Protein AF-0000000084858401 (afdb_homodimer)

Structure (mmCIF, N/CA/C/O backbone):
data_AF-0000000084858401-model_v1
#
loop_
_entity.id
_entity.type
_entity.pdbx_description
1 polymer 'Similar to sphinganine hydroxylase Sur2'
#
loop_
_atom_site.group_PDB
_atom_site.id
_atom_site.type_symbol
_atom_site.label_atom_id
_atom_site.label_alt_id
_atom_site.label_comp_id
_atom_site.label_asym_id
_atom_site.label_entity_id
_atom_site.label_seq_id
_atom_site.pdbx_PDB_ins_code
_atom_site.Cartn_x
_atom_site.Cartn_y
_atom_site.Cartn_z
_atom_site.occupancy
_atom_site.B_iso_or_equiv
_atom_site.auth_seq_id
_atom_site.auth_comp_id
_atom_site.auth_asym_id
_atom_site.auth_atom_id
_atom_site.pdbx_PDB_model_num
ATOM 1 N N . MET A 1 1 ? 39.938 35.094 7.18 1 21.77 1 MET A N 1
ATOM 2 C CA . MET A 1 1 ? 38.719 34.531 6.625 1 21.77 1 MET A CA 1
ATOM 3 C C . MET A 1 1 ? 38.75 33 6.703 1 21.77 1 MET A C 1
ATOM 5 O O . MET A 1 1 ? 39.469 32.344 5.945 1 21.77 1 MET A O 1
ATOM 9 N N . SER A 1 2 ? 38.688 32.344 7.887 1 23.77 2 SER A N 1
ATOM 10 C CA . SER A 1 2 ? 38.938 30.969 8.281 1 23.77 2 SER A CA 1
ATOM 11 C C . SER A 1 2 ? 38 29.984 7.566 1 23.77 2 SER A C 1
ATOM 13 O O . SER A 1 2 ? 36.812 30.25 7.445 1 23.77 2 SER A O 1
ATOM 15 N N . ASN A 1 3 ? 38.469 29.281 6.512 1 26.05 3 ASN A N 1
ATOM 16 C CA . ASN A 1 3 ? 37.969 28.141 5.762 1 26.05 3 ASN A CA 1
ATOM 17 C C . ASN A 1 3 ? 37.312 27.094 6.688 1 26.05 3 ASN A C 1
ATOM 19 O O . ASN A 1 3 ? 38.031 26.312 7.32 1 26.05 3 ASN A O 1
ATOM 23 N N . PHE A 1 4 ? 36.344 27.391 7.547 1 26.45 4 PHE A N 1
ATOM 24 C CA . PHE A 1 4 ? 35.625 26.375 8.289 1 26.45 4 PHE A CA 1
ATOM 25 C C . PHE A 1 4 ? 35.219 25.203 7.375 1 26.45 4 PHE A C 1
ATOM 27 O O . PHE A 1 4 ? 34.281 25.312 6.602 1 26.45 4 PHE A O 1
ATOM 34 N N . THR A 1 5 ? 36.219 24.516 6.809 1 32.16 5 THR A N 1
ATOM 35 C CA . THR A 1 5 ? 36.062 23.141 6.348 1 32.16 5 THR A CA 1
ATOM 36 C C . THR A 1 5 ? 35.219 22.328 7.312 1 32.16 5 THR A C 1
ATOM 38 O O . THR A 1 5 ? 35.656 22 8.414 1 32.16 5 THR A O 1
ATOM 41 N N . ASP A 1 6 ? 34 22.719 7.676 1 30.88 6 ASP A N 1
ATOM 42 C CA . ASP A 1 6 ? 33.094 21.938 8.516 1 30.88 6 ASP A CA 1
ATOM 43 C C . ASP A 1 6 ? 33.188 20.438 8.203 1 30.88 6 ASP A C 1
ATOM 45 O O . ASP A 1 6 ? 32.719 20 7.152 1 30.88 6 ASP A O 1
ATOM 49 N N . SER A 1 7 ? 34.312 19.797 8.461 1 33.78 7 SER A N 1
ATOM 50 C CA . SER A 1 7 ? 34.625 18.391 8.656 1 33.78 7 SER A CA 1
ATOM 51 C C . SER A 1 7 ? 33.531 17.688 9.453 1 33.78 7 SER A C 1
ATOM 53 O O . SER A 1 7 ? 33.781 17.188 10.547 1 33.78 7 SER A O 1
ATOM 55 N N . SER A 1 8 ? 32.344 18.234 9.75 1 36.47 8 SER A N 1
ATOM 56 C CA . SER A 1 8 ? 31.469 17.391 10.547 1 36.47 8 SER A CA 1
ATOM 57 C C . SER A 1 8 ? 31.5 15.945 10.07 1 36.47 8 SER A C 1
ATOM 59 O O . SER A 1 8 ? 31.531 15.68 8.867 1 36.47 8 SER A O 1
ATOM 61 N N . THR A 1 9 ? 32.062 15.086 10.875 1 38.47 9 THR A N 1
ATOM 62 C CA . THR A 1 9 ? 32.375 13.664 10.953 1 38.47 9 THR A CA 1
ATOM 63 C C . THR A 1 9 ? 31.203 12.836 10.422 1 38.47 9 THR A C 1
ATOM 65 O O . THR A 1 9 ? 30.469 12.227 11.203 1 38.47 9 THR A O 1
ATOM 68 N N . PHE A 1 10 ? 30.297 13.32 9.727 1 46 10 PHE A N 1
ATOM 69 C CA . PHE A 1 10 ? 29.359 12.312 9.242 1 46 10 PHE A CA 1
ATOM 70 C C . PHE A 1 10 ? 30.109 11.172 8.555 1 46 10 PHE A C 1
ATOM 72 O O . PHE A 1 10 ? 31.062 11.406 7.805 1 46 10 PHE A O 1
ATOM 79 N N . SER A 1 11 ? 30.312 10.07 9.234 1 52.09 11 SER A N 1
ATOM 80 C CA . SER A 1 11 ? 30.844 8.859 8.609 1 52.09 11 SER A CA 1
ATOM 81 C C . SER A 1 11 ? 30.484 8.805 7.129 1 52.09 11 SER A C 1
ATOM 83 O O . SER A 1 11 ? 29.406 9.227 6.727 1 52.09 11 SER A O 1
ATOM 85 N N . SER A 1 12 ? 31.438 8.797 6.312 1 65.06 12 SER A N 1
ATOM 86 C CA . SER A 1 12 ? 31.328 8.727 4.859 1 65.06 12 SER A CA 1
ATOM 87 C C . SER A 1 12 ? 30.281 7.711 4.422 1 65.06 12 SER A C 1
ATOM 89 O O . SER A 1 12 ? 30.219 6.605 4.969 1 65.06 12 SER A O 1
ATOM 91 N N . ALA A 1 13 ? 29.266 8.164 3.801 1 75.38 13 ALA A N 1
ATOM 92 C CA . ALA A 1 13 ? 28.25 7.285 3.205 1 75.38 13 ALA A CA 1
ATOM 93 C C . ALA A 1 13 ? 28.922 6.125 2.463 1 75.38 13 ALA A C 1
ATOM 95 O O . ALA A 1 13 ? 29.984 6.289 1.867 1 75.38 13 ALA A O 1
ATOM 96 N N . PRO A 1 14 ? 28.422 4.957 2.768 1 79.75 14 PRO A N 1
ATOM 97 C CA . PRO A 1 14 ? 29.016 3.785 2.117 1 79.75 14 PRO A CA 1
ATOM 98 C C . PRO A 1 14 ? 28.875 3.822 0.596 1 79.75 14 PRO A C 1
ATOM 100 O O . PRO A 1 14 ? 28.047 4.559 0.066 1 79.75 14 PRO A O 1
ATOM 103 N N . SER A 1 15 ? 29.812 3.178 -0.05 1 84.5 15 SER A N 1
ATOM 104 C CA . SER A 1 15 ? 29.703 2.891 -1.477 1 84.5 15 SER A CA 1
ATOM 105 C C . SER A 1 15 ? 29.031 1.547 -1.718 1 84.5 15 SER A C 1
ATOM 107 O O . SER A 1 15 ? 29.219 0.603 -0.949 1 84.5 15 SER A O 1
ATOM 109 N N . CYS A 1 16 ? 28.141 1.654 -2.705 1 85.94 16 CYS A N 1
ATOM 110 C CA . CYS A 1 16 ? 27.406 0.431 -2.998 1 85.94 16 CYS A CA 1
ATOM 111 C C . CYS A 1 16 ? 27.578 0.025 -4.457 1 85.94 16 CYS A C 1
ATOM 113 O O . CYS A 1 16 ? 28.109 0.799 -5.262 1 85.94 16 CYS A O 1
ATOM 115 N N . ALA A 1 17 ? 27.391 -1.273 -4.668 1 87.06 17 ALA A N 1
ATOM 116 C CA . ALA A 1 17 ? 27.453 -1.829 -6.02 1 87.06 17 ALA A CA 1
ATOM 117 C C . ALA A 1 17 ? 26.453 -2.971 -6.184 1 87.06 17 ALA A C 1
ATOM 119 O O . ALA A 1 17 ? 25.953 -3.516 -5.195 1 87.06 17 ALA A O 1
ATOM 120 N N . LEU A 1 18 ? 26.109 -3.209 -7.402 1 88.38 18 LEU A N 1
ATOM 121 C CA . LEU A 1 18 ? 25.281 -4.367 -7.715 1 88.38 18 LEU A CA 1
ATOM 122 C C . LEU A 1 18 ? 26.141 -5.578 -8.055 1 88.38 18 LEU A C 1
ATOM 124 O O . LEU A 1 18 ? 27.078 -5.477 -8.844 1 88.38 18 LEU A O 1
ATOM 128 N N . HIS A 1 19 ? 25.875 -6.613 -7.352 1 88.94 19 HIS A N 1
ATOM 129 C CA . HIS A 1 19 ? 26.609 -7.855 -7.551 1 88.94 19 HIS A CA 1
ATOM 130 C C . HIS A 1 19 ? 25.672 -9.008 -7.871 1 88.94 19 HIS A C 1
ATOM 132 O O . HIS A 1 19 ? 24.594 -9.117 -7.285 1 88.94 19 HIS A O 1
ATOM 138 N N . PRO A 1 20 ? 26.125 -9.867 -8.836 1 88.88 20 PRO A N 1
ATOM 139 C CA . PRO A 1 20 ? 25.281 -11.023 -9.148 1 88.88 20 PRO A CA 1
ATOM 140 C C . PRO A 1 20 ? 25.156 -12 -7.977 1 88.88 20 PRO A C 1
ATOM 142 O O . PRO A 1 20 ? 26.172 -12.336 -7.34 1 88.88 20 PRO A O 1
ATOM 145 N N . ARG A 1 21 ? 24 -12.461 -7.691 1 89.81 21 ARG A N 1
ATOM 146 C CA . ARG A 1 21 ? 23.75 -13.43 -6.637 1 89.81 21 ARG A CA 1
ATOM 147 C C . ARG A 1 21 ? 24.109 -14.844 -7.086 1 89.81 21 ARG A C 1
ATOM 149 O O . ARG A 1 21 ? 23.781 -15.242 -8.203 1 89.81 21 ARG A O 1
ATOM 156 N N . SER A 1 22 ? 24.734 -15.531 -6.188 1 91.38 22 SER A N 1
ATOM 157 C CA . SER A 1 22 ? 25.062 -16.922 -6.492 1 91.38 22 SER A CA 1
ATOM 158 C C . SER A 1 22 ? 23.812 -17.797 -6.48 1 91.38 22 SER A C 1
ATOM 160 O O . SER A 1 22 ? 22.906 -17.594 -5.656 1 91.38 22 SER A O 1
ATOM 162 N N . SER A 1 23 ? 23.797 -18.781 -7.371 1 92.69 23 SER A N 1
ATOM 163 C CA . SER A 1 23 ? 22.656 -19.672 -7.469 1 92.69 23 SER A CA 1
ATOM 164 C C . SER A 1 23 ? 22.516 -20.547 -6.227 1 92.69 23 SER A C 1
ATOM 166 O O . SER A 1 23 ? 23.516 -20.875 -5.582 1 92.69 23 SER A O 1
ATOM 168 N N . ILE A 1 24 ? 21.328 -20.922 -5.906 1 93.75 24 ILE A N 1
ATOM 169 C CA . ILE A 1 24 ? 21.047 -21.781 -4.762 1 93.75 24 ILE A CA 1
ATOM 170 C C . ILE A 1 24 ? 21.609 -23.188 -5.023 1 93.75 24 ILE A C 1
ATOM 172 O O . ILE A 1 24 ? 22.234 -23.781 -4.145 1 93.75 24 ILE A O 1
ATOM 176 N N . LEU A 1 25 ? 21.344 -23.734 -6.215 1 93.25 25 LEU A N 1
ATOM 177 C CA . LEU A 1 25 ? 21.828 -25.062 -6.621 1 93.25 25 LEU A CA 1
ATOM 178 C C . LEU A 1 25 ? 22.875 -24.938 -7.723 1 93.25 25 LEU A C 1
ATOM 180 O O . LEU A 1 25 ? 22.719 -24.156 -8.656 1 93.25 25 LEU A O 1
ATOM 184 N N . SER A 1 26 ? 23.891 -25.719 -7.531 1 90.88 26 SER A N 1
ATOM 185 C CA . SER A 1 26 ? 24.953 -25.719 -8.539 1 90.88 26 SER A CA 1
ATOM 186 C C . SER A 1 26 ? 24.438 -26.234 -9.875 1 90.88 26 SER A C 1
ATOM 188 O O . SER A 1 26 ? 23.766 -27.266 -9.938 1 90.88 26 SER A O 1
ATOM 190 N N . GLY A 1 27 ? 24.656 -25.453 -10.945 1 88.62 27 GLY A N 1
ATOM 191 C CA . GLY A 1 27 ? 24.328 -25.922 -12.281 1 88.62 27 GLY A CA 1
ATOM 192 C C . GLY A 1 27 ? 22.953 -25.469 -12.75 1 88.62 27 GLY A C 1
ATOM 193 O O . GLY A 1 27 ? 22.594 -25.656 -13.914 1 88.62 27 GLY A O 1
ATOM 194 N N . ILE A 1 28 ? 22.125 -25 -11.797 1 92 28 ILE A N 1
ATOM 195 C CA . ILE A 1 28 ? 20.812 -24.516 -12.172 1 92 28 ILE A CA 1
ATOM 196 C C . ILE A 1 28 ? 20.641 -23.062 -11.703 1 92 28 ILE A C 1
ATOM 198 O O . ILE A 1 28 ? 20.875 -22.75 -10.531 1 92 28 ILE A O 1
ATOM 202 N N . SER A 1 29 ? 20.312 -22.219 -12.633 1 92 29 SER A N 1
ATOM 203 C CA . SER A 1 29 ? 20.109 -20.828 -12.25 1 92 29 SER A CA 1
ATOM 204 C C . SER A 1 29 ? 18.875 -20.672 -11.352 1 92 29 SER A C 1
ATOM 206 O O . SER A 1 29 ? 17.953 -21.469 -11.422 1 92 29 SER A O 1
ATOM 208 N N . ASP A 1 30 ? 18.844 -19.656 -10.547 1 95 30 ASP A N 1
ATOM 209 C CA . ASP A 1 30 ? 17.688 -19.375 -9.703 1 95 30 ASP A CA 1
ATOM 210 C C . ASP A 1 30 ? 16.453 -19.109 -10.547 1 95 30 ASP A C 1
ATOM 212 O O . ASP A 1 30 ? 15.328 -19.453 -10.133 1 95 30 ASP A O 1
ATOM 216 N N . HIS A 1 31 ? 16.641 -18.547 -11.703 1 92.56 31 HIS A N 1
ATOM 217 C CA . HIS A 1 31 ? 15.5 -18.312 -12.594 1 92.56 31 HIS A CA 1
ATOM 218 C C . HIS A 1 31 ? 14.883 -19.641 -13.047 1 92.56 31 HIS A C 1
ATOM 220 O O . HIS A 1 31 ? 13.656 -19.797 -13.016 1 92.56 31 HIS A O 1
ATOM 226 N N . THR A 1 32 ? 15.742 -20.547 -13.453 1 93.44 32 THR A N 1
ATOM 227 C CA . THR A 1 32 ? 15.273 -21.859 -13.898 1 93.44 32 THR A CA 1
ATOM 228 C C . THR A 1 32 ? 14.594 -22.594 -12.75 1 93.44 32 THR A C 1
ATOM 230 O O . THR A 1 32 ? 13.531 -23.188 -12.93 1 93.44 32 THR A O 1
ATOM 233 N N . LEU A 1 33 ? 15.219 -22.531 -11.633 1 95.5 33 LEU A N 1
ATOM 234 C CA . LEU A 1 33 ? 14.633 -23.156 -10.453 1 95.5 33 LEU A CA 1
ATOM 235 C C . LEU A 1 33 ? 13.258 -22.562 -10.148 1 95.5 33 LEU A C 1
ATOM 237 O O . LEU A 1 33 ? 12.328 -23.281 -9.789 1 95.5 33 LEU A O 1
ATOM 241 N N . GLY A 1 34 ? 13.125 -21.25 -10.258 1 95.44 34 GLY A N 1
ATOM 242 C CA . GLY A 1 34 ? 11.859 -20.578 -10.023 1 95.44 34 GLY A CA 1
ATOM 243 C C . GLY A 1 34 ? 10.766 -21 -10.977 1 95.44 34 GLY A C 1
ATOM 244 O O . GLY A 1 34 ? 9.586 -21 -10.617 1 95.44 34 GLY A O 1
ATOM 245 N N . VAL A 1 35 ? 11.148 -21.391 -12.141 1 94.06 35 VAL A N 1
ATOM 246 C CA . VAL A 1 35 ? 10.195 -21.797 -13.156 1 94.06 35 VAL A CA 1
ATOM 247 C C . VAL A 1 35 ? 9.711 -23.219 -12.867 1 94.06 35 VAL A C 1
ATOM 249 O O . VAL A 1 35 ? 8.523 -23.516 -13.023 1 94.06 35 VAL A O 1
ATOM 252 N N . ILE A 1 36 ? 10.547 -24.078 -12.352 1 95.56 36 ILE A N 1
ATOM 253 C CA . ILE A 1 36 ? 10.258 -25.516 -12.219 1 95.56 36 ILE A CA 1
ATOM 254 C C . ILE A 1 36 ? 9.586 -25.781 -10.875 1 95.56 36 ILE A C 1
ATOM 256 O O . ILE A 1 36 ? 8.766 -26.688 -10.758 1 95.56 36 ILE A O 1
ATOM 260 N N . LEU A 1 37 ? 9.891 -25 -9.922 1 96.5 37 LEU A N 1
ATOM 261 C CA . LEU A 1 37 ? 9.516 -25.281 -8.539 1 96.5 37 LEU A CA 1
ATOM 262 C C . LEU A 1 37 ? 7.996 -25.312 -8.391 1 96.5 37 LEU A C 1
ATOM 264 O O . LEU A 1 37 ? 7.457 -26.234 -7.758 1 96.5 37 LEU A O 1
ATOM 268 N N . PRO A 1 38 ? 7.258 -24.391 -8.945 1 96.31 38 PRO A N 1
ATOM 269 C CA . PRO A 1 38 ? 5.801 -24.469 -8.789 1 96.31 38 PRO A CA 1
ATOM 270 C C . PRO A 1 38 ? 5.223 -25.766 -9.352 1 96.31 38 PRO A C 1
ATOM 272 O O . PRO A 1 38 ? 4.273 -26.328 -8.789 1 96.31 38 PRO A O 1
ATOM 275 N N . THR A 1 39 ? 5.746 -26.234 -10.422 1 97.5 39 THR A N 1
ATOM 276 C CA . THR A 1 39 ? 5.281 -27.484 -11.008 1 97.5 39 THR A CA 1
ATOM 277 C C . THR A 1 39 ? 5.578 -28.656 -10.086 1 97.5 39 THR A C 1
ATOM 279 O O . THR A 1 39 ? 4.727 -29.531 -9.883 1 97.5 39 THR A O 1
ATOM 282 N N . LEU A 1 40 ? 6.773 -28.688 -9.539 1 97.88 40 LEU A N 1
ATOM 283 C CA . LEU A 1 40 ? 7.125 -29.75 -8.594 1 97.88 40 LEU A CA 1
ATOM 284 C C . LEU A 1 40 ? 6.191 -29.734 -7.391 1 97.88 40 LEU A C 1
ATOM 286 O O . LEU A 1 40 ? 5.711 -30.781 -6.961 1 97.88 40 LEU A O 1
ATOM 290 N N . ILE A 1 41 ? 5.938 -28.594 -6.906 1 98.06 41 ILE A N 1
ATOM 291 C CA . ILE A 1 41 ? 5.039 -28.438 -5.766 1 98.06 41 ILE A CA 1
ATOM 292 C C . ILE A 1 41 ? 3.633 -28.891 -6.156 1 98.06 41 ILE A C 1
ATOM 294 O O . ILE A 1 41 ? 2.945 -29.547 -5.375 1 98.06 41 ILE A O 1
ATOM 298 N N . TYR A 1 42 ? 3.219 -28.547 -7.312 1 98.5 42 TYR A N 1
ATOM 299 C CA . TYR A 1 42 ? 1.908 -28.953 -7.805 1 98.5 42 TYR A CA 1
ATOM 300 C C . TYR A 1 42 ? 1.793 -30.469 -7.852 1 98.5 42 TYR A C 1
ATOM 302 O O . TYR A 1 42 ? 0.776 -31.031 -7.441 1 98.5 42 TYR A O 1
ATOM 310 N N . ILE A 1 43 ? 2.805 -31.125 -8.359 1 98.38 43 ILE A N 1
ATOM 311 C CA . ILE A 1 43 ? 2.803 -32.562 -8.492 1 98.38 43 ILE A CA 1
ATOM 312 C C . ILE A 1 43 ? 2.725 -33.219 -7.113 1 98.38 43 ILE A C 1
ATOM 314 O O . ILE A 1 43 ? 1.891 -34.094 -6.875 1 98.38 43 ILE A O 1
ATOM 318 N N . ILE A 1 44 ? 3.525 -32.719 -6.203 1 98.25 44 ILE A N 1
ATOM 319 C CA . ILE A 1 44 ? 3.576 -33.312 -4.863 1 98.25 44 ILE A CA 1
ATOM 320 C C . ILE A 1 44 ? 2.236 -33.094 -4.16 1 98.25 44 ILE A C 1
ATOM 322 O O . ILE A 1 44 ? 1.67 -34.031 -3.592 1 98.25 44 ILE A O 1
ATOM 326 N N . GLY A 1 45 ? 1.757 -31.859 -4.238 1 97.56 45 GLY A N 1
ATOM 327 C CA . GLY A 1 45 ? 0.478 -31.562 -3.611 1 97.56 45 GLY A CA 1
ATOM 328 C C . GLY A 1 45 ? -0.678 -32.312 -4.227 1 97.56 45 GLY A C 1
ATOM 329 O O . GLY A 1 45 ? -1.558 -32.812 -3.514 1 97.56 45 GLY A O 1
ATOM 330 N N . SER A 1 46 ? -0.701 -32.438 -5.504 1 98 46 SER A N 1
ATOM 331 C CA . SER A 1 46 ? -1.737 -33.188 -6.215 1 98 46 SER A CA 1
ATOM 332 C C . SER A 1 46 ? -1.729 -34.656 -5.82 1 98 46 SER A C 1
ATOM 334 O O . SER A 1 46 ? -2.785 -35.25 -5.617 1 98 46 SER A O 1
ATOM 336 N N . LEU A 1 47 ? -0.532 -35.188 -5.773 1 97.5 47 LEU A N 1
ATOM 337 C CA . LEU A 1 47 ? -0.411 -36.594 -5.391 1 97.5 47 LEU A CA 1
ATOM 338 C C . LEU A 1 47 ? -0.912 -36.812 -3.965 1 97.5 47 LEU A C 1
ATOM 340 O O . LEU A 1 47 ? -1.608 -37.781 -3.691 1 97.5 47 LEU A O 1
ATOM 344 N N . PHE A 1 48 ? -0.547 -35.938 -3.119 1 96.88 48 PHE A N 1
ATOM 345 C CA . PHE A 1 48 ? -1.001 -36.031 -1.735 1 96.88 48 PHE A CA 1
ATOM 346 C C . PHE A 1 48 ? -2.523 -36.062 -1.667 1 96.88 48 PHE A C 1
ATOM 348 O O . PHE A 1 48 ? -3.102 -36.969 -1.088 1 96.88 48 PHE A O 1
ATOM 355 N N . PHE A 1 49 ? -3.197 -35.125 -2.273 1 96.44 49 PHE A N 1
ATOM 356 C CA . PHE A 1 49 ? -4.648 -35.031 -2.184 1 96.44 49 PHE A CA 1
ATOM 357 C C . PHE A 1 49 ? -5.312 -36.156 -2.963 1 96.44 49 PHE A C 1
ATOM 359 O O . PHE A 1 49 ? -6.398 -36.625 -2.602 1 96.44 49 PHE A O 1
ATOM 366 N N . HIS A 1 50 ? -4.633 -36.594 -4.02 1 94.94 50 HIS A N 1
ATOM 367 C CA . HIS A 1 50 ? -5.152 -37.719 -4.762 1 94.94 50 HIS A CA 1
ATOM 368 C C . HIS A 1 50 ? -5.191 -38.969 -3.889 1 94.94 50 HIS A C 1
ATOM 370 O O . HIS A 1 50 ? -6.184 -39.719 -3.891 1 94.94 50 HIS A O 1
ATOM 376 N N . ILE A 1 51 ? -4.145 -39.188 -3.156 1 95.81 51 ILE A N 1
ATOM 377 C CA . ILE A 1 51 ? -4.074 -40.312 -2.248 1 95.81 51 ILE A CA 1
ATOM 378 C C . ILE A 1 51 ? -5.148 -40.188 -1.173 1 95.81 51 ILE A C 1
ATOM 380 O O . ILE A 1 51 ? -5.863 -41.156 -0.884 1 95.81 51 ILE A O 1
ATOM 384 N N . VAL A 1 52 ? -5.281 -39.031 -0.676 1 94.44 52 VAL A N 1
ATOM 385 C CA . VAL A 1 52 ? -6.285 -38.781 0.352 1 94.44 52 VAL A CA 1
ATOM 386 C C . VAL A 1 52 ? -7.676 -39.062 -0.202 1 94.44 52 VAL A C 1
ATOM 388 O O . VAL A 1 52 ? -8.508 -39.656 0.479 1 94.44 52 VAL A O 1
ATOM 391 N N . ASN A 1 53 ? -7.906 -38.688 -1.363 1 92.06 53 ASN A N 1
ATOM 392 C CA . ASN A 1 53 ? -9.203 -38.875 -2.012 1 92.06 53 ASN A CA 1
ATOM 393 C C . ASN A 1 53 ? -9.469 -40.344 -2.299 1 92.06 53 ASN A C 1
ATOM 395 O O . ASN A 1 53 ? -10.539 -40.875 -1.981 1 92.06 53 ASN A O 1
ATOM 399 N N . GLU A 1 54 ? -8.531 -41.062 -2.846 1 90.81 54 GLU A N 1
ATOM 400 C CA . GLU A 1 54 ? -8.695 -42.438 -3.273 1 90.81 54 GLU A CA 1
ATOM 401 C C . GLU A 1 54 ? -8.836 -43.375 -2.072 1 90.81 54 GLU A C 1
ATOM 403 O O . GLU A 1 54 ? -9.578 -44.344 -2.123 1 90.81 54 GLU A O 1
ATOM 408 N N . LEU A 1 55 ? -8.156 -43 -1.008 1 94.31 55 LEU A N 1
ATOM 409 C CA . LEU A 1 55 ? -8.219 -43.812 0.192 1 94.31 55 LEU A CA 1
ATOM 410 C C . LEU A 1 55 ? -9.352 -43.344 1.109 1 94.31 55 LEU A C 1
ATOM 412 O O . LEU A 1 55 ? -9.531 -43.906 2.199 1 94.31 55 LEU A O 1
ATOM 416 N N . GLU A 1 56 ? -10.047 -42.312 0.699 1 92.31 56 GLU A N 1
ATOM 417 C CA . GLU A 1 56 ? -11.18 -41.781 1.44 1 92.31 56 GLU A CA 1
ATOM 418 C C . GLU A 1 56 ? -10.781 -41.438 2.873 1 92.31 56 GLU A C 1
ATOM 420 O O . GLU A 1 56 ? -11.477 -41.812 3.822 1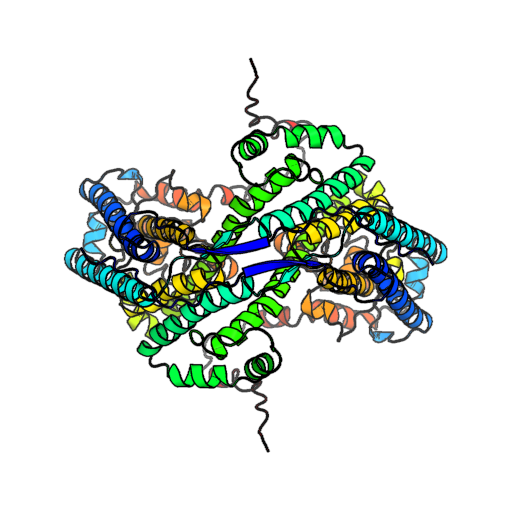 92.31 56 GLU A O 1
ATOM 425 N N . LEU A 1 57 ? -9.625 -40.844 2.922 1 93.38 57 LEU A N 1
ATOM 426 C CA . LEU A 1 57 ? -9.172 -40.375 4.219 1 93.38 57 LEU A CA 1
ATOM 427 C C . LEU A 1 57 ? -9.859 -39.062 4.578 1 93.38 57 LEU A C 1
ATOM 429 O O . LEU A 1 57 ? -10.211 -38.281 3.691 1 93.38 57 LEU A O 1
ATOM 433 N N . PHE A 1 58 ? -10.148 -38.812 5.84 1 92.38 58 PHE A N 1
ATOM 434 C CA . PHE A 1 58 ? -10.703 -37.562 6.383 1 92.38 58 PHE A CA 1
ATOM 435 C C . PHE A 1 58 ? -12.07 -37.281 5.762 1 92.38 58 PHE A C 1
ATOM 437 O O . PHE A 1 58 ? -12.352 -36.125 5.375 1 92.38 58 PHE A O 1
ATOM 444 N N . SER A 1 59 ? -12.883 -38.281 5.637 1 90.44 59 SER A N 1
ATOM 445 C CA . SER A 1 59 ? -14.18 -38.188 4.977 1 90.44 59 SER A CA 1
ATOM 446 C C . SER A 1 59 ? -15.094 -37.188 5.688 1 90.44 59 SER A C 1
ATOM 448 O O . SER A 1 59 ? -15.961 -36.594 5.066 1 90.44 59 SER A O 1
ATOM 450 N N . ASN A 1 60 ? -14.75 -36.875 6.906 1 90.19 60 ASN A N 1
ATOM 451 C CA . ASN A 1 60 ? -15.562 -35.938 7.676 1 90.19 60 ASN A CA 1
ATOM 452 C C . ASN A 1 60 ? -15.352 -34.5 7.219 1 90.19 60 ASN A C 1
ATOM 454 O O . ASN A 1 60 ? -16.172 -33.625 7.484 1 90.19 60 ASN A O 1
ATOM 458 N N . TYR A 1 61 ? -14.312 -34.219 6.59 1 93.12 61 TYR A N 1
ATOM 459 C CA . TYR A 1 61 ? -13.992 -32.844 6.164 1 93.12 61 TYR A CA 1
ATOM 460 C C . TYR A 1 61 ? -14.258 -32.656 4.676 1 93.12 61 TYR A C 1
ATOM 462 O O . TYR A 1 61 ? -14.016 -31.594 4.121 1 93.12 61 TYR A O 1
ATOM 470 N N . ARG A 1 62 ? -14.797 -33.719 4.09 1 92.81 62 ARG A N 1
ATOM 471 C CA . ARG A 1 62 ? -15.047 -33.688 2.65 1 92.81 62 ARG A CA 1
ATOM 472 C C . ARG A 1 62 ? -16.328 -32.938 2.334 1 92.81 62 ARG A C 1
ATOM 474 O O . ARG A 1 62 ? -17.328 -33.062 3.045 1 92.81 62 ARG A O 1
ATOM 481 N N . ILE A 1 63 ? -16.297 -32.25 1.201 1 92.38 63 ILE A N 1
ATOM 482 C CA . ILE A 1 63 ? -17.453 -31.469 0.791 1 92.38 63 ILE A CA 1
ATOM 483 C C . ILE A 1 63 ? -18.438 -32.344 0.016 1 92.38 63 ILE A C 1
ATOM 485 O O . ILE A 1 63 ? -19.609 -32.438 0.362 1 92.38 63 ILE A O 1
ATOM 489 N N . HIS A 1 64 ? -17.938 -33 -1.068 1 92.44 64 HIS A N 1
ATOM 490 C CA . HIS A 1 64 ? -18.734 -33.906 -1.891 1 92.44 64 HIS A CA 1
ATOM 491 C C . HIS A 1 64 ? -18.219 -35.312 -1.783 1 92.44 64 HIS A C 1
ATOM 493 O O . HIS A 1 64 ? -17 -35.562 -1.783 1 92.44 64 HIS A O 1
ATOM 499 N N . PRO A 1 65 ? -19.062 -36.281 -1.717 1 88.56 65 PRO A N 1
ATOM 500 C CA . PRO A 1 65 ? -18.625 -37.656 -1.742 1 88.56 65 PRO A CA 1
ATOM 501 C C . PRO A 1 65 ? -18.047 -38.094 -3.096 1 88.56 65 PRO A C 1
ATOM 503 O O . PRO A 1 65 ? -18.328 -37.438 -4.109 1 88.56 65 PRO A O 1
ATOM 506 N N . PRO A 1 66 ? -17.219 -39.125 -3.035 1 86.94 66 PRO A N 1
ATOM 507 C CA . PRO A 1 66 ? -16.562 -39.562 -4.27 1 86.94 66 PRO A CA 1
ATOM 508 C C . PRO A 1 66 ? -17.562 -39.906 -5.383 1 86.94 66 PRO A C 1
ATOM 510 O O . PRO A 1 66 ? -17.266 -39.656 -6.559 1 86.94 66 PRO A O 1
ATOM 513 N N . LYS A 1 67 ? -18.672 -40.438 -5.121 1 83.94 67 LYS A N 1
ATOM 514 C CA . LYS A 1 67 ? -19.656 -40.781 -6.125 1 83.94 67 LYS A CA 1
ATOM 515 C C . LYS A 1 67 ? -20.156 -39.562 -6.879 1 83.94 67 LYS A C 1
ATOM 517 O O . LYS A 1 67 ? -20.391 -39.594 -8.086 1 83.94 67 LYS A O 1
ATOM 522 N N . GLU A 1 68 ? -20.234 -38.469 -6.199 1 88.19 68 GLU A N 1
ATOM 523 C CA . GLU A 1 68 ? -20.672 -37.219 -6.828 1 88.19 68 GLU A CA 1
ATOM 524 C C . GLU A 1 68 ? -19.609 -36.688 -7.785 1 88.19 68 GLU A C 1
ATOM 526 O O . GLU A 1 68 ? -19.938 -36.156 -8.836 1 88.19 68 GLU A O 1
ATOM 531 N N . GLU A 1 69 ? -18.422 -36.844 -7.355 1 88.69 69 GLU A N 1
ATOM 532 C CA . GLU A 1 69 ? -17.312 -36.406 -8.203 1 88.69 69 GLU A CA 1
ATOM 533 C C . GLU A 1 69 ? -17.344 -37.094 -9.555 1 88.69 69 GLU A C 1
ATOM 535 O O . GLU A 1 69 ? -17.188 -36.438 -10.594 1 88.69 69 GLU A O 1
ATOM 540 N N . LEU A 1 70 ? -17.562 -38.344 -9.539 1 83.12 70 LEU A N 1
ATOM 541 C CA . LEU A 1 70 ? -17.578 -39.156 -10.75 1 83.12 70 LEU A CA 1
ATOM 542 C C . LEU A 1 70 ? -18.797 -38.844 -11.609 1 83.12 70 LEU A C 1
ATOM 544 O O . LEU A 1 70 ? -18.688 -38.781 -12.836 1 83.12 70 LEU A O 1
ATOM 548 N N . HIS A 1 71 ? -19.891 -38.5 -11.016 1 87.5 71 HIS A N 1
ATOM 549 C CA . HIS A 1 71 ? -21.141 -38.344 -11.75 1 87.5 71 HIS A CA 1
ATOM 550 C C . HIS A 1 71 ? -21.312 -36.938 -12.266 1 87.5 71 HIS A C 1
ATOM 552 O O . HIS A 1 71 ? -21.891 -36.719 -13.328 1 87.5 71 HIS A O 1
ATOM 558 N N . ARG A 1 72 ? -20.781 -35.969 -11.555 1 92.38 72 ARG A N 1
ATOM 559 C CA . ARG A 1 72 ? -21.125 -34.594 -11.859 1 92.38 72 ARG A CA 1
ATOM 560 C C . ARG A 1 72 ? -20.047 -33.938 -12.734 1 92.38 72 ARG A C 1
ATOM 562 O O . ARG A 1 72 ? -20.312 -32.969 -13.422 1 92.38 72 ARG A O 1
ATOM 569 N N . ASN A 1 73 ? -18.891 -34.438 -12.734 1 95.06 73 ASN A N 1
ATOM 570 C CA . ASN A 1 73 ? -17.828 -33.875 -13.562 1 95.06 73 ASN A CA 1
ATOM 571 C C . ASN A 1 73 ? -17.984 -34.281 -15.023 1 95.06 73 ASN A C 1
ATOM 573 O O . ASN A 1 73 ? -18.328 -35.438 -15.312 1 95.06 73 ASN A O 1
ATOM 577 N N . ARG A 1 74 ? -17.703 -33.406 -15.961 1 94.88 74 ARG A N 1
ATOM 578 C CA . ARG A 1 74 ? -17.969 -33.625 -17.375 1 94.88 74 ARG A CA 1
ATOM 579 C C . ARG A 1 74 ? -16.703 -34.031 -18.109 1 94.88 74 ARG A C 1
ATOM 581 O O . ARG A 1 74 ? -16.672 -34.062 -19.344 1 94.88 74 ARG A O 1
ATOM 588 N N . VAL A 1 75 ? -15.641 -34.25 -17.422 1 96.19 75 VAL A N 1
ATOM 589 C CA . VAL A 1 75 ? -14.375 -34.719 -18 1 96.19 75 VAL A CA 1
ATOM 590 C C . VAL A 1 75 ? -13.852 -35.906 -17.203 1 96.19 75 VAL A C 1
ATOM 592 O O . VAL A 1 75 ? -14.016 -35.969 -15.984 1 96.19 75 VAL A O 1
ATOM 595 N N . SER A 1 76 ? -13.242 -36.812 -17.969 1 94.62 76 SER A N 1
ATOM 596 C CA . SER A 1 76 ? -12.641 -37.969 -17.312 1 94.62 76 SER A CA 1
ATOM 597 C C . SER A 1 76 ? -11.375 -37.562 -16.562 1 94.62 76 SER A C 1
ATOM 599 O O . SER A 1 76 ? -10.789 -36.531 -16.828 1 94.62 76 SER A O 1
ATOM 601 N N . LYS A 1 77 ? -10.969 -38.438 -15.617 1 93.25 77 LYS A N 1
ATOM 602 C CA . LYS A 1 77 ? -9.75 -38.188 -14.852 1 93.25 77 LYS A CA 1
ATOM 603 C C . LYS A 1 77 ? -8.531 -38.125 -15.766 1 93.25 77 LYS A C 1
ATOM 605 O O . LYS A 1 77 ? -7.645 -37.281 -15.578 1 93.25 77 LYS A O 1
ATOM 610 N N . LEU A 1 78 ? -8.508 -39.062 -16.734 1 95.56 78 LEU A N 1
ATOM 611 C CA . LEU A 1 78 ? -7.402 -39.062 -17.688 1 95.56 78 LEU A CA 1
ATOM 612 C C . LEU A 1 78 ? -7.434 -37.812 -18.562 1 95.56 78 LEU A C 1
ATOM 614 O O . LEU A 1 78 ? -6.387 -37.219 -18.844 1 95.56 78 LEU A O 1
ATOM 618 N N . GLY A 1 79 ? -8.602 -37.438 -19 1 96.75 79 GLY A N 1
ATOM 619 C CA . GLY A 1 79 ? -8.727 -36.219 -19.766 1 96.75 79 GLY A CA 1
ATOM 620 C C . GLY A 1 79 ? -8.25 -35 -19.016 1 96.75 79 GLY A C 1
ATOM 621 O O . GLY A 1 79 ? -7.57 -34.125 -19.578 1 96.75 79 GLY A O 1
ATOM 622 N N . CYS A 1 80 ? -8.633 -34.906 -17.781 1 97.44 80 CYS A N 1
ATOM 623 C CA . CYS A 1 80 ? -8.188 -33.812 -16.938 1 97.44 80 CYS A CA 1
ATOM 624 C C . CYS A 1 80 ? -6.676 -33.812 -16.766 1 97.44 80 CYS A C 1
ATOM 626 O O . CYS A 1 80 ? -6.02 -32.781 -16.906 1 97.44 80 CYS A O 1
ATOM 628 N N . LEU A 1 81 ? -6.109 -35 -16.531 1 97.5 81 LEU A N 1
ATOM 629 C CA . LEU A 1 81 ? -4.676 -35.125 -16.312 1 97.5 81 LEU A CA 1
ATOM 630 C C . LEU A 1 81 ? -3.895 -34.656 -17.531 1 97.5 81 LEU A C 1
ATOM 632 O O . LEU A 1 81 ? -2.861 -34 -17.406 1 97.5 81 LEU A O 1
ATOM 636 N N . LEU A 1 82 ? -4.352 -34.938 -18.719 1 97.81 82 LEU A N 1
ATOM 637 C CA . LEU A 1 82 ? -3.67 -34.531 -19.953 1 97.81 82 LEU A CA 1
ATOM 638 C C . LEU A 1 82 ? -3.646 -33.031 -20.094 1 97.81 82 LEU A C 1
ATOM 640 O O . LEU A 1 82 ? -2.643 -32.438 -20.531 1 97.81 82 LEU A O 1
ATOM 644 N N . VAL A 1 83 ? -4.734 -32.406 -19.75 1 97.94 83 VAL A N 1
ATOM 645 C CA . VAL A 1 83 ? -4.789 -30.953 -19.812 1 97.94 83 VAL A CA 1
ATOM 646 C C . VAL A 1 83 ? -3.871 -30.359 -18.75 1 97.94 83 VAL A C 1
ATOM 648 O O . VAL A 1 83 ? -3.225 -29.328 -19 1 97.94 83 VAL A O 1
ATOM 651 N N . VAL A 1 84 ? -3.814 -30.984 -17.594 1 98.19 84 VAL A N 1
ATOM 652 C CA . VAL A 1 84 ? -2.939 -30.531 -16.516 1 98.19 84 VAL A CA 1
ATOM 653 C C . VAL A 1 84 ? -1.481 -30.641 -16.953 1 98.19 84 VAL A C 1
ATOM 655 O O . VAL A 1 84 ? -0.681 -29.734 -16.688 1 98.19 84 VAL A O 1
ATOM 658 N N . ILE A 1 85 ? -1.14 -31.734 -17.641 1 97.75 85 ILE A N 1
ATOM 659 C CA . ILE A 1 85 ? 0.208 -31.906 -18.172 1 97.75 85 ILE A CA 1
ATOM 660 C C . ILE A 1 85 ? 0.494 -30.797 -19.188 1 97.75 85 ILE A C 1
ATOM 662 O O . ILE A 1 85 ? 1.562 -30.188 -19.156 1 97.75 85 ILE A O 1
ATOM 666 N N . ARG A 1 86 ? -0.42 -30.516 -20.047 1 97.44 86 ARG A N 1
ATOM 667 C CA . ARG A 1 86 ? -0.266 -29.438 -21.016 1 97.44 86 ARG A CA 1
ATOM 668 C C . ARG A 1 86 ? -0.035 -28.094 -20.312 1 97.44 86 ARG A C 1
ATOM 670 O O . ARG A 1 86 ? 0.817 -27.312 -20.719 1 97.44 86 ARG A O 1
ATOM 677 N N . TYR A 1 87 ? -0.778 -27.844 -19.281 1 97.38 87 TYR A N 1
ATOM 678 C CA . TYR A 1 87 ? -0.626 -26.625 -18.5 1 97.38 87 TYR A CA 1
ATOM 679 C C . TYR A 1 87 ? 0.814 -26.453 -18.031 1 97.38 87 TYR A C 1
ATOM 681 O O . TYR A 1 87 ? 1.413 -25.391 -18.219 1 97.38 87 TYR A O 1
ATOM 689 N N . HIS A 1 88 ? 1.346 -27.484 -17.453 1 97.56 88 HIS A N 1
ATOM 690 C CA . HIS A 1 88 ? 2.68 -27.375 -16.859 1 97.56 88 HIS A CA 1
ATOM 691 C C . HIS A 1 88 ? 3.75 -27.312 -17.938 1 97.56 88 HIS A C 1
ATOM 693 O O . HIS A 1 88 ? 4.777 -26.656 -17.766 1 97.56 88 HIS A O 1
ATOM 699 N N . VAL A 1 89 ? 3.502 -27.969 -19.047 1 96 89 VAL A N 1
ATOM 700 C CA . VAL A 1 89 ? 4.422 -27.859 -20.188 1 96 89 VAL A CA 1
ATOM 701 C C . VAL A 1 89 ? 4.453 -26.422 -20.688 1 96 89 VAL A C 1
ATOM 703 O O . VAL A 1 89 ? 5.527 -25.859 -20.891 1 96 89 VAL A O 1
ATOM 706 N N . ILE A 1 90 ? 3.34 -25.844 -20.828 1 93.5 90 ILE A N 1
ATOM 707 C CA . ILE A 1 90 ? 3.25 -24.453 -21.297 1 93.5 90 ILE A CA 1
ATOM 708 C C . ILE A 1 90 ? 3.908 -23.531 -20.266 1 93.5 90 ILE A C 1
ATOM 710 O O . ILE A 1 90 ? 4.699 -22.656 -20.641 1 93.5 90 ILE A O 1
ATOM 714 N N . GLN A 1 91 ? 3.594 -23.719 -19.047 1 94.44 91 GLN A N 1
ATOM 715 C CA . GLN A 1 91 ? 4.137 -22.891 -17.984 1 94.44 91 GLN A CA 1
ATOM 716 C C . GLN A 1 91 ? 5.66 -22.953 -17.953 1 94.44 91 GLN A C 1
ATOM 718 O O . GLN A 1 91 ? 6.332 -21.938 -17.844 1 94.44 91 GLN A O 1
ATOM 723 N N . ILE A 1 92 ? 6.195 -24.125 -18.062 1 94.5 92 ILE A N 1
ATOM 724 C CA . ILE A 1 92 ? 7.641 -24.312 -18 1 94.5 92 ILE A CA 1
ATOM 725 C C . ILE A 1 92 ? 8.289 -23.734 -19.266 1 94.5 92 ILE A C 1
ATOM 727 O O . ILE A 1 92 ? 9.289 -23.016 -19.172 1 94.5 92 ILE A O 1
ATOM 731 N N . LEU A 1 93 ? 7.719 -24.016 -20.375 1 90.88 93 LEU A N 1
ATOM 732 C CA . LEU A 1 93 ? 8.281 -23.516 -21.625 1 90.88 93 LEU A CA 1
ATOM 733 C C . LEU A 1 93 ? 8.281 -22 -21.672 1 90.88 93 LEU A C 1
ATOM 735 O O . LEU A 1 93 ? 9.297 -21.375 -21.969 1 90.88 93 LEU A O 1
ATOM 739 N N . ILE A 1 94 ? 7.207 -21.453 -21.328 1 87.38 94 ILE A N 1
ATOM 740 C CA . ILE A 1 94 ? 7.105 -19.984 -21.344 1 87.38 94 ILE A CA 1
ATOM 741 C C . ILE A 1 94 ? 8 -19.391 -20.266 1 87.38 94 ILE A C 1
ATOM 743 O O . ILE A 1 94 ? 8.672 -18.375 -20.5 1 87.38 94 ILE A O 1
ATOM 747 N N . GLY A 1 95 ? 7.988 -20.016 -19.094 1 89.88 95 GLY A N 1
ATOM 748 C CA . GLY A 1 95 ? 8.875 -19.562 -18.047 1 89.88 95 GLY A CA 1
ATOM 749 C C . GLY A 1 95 ? 10.336 -19.562 -18.453 1 89.88 95 GLY A C 1
ATOM 750 O O . GLY A 1 95 ? 11.07 -18.609 -18.188 1 89.88 95 GLY A O 1
ATOM 751 N N . LEU A 1 96 ? 10.734 -20.609 -19.094 1 88.12 96 LEU A N 1
ATOM 752 C CA . LEU A 1 96 ? 12.117 -20.719 -19.531 1 88.12 96 LEU A CA 1
ATOM 753 C C . LEU A 1 96 ? 12.414 -19.719 -20.641 1 88.12 96 LEU A C 1
ATOM 755 O O . LEU A 1 96 ? 13.5 -19.141 -20.688 1 88.12 96 LEU A O 1
ATOM 759 N N . LEU A 1 97 ? 11.484 -19.516 -21.484 1 82.75 97 LEU A N 1
ATOM 760 C CA . LEU A 1 97 ? 11.664 -18.562 -22.562 1 82.75 97 LEU A CA 1
ATOM 761 C C . LEU A 1 97 ? 11.797 -17.141 -22 1 82.75 97 LEU A C 1
ATOM 763 O O . LEU A 1 97 ? 12.617 -16.359 -22.484 1 82.75 97 LEU A O 1
ATOM 767 N N . LEU A 1 98 ? 11.078 -16.891 -20.984 1 81 98 LEU A N 1
ATOM 768 C CA . LEU A 1 98 ? 11.078 -15.555 -20.422 1 81 98 LEU A CA 1
ATOM 769 C C . LEU A 1 98 ? 12.336 -15.312 -19.594 1 81 98 LEU A C 1
ATOM 771 O O . LEU A 1 98 ? 12.727 -14.164 -19.375 1 81 98 LEU A O 1
ATOM 775 N N . THR A 1 99 ? 12.953 -16.375 -19.172 1 83.56 99 THR A N 1
ATOM 776 C CA . THR A 1 99 ? 14.07 -16.172 -18.25 1 83.56 99 THR A CA 1
ATOM 777 C C . THR A 1 99 ? 15.383 -16.625 -18.891 1 83.56 99 THR A C 1
ATOM 779 O O . THR A 1 99 ? 16.453 -16.5 -18.281 1 83.56 99 THR A O 1
ATOM 782 N N . TYR A 1 100 ? 15.352 -17.094 -20.062 1 76.94 100 TYR A N 1
ATOM 783 C CA . TYR A 1 100 ? 16.516 -17.688 -20.734 1 76.94 100 TYR A CA 1
ATOM 784 C C . TYR A 1 100 ? 17.656 -16.688 -20.828 1 76.94 100 TYR A C 1
ATOM 786 O O . TYR A 1 100 ? 18.812 -17.047 -20.625 1 76.94 100 TYR A O 1
ATOM 794 N N . ASN A 1 101 ? 17.391 -15.391 -21.016 1 71.94 101 ASN A N 1
ATOM 795 C CA . ASN A 1 101 ? 18.422 -14.383 -21.203 1 71.94 101 ASN A CA 1
ATOM 796 C C . ASN A 1 101 ? 18.625 -13.547 -19.938 1 71.94 101 ASN A C 1
ATOM 798 O O . ASN A 1 101 ? 19.344 -12.547 -19.969 1 71.94 101 ASN A O 1
ATOM 802 N N . ASN A 1 102 ? 17.953 -14.086 -19 1 78.88 102 ASN A N 1
ATOM 803 C CA . ASN A 1 102 ? 18.125 -13.344 -17.75 1 78.88 102 ASN A CA 1
ATOM 804 C C . ASN A 1 102 ? 19.453 -13.672 -17.078 1 78.88 102 ASN A C 1
ATOM 806 O O . ASN A 1 102 ? 19.812 -14.844 -16.938 1 78.88 102 ASN A O 1
ATOM 810 N N . GLY A 1 103 ? 20.25 -12.664 -16.859 1 79 103 GLY A N 1
ATOM 811 C CA . GLY A 1 103 ? 21.391 -12.883 -15.984 1 79 103 GLY A CA 1
ATOM 812 C C . GLY A 1 103 ? 21.016 -13.102 -14.539 1 79 103 GLY A C 1
ATOM 813 O O . GLY A 1 103 ? 19.828 -13.07 -14.195 1 79 103 GLY A O 1
ATOM 814 N N . PRO A 1 104 ? 22.016 -13.43 -13.766 1 86.81 104 PRO A N 1
ATOM 815 C CA . PRO A 1 104 ? 21.719 -13.602 -12.336 1 86.81 104 PRO A CA 1
ATOM 816 C C . PRO A 1 104 ? 21.109 -12.352 -11.711 1 86.81 104 PRO A C 1
ATOM 818 O O . PRO A 1 104 ? 21.297 -11.242 -12.219 1 86.81 104 PRO A O 1
ATOM 821 N N . GLU A 1 105 ? 20.281 -12.648 -10.742 1 89 105 GLU A N 1
ATOM 822 C CA . GLU A 1 105 ? 19.734 -11.523 -9.984 1 89 105 GLU A CA 1
ATOM 823 C C . GLU A 1 105 ? 20.844 -10.68 -9.367 1 89 105 GLU A C 1
ATOM 825 O O . GLU A 1 105 ? 21.844 -11.219 -8.875 1 89 105 GLU A O 1
ATOM 830 N N . LEU A 1 106 ? 20.656 -9.359 -9.461 1 89.19 106 LEU A N 1
ATOM 831 C CA . LEU A 1 106 ? 21.641 -8.445 -8.883 1 89.19 106 LEU A CA 1
ATOM 832 C C . LEU A 1 106 ? 21.203 -7.988 -7.5 1 89.19 106 LEU A C 1
ATOM 834 O O . LEU A 1 106 ? 20.031 -7.652 -7.289 1 89.19 106 LEU A O 1
ATOM 838 N N . VAL A 1 107 ? 22.109 -8.07 -6.625 1 88.88 107 VAL A N 1
ATOM 839 C CA . VAL A 1 107 ? 21.844 -7.637 -5.258 1 88.88 107 VAL A CA 1
ATOM 840 C C . VAL A 1 107 ? 22.812 -6.523 -4.867 1 88.88 107 VAL A C 1
ATOM 842 O O . VAL A 1 107 ? 23.969 -6.52 -5.297 1 88.88 107 VAL A O 1
ATOM 845 N N . GLU A 1 108 ? 22.281 -5.617 -4.172 1 87.38 108 GLU A N 1
ATOM 846 C CA . GLU A 1 108 ? 23.125 -4.516 -3.711 1 87.38 108 GLU A CA 1
ATOM 847 C C . GLU A 1 108 ? 24.078 -4.977 -2.615 1 87.38 108 GLU A C 1
ATOM 849 O O . GLU A 1 108 ? 23.672 -5.641 -1.662 1 87.38 108 GLU A O 1
ATOM 854 N N . ILE A 1 109 ? 25.312 -4.633 -2.852 1 86.56 109 ILE A N 1
ATOM 855 C CA . ILE A 1 109 ? 26.297 -4.852 -1.806 1 86.56 109 ILE A CA 1
ATOM 856 C C . ILE A 1 109 ? 26.797 -3.508 -1.283 1 86.56 109 ILE A C 1
ATOM 858 O O . ILE A 1 109 ? 26.734 -2.496 -1.986 1 86.56 109 ILE A O 1
ATOM 862 N N . GLY A 1 110 ? 27.266 -3.469 0.005 1 86.25 110 GLY A N 1
ATOM 863 C CA . GLY A 1 110 ? 27.766 -2.232 0.579 1 86.25 110 GLY A CA 1
ATOM 864 C C . GLY A 1 110 ? 26.844 -1.636 1.625 1 86.25 110 GLY A C 1
ATOM 865 O O . GLY A 1 110 ? 27.266 -0.799 2.426 1 86.25 110 GLY A O 1
ATOM 866 N N . GLY A 1 111 ? 25.531 -1.903 1.539 1 86.56 111 GLY A N 1
ATOM 867 C CA . GLY A 1 111 ? 24.625 -1.573 2.621 1 86.56 111 GLY A CA 1
ATOM 868 C C . GLY A 1 111 ? 24.062 -0.168 2.518 1 86.56 111 GLY A C 1
ATOM 869 O O . GLY A 1 111 ? 23.734 0.45 3.531 1 86.56 111 GLY A O 1
ATOM 870 N N . CYS A 1 112 ? 24.062 0.361 1.269 1 86.75 112 CYS A N 1
ATOM 871 C CA . CYS A 1 112 ? 23.547 1.709 1.083 1 86.75 112 CYS A CA 1
ATOM 872 C C . CYS A 1 112 ? 22.078 1.789 1.521 1 86.75 112 CYS A C 1
ATOM 874 O O . CYS A 1 112 ? 21.688 2.746 2.184 1 86.75 112 CYS A O 1
ATOM 876 N N . GLU A 1 113 ? 21.328 0.796 1.183 1 88 113 GLU A N 1
ATOM 877 C CA . GLU A 1 113 ? 19.922 0.788 1.59 1 88 113 GLU A CA 1
ATOM 878 C C . GLU A 1 113 ? 19.797 0.727 3.109 1 88 113 GLU A C 1
ATOM 880 O O . GLU A 1 113 ? 19 1.47 3.697 1 88 113 GLU A O 1
ATOM 885 N N . THR A 1 114 ? 20.516 -0.094 3.74 1 89.62 114 THR A N 1
ATOM 886 C CA . THR A 1 114 ? 20.469 -0.237 5.191 1 89.62 114 THR A CA 1
ATOM 887 C C . THR A 1 114 ? 20.906 1.059 5.875 1 89.62 114 THR A C 1
ATOM 889 O O . THR A 1 114 ? 20.297 1.468 6.871 1 89.62 114 THR A O 1
ATOM 892 N N . TYR A 1 115 ? 21.891 1.662 5.32 1 88.44 115 TYR A N 1
ATOM 893 C CA . TYR A 1 115 ? 22.391 2.91 5.887 1 88.44 115 TYR A CA 1
ATOM 894 C C . TYR A 1 115 ? 21.312 3.994 5.848 1 88.44 115 TYR A C 1
ATOM 896 O O . TYR A 1 115 ? 21.172 4.762 6.801 1 88.44 115 TYR A O 1
ATOM 904 N N . GLN A 1 116 ? 20.641 4.059 4.789 1 87.62 116 GLN A N 1
ATOM 905 C CA . GLN A 1 116 ? 19.562 5.043 4.699 1 87.62 116 GLN A CA 1
ATOM 906 C C . GLN A 1 116 ? 18.484 4.785 5.754 1 87.62 116 GLN A C 1
ATOM 908 O O . GLN A 1 116 ? 17.969 5.723 6.352 1 87.62 116 GLN A O 1
ATOM 913 N N . TRP A 1 117 ? 18.203 3.545 5.977 1 90.06 117 TRP A N 1
ATOM 914 C CA . TRP A 1 117 ? 17.188 3.209 6.973 1 90.06 117 TRP A CA 1
ATOM 915 C C . TRP A 1 117 ? 17.703 3.498 8.383 1 90.06 117 TRP A C 1
ATOM 917 O O . TRP A 1 117 ? 16.922 3.879 9.258 1 90.06 117 TRP A O 1
ATOM 927 N N . VAL A 1 118 ? 18.984 3.289 8.617 1 88.69 118 VAL A N 1
ATOM 928 C CA . VAL A 1 118 ? 19.547 3.598 9.93 1 88.69 118 VAL A CA 1
ATOM 929 C C . VAL A 1 118 ? 19.328 5.074 10.25 1 88.69 118 VAL A C 1
ATOM 931 O O . VAL A 1 118 ? 18.969 5.426 11.375 1 88.69 118 VAL A O 1
ATOM 934 N N . ARG A 1 119 ? 19.484 5.863 9.297 1 84.56 119 ARG A N 1
ATOM 935 C CA . ARG A 1 119 ? 19.312 7.301 9.477 1 84.56 119 ARG A CA 1
ATOM 936 C C . ARG A 1 119 ? 17.859 7.641 9.781 1 84.56 119 ARG A C 1
ATOM 938 O O . ARG A 1 119 ? 17.578 8.5 10.617 1 84.56 119 ARG A O 1
ATOM 945 N N . ARG A 1 120 ? 17 6.996 9.172 1 85.12 120 ARG A N 1
ATOM 946 C CA . ARG A 1 120 ? 15.578 7.234 9.398 1 85.12 120 ARG A CA 1
ATOM 947 C C . ARG A 1 120 ? 15.156 6.75 10.781 1 85.12 120 ARG A C 1
ATOM 949 O O . ARG A 1 120 ? 14.352 7.402 11.453 1 85.12 120 ARG A O 1
ATOM 956 N N . ILE A 1 121 ? 15.672 5.621 11.117 1 86.62 121 ILE A N 1
ATOM 957 C CA . ILE A 1 121 ? 15.344 5.039 12.414 1 86.62 121 ILE A CA 1
ATOM 958 C C . ILE A 1 121 ? 15.812 5.965 13.531 1 86.62 121 ILE A C 1
ATOM 960 O O . ILE A 1 121 ? 15.117 6.148 14.531 1 86.62 121 ILE A O 1
ATOM 964 N N . ARG A 1 122 ? 16.969 6.445 13.383 1 82.12 122 ARG A N 1
ATOM 965 C CA . ARG A 1 122 ? 17.469 7.383 14.383 1 82.12 122 ARG A CA 1
ATOM 966 C C . ARG A 1 122 ? 16.5 8.547 14.578 1 82.12 122 ARG A C 1
ATOM 968 O O . ARG A 1 122 ? 16.266 8.984 15.703 1 82.12 122 ARG A O 1
ATOM 975 N N . LYS A 1 123 ? 15.992 9.023 13.492 1 77.88 123 LYS A N 1
ATOM 976 C CA . LYS A 1 123 ? 15.023 10.117 13.578 1 77.88 123 LYS A CA 1
ATOM 977 C C . LYS A 1 123 ? 13.812 9.703 14.406 1 77.88 123 LYS A C 1
ATOM 979 O O . LYS A 1 123 ? 13.359 10.461 15.273 1 77.88 123 LYS A O 1
ATOM 984 N N . CYS A 1 124 ? 13.32 8.547 14.188 1 78.94 124 CYS A N 1
ATOM 985 C CA . CYS A 1 124 ? 12.156 8.055 14.906 1 78.94 124 CYS A CA 1
ATOM 986 C C . CYS A 1 124 ? 12.477 7.848 16.375 1 78.94 124 CYS A C 1
ATOM 988 O O . CYS A 1 124 ? 11.68 8.203 17.25 1 78.94 124 CYS A O 1
ATOM 990 N N . LEU A 1 125 ? 13.609 7.293 16.578 1 77.81 125 LEU A N 1
ATOM 991 C CA . LEU A 1 125 ? 13.984 6.969 17.953 1 77.81 125 LEU A CA 1
ATOM 992 C C . LEU A 1 125 ? 14.273 8.234 18.75 1 77.81 125 LEU A C 1
ATOM 994 O O . LEU A 1 125 ? 14.234 8.219 19.984 1 77.81 125 LEU A O 1
ATOM 998 N N . THR A 1 126 ? 14.562 9.242 18.078 1 74.12 126 THR A N 1
ATOM 999 C CA . THR A 1 126 ? 14.773 10.523 18.75 1 74.12 126 THR A CA 1
ATOM 1000 C C . THR A 1 126 ? 13.445 11.203 19.062 1 74.12 126 THR A C 1
ATOM 1002 O O . THR A 1 126 ? 13.25 11.727 20.156 1 74.12 126 THR A O 1
ATOM 1005 N N . VAL A 1 127 ? 12.516 11.062 18.188 1 72.75 127 VAL A N 1
ATOM 1006 C CA . VAL A 1 127 ? 11.281 11.836 18.297 1 72.75 127 VAL A CA 1
ATOM 1007 C C . VAL A 1 127 ? 10.297 11.109 19.203 1 72.75 127 VAL A C 1
ATOM 1009 O O . VAL A 1 127 ? 9.594 11.742 20 1 72.75 127 VAL A O 1
ATOM 1012 N N . ILE A 1 128 ? 10.25 9.836 19.156 1 74.19 128 ILE A N 1
ATOM 1013 C CA . ILE A 1 128 ? 9.211 9.07 19.828 1 74.19 128 ILE A CA 1
ATOM 1014 C C . ILE A 1 128 ? 9.336 9.258 21.344 1 74.19 128 ILE A C 1
ATOM 1016 O O . ILE A 1 128 ? 8.359 9.602 22.016 1 74.19 128 ILE A O 1
ATOM 1020 N N . PRO A 1 129 ? 10.516 9.07 21.859 1 69.62 129 PRO A N 1
ATOM 1021 C CA . PRO A 1 129 ? 10.617 9.32 23.312 1 69.62 129 PRO A CA 1
ATOM 1022 C C . PRO A 1 129 ? 10.312 10.766 23.672 1 69.62 129 PRO A C 1
ATOM 1024 O O . PRO A 1 129 ? 9.711 11.031 24.719 1 69.62 129 PRO A O 1
ATOM 1027 N N . TRP A 1 130 ? 10.711 11.633 22.875 1 67.75 130 TRP A N 1
ATOM 1028 C CA . TRP A 1 130 ? 10.445 13.047 23.141 1 67.75 130 TRP A CA 1
ATOM 1029 C C . TRP A 1 130 ? 8.945 13.32 23.156 1 67.75 130 TRP A C 1
ATOM 1031 O O . TRP A 1 130 ? 8.461 14.078 24 1 67.75 130 TRP A O 1
ATOM 1041 N N . ALA A 1 131 ? 8.188 12.688 22.328 1 68.62 131 ALA A N 1
ATOM 1042 C CA . ALA A 1 131 ? 6.742 12.883 22.234 1 68.62 131 ALA A CA 1
ATOM 1043 C C . ALA A 1 131 ? 6.02 12.195 23.375 1 68.62 131 ALA A C 1
ATOM 1045 O O . ALA A 1 131 ? 4.969 12.656 23.828 1 68.62 131 ALA A O 1
ATOM 1046 N N . LEU A 1 132 ? 6.605 11.211 23.891 1 70.25 132 LEU A N 1
ATOM 1047 C CA . LEU A 1 132 ? 5.914 10.406 24.891 1 70.25 132 LEU A CA 1
ATOM 1048 C C . LEU A 1 132 ? 6.258 10.875 26.297 1 70.25 132 LEU A C 1
ATOM 1050 O O . LEU A 1 132 ? 5.512 10.609 27.234 1 70.25 132 LEU A O 1
ATOM 1054 N N . THR A 1 133 ? 7.301 11.57 26.469 1 69.56 133 THR A N 1
ATOM 1055 C CA . THR A 1 133 ? 7.762 12.008 27.781 1 69.56 133 THR A CA 1
ATOM 1056 C C . THR A 1 133 ? 6.723 12.914 28.438 1 69.56 133 THR A C 1
ATOM 1058 O O . THR A 1 133 ? 6.414 12.742 29.625 1 69.56 133 THR A O 1
ATOM 1061 N N . PRO A 1 134 ? 6.137 13.758 27.672 1 65.44 134 PRO A N 1
ATOM 1062 C CA . PRO A 1 134 ? 5.137 14.609 28.312 1 65.44 134 PRO A CA 1
ATOM 1063 C C . PRO A 1 134 ? 3.896 13.836 28.75 1 65.44 134 PRO A C 1
ATOM 1065 O O . PRO A 1 134 ? 3.143 14.312 29.609 1 65.44 134 PRO A O 1
ATOM 1068 N N . LEU A 1 135 ? 3.643 12.711 28.141 1 65.31 135 LEU A N 1
ATOM 1069 C CA . LEU A 1 135 ? 2.488 11.891 28.5 1 65.31 135 LEU A CA 1
ATOM 1070 C C . LEU A 1 135 ? 2.777 11.07 29.75 1 65.31 135 LEU A C 1
ATOM 1072 O O . LEU A 1 135 ? 1.924 10.297 30.203 1 65.31 135 LEU A O 1
ATOM 1076 N N . GLY A 1 136 ? 3.908 11.305 30.312 1 62.62 136 GLY A N 1
ATOM 1077 C CA . GLY A 1 136 ? 4.27 10.594 31.516 1 62.62 136 GLY A CA 1
ATOM 1078 C C . GLY A 1 136 ? 4.688 9.164 31.281 1 62.62 136 GLY A C 1
ATOM 1079 O O . GLY A 1 136 ? 4.699 8.344 32.188 1 62.62 136 GLY A O 1
ATOM 1080 N N . LEU A 1 137 ? 4.828 8.945 30.062 1 61.81 137 LEU A N 1
ATOM 1081 C CA . LEU A 1 137 ? 5.227 7.578 29.75 1 61.81 137 LEU A CA 1
ATOM 1082 C C . LEU A 1 137 ? 6.727 7.395 29.922 1 61.81 137 LEU A C 1
ATOM 1084 O O . LEU A 1 137 ? 7.508 8.305 29.641 1 61.81 137 LEU A O 1
ATOM 1088 N N . ASP A 1 138 ? 7.172 6.457 30.781 1 65.5 138 ASP A N 1
ATOM 1089 C CA . ASP A 1 138 ? 8.578 6.133 30.984 1 65.5 138 ASP A CA 1
ATOM 1090 C C . ASP A 1 138 ? 9.234 5.664 29.688 1 65.5 138 ASP A C 1
ATOM 1092 O O . ASP A 1 138 ? 9.266 4.469 29.406 1 65.5 138 ASP A O 1
ATOM 1096 N N . THR A 1 139 ? 9.672 6.629 28.906 1 63.5 139 THR A N 1
ATOM 1097 C CA . THR A 1 139 ? 10.219 6.348 27.578 1 63.5 139 THR A CA 1
ATOM 1098 C C . THR A 1 139 ? 11.547 5.605 27.688 1 63.5 139 THR A C 1
ATOM 1100 O O . THR A 1 139 ? 11.859 4.758 26.859 1 63.5 139 THR A O 1
ATOM 1103 N N . GLN A 1 140 ? 12.344 5.969 28.656 1 63.72 140 GLN A N 1
ATOM 1104 C CA . GLN A 1 140 ? 13.609 5.273 28.844 1 63.72 140 GLN A CA 1
ATOM 1105 C C . GLN A 1 140 ? 13.391 3.791 29.141 1 63.72 140 GLN A C 1
ATOM 1107 O O . GLN A 1 140 ? 14.102 2.934 28.609 1 63.72 140 GLN A O 1
ATOM 1112 N N . GLY A 1 141 ? 12.445 3.605 29.984 1 63.19 141 GLY A N 1
ATOM 1113 C CA . GLY A 1 141 ? 12.094 2.225 30.281 1 63.19 141 GLY A CA 1
ATOM 1114 C C . GLY A 1 141 ? 11.539 1.477 29.078 1 63.19 141 GLY A C 1
ATOM 1115 O O . GLY A 1 141 ? 11.891 0.318 28.859 1 63.19 141 GLY A O 1
ATOM 1116 N N . LEU A 1 142 ? 10.844 2.188 28.328 1 63.41 142 LEU A N 1
ATOM 1117 C CA . LEU A 1 142 ? 10.242 1.573 27.141 1 63.41 142 LEU A CA 1
ATOM 1118 C C . LEU A 1 142 ? 11.297 1.237 26.109 1 63.41 142 LEU A C 1
ATOM 1120 O O . LEU A 1 142 ? 11.266 0.161 25.5 1 63.41 142 LEU A O 1
ATOM 1124 N N . MET A 1 143 ? 12.203 2.111 25.969 1 64.31 143 MET A N 1
ATOM 1125 C CA . MET A 1 143 ? 13.266 1.896 25 1 64.31 143 MET A CA 1
ATOM 1126 C C . MET A 1 143 ? 14.211 0.792 25.469 1 64.31 143 MET A C 1
ATOM 1128 O O . MET A 1 143 ? 14.695 -0.002 24.656 1 64.31 143 MET A O 1
ATOM 1132 N N . SER A 1 144 ? 14.469 0.796 26.719 1 65.25 144 SER A N 1
ATOM 1133 C CA . SER A 1 144 ? 15.336 -0.244 27.266 1 65.25 144 SER A CA 1
ATOM 1134 C C . SER A 1 144 ? 14.703 -1.623 27.109 1 65.25 144 SER A C 1
ATOM 1136 O O . SER A 1 144 ? 15.391 -2.602 26.812 1 65.25 144 SER A O 1
ATOM 1138 N N . LYS A 1 145 ? 13.453 -1.669 27.281 1 62.19 145 LYS A N 1
ATOM 1139 C CA . LYS A 1 145 ? 12.742 -2.932 27.141 1 62.19 145 LYS A CA 1
ATOM 1140 C C . LYS A 1 145 ? 12.688 -3.361 25.672 1 62.19 145 LYS A C 1
ATOM 1142 O O . LYS A 1 145 ? 12.82 -4.547 25.359 1 62.19 145 LYS A O 1
ATOM 1147 N N . PHE A 1 146 ? 12.57 -2.443 24.891 1 63.28 146 PHE A N 1
ATOM 1148 C CA . PHE A 1 146 ? 12.484 -2.729 23.469 1 63.28 146 PHE A CA 1
ATOM 1149 C C . PHE A 1 146 ? 13.828 -3.207 22.922 1 63.28 146 PHE A C 1
ATOM 1151 O O . PHE A 1 146 ? 13.883 -4.102 22.078 1 63.28 146 PHE A O 1
ATOM 1158 N N . SER A 1 147 ? 14.852 -2.574 23.359 1 61.12 147 SER A N 1
ATOM 1159 C CA . SER A 1 147 ? 16.188 -2.93 22.891 1 61.12 147 SER A CA 1
ATOM 1160 C C . SER A 1 147 ? 16.562 -4.34 23.328 1 61.12 147 SER A C 1
ATOM 1162 O O . SER A 1 147 ? 17.422 -4.98 22.703 1 61.12 147 SER A O 1
ATOM 1164 N N . LYS A 1 148 ? 15.992 -4.91 24.344 1 58.03 148 LYS A N 1
ATOM 1165 C CA . LYS A 1 148 ? 16.328 -6.223 24.891 1 58.03 148 LYS A CA 1
ATOM 1166 C C . LYS A 1 148 ? 15.453 -7.312 24.281 1 58.03 148 LYS A C 1
ATOM 1168 O O . LYS A 1 148 ? 15.539 -8.477 24.672 1 58.03 148 LYS A O 1
ATOM 1173 N N . THR A 1 149 ? 14.672 -6.926 23.375 1 57.22 149 THR A N 1
ATOM 1174 C CA . THR A 1 149 ? 13.859 -7.973 22.781 1 57.22 149 THR A CA 1
ATOM 1175 C C . THR A 1 149 ? 14.719 -8.938 21.969 1 57.22 149 THR A C 1
ATOM 1177 O O . THR A 1 149 ? 15.617 -8.508 21.234 1 57.22 149 THR A O 1
ATOM 1180 N N . PRO A 1 150 ? 14.578 -10.227 22.172 1 50.25 150 PRO A N 1
ATOM 1181 C CA . PRO A 1 150 ? 15.398 -11.273 21.562 1 50.25 150 PRO A CA 1
ATOM 1182 C C . PRO A 1 150 ? 15.586 -11.078 20.047 1 50.25 150 PRO A C 1
ATOM 1184 O O . PRO A 1 150 ? 16.656 -11.359 19.516 1 50.25 150 PRO A O 1
ATOM 1187 N N . LEU A 1 151 ? 14.594 -10.609 19.438 1 51.69 151 LEU A N 1
ATOM 1188 C CA . LEU A 1 151 ? 14.734 -10.484 18 1 51.69 151 LEU A CA 1
ATOM 1189 C C . LEU A 1 151 ? 15.812 -9.469 17.641 1 51.69 151 LEU A C 1
ATOM 1191 O O . LEU A 1 151 ? 16.625 -9.703 16.734 1 51.69 151 LEU A O 1
ATOM 1195 N N . LEU A 1 152 ? 15.844 -8.484 18.375 1 54 152 LEU A N 1
ATOM 1196 C CA . LEU A 1 152 ? 16.828 -7.438 18.109 1 54 152 LEU A CA 1
ATOM 1197 C C . LEU A 1 152 ? 18.203 -7.859 18.578 1 54 152 LEU A C 1
ATOM 1199 O O . LEU A 1 152 ? 19.219 -7.523 17.953 1 54 152 LEU A O 1
ATOM 1203 N N . ALA A 1 153 ? 18.281 -8.586 19.547 1 49.44 153 ALA A N 1
ATOM 1204 C CA . ALA A 1 153 ? 19.547 -9.078 20.094 1 49.44 153 ALA A CA 1
ATOM 1205 C C . ALA A 1 153 ? 20.203 -10.078 19.141 1 49.44 153 ALA A C 1
ATOM 1207 O O . ALA A 1 153 ? 21.422 -10.086 18.984 1 49.44 153 ALA A O 1
ATOM 1208 N N . HIS A 1 154 ? 19.438 -10.898 18.531 1 46.16 154 HIS A N 1
ATOM 1209 C CA . HIS A 1 154 ? 19.969 -11.906 17.625 1 46.16 154 HIS A CA 1
ATOM 1210 C C . HIS A 1 154 ? 20.484 -11.273 16.344 1 46.16 154 HIS A C 1
ATOM 1212 O O . HIS A 1 154 ? 21.484 -11.727 15.773 1 46.16 154 HIS A O 1
ATOM 1218 N N . ILE A 1 155 ? 19.844 -10.391 15.867 1 45.44 155 ILE A N 1
ATOM 1219 C CA . ILE A 1 155 ? 20.266 -9.734 14.633 1 45.44 155 ILE A CA 1
ATOM 1220 C C . ILE A 1 155 ? 21.609 -9.039 14.852 1 45.44 155 ILE A C 1
ATOM 1222 O O . ILE A 1 155 ? 22.453 -9.016 13.953 1 45.44 155 ILE A O 1
ATOM 1226 N N . SER A 1 156 ? 21.844 -8.578 16.031 1 43.88 156 SER A N 1
ATOM 1227 C CA . SER A 1 156 ? 23.109 -7.938 16.344 1 43.88 156 SER A CA 1
ATOM 1228 C C . SER A 1 156 ? 24.281 -8.898 16.156 1 43.88 156 SER A C 1
ATOM 1230 O O . SER A 1 156 ? 25.344 -8.508 15.68 1 43.88 156 SER A O 1
ATOM 1232 N N . THR A 1 157 ? 24.094 -10.109 16.516 1 41.47 157 THR A N 1
ATOM 1233 C CA . THR A 1 157 ? 25.25 -11 16.531 1 41.47 157 THR A CA 1
ATOM 1234 C C . THR A 1 157 ? 25.625 -11.414 15.117 1 41.47 157 THR A C 1
ATOM 1236 O O . THR A 1 157 ? 26.812 -11.648 14.836 1 41.47 157 THR A O 1
ATOM 1239 N N . ASN A 1 158 ? 24.734 -11.719 14.359 1 36.41 158 ASN A N 1
ATOM 1240 C CA . ASN A 1 158 ? 25.109 -12.367 13.102 1 36.41 158 ASN A CA 1
ATOM 1241 C C . ASN A 1 158 ? 25.469 -11.336 12.039 1 36.41 158 ASN A C 1
ATOM 1243 O O . ASN A 1 158 ? 25.75 -11.695 10.891 1 36.41 158 ASN A O 1
ATOM 1247 N N . SER A 1 159 ? 25.156 -10.234 12.219 1 37.59 159 SER A N 1
ATOM 1248 C CA . SER A 1 159 ? 25.453 -9.359 11.094 1 37.59 159 SER A CA 1
ATOM 1249 C C . SER A 1 159 ? 26.906 -8.922 11.102 1 37.59 159 SER A C 1
ATOM 1251 O O . SER A 1 159 ? 27.344 -8.172 11.977 1 37.59 159 SER A O 1
ATOM 1253 N N . HIS A 1 160 ? 27.828 -9.773 10.766 1 34.19 160 HIS A N 1
ATOM 1254 C CA . HIS A 1 160 ? 29.25 -9.516 10.609 1 34.19 160 HIS A CA 1
ATOM 1255 C C . HIS A 1 160 ? 29.5 -8.094 10.109 1 34.19 160 HIS A C 1
ATOM 1257 O O . HIS A 1 160 ? 30.609 -7.574 10.242 1 34.19 160 HIS A O 1
ATOM 1263 N N . GLU A 1 161 ? 28.906 -7.809 8.992 1 34.97 161 GLU A N 1
ATOM 1264 C CA . GLU A 1 161 ? 29.641 -6.941 8.062 1 34.97 161 GLU A CA 1
ATOM 1265 C C . GLU A 1 161 ? 29.688 -5.504 8.57 1 34.97 161 GLU A C 1
ATOM 1267 O O . GLU A 1 161 ? 30.531 -4.715 8.141 1 34.97 161 GLU A O 1
ATOM 1272 N N . ILE A 1 162 ? 28.531 -4.906 8.781 1 37.62 162 ILE A N 1
ATOM 1273 C CA . ILE A 1 162 ? 28.719 -3.461 8.773 1 37.62 162 ILE A CA 1
ATOM 1274 C C . ILE A 1 162 ? 29.203 -2.994 10.148 1 37.62 162 ILE A C 1
ATOM 1276 O O . ILE A 1 162 ? 28.547 -3.262 11.164 1 37.62 162 ILE A O 1
ATOM 1280 N N . SER A 1 163 ? 30.406 -2.84 10.328 1 38.22 163 SER A N 1
ATOM 1281 C CA . SER A 1 163 ? 31.047 -2.217 11.484 1 38.22 163 SER A CA 1
ATOM 1282 C C . SER A 1 163 ? 30.234 -1.039 12 1 38.22 163 SER A C 1
ATOM 1284 O O . SER A 1 163 ? 29.781 -0.2 11.219 1 38.22 163 SER A O 1
ATOM 1286 N N . PRO A 1 164 ? 29.625 -1.213 13.156 1 39.59 164 PRO A N 1
ATOM 1287 C CA . PRO A 1 164 ? 29.016 -0.075 13.836 1 39.59 164 PRO A CA 1
ATOM 1288 C C . PRO A 1 164 ? 29.781 1.225 13.648 1 39.59 164 PRO A C 1
ATOM 1290 O O . PRO A 1 164 ? 31 1.25 13.836 1 39.59 164 PRO A O 1
ATOM 1293 N N . SER A 1 165 ? 29.688 1.913 12.578 1 45.38 165 SER A N 1
ATOM 1294 C CA . SER A 1 165 ? 30.266 3.252 12.641 1 45.38 165 SER A CA 1
ATOM 1295 C C . SER A 1 165 ? 30 3.906 13.992 1 45.38 165 SER A C 1
ATOM 1297 O O . SER A 1 165 ? 29 3.594 14.648 1 45.38 165 SER A O 1
ATOM 1299 N N . PRO A 1 166 ? 30.938 4.434 14.68 1 52.91 166 PRO A N 1
ATOM 1300 C CA . PRO A 1 166 ? 30.812 5.113 15.969 1 52.91 166 PRO A CA 1
ATOM 1301 C C . PRO A 1 166 ? 29.594 6.027 16.047 1 52.91 166 PRO A C 1
ATOM 1303 O O . PRO A 1 166 ? 29.203 6.473 17.125 1 52.91 166 PRO A O 1
ATOM 1306 N N . THR A 1 167 ? 28.859 6.188 14.875 1 68.69 167 THR A N 1
ATOM 1307 C CA . THR A 1 167 ? 27.844 7.238 14.883 1 68.69 167 THR A CA 1
ATOM 1308 C C . THR A 1 167 ? 26.469 6.668 15.211 1 68.69 167 THR A C 1
ATOM 1310 O O . THR A 1 167 ? 25.656 7.328 15.859 1 68.69 167 THR A O 1
ATOM 1313 N N . PHE A 1 168 ? 26.297 5.367 14.898 1 81.12 168 PHE A N 1
ATOM 1314 C CA . PHE A 1 168 ? 24.969 4.816 15.164 1 81.12 168 PHE A CA 1
ATOM 1315 C C . PHE A 1 168 ? 25.047 3.67 16.156 1 81.12 168 PHE A C 1
ATOM 1317 O O . PHE A 1 168 ? 26.047 2.938 16.203 1 81.12 168 PHE A O 1
ATOM 1324 N N . THR A 1 169 ? 24.016 3.555 16.922 1 80 169 THR A N 1
ATOM 1325 C CA . THR A 1 169 ? 23.969 2.525 17.953 1 80 169 THR A CA 1
ATOM 1326 C C . THR A 1 169 ? 23.656 1.164 17.344 1 80 169 THR A C 1
ATOM 1328 O O . THR A 1 169 ? 23.203 1.08 16.203 1 80 169 THR A O 1
ATOM 1331 N N . ALA A 1 170 ? 23.906 0.11 18.125 1 80.81 170 ALA A N 1
ATOM 1332 C CA . ALA A 1 170 ? 23.594 -1.251 17.703 1 80.81 170 ALA A CA 1
ATOM 1333 C C . ALA A 1 170 ? 22.094 -1.417 17.453 1 80.81 170 ALA A C 1
ATOM 1335 O O . ALA A 1 170 ? 21.688 -2.125 16.531 1 80.81 170 ALA A O 1
ATOM 1336 N N . LEU A 1 171 ? 21.359 -0.817 18.266 1 81.75 171 LEU A N 1
ATOM 1337 C CA . LEU A 1 171 ? 19.906 -0.899 18.125 1 81.75 171 LEU A CA 1
ATOM 1338 C C . LEU A 1 171 ? 19.453 -0.316 16.797 1 81.75 171 LEU A C 1
ATOM 1340 O O . LEU A 1 171 ? 18.625 -0.906 16.109 1 81.75 171 LEU A O 1
ATOM 1344 N N . GLU A 1 172 ? 19.984 0.792 16.453 1 85.19 172 GLU A N 1
ATOM 1345 C CA . GLU A 1 172 ? 19.641 1.452 15.195 1 85.19 172 GLU A CA 1
ATOM 1346 C C . GLU A 1 172 ? 19.984 0.574 14 1 85.19 172 GLU A C 1
ATOM 1348 O O . GLU A 1 172 ? 19.172 0.418 13.078 1 85.19 172 GLU A O 1
ATOM 1353 N N . TRP A 1 173 ? 21.109 -0.018 14.055 1 86.06 173 TRP A N 1
ATOM 1354 C CA . TRP A 1 173 ? 21.562 -0.875 12.961 1 86.06 173 TRP A CA 1
ATOM 1355 C C . TRP A 1 173 ? 20.719 -2.137 12.867 1 86.06 173 TRP A C 1
ATOM 1357 O O . TRP A 1 173 ? 20.328 -2.553 11.773 1 86.06 173 TRP A O 1
ATOM 1367 N N . ASN A 1 174 ? 20.453 -2.732 14.008 1 86.06 174 ASN A N 1
ATOM 1368 C CA . ASN A 1 174 ? 19.656 -3.953 14.023 1 86.06 174 ASN A CA 1
ATOM 1369 C C . ASN A 1 174 ? 18.234 -3.703 13.508 1 86.06 174 ASN A C 1
ATOM 1371 O O . ASN A 1 174 ? 17.703 -4.512 12.75 1 86.06 174 ASN A O 1
ATOM 1375 N N . LEU A 1 175 ? 17.656 -2.604 13.883 1 87.19 175 LEU A N 1
ATOM 1376 C CA . LEU A 1 175 ? 16.328 -2.264 13.398 1 87.19 175 LEU A CA 1
ATOM 1377 C C . LEU A 1 175 ? 16.344 -2.037 11.891 1 87.19 175 LEU A C 1
ATOM 1379 O O . LEU A 1 175 ? 15.414 -2.463 11.188 1 87.19 175 LEU A O 1
ATOM 1383 N N . ALA A 1 176 ? 17.359 -1.396 11.406 1 90.12 176 ALA A N 1
ATOM 1384 C CA . ALA A 1 176 ? 17.5 -1.161 9.969 1 90.12 176 ALA A CA 1
ATOM 1385 C C . ALA A 1 176 ? 17.594 -2.479 9.211 1 90.12 176 ALA A C 1
ATOM 1387 O O . ALA A 1 176 ? 16.969 -2.65 8.164 1 90.12 176 ALA A O 1
ATOM 1388 N N . ARG A 1 177 ? 18.328 -3.369 9.742 1 89.5 177 ARG A N 1
ATOM 1389 C CA . ARG A 1 177 ? 18.484 -4.676 9.109 1 89.5 177 ARG A CA 1
ATOM 1390 C C . ARG A 1 177 ? 17.156 -5.43 9.086 1 89.5 177 ARG A C 1
ATOM 1392 O O . ARG A 1 177 ? 16.828 -6.098 8.102 1 89.5 177 ARG A O 1
ATOM 1399 N N . ILE A 1 178 ? 16.484 -5.324 10.133 1 89.81 178 ILE A N 1
ATOM 1400 C CA . ILE A 1 178 ? 15.172 -5.965 10.203 1 89.81 178 ILE A CA 1
ATOM 1401 C C . ILE A 1 178 ? 14.242 -5.371 9.148 1 89.81 178 ILE A C 1
ATOM 1403 O O . ILE A 1 178 ? 13.516 -6.102 8.477 1 89.81 178 ILE A O 1
ATOM 1407 N N . ILE A 1 179 ? 14.305 -4.148 9.016 1 90.88 179 ILE A N 1
ATOM 1408 C CA . ILE A 1 179 ? 13.438 -3.49 8.047 1 90.88 179 ILE A CA 1
ATOM 1409 C C . ILE A 1 179 ? 13.812 -3.936 6.633 1 90.88 179 ILE A C 1
ATOM 1411 O O . ILE A 1 179 ? 12.945 -4.371 5.867 1 90.88 179 ILE A O 1
ATOM 1415 N N . VAL A 1 180 ? 15.062 -3.957 6.309 1 90.25 180 VAL A N 1
ATOM 1416 C CA . VAL A 1 180 ? 15.523 -4.262 4.957 1 90.25 180 VAL A CA 1
ATOM 1417 C C . VAL A 1 180 ? 15.344 -5.75 4.672 1 90.25 180 VAL A C 1
ATOM 1419 O O . VAL A 1 180 ? 14.969 -6.133 3.562 1 90.25 180 VAL A O 1
ATOM 1422 N N . SER A 1 181 ? 15.5 -6.547 5.688 1 89.94 181 SER A N 1
ATOM 1423 C CA . SER A 1 181 ? 15.516 -7.988 5.461 1 89.94 181 SER A CA 1
ATOM 1424 C C . SER A 1 181 ? 14.117 -8.586 5.613 1 89.94 181 SER A C 1
ATOM 1426 O O . SER A 1 181 ? 13.844 -9.664 5.082 1 89.94 181 SER A O 1
ATOM 1428 N N . PHE A 1 182 ? 13.273 -7.902 6.305 1 90.31 182 PHE A N 1
ATOM 1429 C CA . PHE A 1 182 ? 11.984 -8.539 6.574 1 90.31 182 PHE A CA 1
ATOM 1430 C C . PHE A 1 182 ? 10.836 -7.629 6.164 1 90.31 182 PHE A C 1
ATOM 1432 O O . PHE A 1 182 ? 9.953 -8.039 5.406 1 90.31 182 PHE A O 1
ATOM 1439 N N . ALA A 1 183 ? 10.891 -6.391 6.578 1 90.19 183 ALA A N 1
ATOM 1440 C CA . ALA A 1 183 ? 9.766 -5.5 6.316 1 90.19 183 ALA A CA 1
ATOM 1441 C C . ALA A 1 183 ? 9.633 -5.203 4.828 1 90.19 183 ALA A C 1
ATOM 1443 O O . ALA A 1 183 ? 8.523 -5.25 4.273 1 90.19 183 ALA A O 1
ATOM 1444 N N . VAL A 1 184 ? 10.781 -4.891 4.227 1 89.5 184 VAL A N 1
ATOM 1445 C CA . VAL A 1 184 ? 10.75 -4.559 2.807 1 89.5 184 VAL A CA 1
ATOM 1446 C C . VAL A 1 184 ? 10.281 -5.77 2.002 1 89.5 184 VAL A C 1
ATOM 1448 O O . VAL A 1 184 ? 9.328 -5.676 1.22 1 89.5 184 VAL A O 1
ATOM 1451 N N . PRO A 1 185 ? 10.828 -6.887 2.256 1 92.69 185 PRO A N 1
ATOM 1452 C CA . PRO A 1 185 ? 10.328 -8.062 1.548 1 92.69 185 PRO A CA 1
ATOM 1453 C C . PRO A 1 185 ? 8.852 -8.352 1.847 1 92.69 185 PRO A C 1
ATOM 1455 O O . PRO A 1 185 ? 8.117 -8.781 0.961 1 92.69 185 PRO A O 1
ATOM 1458 N N . ALA A 1 186 ? 8.438 -8.164 3.006 1 93.06 186 ALA A N 1
ATOM 1459 C CA . ALA A 1 186 ? 7.035 -8.383 3.352 1 93.06 186 ALA A CA 1
ATOM 1460 C C . ALA A 1 186 ? 6.125 -7.461 2.539 1 93.06 186 ALA A C 1
ATOM 1462 O O . ALA A 1 186 ? 5.086 -7.895 2.039 1 93.06 186 ALA A O 1
ATOM 1463 N N . ILE A 1 187 ? 6.52 -6.25 2.414 1 90.31 187 ILE A N 1
ATOM 1464 C CA . ILE A 1 187 ? 5.742 -5.297 1.624 1 90.31 187 ILE A CA 1
ATOM 1465 C C . ILE A 1 187 ? 5.734 -5.73 0.16 1 90.31 187 ILE A C 1
ATOM 1467 O O . ILE A 1 187 ? 4.695 -5.672 -0.504 1 90.31 187 ILE A O 1
ATOM 1471 N N . GLN A 1 188 ? 6.883 -6.117 -0.288 1 92.62 188 GLN A N 1
ATOM 1472 C CA . GLN A 1 188 ? 6.977 -6.617 -1.656 1 92.62 188 GLN A CA 1
ATOM 1473 C C . GLN A 1 188 ? 6.051 -7.809 -1.875 1 92.62 188 GLN A C 1
ATOM 1475 O O . GLN A 1 188 ? 5.383 -7.902 -2.908 1 92.62 188 GLN A O 1
ATOM 1480 N N . PHE A 1 189 ? 6.02 -8.695 -0.911 1 94.06 189 PHE A N 1
ATOM 1481 C CA . PHE A 1 189 ? 5.129 -9.844 -0.967 1 94.06 189 PHE A CA 1
ATOM 1482 C C . PHE A 1 189 ? 3.672 -9.398 -1.041 1 94.06 189 PHE A C 1
ATOM 1484 O O . PHE A 1 189 ? 2.898 -9.922 -1.846 1 94.06 189 PHE A O 1
ATOM 1491 N N . PHE A 1 190 ? 3.348 -8.492 -0.265 1 91.5 190 PHE A N 1
ATOM 1492 C CA . PHE A 1 190 ? 1.978 -7.996 -0.233 1 91.5 190 PHE A CA 1
ATOM 1493 C C . PHE A 1 190 ? 1.601 -7.359 -1.564 1 91.5 190 PHE A C 1
ATOM 1495 O O . PHE A 1 190 ? 0.494 -7.566 -2.066 1 91.5 190 PHE A O 1
ATOM 1502 N N . VAL A 1 191 ? 2.5 -6.543 -2.094 1 92.5 191 VAL A N 1
ATOM 1503 C CA . VAL A 1 191 ? 2.244 -5.922 -3.387 1 92.5 191 VAL A CA 1
ATOM 1504 C C . VAL A 1 191 ? 2.078 -7 -4.457 1 92.5 191 VAL A C 1
ATOM 1506 O O . VAL A 1 191 ? 1.184 -6.914 -5.301 1 92.5 191 VAL A O 1
ATOM 1509 N N . TYR A 1 192 ? 2.947 -7.984 -4.375 1 95.88 192 TYR A N 1
ATOM 1510 C CA . TYR A 1 192 ? 2.854 -9.117 -5.293 1 95.88 192 TYR A CA 1
ATOM 1511 C C . TYR A 1 192 ? 1.467 -9.742 -5.242 1 95.88 192 TYR A C 1
ATOM 1513 O O . TYR A 1 192 ? 0.816 -9.906 -6.277 1 95.88 192 TYR A O 1
ATOM 1521 N N . LEU A 1 193 ? 1.006 -10.039 -4.074 1 93.75 193 LEU A N 1
ATOM 1522 C CA . LEU A 1 193 ? -0.287 -10.688 -3.885 1 93.75 193 LEU A CA 1
ATOM 1523 C C . LEU A 1 193 ? -1.424 -9.773 -4.336 1 93.75 193 LEU A C 1
ATOM 1525 O O . LEU A 1 193 ? -2.391 -10.242 -4.945 1 93.75 193 LEU A O 1
ATOM 1529 N N . ALA A 1 194 ? -1.287 -8.539 -4.035 1 93.62 194 ALA A N 1
ATOM 1530 C CA . ALA A 1 194 ? -2.32 -7.586 -4.426 1 93.62 194 ALA A CA 1
ATOM 1531 C C . ALA A 1 194 ? -2.467 -7.527 -5.945 1 93.62 194 ALA A C 1
ATOM 1533 O O . ALA A 1 194 ? -3.584 -7.488 -6.465 1 93.62 194 ALA A O 1
ATOM 1534 N N . VAL A 1 195 ? -1.317 -7.559 -6.617 1 94.44 195 VAL A N 1
ATOM 1535 C CA . VAL A 1 195 ? -1.343 -7.488 -8.078 1 94.44 195 VAL A CA 1
ATOM 1536 C C . VAL A 1 195 ? -1.965 -8.766 -8.641 1 94.44 195 VAL A C 1
ATOM 1538 O O . VAL A 1 195 ? -2.869 -8.703 -9.477 1 94.44 195 VAL A O 1
ATOM 1541 N N . VAL A 1 196 ? -1.561 -9.828 -8.148 1 96.44 196 VAL A N 1
ATOM 1542 C CA . VAL A 1 196 ? -2.066 -11.102 -8.648 1 96.44 196 VAL A CA 1
ATOM 1543 C C . VAL A 1 196 ? -3.559 -11.219 -8.336 1 96.44 196 VAL A C 1
ATOM 1545 O O . VAL A 1 196 ? -4.352 -11.578 -9.211 1 96.44 196 VAL A O 1
ATOM 1548 N N . ASP A 1 197 ? -3.904 -10.938 -7.148 1 95.12 197 ASP A N 1
ATOM 1549 C CA . ASP A 1 197 ? -5.297 -11.047 -6.723 1 95.12 197 ASP A CA 1
ATOM 1550 C C . ASP A 1 197 ? -6.195 -10.125 -7.543 1 95.12 197 ASP A C 1
ATOM 1552 O O . ASP A 1 197 ? -7.281 -10.523 -7.969 1 95.12 197 ASP A O 1
ATOM 1556 N N . THR A 1 198 ? -5.727 -8.945 -7.727 1 96 198 THR A N 1
ATOM 1557 C CA . THR A 1 198 ? -6.496 -7.977 -8.5 1 96 198 THR A CA 1
ATOM 1558 C C . THR A 1 198 ? -6.668 -8.445 -9.938 1 96 198 THR A C 1
ATOM 1560 O O . THR A 1 198 ? -7.781 -8.445 -10.469 1 96 198 THR A O 1
ATOM 1563 N N . TRP A 1 199 ? -5.598 -8.852 -10.508 1 95.38 199 TRP A N 1
ATOM 1564 C CA . TRP A 1 199 ? -5.633 -9.305 -11.891 1 95.38 199 TRP A CA 1
ATOM 1565 C C . TRP A 1 199 ? -6.551 -10.516 -12.047 1 95.38 199 TRP A C 1
ATOM 1567 O O . TRP A 1 199 ? -7.438 -10.516 -12.914 1 95.38 199 TRP A O 1
ATOM 1577 N N . ILE A 1 200 ? -6.367 -11.43 -11.242 1 96 200 ILE A N 1
ATOM 1578 C CA . ILE A 1 200 ? -7.121 -12.68 -11.367 1 96 200 ILE A CA 1
ATOM 1579 C C . ILE A 1 200 ? -8.594 -12.422 -11.078 1 96 200 ILE A C 1
ATOM 1581 O O . ILE A 1 200 ? -9.469 -12.93 -11.781 1 96 200 ILE A O 1
ATOM 1585 N N . TYR A 1 201 ? -8.945 -11.664 -10.07 1 96.69 201 TYR A N 1
ATOM 1586 C CA . TYR A 1 201 ? -10.336 -11.367 -9.766 1 96.69 201 TYR A CA 1
ATOM 1587 C C . TYR A 1 201 ? -11.031 -10.742 -10.977 1 96.69 201 TYR A C 1
ATOM 1589 O O . TYR A 1 201 ? -12.07 -11.234 -11.422 1 96.69 201 TYR A O 1
ATOM 1597 N N . PHE A 1 202 ? -10.469 -9.734 -11.523 1 95.81 202 PHE A N 1
ATOM 1598 C CA . PHE A 1 202 ? -11.156 -8.984 -12.57 1 95.81 202 PHE A CA 1
ATOM 1599 C C . PHE A 1 202 ? -11.211 -9.789 -13.867 1 95.81 202 PHE A C 1
ATOM 1601 O O . PHE A 1 202 ? -12.211 -9.75 -14.586 1 95.81 202 PHE A O 1
ATOM 1608 N N . MET A 1 203 ? -10.18 -10.477 -14.18 1 94.5 203 MET A N 1
ATOM 1609 C CA . MET A 1 203 ? -10.195 -11.305 -15.383 1 94.5 203 MET A CA 1
ATOM 1610 C C . MET A 1 203 ? -11.164 -12.469 -15.219 1 94.5 203 MET A C 1
ATOM 1612 O O . MET A 1 203 ? -11.891 -12.812 -16.156 1 94.5 203 MET A O 1
ATOM 1616 N N . HIS A 1 204 ? -11.109 -13.109 -14.047 1 96.94 204 HIS A N 1
ATOM 1617 C CA . HIS A 1 204 ? -12.039 -14.188 -13.75 1 96.94 204 HIS A CA 1
ATOM 1618 C C . HIS A 1 204 ? -13.484 -13.719 -13.859 1 96.94 204 HIS A C 1
ATOM 1620 O O . HIS A 1 204 ? -14.289 -14.336 -14.562 1 96.94 204 HIS A O 1
ATOM 1626 N N . ARG A 1 205 ? -13.742 -12.664 -13.211 1 96.81 205 ARG A N 1
ATOM 1627 C CA . ARG A 1 205 ? -15.078 -12.078 -13.281 1 96.81 205 ARG A CA 1
ATOM 1628 C C . ARG A 1 205 ? -15.461 -11.742 -14.719 1 96.81 205 ARG A C 1
ATOM 1630 O O . ARG A 1 205 ? -16.578 -12.039 -15.156 1 96.81 205 ARG A O 1
ATOM 1637 N N . LEU A 1 206 ? -14.586 -11.141 -15.453 1 95.62 206 LEU A N 1
ATOM 1638 C CA . LEU A 1 206 ? -14.828 -10.805 -16.859 1 95.62 206 LEU A CA 1
ATOM 1639 C C . LEU A 1 206 ? -15.195 -12.055 -17.656 1 95.62 206 LEU A C 1
ATOM 1641 O O . LEU A 1 206 ? -16.109 -12.016 -18.484 1 95.62 206 LEU A O 1
ATOM 1645 N N . CYS A 1 207 ? -14.57 -13.117 -17.422 1 95.62 207 CYS A N 1
ATOM 1646 C CA . CYS A 1 207 ? -14.852 -14.359 -18.125 1 95.62 207 CYS A CA 1
ATOM 1647 C C . CYS A 1 207 ? -16.25 -14.875 -17.797 1 95.62 207 CYS A C 1
ATOM 1649 O O . CYS A 1 207 ? -16.906 -15.477 -18.641 1 95.62 207 CYS A O 1
ATOM 1651 N N . HIS A 1 208 ? -16.594 -14.648 -16.609 1 96.56 208 HIS A N 1
ATOM 1652 C CA . HIS A 1 208 ? -17.906 -15.148 -16.188 1 96.56 208 HIS A CA 1
ATOM 1653 C C . HIS A 1 208 ? -19.031 -14.25 -16.688 1 96.56 208 HIS A C 1
ATOM 1655 O O . HIS A 1 208 ? -20.125 -14.719 -16.984 1 96.56 208 HIS A O 1
ATOM 1661 N N . ILE A 1 209 ? -18.797 -13 -16.797 1 95.62 209 ILE A N 1
ATOM 1662 C CA . ILE A 1 209 ? -19.844 -12.062 -17.172 1 95.62 209 ILE A CA 1
ATOM 1663 C C . ILE A 1 209 ? -19.969 -12.016 -18.688 1 95.62 209 ILE A C 1
ATOM 1665 O O . ILE A 1 209 ? -21.062 -11.828 -19.234 1 95.62 209 ILE A O 1
ATOM 1669 N N . ASN A 1 210 ? -18.938 -12.141 -19.391 1 95.31 210 ASN A N 1
ATOM 1670 C CA . ASN A 1 210 ? -18.938 -12.195 -20.844 1 95.31 210 ASN A CA 1
ATOM 1671 C C . ASN A 1 210 ? -19.141 -13.617 -21.359 1 95.31 210 ASN A C 1
ATOM 1673 O O . ASN A 1 210 ? -18.25 -14.461 -21.219 1 95.31 210 ASN A O 1
ATOM 1677 N N . LYS A 1 211 ? -20.188 -13.797 -22.078 1 95.19 211 LYS A N 1
ATOM 1678 C CA . LYS A 1 211 ? -20.562 -15.141 -22.516 1 95.19 211 LYS A CA 1
ATOM 1679 C C . LYS A 1 211 ? -19.516 -15.734 -23.453 1 95.19 211 LYS A C 1
ATOM 1681 O O . LYS A 1 211 ? -19.219 -16.938 -23.375 1 95.19 211 LYS A O 1
ATOM 1686 N N . THR A 1 212 ? -19 -14.914 -24.297 1 94.62 212 THR A N 1
ATOM 1687 C CA . THR A 1 212 ? -18 -15.391 -25.25 1 94.62 212 THR A CA 1
ATOM 1688 C C . THR A 1 212 ? -16.719 -15.812 -24.531 1 94.62 212 THR A C 1
ATOM 1690 O O . THR A 1 212 ? -16.188 -16.891 -24.781 1 94.62 212 THR A O 1
ATOM 1693 N N . LEU A 1 213 ? -16.281 -15.055 -23.625 1 93.38 213 LEU A N 1
ATOM 1694 C CA . LEU A 1 213 ? -15.07 -15.375 -22.875 1 93.38 213 LEU A CA 1
ATOM 1695 C C . LEU A 1 213 ? -15.289 -16.594 -21.984 1 93.38 213 LEU A C 1
ATOM 1697 O O . LEU A 1 213 ? -14.391 -17.406 -21.797 1 93.38 213 LEU A O 1
ATOM 1701 N N . TYR A 1 214 ? -16.453 -16.641 -21.453 1 96 214 TYR A N 1
ATOM 1702 C CA . TYR A 1 214 ? -16.75 -17.812 -20.641 1 96 214 TYR A CA 1
ATOM 1703 C C . TYR A 1 214 ? -16.641 -19.094 -21.469 1 96 214 TYR A C 1
ATOM 1705 O O . TYR A 1 214 ? -15.945 -20.031 -21.094 1 96 214 TYR A O 1
ATOM 1713 N N . ARG A 1 215 ? -17.234 -19.109 -22.594 1 95.88 215 ARG A N 1
ATOM 1714 C CA . ARG A 1 215 ? -17.312 -20.281 -23.438 1 95.88 215 ARG A CA 1
ATOM 1715 C C . ARG A 1 215 ? -15.922 -20.688 -23.938 1 95.88 215 ARG A C 1
ATOM 1717 O O . ARG A 1 215 ? -15.578 -21.875 -23.922 1 95.88 215 ARG A O 1
ATOM 1724 N N . ILE A 1 216 ? -15.141 -19.719 -24.234 1 93.38 216 ILE A N 1
ATOM 1725 C CA . ILE A 1 216 ? -13.875 -20 -24.906 1 93.38 216 ILE A CA 1
ATOM 1726 C C . ILE A 1 216 ? -12.789 -20.25 -23.859 1 93.38 216 ILE A C 1
ATOM 1728 O O . ILE A 1 216 ? -11.938 -21.125 -24.031 1 93.38 216 ILE A O 1
ATOM 1732 N N . VAL A 1 217 ? -12.867 -19.531 -22.812 1 94.12 217 VAL A N 1
ATOM 1733 C CA . VAL A 1 217 ? -11.711 -19.484 -21.938 1 94.12 217 VAL A CA 1
ATOM 1734 C C . VAL A 1 217 ? -12 -20.25 -20.641 1 94.12 217 VAL A C 1
ATOM 1736 O O . VAL A 1 217 ? -11.18 -21.062 -20.203 1 94.12 217 VAL A O 1
ATOM 1739 N N . HIS A 1 218 ? -13.133 -20.078 -20.062 1 96.62 218 HIS A N 1
ATOM 1740 C CA . HIS A 1 218 ? -13.258 -20.453 -18.672 1 96.62 218 HIS A CA 1
ATOM 1741 C C . HIS A 1 218 ? -14.234 -21.609 -18.5 1 96.62 218 HIS A C 1
ATOM 1743 O O . HIS A 1 218 ? -14.242 -22.281 -17.453 1 96.62 218 HIS A O 1
ATOM 1749 N N . ALA A 1 219 ? -15.109 -21.938 -19.469 1 96.56 219 ALA A N 1
ATOM 1750 C CA . ALA A 1 219 ? -16.109 -23 -19.391 1 96.56 219 ALA A CA 1
ATOM 1751 C C . ALA A 1 219 ? -15.461 -24.344 -19.109 1 96.56 219 ALA A C 1
ATOM 1753 O O . ALA A 1 219 ? -16 -25.172 -18.359 1 96.56 219 ALA A O 1
ATOM 1754 N N . GLN A 1 220 ? -14.383 -24.609 -19.719 1 97.31 220 GLN A N 1
ATOM 1755 C CA . GLN A 1 220 ? -13.664 -25.859 -19.516 1 97.31 220 GLN A CA 1
ATOM 1756 C C . GLN A 1 220 ? -13.352 -26.094 -18.031 1 97.31 220 GLN A C 1
ATOM 1758 O O . GLN A 1 220 ? -13.516 -27.203 -17.516 1 97.31 220 GLN A O 1
ATOM 1763 N N . HIS A 1 221 ? -12.898 -25.094 -17.375 1 97.62 221 HIS A N 1
ATOM 1764 C CA . HIS A 1 221 ? -12.57 -25.172 -15.961 1 97.62 221 HIS A CA 1
ATOM 1765 C C . HIS A 1 221 ? -13.781 -25.625 -15.148 1 97.62 221 HIS A C 1
ATOM 1767 O O . HIS A 1 221 ? -13.656 -26.453 -14.234 1 97.62 221 HIS A O 1
ATOM 1773 N N . HIS A 1 222 ? -14.891 -25.172 -15.555 1 97 222 HIS A N 1
ATOM 1774 C CA . HIS A 1 222 ? -16.125 -25.453 -14.82 1 97 222 HIS A CA 1
ATOM 1775 C C . HIS A 1 222 ? -16.719 -26.781 -15.227 1 97 222 HIS A C 1
ATOM 1777 O O . HIS A 1 222 ? -17.781 -27.172 -14.734 1 97 222 HIS A O 1
ATOM 1783 N N . GLU A 1 223 ? -16.094 -27.484 -16.109 1 96.94 223 GLU A N 1
ATOM 1784 C CA . GLU A 1 223 ? -16.484 -28.875 -16.344 1 96.94 223 GLU A CA 1
ATOM 1785 C C . GLU A 1 223 ? -16.234 -29.734 -15.109 1 96.94 223 GLU A C 1
ATOM 1787 O O . GLU A 1 223 ? -16.766 -30.844 -15 1 96.94 223 GLU A O 1
ATOM 1792 N N . ILE A 1 224 ? -15.383 -29.188 -14.289 1 96.25 224 ILE A N 1
ATOM 1793 C CA . ILE A 1 224 ? -15.164 -29.812 -13 1 96.25 224 ILE A CA 1
ATOM 1794 C C . ILE A 1 224 ? -16.109 -29.203 -11.961 1 96.25 224 ILE A C 1
ATOM 1796 O O . ILE A 1 224 ? -15.719 -28.297 -11.227 1 96.25 224 ILE A O 1
ATOM 1800 N N . TYR A 1 225 ? -17.25 -29.766 -11.859 1 94.44 225 TYR A N 1
ATOM 1801 C CA . TYR A 1 225 ? -18.281 -29.281 -10.953 1 94.44 225 TYR A CA 1
ATOM 1802 C C . TYR A 1 225 ? -17.922 -29.578 -9.5 1 94.44 225 TYR A C 1
ATOM 1804 O O . TYR A 1 225 ? -18.188 -28.781 -8.609 1 94.44 225 TYR A O 1
ATOM 1812 N N . VAL A 1 226 ? -17.391 -30.719 -9.32 1 95.12 226 VAL A N 1
ATOM 1813 C CA . VAL A 1 226 ? -16.844 -31.109 -8.031 1 95.12 226 VAL A CA 1
ATOM 1814 C C . VAL A 1 226 ? -15.312 -31.078 -8.102 1 95.12 226 VAL A C 1
ATOM 1816 O O . VAL A 1 226 ? -14.68 -32.031 -8.555 1 95.12 226 VAL A O 1
ATOM 1819 N N . PRO A 1 227 ? -14.805 -30.031 -7.586 1 95.94 227 PRO A N 1
ATOM 1820 C CA . PRO A 1 227 ? -13.352 -29.844 -7.727 1 95.94 227 PRO A CA 1
ATOM 1821 C C . PRO A 1 227 ? -12.547 -30.906 -6.992 1 95.94 227 PRO A C 1
ATOM 1823 O O . PRO A 1 227 ? -13.008 -31.453 -5.98 1 95.94 227 PRO A O 1
ATOM 1826 N N . TYR A 1 228 ? -11.453 -31.281 -7.566 1 95.88 228 TYR A N 1
ATOM 1827 C CA . TYR A 1 228 ? -10.422 -32.062 -6.922 1 95.88 228 TYR A CA 1
ATOM 1828 C C . TYR A 1 228 ? -9.031 -31.516 -7.211 1 95.88 228 TYR A C 1
ATOM 1830 O O . TYR A 1 228 ? -8.836 -30.828 -8.211 1 95.88 228 TYR A O 1
ATOM 1838 N N . ALA A 1 229 ? -8.102 -31.797 -6.43 1 96.56 229 ALA A N 1
ATOM 1839 C CA . ALA A 1 229 ? -6.863 -31.031 -6.281 1 96.56 229 ALA A CA 1
ATOM 1840 C C . ALA A 1 229 ? -6.117 -30.922 -7.609 1 96.56 229 ALA A C 1
ATOM 1842 O O . ALA A 1 229 ? -5.84 -29.828 -8.086 1 96.56 229 ALA A O 1
ATOM 1843 N N . TYR A 1 230 ? -5.703 -32 -8.258 1 96.44 230 TYR A N 1
ATOM 1844 C CA . TYR A 1 230 ? -4.852 -31.875 -9.438 1 96.44 230 TYR A CA 1
ATOM 1845 C C . TYR A 1 230 ? -5.629 -31.297 -10.609 1 96.44 230 TYR A C 1
ATOM 1847 O O . TYR A 1 230 ? -5.039 -30.859 -11.602 1 96.44 230 TYR A O 1
ATOM 1855 N N . GLY A 1 231 ? -6.988 -31.203 -10.523 1 97.62 231 GLY A N 1
ATOM 1856 C CA . GLY A 1 231 ? -7.781 -30.547 -11.562 1 97.62 231 GLY A CA 1
ATOM 1857 C C . GLY A 1 231 ? -7.801 -29.047 -11.43 1 97.62 231 GLY A C 1
ATOM 1858 O O . GLY A 1 231 ? -8.453 -28.359 -12.227 1 97.62 231 GLY A O 1
ATOM 1859 N N . ALA A 1 232 ? -7.047 -28.531 -10.562 1 97.75 232 ALA A N 1
ATOM 1860 C CA . ALA A 1 232 ? -7.117 -27.109 -10.227 1 97.75 232 ALA A CA 1
ATOM 1861 C C . ALA A 1 232 ? -6.73 -26.25 -11.422 1 97.75 232 ALA A C 1
ATOM 1863 O O . ALA A 1 232 ? -7.242 -25.141 -11.586 1 97.75 232 ALA A O 1
ATOM 1864 N N . VAL A 1 233 ? -5.824 -26.734 -12.258 1 97.81 233 VAL A N 1
ATOM 1865 C CA . VAL A 1 233 ? -5.363 -25.891 -13.367 1 97.81 233 VAL A CA 1
ATOM 1866 C C . VAL A 1 233 ? -5.945 -26.406 -14.68 1 97.81 233 VAL A C 1
ATOM 1868 O O . VAL A 1 233 ? -5.465 -26.062 -15.758 1 97.81 233 VAL A O 1
ATOM 1871 N N . TYR A 1 234 ? -6.938 -27.312 -14.531 1 97.94 234 TYR A N 1
ATOM 1872 C CA . TYR A 1 234 ? -7.668 -27.75 -15.711 1 97.94 234 TYR A CA 1
ATOM 1873 C C . TYR A 1 234 ? -8.438 -26.609 -16.344 1 97.94 234 TYR A C 1
ATOM 1875 O O . TYR A 1 234 ? -9.461 -26.172 -15.812 1 97.94 234 TYR A O 1
ATOM 1883 N N . ALA A 1 235 ? -7.973 -26.156 -17.453 1 97 235 ALA A N 1
ATOM 1884 C CA . ALA A 1 235 ? -8.586 -25.016 -18.125 1 97 235 ALA A CA 1
ATOM 1885 C C . ALA A 1 235 ? -8.047 -24.859 -19.547 1 97 235 ALA A C 1
ATOM 1887 O O . ALA A 1 235 ? -7.082 -25.516 -19.922 1 97 235 ALA A O 1
ATOM 1888 N N . HIS A 1 236 ? -8.648 -24.047 -20.297 1 95.88 236 HIS A N 1
ATOM 1889 C CA . HIS A 1 236 ? -8.18 -23.703 -21.641 1 95.88 236 HIS A CA 1
ATOM 1890 C C . HIS A 1 236 ? -6.809 -23.031 -21.578 1 95.88 236 HIS A C 1
ATOM 1892 O O . HIS A 1 236 ? -6.5 -22.312 -20.625 1 95.88 236 HIS A O 1
ATOM 1898 N N . TRP A 1 237 ? -6.008 -23.203 -22.641 1 93.62 237 TRP A N 1
ATOM 1899 C CA . TRP A 1 237 ? -4.633 -22.719 -22.625 1 93.62 237 TRP A CA 1
ATOM 1900 C C . TRP A 1 237 ? -4.598 -21.188 -22.609 1 93.62 237 TRP A C 1
ATOM 1902 O O . TRP A 1 237 ? -3.656 -20.594 -22.078 1 93.62 237 TRP A O 1
ATOM 1912 N N . LEU A 1 238 ? -5.625 -20.5 -23.062 1 91.31 238 LEU A N 1
ATOM 1913 C CA . LEU A 1 238 ? -5.695 -19.047 -22.984 1 91.31 238 LEU A CA 1
ATOM 1914 C C . LEU A 1 238 ? -5.816 -18.578 -21.547 1 91.31 238 LEU A C 1
ATOM 1916 O O . LEU A 1 238 ? -5.312 -17.516 -21.188 1 91.31 238 LEU A O 1
ATOM 1920 N N . GLU A 1 239 ? -6.52 -19.359 -20.766 1 93.69 239 GLU A N 1
ATOM 1921 C CA . GLU A 1 239 ? -6.582 -19.047 -19.344 1 93.69 239 GLU A CA 1
ATOM 1922 C C . GLU A 1 239 ? -5.211 -19.172 -18.688 1 93.69 239 GLU A C 1
ATOM 1924 O O . GLU A 1 239 ? -4.828 -18.328 -17.875 1 93.69 239 GLU A O 1
ATOM 1929 N N . THR A 1 240 ? -4.477 -20.203 -19.047 1 92.25 240 THR A N 1
ATOM 1930 C CA . THR A 1 240 ? -3.117 -20.391 -18.547 1 92.25 240 THR A CA 1
ATOM 1931 C C . THR A 1 240 ? -2.26 -19.156 -18.844 1 92.25 240 THR A C 1
ATOM 1933 O O . THR A 1 240 ? -1.553 -18.656 -17.969 1 92.25 240 THR A O 1
ATOM 1936 N N . LEU A 1 241 ? -2.398 -18.641 -19.953 1 89.75 241 LEU A N 1
ATOM 1937 C CA . LEU A 1 241 ? -1.578 -17.516 -20.391 1 89.75 241 LEU A CA 1
ATOM 1938 C C . LEU A 1 241 ? -2.029 -16.219 -19.719 1 89.75 241 LEU A C 1
ATOM 1940 O O . LEU A 1 241 ? -1.227 -15.531 -19.078 1 89.75 241 LEU A O 1
ATOM 1944 N N . PHE A 1 242 ? -3.334 -15.969 -19.719 1 88.38 242 PHE A N 1
ATOM 1945 C CA . PHE A 1 242 ? -3.822 -14.633 -19.359 1 88.38 242 PHE A CA 1
ATOM 1946 C C . PHE A 1 242 ? -4.102 -14.539 -17.875 1 88.38 242 PHE A C 1
ATOM 1948 O O . PHE A 1 242 ? -3.881 -13.492 -17.266 1 88.38 242 PHE A O 1
ATOM 1955 N N . LEU A 1 243 ? -4.645 -15.602 -17.375 1 90.94 243 LEU A N 1
ATOM 1956 C CA . LEU A 1 243 ? -5 -15.523 -15.961 1 90.94 243 LEU A CA 1
ATOM 1957 C C . LEU A 1 243 ? -3.826 -15.953 -15.078 1 90.94 243 LEU A C 1
ATOM 1959 O O . LEU A 1 243 ? -3.529 -15.305 -14.078 1 90.94 243 LEU A O 1
ATOM 1963 N N . ASP A 1 244 ? -3.104 -16.891 -15.484 1 92.81 244 ASP A N 1
ATOM 1964 C CA . ASP A 1 244 ? -2.088 -17.453 -14.602 1 92.81 244 ASP A CA 1
ATOM 1965 C C . ASP A 1 244 ? -0.717 -16.844 -14.883 1 92.81 244 ASP A C 1
ATOM 1967 O O . ASP A 1 244 ? -0.211 -16.062 -14.086 1 92.81 244 ASP A O 1
ATOM 1971 N N . ILE A 1 245 ? -0.138 -17.031 -16.062 1 90.75 245 ILE A N 1
ATOM 1972 C CA . ILE A 1 245 ? 1.24 -16.641 -16.344 1 90.75 245 ILE A CA 1
ATOM 1973 C C . ILE A 1 245 ? 1.361 -15.117 -16.297 1 90.75 245 ILE A C 1
ATOM 1975 O O . ILE A 1 245 ? 2.234 -14.578 -15.617 1 90.75 245 ILE A O 1
ATOM 1979 N N . LEU A 1 246 ? 0.523 -14.414 -16.953 1 90.56 246 LEU A N 1
ATOM 1980 C CA . LEU A 1 246 ? 0.623 -12.961 -17.062 1 90.56 246 LEU A CA 1
ATOM 1981 C C . LEU A 1 246 ? 0.467 -12.305 -15.695 1 90.56 246 LEU A C 1
ATOM 1983 O O . LEU A 1 246 ? 1.186 -11.352 -15.367 1 90.56 246 LEU A O 1
ATOM 1987 N N . SER A 1 247 ? -0.475 -12.742 -14.898 1 94 247 SER A N 1
ATOM 1988 C CA . SER A 1 247 ? -0.686 -12.156 -13.586 1 94 247 SER A CA 1
ATOM 1989 C C . SER A 1 247 ? 0.572 -12.25 -12.727 1 94 247 SER A C 1
ATOM 1991 O O . SER A 1 247 ? 0.981 -11.266 -12.102 1 94 247 SER A O 1
ATOM 1993 N N . PHE A 1 248 ? 1.246 -13.398 -12.758 1 94.06 248 PHE A N 1
ATOM 1994 C CA . PHE A 1 248 ? 2.398 -13.625 -11.891 1 94.06 248 PHE A CA 1
ATOM 1995 C C . PHE A 1 248 ? 3.627 -12.898 -12.43 1 94.06 248 PHE A C 1
ATOM 1997 O O . PHE A 1 248 ? 4.449 -12.406 -11.656 1 94.06 248 PHE A O 1
ATOM 2004 N N . VAL A 1 249 ? 3.754 -12.805 -13.734 1 90.81 249 VAL A N 1
ATOM 2005 C CA . VAL A 1 249 ? 4.879 -12.094 -14.328 1 90.81 249 VAL A CA 1
ATOM 2006 C C . VAL A 1 249 ? 4.754 -10.594 -14.031 1 90.81 249 VAL A C 1
ATOM 2008 O O . VAL A 1 249 ? 5.73 -9.953 -13.633 1 90.81 249 VAL A O 1
ATOM 2011 N N . LEU A 1 250 ? 3.59 -10.094 -14.18 1 90.62 250 LEU A N 1
ATOM 2012 C CA . LEU A 1 250 ? 3.355 -8.68 -13.875 1 90.62 250 LEU A CA 1
ATOM 2013 C C . LEU A 1 250 ? 3.605 -8.398 -12.398 1 90.62 250 LEU A C 1
ATOM 2015 O O . LEU A 1 250 ? 4.219 -7.387 -12.047 1 90.62 250 LEU A O 1
ATOM 2019 N N . ALA A 1 251 ? 3.088 -9.305 -11.602 1 95.25 251 ALA A N 1
ATOM 2020 C CA . ALA A 1 251 ? 3.283 -9.148 -10.156 1 95.25 251 ALA A CA 1
ATOM 2021 C C . ALA A 1 251 ? 4.766 -9.133 -9.805 1 95.25 251 ALA A C 1
ATOM 2023 O O . ALA A 1 251 ? 5.207 -8.328 -8.977 1 95.25 251 ALA A O 1
ATOM 2024 N N . SER A 1 252 ? 5.504 -9.969 -10.422 1 93.06 252 SER A N 1
ATOM 2025 C CA . SER A 1 252 ? 6.941 -10.031 -10.164 1 93.06 252 SER A CA 1
ATOM 2026 C C . SER A 1 252 ? 7.633 -8.734 -10.586 1 93.06 252 SER A C 1
ATOM 2028 O O . SER A 1 252 ? 8.508 -8.234 -9.875 1 93.06 252 SER A O 1
ATOM 2030 N N . ALA A 1 253 ? 7.258 -8.227 -11.68 1 88.56 253 ALA A N 1
ATOM 2031 C CA . ALA A 1 253 ? 7.883 -7.012 -12.203 1 88.56 253 ALA A CA 1
ATOM 2032 C C . ALA A 1 253 ? 7.516 -5.797 -11.359 1 88.56 253 ALA A C 1
ATOM 2034 O O . ALA A 1 253 ? 8.367 -4.953 -11.062 1 88.56 253 ALA A O 1
ATOM 2035 N N . ILE A 1 254 ? 6.324 -5.75 -10.867 1 88.19 254 ILE A N 1
ATOM 2036 C CA . ILE A 1 254 ? 5.805 -4.562 -10.195 1 88.19 254 ILE A CA 1
ATOM 2037 C C . ILE A 1 254 ? 6.227 -4.574 -8.727 1 88.19 254 ILE A C 1
ATOM 2039 O O . ILE A 1 254 ? 6.547 -3.525 -8.164 1 88.19 254 ILE A O 1
ATOM 2043 N N . SER A 1 255 ? 6.262 -5.676 -8.133 1 91.69 255 SER A N 1
ATOM 2044 C CA . SER A 1 255 ? 6.477 -5.777 -6.688 1 91.69 255 SER A CA 1
ATOM 2045 C C . SER A 1 255 ? 7.945 -5.574 -6.332 1 91.69 255 SER A C 1
ATOM 2047 O O . SER A 1 255 ? 8.273 -5.262 -5.184 1 91.69 255 SER A O 1
ATOM 2049 N N . GLY A 1 256 ? 8.82 -5.863 -7.273 1 88.56 256 GLY A N 1
ATOM 2050 C CA . GLY A 1 256 ? 10.242 -5.777 -6.992 1 88.56 256 GLY A CA 1
ATOM 2051 C C . GLY A 1 256 ? 10.766 -6.938 -6.164 1 88.56 256 GLY A C 1
ATOM 2052 O O . GLY A 1 256 ? 11.828 -6.844 -5.555 1 88.56 256 GLY A O 1
ATOM 2053 N N . ILE A 1 257 ? 10.008 -7.949 -6.121 1 93.12 257 ILE A N 1
ATOM 2054 C CA . ILE A 1 257 ? 10.438 -9.109 -5.352 1 93.12 257 ILE A CA 1
ATOM 2055 C C . ILE A 1 257 ? 11.664 -9.742 -6.008 1 93.12 257 ILE A C 1
ATOM 2057 O O . ILE A 1 257 ? 11.859 -9.617 -7.219 1 93.12 257 ILE A O 1
ATOM 2061 N N . SER A 1 258 ? 12.5 -10.367 -5.164 1 93.38 258 SER A N 1
ATOM 2062 C CA . SER A 1 258 ? 13.617 -11.141 -5.68 1 93.38 258 SER A CA 1
ATOM 2063 C C . SER A 1 258 ? 13.141 -12.453 -6.297 1 93.38 258 SER A C 1
ATOM 2065 O O . SER A 1 258 ? 12 -12.867 -6.082 1 93.38 258 SER A O 1
ATOM 2067 N N . VAL A 1 259 ? 14.031 -13.062 -7.078 1 93.62 259 VAL A N 1
ATOM 2068 C CA . VAL A 1 259 ? 13.719 -14.352 -7.695 1 93.62 259 VAL A CA 1
ATOM 2069 C C . VAL A 1 259 ? 13.398 -15.375 -6.613 1 93.62 259 VAL A C 1
ATOM 2071 O O . VAL A 1 259 ? 12.43 -16.141 -6.738 1 93.62 259 VAL A O 1
ATOM 2074 N N . ARG A 1 260 ? 14.102 -15.312 -5.547 1 95.12 260 ARG A N 1
ATOM 2075 C CA . ARG A 1 260 ? 13.906 -16.281 -4.469 1 95.12 260 ARG A CA 1
ATOM 2076 C C . ARG A 1 260 ? 12.602 -16.016 -3.729 1 95.12 260 ARG A C 1
ATOM 2078 O O . ARG A 1 260 ? 11.906 -16.953 -3.332 1 95.12 260 ARG A O 1
ATOM 2085 N N . GLN A 1 261 ? 12.328 -14.758 -3.51 1 95.12 261 GLN A N 1
ATOM 2086 C CA . GLN A 1 261 ? 11.016 -14.422 -2.963 1 95.12 261 GLN A CA 1
ATOM 2087 C C . GLN A 1 261 ? 9.898 -14.898 -3.885 1 95.12 261 GLN A C 1
ATOM 2089 O O . GLN A 1 261 ? 8.867 -15.375 -3.418 1 95.12 261 GLN A O 1
ATOM 2094 N N . GLY A 1 262 ? 10.156 -14.734 -5.133 1 95.38 262 GLY A N 1
ATOM 2095 C CA . GLY A 1 262 ? 9.188 -15.195 -6.117 1 95.38 262 GLY A CA 1
ATOM 2096 C C . GLY A 1 262 ? 8.938 -16.688 -6.043 1 95.38 262 GLY A C 1
ATOM 2097 O O . GLY A 1 262 ? 7.805 -17.141 -6.191 1 95.38 262 GLY A O 1
ATOM 2098 N N . MET A 1 263 ? 10.016 -17.453 -5.777 1 95.81 263 MET A N 1
ATOM 2099 C CA . MET A 1 263 ? 9.883 -18.906 -5.617 1 95.81 263 MET A CA 1
ATOM 2100 C C . MET A 1 263 ? 8.945 -19.25 -4.469 1 95.81 263 MET A C 1
ATOM 2102 O O . MET A 1 263 ? 8.094 -20.125 -4.594 1 95.81 263 MET A O 1
ATOM 2106 N N . ILE A 1 264 ? 9.094 -18.5 -3.479 1 95.56 264 ILE A N 1
ATOM 2107 C CA . ILE A 1 264 ? 8.297 -18.766 -2.287 1 95.56 264 ILE A CA 1
ATOM 2108 C C . ILE A 1 264 ? 6.832 -18.422 -2.564 1 95.56 264 ILE A C 1
ATOM 2110 O O . ILE A 1 264 ? 5.938 -19.234 -2.309 1 95.56 264 ILE A O 1
ATOM 2114 N N . VAL A 1 265 ? 6.637 -17.281 -3.105 1 95.19 265 VAL A N 1
ATOM 2115 C CA . VAL A 1 265 ? 5.266 -16.812 -3.271 1 95.19 265 VAL A CA 1
ATOM 2116 C C . VAL A 1 265 ? 4.539 -17.672 -4.301 1 95.19 265 VAL A C 1
ATOM 2118 O O . VAL A 1 265 ? 3.369 -18.016 -4.121 1 95.19 265 VAL A O 1
ATOM 2121 N N . THR A 1 266 ? 5.176 -18.031 -5.363 1 95.88 266 THR A N 1
ATOM 2122 C CA . THR A 1 266 ? 4.535 -18.844 -6.383 1 95.88 266 THR A CA 1
ATOM 2123 C C . THR A 1 266 ? 4.266 -20.25 -5.848 1 95.88 266 THR A C 1
ATOM 2125 O O . THR A 1 266 ? 3.26 -20.875 -6.199 1 95.88 266 THR A O 1
ATOM 2128 N N . SER A 1 267 ? 5.156 -20.75 -5.012 1 95.75 267 SER A N 1
ATOM 2129 C CA . SER A 1 267 ? 4.938 -22.047 -4.371 1 95.75 267 SER A CA 1
ATOM 2130 C C . SER A 1 267 ? 3.73 -22.016 -3.443 1 95.75 267 SER A C 1
ATOM 2132 O O . SER A 1 267 ? 2.889 -22.906 -3.469 1 95.75 267 SER A O 1
ATOM 2134 N N . LEU A 1 268 ? 3.658 -20.969 -2.684 1 94.12 268 LEU A N 1
ATOM 2135 C CA . LEU A 1 268 ? 2.521 -20.828 -1.783 1 94.12 268 LEU A CA 1
ATOM 2136 C C . LEU A 1 268 ? 1.226 -20.656 -2.566 1 94.12 268 LEU A C 1
ATOM 2138 O O . LEU A 1 268 ? 0.185 -21.188 -2.182 1 94.12 268 LEU A O 1
ATOM 2142 N N . ALA A 1 269 ? 1.346 -19.906 -3.621 1 95 269 ALA A N 1
ATOM 2143 C CA . ALA A 1 269 ? 0.179 -19.703 -4.477 1 95 269 ALA A CA 1
ATOM 2144 C C . ALA A 1 269 ? -0.286 -21.031 -5.078 1 95 269 ALA A C 1
ATOM 2146 O O . ALA A 1 269 ? -1.488 -21.281 -5.199 1 95 269 ALA A O 1
ATOM 2147 N N . THR A 1 270 ? 0.659 -21.828 -5.453 1 96.5 270 THR A N 1
ATOM 2148 C CA . THR A 1 270 ? 0.348 -23.141 -6 1 96.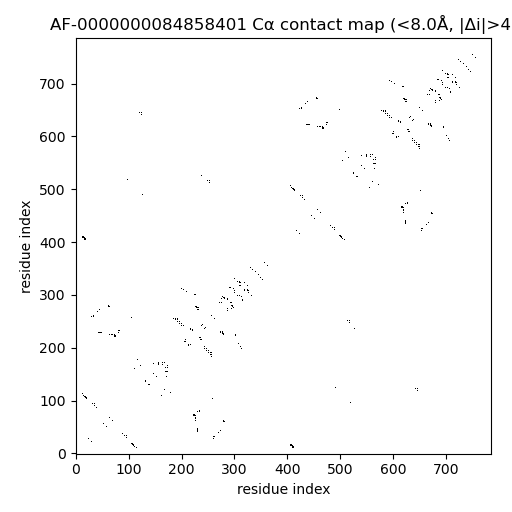5 270 THR A CA 1
ATOM 2149 C C . THR A 1 270 ? -0.348 -24 -4.957 1 96.5 270 THR A C 1
ATOM 2151 O O . THR A 1 270 ? -1.371 -24.641 -5.246 1 96.5 270 THR A O 1
ATOM 2154 N N . LEU A 1 271 ? 0.148 -24 -3.783 1 95.5 271 LEU A N 1
ATOM 2155 C CA . LEU A 1 271 ? -0.468 -24.766 -2.703 1 95.5 271 LEU A CA 1
ATOM 2156 C C . LEU A 1 271 ? -1.875 -24.25 -2.41 1 95.5 271 LEU A C 1
ATOM 2158 O O . LEU A 1 271 ? -2.787 -25.047 -2.164 1 95.5 271 LEU A O 1
ATOM 2162 N N . LYS A 1 272 ? -1.973 -23 -2.438 1 95.31 272 LYS A N 1
ATOM 2163 C CA . LYS A 1 272 ? -3.283 -22.391 -2.219 1 95.31 272 LYS A CA 1
ATOM 2164 C C . LYS A 1 272 ? -4.27 -22.812 -3.303 1 95.31 272 LYS A C 1
ATOM 2166 O O . LYS A 1 272 ? -5.434 -23.109 -3.012 1 95.31 272 LYS A O 1
ATOM 2171 N N . THR A 1 273 ? -3.855 -22.781 -4.477 1 95.81 273 THR A N 1
ATOM 2172 C CA . THR A 1 273 ? -4.691 -23.188 -5.598 1 95.81 273 THR A CA 1
ATOM 2173 C C . THR A 1 273 ? -5.137 -24.641 -5.438 1 95.81 273 THR A C 1
ATOM 2175 O O . THR A 1 273 ? -6.301 -24.969 -5.664 1 95.81 273 THR A O 1
ATOM 2178 N N . LEU A 1 274 ? -4.246 -25.5 -5.031 1 96.62 274 LEU A N 1
ATOM 2179 C CA . LEU A 1 274 ? -4.566 -26.891 -4.781 1 96.62 274 LEU A CA 1
ATOM 2180 C C . LEU A 1 274 ? -5.551 -27.031 -3.625 1 96.62 274 LEU A C 1
ATOM 2182 O O . LEU A 1 274 ? -6.527 -27.781 -3.719 1 96.62 274 LEU A O 1
ATOM 2186 N N . SER A 1 275 ? -5.277 -26.281 -2.604 1 94.75 275 SER A N 1
ATOM 2187 C CA . SER A 1 275 ? -6.133 -26.344 -1.42 1 94.75 275 SER A CA 1
ATOM 2188 C C . SER A 1 275 ? -7.555 -25.906 -1.746 1 94.75 275 SER A C 1
ATOM 2190 O O . SER A 1 275 ? -8.523 -26.484 -1.239 1 94.75 275 SER A O 1
ATOM 2192 N N . ASP A 1 276 ? -7.703 -24.984 -2.602 1 95.19 276 ASP A N 1
ATOM 2193 C CA . ASP A 1 276 ? -9.008 -24.453 -2.975 1 95.19 276 ASP A CA 1
ATOM 2194 C C . ASP A 1 276 ? -9.805 -25.469 -3.777 1 95.19 276 ASP A C 1
ATOM 2196 O O . ASP A 1 276 ? -11.039 -25.391 -3.857 1 95.19 276 ASP A O 1
ATOM 2200 N N . HIS A 1 277 ? -9.172 -26.422 -4.371 1 96.81 277 HIS A N 1
ATOM 2201 C CA . HIS A 1 277 ? -9.844 -27.375 -5.254 1 96.81 277 HIS A CA 1
ATOM 2202 C C . HIS A 1 277 ? -9.812 -28.781 -4.668 1 96.81 277 HIS A C 1
ATOM 2204 O O . HIS A 1 277 ? -10.164 -29.75 -5.344 1 96.81 277 HIS A O 1
ATOM 2210 N N . CYS A 1 278 ? -9.422 -28.922 -3.453 1 95.56 278 CYS A N 1
ATOM 2211 C CA . CYS A 1 278 ? -9.102 -30.234 -2.924 1 95.56 278 CYS A CA 1
ATOM 2212 C C . CYS A 1 278 ? -10.359 -30.969 -2.477 1 95.56 278 CYS A C 1
ATOM 2214 O O . CYS A 1 278 ? -10.328 -32.156 -2.203 1 95.56 278 CYS A O 1
ATOM 2216 N N . ASN A 1 279 ? -11.508 -30.328 -2.363 1 95.62 279 ASN A N 1
ATOM 2217 C CA . ASN A 1 279 ? -12.789 -30.922 -1.98 1 95.62 279 ASN A CA 1
ATOM 2218 C C . ASN A 1 279 ? -12.844 -31.203 -0.483 1 95.62 279 ASN A C 1
ATOM 2220 O O . ASN A 1 279 ? -13.672 -32 -0.031 1 95.62 279 ASN A O 1
ATOM 2224 N N . PHE A 1 280 ? -11.891 -30.578 0.328 1 94.31 280 PHE A N 1
ATOM 2225 C CA . PHE A 1 280 ? -11.859 -30.75 1.776 1 94.31 280 PHE A CA 1
ATOM 2226 C C . PHE A 1 280 ? -11.773 -29.391 2.475 1 94.31 280 PHE A C 1
ATOM 2228 O O . PHE A 1 280 ? -11.062 -28.5 2.018 1 94.31 280 PHE A O 1
ATOM 2235 N N . VAL A 1 281 ? -12.5 -29.266 3.506 1 93.19 281 VAL A N 1
ATOM 2236 C CA . VAL A 1 281 ? -12.344 -28.125 4.391 1 93.19 281 VAL A CA 1
ATOM 2237 C C . VAL A 1 281 ? -11.711 -28.562 5.711 1 93.19 281 VAL A C 1
ATOM 2239 O O . VAL A 1 281 ? -12.414 -29 6.625 1 93.19 281 VAL A O 1
ATOM 2242 N N . PHE A 1 282 ? -10.461 -28.375 5.77 1 90.44 282 PHE A N 1
ATOM 2243 C CA . PHE A 1 282 ? -9.75 -28.75 6.98 1 90.44 282 PHE A CA 1
ATOM 2244 C C . PHE A 1 282 ? -9.75 -27.609 7.992 1 90.44 282 PHE A C 1
ATOM 2246 O O . PHE A 1 282 ? -9.508 -26.453 7.629 1 90.44 282 PHE A O 1
ATOM 2253 N N . PRO A 1 283 ? -9.977 -27.922 9.234 1 85.38 283 PRO A N 1
ATOM 2254 C CA . PRO A 1 283 ? -9.977 -26.859 10.25 1 85.38 283 PRO A CA 1
ATOM 2255 C C . PRO A 1 283 ? -8.594 -26.234 10.461 1 85.38 283 PRO A C 1
ATOM 2257 O O . PRO A 1 283 ? -8.484 -25.109 10.945 1 85.38 283 PRO A O 1
ATOM 2260 N N . TRP A 1 284 ? -7.621 -26.891 10.094 1 84.56 284 TRP A N 1
ATOM 2261 C CA . TRP A 1 284 ? -6.273 -26.391 10.352 1 84.56 284 TRP A CA 1
ATOM 2262 C C . TRP A 1 284 ? -5.652 -25.828 9.078 1 84.56 284 TRP A C 1
ATOM 2264 O O . TRP A 1 284 ? -4.441 -25.609 9.016 1 84.56 284 TRP A O 1
ATOM 2274 N N . ASP A 1 285 ? -6.477 -25.656 8.055 1 85.75 285 ASP A N 1
ATOM 2275 C CA . ASP A 1 285 ? -5.984 -25.078 6.809 1 85.75 285 ASP A CA 1
ATOM 2276 C C . ASP A 1 285 ? -5.539 -23.625 7.012 1 85.75 285 ASP A C 1
ATOM 2278 O O . ASP A 1 285 ? -6.367 -22.75 7.215 1 85.75 285 ASP A O 1
ATOM 2282 N N . PRO A 1 286 ? -4.281 -23.328 6.961 1 83.81 286 PRO A N 1
ATOM 2283 C CA . PRO A 1 286 ? -3.801 -21.953 7.203 1 83.81 286 PRO A CA 1
ATOM 2284 C C . PRO A 1 286 ? -4.246 -20.984 6.121 1 83.81 286 PRO A C 1
ATOM 2286 O O . PRO A 1 286 ? -4.414 -19.781 6.395 1 83.81 286 PRO A O 1
ATOM 2289 N N . PHE A 1 287 ? -4.422 -21.422 4.938 1 82.31 287 PHE A N 1
ATOM 2290 C CA . PHE A 1 287 ? -4.809 -20.547 3.84 1 82.31 287 PHE A CA 1
ATOM 2291 C C . PHE A 1 287 ? -6.223 -20.016 4.043 1 82.31 287 PHE A C 1
ATOM 2293 O O . PHE A 1 287 ? -6.508 -18.859 3.73 1 82.31 287 PHE A O 1
ATOM 2300 N N . GLY A 1 288 ? -7.043 -20.875 4.555 1 77.62 288 GLY A N 1
ATOM 2301 C CA . GLY A 1 288 ? -8.406 -20.453 4.82 1 77.62 288 GLY A CA 1
ATOM 2302 C C . GLY A 1 288 ? -8.508 -19.406 5.902 1 77.62 288 GLY A C 1
ATOM 2303 O O . GLY A 1 288 ? -9.281 -18.453 5.781 1 77.62 288 GLY A O 1
ATOM 2304 N N . TYR A 1 289 ? -7.664 -19.5 6.832 1 75.31 289 TYR A N 1
ATOM 2305 C CA . TYR A 1 289 ? -7.695 -18.578 7.973 1 75.31 289 TYR A CA 1
ATOM 2306 C C . TYR A 1 289 ? -7.113 -17.219 7.602 1 75.31 289 TYR A C 1
ATOM 2308 O O . TYR A 1 289 ? -7.656 -16.188 7.977 1 75.31 289 TYR A O 1
ATOM 2316 N N . VAL A 1 290 ? -6.199 -17.297 6.809 1 75.19 290 VAL A N 1
ATOM 2317 C CA . VAL A 1 290 ? -5.457 -16.078 6.512 1 75.19 290 VAL A CA 1
ATOM 2318 C C . VAL A 1 290 ? -6.141 -15.312 5.375 1 75.19 290 VAL A C 1
ATOM 2320 O O . VAL A 1 290 ? -6.305 -14.094 5.445 1 75.19 290 VAL A O 1
ATOM 2323 N N . ASN A 1 291 ? -6.598 -16 4.41 1 78 291 ASN A N 1
ATOM 2324 C CA . ASN A 1 291 ? -7.078 -15.383 3.182 1 78 291 ASN A CA 1
ATOM 2325 C C . ASN A 1 291 ? -8.594 -15.195 3.205 1 78 291 ASN A C 1
ATOM 2327 O O . ASN A 1 291 ? -9.133 -14.391 2.443 1 78 291 ASN A O 1
ATOM 2331 N N . GLY A 1 292 ? -9.297 -15.922 4.031 1 77.69 292 GLY A N 1
ATOM 2332 C CA . GLY A 1 292 ? -10.742 -15.805 4.141 1 77.69 292 GLY A CA 1
ATOM 2333 C C . GLY A 1 292 ? -11.492 -16.641 3.127 1 77.69 292 GLY A C 1
ATOM 2334 O O . GLY A 1 292 ? -12.703 -16.5 2.955 1 77.69 292 GLY A O 1
ATOM 2335 N N . ASN A 1 293 ? -10.742 -17.297 2.359 1 86.12 293 ASN A N 1
ATOM 2336 C CA . ASN A 1 293 ? -11.375 -18.203 1.414 1 86.12 293 ASN A CA 1
ATOM 2337 C C . ASN A 1 293 ? -10.789 -19.609 1.503 1 86.12 293 ASN A C 1
ATOM 2339 O O . ASN A 1 293 ? -9.633 -19.781 1.897 1 86.12 293 ASN A O 1
ATOM 2343 N N . ASN A 1 294 ? -11.656 -20.625 1.387 1 90.94 294 ASN A N 1
ATOM 2344 C CA . ASN A 1 294 ? -11.273 -22.031 1.453 1 90.94 294 ASN A CA 1
ATOM 2345 C C . ASN A 1 294 ? -11.945 -22.844 0.353 1 90.94 294 ASN A C 1
ATOM 2347 O O . ASN A 1 294 ? -12.508 -22.281 -0.587 1 90.94 294 ASN A O 1
ATOM 2351 N N . ALA A 1 295 ? -11.773 -24.156 0.478 1 94.19 295 ALA A N 1
ATOM 2352 C CA . ALA A 1 295 ? -12.281 -25.047 -0.563 1 94.19 295 ALA A CA 1
ATOM 2353 C C . ALA A 1 295 ? -13.797 -24.922 -0.708 1 94.19 295 ALA A C 1
ATOM 2355 O O . ALA A 1 295 ? -14.328 -25.031 -1.812 1 94.19 295 ALA A O 1
ATOM 2356 N N . ALA A 1 296 ? -14.5 -24.672 0.365 1 92.44 296 ALA A N 1
ATOM 2357 C CA . ALA A 1 296 ? -15.953 -24.5 0.312 1 92.44 296 ALA A CA 1
ATOM 2358 C C . ALA A 1 296 ? -16.328 -23.234 -0.458 1 92.44 296 ALA A C 1
ATOM 2360 O O . ALA A 1 296 ? -17.312 -23.234 -1.214 1 92.44 296 ALA A O 1
ATOM 2361 N N . PHE A 1 297 ? -15.57 -22.203 -0.219 1 92.94 297 PHE A N 1
ATOM 2362 C CA . PHE A 1 297 ? -15.758 -20.938 -0.926 1 92.94 297 PHE A CA 1
ATOM 2363 C C . PHE A 1 297 ? -15.656 -21.141 -2.434 1 92.94 297 PHE A C 1
ATOM 2365 O O . PHE A 1 297 ? -16.531 -20.688 -3.184 1 92.94 297 PHE A O 1
ATOM 2372 N N . HIS A 1 298 ? -14.664 -21.859 -2.826 1 95.44 298 HIS A N 1
ATOM 2373 C CA . HIS A 1 298 ? -14.414 -22.078 -4.246 1 95.44 298 HIS A CA 1
ATOM 2374 C C . HIS A 1 298 ? -15.398 -23.094 -4.824 1 95.44 298 HIS A C 1
ATOM 2376 O O . HIS A 1 298 ? -15.82 -22.969 -5.973 1 95.44 298 HIS A O 1
ATOM 2382 N N . ASP A 1 299 ? -15.695 -24.078 -4.047 1 95.69 299 ASP A N 1
ATOM 2383 C CA . ASP A 1 299 ? -16.672 -25.062 -4.477 1 95.69 299 ASP A CA 1
ATOM 2384 C C . ASP A 1 299 ? -18.016 -24.406 -4.824 1 95.69 299 ASP A C 1
ATOM 2386 O O . ASP A 1 299 ? -18.625 -24.75 -5.84 1 95.69 299 ASP A O 1
ATOM 2390 N N . LEU A 1 300 ? -18.406 -23.531 -3.967 1 94.75 300 LEU A N 1
ATOM 2391 C CA . LEU A 1 300 ? -19.656 -22.812 -4.215 1 94.75 300 LEU A CA 1
ATOM 2392 C C . LEU A 1 300 ? -19.625 -22.109 -5.57 1 94.75 300 LEU A C 1
ATOM 2394 O O . LEU A 1 300 ? -20.609 -22.141 -6.309 1 94.75 300 LEU A O 1
ATOM 2398 N N . HIS A 1 301 ? -18.562 -21.609 -5.945 1 96.44 301 HIS A N 1
ATOM 2399 C CA . HIS A 1 301 ? -18.375 -20.953 -7.23 1 96.44 301 HIS A CA 1
ATOM 2400 C C . HIS A 1 301 ? -18.531 -21.938 -8.391 1 96.44 301 HIS A C 1
ATOM 2402 O O . HIS A 1 301 ? -18.969 -21.547 -9.477 1 96.44 301 HIS A O 1
ATOM 2408 N N . HIS A 1 302 ? -18.172 -23.109 -8.195 1 96.31 302 HIS A N 1
ATOM 2409 C CA . HIS A 1 302 ? -18.219 -24.125 -9.242 1 96.31 302 HIS A CA 1
ATOM 2410 C C . HIS A 1 302 ? -19.609 -24.703 -9.391 1 96.31 302 HIS A C 1
ATOM 2412 O O . HIS A 1 302 ? -19.891 -25.422 -10.352 1 96.31 302 HIS A O 1
ATOM 2418 N N . GLN A 1 303 ? -20.484 -24.312 -8.414 1 93.94 303 GLN A N 1
ATOM 2419 C CA . GLN A 1 303 ? -21.859 -24.766 -8.539 1 93.94 303 GLN A CA 1
ATOM 2420 C C . GLN A 1 303 ? -22.641 -23.891 -9.516 1 93.94 303 GLN A C 1
ATOM 2422 O O . GLN A 1 303 ? -22.344 -22.703 -9.656 1 93.94 303 GLN A O 1
ATOM 2427 N N . SER A 1 304 ? -23.672 -24.5 -10.172 1 91.31 304 SER A N 1
ATOM 2428 C CA . SER A 1 304 ? -24.438 -23.797 -11.188 1 91.31 304 SER A CA 1
ATOM 2429 C C . SER A 1 304 ? -25.109 -22.562 -10.609 1 91.31 304 SER A C 1
ATOM 2431 O O . SER A 1 304 ? -25.234 -21.547 -11.289 1 91.31 304 SER A O 1
ATOM 2433 N N . TRP A 1 305 ? -25.484 -22.609 -9.367 1 90.56 305 TRP A N 1
ATOM 2434 C CA . TRP A 1 305 ? -26.203 -21.5 -8.734 1 90.56 305 TRP A CA 1
ATOM 2435 C C . TRP A 1 305 ? -25.219 -20.516 -8.109 1 90.56 305 TRP A C 1
ATOM 2437 O O . TRP A 1 305 ? -25.609 -19.453 -7.641 1 90.56 305 TRP A O 1
ATOM 2447 N N . GLY A 1 306 ? -23.938 -20.844 -8.117 1 93.94 306 GLY A N 1
ATOM 2448 C CA . GLY A 1 306 ? -22.922 -20 -7.512 1 93.94 306 GLY A CA 1
ATOM 2449 C C . GLY A 1 306 ? -22 -19.359 -8.523 1 93.94 306 GLY A C 1
ATOM 2450 O O . GLY A 1 306 ? -21.047 -18.656 -8.148 1 93.94 306 GLY A O 1
ATOM 2451 N N . LEU A 1 307 ? -22.266 -19.484 -9.781 1 93.56 307 LEU A N 1
ATOM 2452 C CA . LEU A 1 307 ? -21.375 -19.141 -10.875 1 93.56 307 LEU A CA 1
ATOM 2453 C C . LEU A 1 307 ? -21.078 -17.656 -10.891 1 93.56 307 LEU A C 1
ATOM 2455 O O . LEU A 1 307 ? -20.047 -17.219 -11.414 1 93.56 307 LEU A O 1
ATOM 2459 N N . LYS A 1 308 ? -21.891 -16.906 -10.297 1 94.5 308 LYS A N 1
ATOM 2460 C CA . LYS A 1 308 ? -21.734 -15.461 -10.375 1 94.5 308 LYS A CA 1
ATOM 2461 C C . LYS A 1 308 ? -21.156 -14.898 -9.078 1 94.5 308 LYS A C 1
ATOM 2463 O O . LYS A 1 308 ? -21.109 -13.68 -8.883 1 94.5 308 LYS A O 1
ATOM 2468 N N . PHE A 1 309 ? -20.781 -15.797 -8.289 1 95.31 309 PHE A N 1
ATOM 2469 C CA . PHE A 1 309 ? -20.266 -15.375 -6.996 1 95.31 309 PHE A CA 1
ATOM 2470 C C . PHE A 1 309 ? -18.859 -15.93 -6.758 1 95.31 309 PHE A C 1
ATOM 2472 O O . PHE A 1 309 ? -18.453 -16.875 -7.434 1 95.31 309 PHE A O 1
ATOM 2479 N N . ASN A 1 310 ? -18.109 -15.32 -5.836 1 96 310 ASN A N 1
ATOM 2480 C CA . ASN A 1 310 ? -16.844 -15.82 -5.32 1 96 310 ASN A CA 1
ATOM 2481 C C . ASN A 1 310 ? -15.797 -15.953 -6.426 1 96 310 ASN A C 1
ATOM 2483 O O . ASN A 1 310 ? -15.219 -17.031 -6.617 1 96 310 ASN A O 1
ATOM 2487 N N . TYR A 1 311 ? -15.438 -14.844 -7.035 1 96.12 311 TYR A N 1
ATOM 2488 C CA . TYR A 1 311 ? -14.484 -14.82 -8.141 1 96.12 311 TYR A CA 1
ATOM 2489 C C . TYR A 1 311 ? -13.047 -14.82 -7.625 1 96.12 311 TYR A C 1
ATOM 2491 O O . TYR A 1 311 ? -12.117 -15.133 -8.367 1 96.12 311 TYR A O 1
ATOM 2499 N N . SER A 1 312 ? -12.891 -14.414 -6.375 1 93.69 312 SER A N 1
ATOM 2500 C CA . SER A 1 312 ? -11.555 -14.211 -5.824 1 93.69 312 SER A CA 1
ATOM 2501 C C . SER A 1 312 ? -10.852 -15.539 -5.574 1 93.69 312 SER A C 1
ATOM 2503 O O . SER A 1 312 ? -11.5 -16.547 -5.289 1 93.69 312 SER A O 1
ATOM 2505 N N . THR A 1 313 ? -9.547 -15.461 -5.629 1 89.31 313 THR A N 1
ATOM 2506 C CA . THR A 1 313 ? -8.781 -16.688 -5.48 1 89.31 313 THR A CA 1
ATOM 2507 C C . THR A 1 313 ? -7.926 -16.656 -4.215 1 89.31 313 THR A C 1
ATOM 2509 O O . THR A 1 313 ? -7.93 -17.594 -3.424 1 89.31 313 THR A O 1
ATOM 2512 N N . TYR A 1 314 ? -7.242 -15.625 -3.975 1 91.62 314 TYR A N 1
ATOM 2513 C CA . TYR A 1 314 ? -6.27 -15.641 -2.889 1 91.62 314 TYR A CA 1
ATOM 2514 C C . TYR A 1 314 ? -6.801 -14.898 -1.668 1 91.62 314 TYR A C 1
ATOM 2516 O O . TYR A 1 314 ? -6.488 -15.266 -0.531 1 91.62 314 TYR A O 1
ATOM 2524 N N . THR A 1 315 ? -7.461 -13.867 -1.945 1 90.88 315 THR A N 1
ATOM 2525 C CA . THR A 1 315 ? -8.172 -13.195 -0.864 1 90.88 315 THR A CA 1
ATOM 2526 C C . THR A 1 315 ? -9.633 -12.953 -1.247 1 90.88 315 THR A C 1
ATOM 2528 O O . THR A 1 315 ? -10.031 -13.203 -2.387 1 90.88 315 THR A O 1
ATOM 2531 N N . VAL A 1 316 ? -10.43 -12.531 -0.217 1 92.5 316 VAL A N 1
ATOM 2532 C CA . VAL A 1 316 ? -11.836 -12.266 -0.51 1 92.5 316 VAL A CA 1
ATOM 2533 C C . VAL A 1 316 ? -12.062 -10.758 -0.613 1 92.5 316 VAL A C 1
ATOM 2535 O O . VAL A 1 316 ? -13.203 -10.297 -0.689 1 92.5 316 VAL A O 1
ATOM 2538 N N . PHE A 1 317 ? -11.016 -9.984 -0.672 1 88.94 317 PHE A N 1
ATOM 2539 C CA . PHE A 1 317 ? -11.086 -8.531 -0.637 1 88.94 317 PHE A CA 1
ATOM 2540 C C . PHE A 1 317 ? -11.984 -8.008 -1.752 1 88.94 317 PHE A C 1
ATOM 2542 O O . PHE A 1 317 ? -12.93 -7.258 -1.494 1 88.94 317 PHE A O 1
ATOM 2549 N N . TRP A 1 318 ? -11.711 -8.43 -2.959 1 92.5 318 TRP A N 1
ATOM 2550 C CA . TRP A 1 318 ? -12.422 -7.879 -4.105 1 92.5 318 TRP A CA 1
ATOM 2551 C C . TRP A 1 318 ? -13.875 -8.359 -4.133 1 92.5 318 TRP A C 1
ATOM 2553 O O . TRP A 1 318 ? -14.766 -7.625 -4.543 1 92.5 318 TRP A O 1
ATOM 2563 N N . ASP A 1 319 ? -14.102 -9.57 -3.689 1 93.94 319 ASP A N 1
ATOM 2564 C CA . ASP A 1 319 ? -15.477 -10.055 -3.621 1 93.94 319 ASP A CA 1
ATOM 2565 C C . ASP A 1 319 ? -16.297 -9.25 -2.611 1 93.94 319 ASP A C 1
ATOM 2567 O O . ASP A 1 319 ? -17.453 -8.914 -2.867 1 93.94 319 ASP A O 1
ATOM 2571 N N . LYS A 1 320 ? -15.734 -8.961 -1.534 1 87.44 320 LYS A N 1
ATOM 2572 C CA . LYS A 1 320 ? -16.406 -8.148 -0.523 1 87.44 320 LYS A CA 1
ATOM 2573 C C . LYS A 1 320 ? -16.594 -6.715 -1.009 1 87.44 320 LYS A C 1
ATOM 2575 O O . LYS A 1 320 ? -17.672 -6.145 -0.871 1 87.44 320 LYS A O 1
ATOM 2580 N N . PHE A 1 321 ? -15.562 -6.156 -1.594 1 85.5 321 PHE A N 1
ATOM 2581 C CA . PHE A 1 321 ? -15.578 -4.77 -2.041 1 85.5 321 PHE A CA 1
ATOM 2582 C C . PHE A 1 321 ? -16.578 -4.582 -3.18 1 85.5 321 PHE A C 1
ATOM 2584 O O . PHE A 1 321 ? -17.297 -3.578 -3.225 1 85.5 321 PHE A O 1
ATOM 2591 N N . CYS A 1 322 ? -16.641 -5.578 -4.094 1 91.5 322 CYS A N 1
ATOM 2592 C CA . CYS A 1 322 ? -17.484 -5.457 -5.273 1 91.5 322 CYS A CA 1
ATOM 2593 C C . CYS A 1 322 ? -18.844 -6.117 -5.047 1 91.5 322 CYS A C 1
ATOM 2595 O O . CYS A 1 322 ? -19.688 -6.109 -5.934 1 91.5 322 CYS A O 1
ATOM 2597 N N . GLY A 1 323 ? -19 -6.785 -3.93 1 90.06 323 GLY A N 1
ATOM 2598 C CA . GLY A 1 323 ? -20.281 -7.379 -3.578 1 90.06 323 GLY A CA 1
ATOM 2599 C C . GLY A 1 323 ? -20.562 -8.672 -4.316 1 90.06 323 GLY A C 1
ATOM 2600 O O . GLY A 1 323 ? -21.703 -8.961 -4.66 1 90.06 323 GLY A O 1
ATOM 2601 N N . THR A 1 324 ? -19.594 -9.391 -4.586 1 95.56 324 THR A N 1
ATOM 2602 C CA . THR A 1 324 ? -19.781 -10.633 -5.332 1 95.56 324 THR A CA 1
ATOM 2603 C C . THR A 1 324 ? -19.562 -11.836 -4.43 1 95.56 324 THR A C 1
ATOM 2605 O O . THR A 1 324 ? -19.5 -12.977 -4.906 1 95.56 324 THR A O 1
ATOM 2608 N N . GLU A 1 325 ? -19.438 -11.594 -3.176 1 93.44 325 GLU A N 1
ATOM 2609 C CA . GLU A 1 325 ? -19.312 -12.703 -2.234 1 93.44 325 GLU A CA 1
ATOM 2610 C C . GLU A 1 325 ? -20.672 -13.328 -1.938 1 93.44 325 GLU A C 1
ATOM 2612 O O . GLU A 1 325 ? -21.672 -12.609 -1.757 1 93.44 325 GLU A O 1
ATOM 2617 N N . TRP A 1 326 ? -20.734 -14.617 -1.955 1 93.06 326 TRP A N 1
ATOM 2618 C CA . TRP A 1 326 ? -21.938 -15.289 -1.499 1 93.06 326 TRP A CA 1
ATOM 2619 C C . TRP A 1 326 ? -22.109 -15.141 0.01 1 93.06 326 TRP A C 1
ATOM 2621 O O . TRP A 1 326 ? -21.234 -15.547 0.78 1 93.06 326 TRP A O 1
ATOM 2631 N N . THR A 1 327 ? -23.172 -14.57 0.435 1 85.62 327 THR A N 1
ATOM 2632 C CA . THR A 1 327 ? -23.344 -14.297 1.856 1 85.62 327 THR A CA 1
ATOM 2633 C C . THR A 1 327 ? -24.5 -15.117 2.434 1 85.62 327 THR A C 1
ATOM 2635 O O . THR A 1 327 ? -24.641 -15.227 3.652 1 85.62 327 THR A O 1
ATOM 2638 N N . ASP A 1 328 ? -25.359 -15.719 1.555 1 84.62 328 ASP A N 1
ATOM 2639 C CA . ASP A 1 328 ? -26.5 -16.516 1.991 1 84.62 328 ASP A CA 1
ATOM 2640 C C . ASP A 1 328 ? -26.078 -17.938 2.332 1 84.62 328 ASP A C 1
ATOM 2642 O O . ASP A 1 328 ? -26.344 -18.875 1.569 1 84.62 328 ASP A O 1
ATOM 2646 N N . THR A 1 329 ? -25.547 -18.125 3.535 1 82.06 329 THR A N 1
ATOM 2647 C CA . THR A 1 329 ? -25 -19.406 3.949 1 82.06 329 THR A CA 1
ATOM 2648 C C . THR A 1 329 ? -26.109 -20.453 4.078 1 82.06 329 THR A C 1
ATOM 2650 O O . THR A 1 329 ? -25.984 -21.562 3.572 1 82.06 329 THR A O 1
ATOM 2653 N N . PRO A 1 330 ? -27.172 -20.062 4.703 1 75.81 330 PRO A N 1
ATOM 2654 C CA . PRO A 1 330 ? -28.266 -21.047 4.777 1 75.81 330 PRO A CA 1
ATOM 2655 C C . PRO A 1 330 ? -28.781 -21.453 3.402 1 75.81 330 PRO A C 1
ATOM 2657 O O . PRO A 1 330 ? -29.125 -22.609 3.188 1 75.81 330 PRO A O 1
ATOM 2660 N N . GLY A 1 331 ? -28.875 -20.5 2.592 1 77.06 331 GLY A N 1
ATOM 2661 C CA . GLY A 1 331 ? -29.312 -20.797 1.238 1 77.06 331 GLY A CA 1
ATOM 2662 C C . GLY A 1 331 ? -28.406 -21.781 0.525 1 77.06 331 GLY A C 1
ATOM 2663 O O . GLY A 1 331 ? -28.875 -22.656 -0.215 1 77.06 331 GLY A O 1
ATOM 2664 N N . ALA A 1 332 ? -27.203 -21.641 0.72 1 82.81 332 ALA A N 1
ATOM 2665 C CA . ALA A 1 332 ? -26.25 -22.578 0.122 1 82.81 332 ALA A CA 1
ATOM 2666 C C . ALA A 1 332 ? -26.438 -23.984 0.674 1 82.81 332 ALA A C 1
ATOM 2668 O O . ALA A 1 332 ? -26.406 -24.969 -0.08 1 82.81 332 ALA A O 1
ATOM 2669 N N . ASP A 1 333 ? -26.656 -24 1.911 1 81.69 333 ASP A N 1
ATOM 2670 C CA . ASP A 1 333 ? -26.844 -25.297 2.553 1 81.69 333 ASP A CA 1
ATOM 2671 C C . ASP A 1 333 ? -28.062 -26.031 1.968 1 81.69 333 ASP A C 1
ATOM 2673 O O . ASP A 1 333 ? -28 -27.234 1.72 1 81.69 333 ASP A O 1
ATOM 2677 N N . ILE A 1 334 ? -29.078 -25.312 1.777 1 77.81 334 ILE A N 1
ATOM 2678 C CA . ILE A 1 334 ? -30.297 -25.875 1.212 1 77.81 334 ILE A CA 1
ATOM 2679 C C . ILE A 1 334 ? -30.031 -26.375 -0.203 1 77.81 334 ILE A C 1
ATOM 2681 O O . ILE A 1 334 ? -30.484 -27.453 -0.584 1 77.81 334 ILE A O 1
ATOM 2685 N N . ARG A 1 335 ? -29.344 -25.672 -0.872 1 80.88 335 ARG A N 1
ATOM 2686 C CA . ARG A 1 335 ? -29.062 -26.016 -2.26 1 80.88 335 ARG A CA 1
ATOM 2687 C C . ARG A 1 335 ? -28.156 -27.234 -2.342 1 80.88 335 ARG A C 1
ATOM 2689 O O . ARG A 1 335 ? -28.328 -28.094 -3.213 1 80.88 335 ARG A O 1
ATOM 2696 N N . TYR A 1 336 ? -27.234 -27.312 -1.506 1 84.38 336 TYR A N 1
ATOM 2697 C CA . TYR A 1 336 ? -26.375 -28.484 -1.452 1 84.38 336 TYR A CA 1
ATOM 2698 C C . TYR A 1 336 ? -27.156 -29.734 -1.043 1 84.38 336 TYR A C 1
ATOM 2700 O O . TYR A 1 336 ? -26.922 -30.828 -1.565 1 84.38 336 TYR A O 1
ATOM 2708 N N . ALA A 1 337 ? -28.078 -29.547 -0.189 1 75.88 337 ALA A N 1
ATOM 2709 C CA . ALA A 1 337 ? -28.906 -30.656 0.283 1 75.88 337 ALA A CA 1
ATOM 2710 C C . ALA A 1 337 ? -29.797 -31.203 -0.832 1 75.88 337 ALA A C 1
ATOM 2712 O O . ALA A 1 337 ? -30.078 -32.406 -0.892 1 75.88 337 ALA A O 1
ATOM 2713 N N . ARG A 1 338 ? -30.234 -30.344 -1.607 1 73.12 338 ARG A N 1
ATOM 2714 C CA . ARG A 1 338 ? -31.125 -30.734 -2.701 1 73.12 338 ARG A CA 1
ATOM 2715 C C . ARG A 1 338 ? -30.391 -31.594 -3.725 1 73.12 338 ARG A C 1
ATOM 2717 O O . ARG A 1 338 ? -31 -32.375 -4.441 1 73.12 338 ARG A O 1
ATOM 2724 N N . THR A 1 339 ? -29.203 -31.312 -3.832 1 63.94 339 THR A N 1
ATOM 2725 C CA . THR A 1 339 ? -28.438 -32.031 -4.836 1 63.94 339 THR A CA 1
ATOM 2726 C C . THR A 1 339 ? -28 -33.406 -4.297 1 63.94 339 THR A C 1
ATOM 2728 O O . THR A 1 339 ? -27.5 -34.25 -5.047 1 63.94 339 THR A O 1
ATOM 2731 N N . LEU A 1 340 ? -28.141 -33.531 -2.941 1 58.66 340 LEU A N 1
ATOM 2732 C CA . LEU A 1 340 ? -27.797 -34.812 -2.359 1 58.66 340 LEU A CA 1
ATOM 2733 C C . LEU A 1 340 ? -28.906 -35.844 -2.611 1 58.66 340 LEU A C 1
ATOM 2735 O O . LEU A 1 340 ? -30.094 -35.5 -2.537 1 58.66 340 LEU A O 1
ATOM 2739 N N . PRO A 1 341 ? -28.797 -36.875 -3.275 1 48.25 341 PRO A N 1
ATOM 2740 C CA . PRO A 1 341 ? -29.844 -37.875 -3.377 1 48.25 341 PRO A CA 1
ATOM 2741 C C . PRO A 1 341 ? -30.516 -38.188 -2.035 1 48.25 341 PRO A C 1
ATOM 2743 O O . PRO A 1 341 ? -29.938 -37.906 -0.981 1 48.25 341 PRO A O 1
ATOM 2746 N N . ASP A 1 342 ? -31.953 -38.781 -1.961 1 41.78 342 ASP A N 1
ATOM 2747 C CA . ASP A 1 342 ? -32.906 -39.219 -0.936 1 41.78 342 ASP A CA 1
ATOM 2748 C C . ASP A 1 342 ? -32.188 -39.812 0.265 1 41.78 342 ASP A C 1
ATOM 2750 O O . ASP A 1 342 ? -32.594 -39.656 1.408 1 41.78 342 ASP A O 1
ATOM 2754 N N . CYS A 1 343 ? -31.266 -40.719 0.201 1 36.72 343 CYS A N 1
ATOM 2755 C CA . CYS A 1 343 ? -30.797 -41.5 1.348 1 36.72 343 CYS A CA 1
ATOM 2756 C C . CYS A 1 343 ? -29.969 -40.656 2.291 1 36.72 343 CYS A C 1
ATOM 2758 O O . CYS A 1 343 ? -29.875 -40.938 3.484 1 36.72 343 CYS A O 1
ATOM 2760 N N . TRP A 1 344 ? -28.906 -39.875 1.922 1 38.03 344 TRP A N 1
ATOM 2761 C CA . TRP A 1 344 ? -27.891 -39.281 2.811 1 38.03 344 TRP A CA 1
ATOM 2762 C C . TRP A 1 344 ? -28.266 -37.875 3.219 1 38.03 344 TRP A C 1
ATOM 2764 O O . TRP A 1 344 ? -27.484 -37.188 3.869 1 38.03 344 TRP A O 1
ATOM 2774 N N . ALA A 1 345 ? -29.375 -37.312 3.012 1 38.5 345 ALA A N 1
ATOM 2775 C CA . ALA A 1 345 ? -29.844 -35.969 3.348 1 38.5 345 ALA A CA 1
ATOM 2776 C C . ALA A 1 345 ? -29.594 -35.656 4.82 1 38.5 345 ALA A C 1
ATOM 2778 O O . ALA A 1 345 ? -29.562 -34.5 5.219 1 38.5 345 ALA A O 1
ATOM 2779 N N . ALA A 1 346 ? -29.859 -36.531 5.84 1 35.38 346 ALA A N 1
ATOM 2780 C CA . ALA A 1 346 ? -29.922 -36.219 7.27 1 35.38 346 ALA A CA 1
ATOM 2781 C C . ALA A 1 346 ? -28.594 -35.688 7.777 1 35.38 346 ALA A C 1
ATOM 2783 O O . ALA A 1 346 ? -28.562 -34.844 8.656 1 35.38 346 ALA A O 1
ATOM 2784 N N . VAL A 1 347 ? -27.453 -36.25 7.441 1 36.16 347 VAL A N 1
ATOM 2785 C CA . VAL A 1 347 ? -26.203 -36 8.172 1 36.16 347 VAL A CA 1
ATOM 2786 C C . VAL A 1 347 ? -25.609 -34.656 7.758 1 36.16 347 VAL A C 1
ATOM 2788 O O . VAL A 1 347 ? -24.891 -34.031 8.531 1 36.16 347 VAL A O 1
ATOM 2791 N N . ARG A 1 348 ? -25.828 -34.031 6.559 1 39.59 348 ARG A N 1
ATOM 2792 C CA . ARG A 1 348 ? -25.016 -32.969 6 1 39.59 348 ARG A CA 1
ATOM 2793 C C . ARG A 1 348 ? -25.547 -31.609 6.434 1 39.59 348 ARG A C 1
ATOM 2795 O O . ARG A 1 348 ? -24.859 -30.594 6.281 1 39.59 348 ARG A O 1
ATOM 2802 N N . THR A 1 349 ? -26.781 -31.406 6.754 1 37.22 349 THR A N 1
ATOM 2803 C CA . THR A 1 349 ? -27.266 -30.047 7.02 1 37.22 349 THR A CA 1
ATOM 2804 C C . THR A 1 349 ? -26.406 -29.375 8.094 1 37.22 349 THR A C 1
ATOM 2806 O O . THR A 1 349 ? -26.219 -28.156 8.07 1 37.22 349 THR A O 1
ATOM 2809 N N . THR A 1 350 ? -26.078 -30.094 9.094 1 36.28 350 THR A N 1
ATOM 2810 C CA . THR A 1 350 ? -25.438 -29.469 10.242 1 36.28 350 THR A CA 1
ATOM 2811 C C . THR A 1 350 ? -24.016 -29.031 9.891 1 36.28 350 THR A C 1
ATOM 2813 O O . THR A 1 350 ? -23.516 -28.047 10.438 1 36.28 350 THR A O 1
ATOM 2816 N N . LYS A 1 351 ? -23.344 -29.766 8.977 1 38.09 351 LYS A N 1
ATOM 2817 C CA . LYS A 1 351 ? -21.906 -29.562 8.812 1 38.09 351 LYS A CA 1
ATOM 2818 C C . LYS A 1 351 ? -21.625 -28.391 7.883 1 38.09 351 LYS A C 1
ATOM 2820 O O . LYS A 1 351 ? -20.688 -27.625 8.109 1 38.09 351 LYS A O 1
ATOM 2825 N N . HIS A 1 352 ? -22.453 -28.281 6.82 1 39.44 352 HIS A N 1
ATOM 2826 C CA . HIS A 1 352 ? -22.141 -27.234 5.852 1 39.44 352 HIS A CA 1
ATOM 2827 C C . HIS A 1 352 ? -22.391 -25.844 6.438 1 39.44 352 HIS A C 1
ATOM 2829 O O . HIS A 1 352 ? -21.578 -24.922 6.23 1 39.44 352 HIS A O 1
ATOM 2835 N N . SER A 1 353 ? -23.625 -25.672 7.094 1 37.75 353 SER A N 1
ATOM 2836 C CA . SER A 1 353 ? -23.922 -24.375 7.695 1 37.75 353 SER A CA 1
ATOM 2837 C C . SER A 1 353 ? -22.844 -23.969 8.695 1 37.75 353 SER A C 1
ATOM 2839 O O . SER A 1 353 ? -22.484 -22.797 8.797 1 37.75 353 SER A O 1
ATOM 2841 N N . ALA A 1 354 ? -22.438 -24.953 9.398 1 37.72 354 ALA A N 1
ATOM 2842 C CA . ALA A 1 354 ? -21.438 -24.656 10.422 1 37.72 354 ALA A CA 1
ATOM 2843 C C . ALA A 1 354 ? -20.141 -24.188 9.789 1 37.72 354 ALA A C 1
ATOM 2845 O O . ALA A 1 354 ? -19.453 -23.328 10.344 1 37.72 354 ALA A O 1
ATOM 2846 N N . HIS A 1 355 ? -19.891 -24.844 8.633 1 40.53 355 HIS A N 1
ATOM 2847 C CA . HIS A 1 355 ? -18.609 -24.547 7.996 1 40.53 355 HIS A CA 1
ATOM 2848 C C . HIS A 1 355 ? -18.641 -23.219 7.258 1 40.53 355 HIS A C 1
ATOM 2850 O O . HIS A 1 355 ? -17.625 -22.547 7.141 1 40.53 355 HIS A O 1
ATOM 2856 N N . ILE A 1 356 ? -19.875 -22.969 6.578 1 40.69 356 ILE A N 1
ATOM 2857 C CA . ILE A 1 356 ? -20 -21.625 6.031 1 40.69 356 ILE A CA 1
ATOM 2858 C C . ILE A 1 356 ? -20.141 -20.609 7.172 1 40.69 356 ILE A C 1
ATOM 2860 O O . ILE A 1 356 ? -19.547 -19.531 7.121 1 40.69 356 ILE A O 1
ATOM 2864 N N . ALA A 1 357 ? -21.125 -20.906 8.141 1 35.03 357 ALA A N 1
ATOM 2865 C CA . ALA A 1 357 ? -21.484 -20.031 9.25 1 35.03 357 ALA A CA 1
ATOM 2866 C C . ALA A 1 357 ? -20.297 -19.812 10.188 1 35.03 357 ALA A C 1
ATOM 2868 O O . ALA A 1 357 ? -20.219 -18.797 10.875 1 35.03 357 ALA A O 1
ATOM 2869 N N . ARG A 1 358 ? -19.609 -20.891 10.469 1 34.12 358 ARG A N 1
ATOM 2870 C CA . ARG A 1 358 ? -18.578 -20.75 11.492 1 34.12 358 ARG A CA 1
ATOM 2871 C C . ARG A 1 358 ? -17.484 -19.797 11.039 1 34.12 358 ARG A C 1
ATOM 2873 O O . ARG A 1 358 ? -16.328 -20.188 10.938 1 34.12 358 ARG A O 1
ATOM 2880 N N . ASP A 1 359 ? -17.938 -19.062 10.047 1 31.77 359 ASP A N 1
ATOM 2881 C CA . ASP A 1 359 ? -17.109 -17.859 10.133 1 31.77 359 ASP A CA 1
ATOM 2882 C C . ASP A 1 359 ? -17.297 -17.172 11.484 1 31.77 359 ASP A C 1
ATOM 2884 O O . ASP A 1 359 ? -18.391 -16.734 11.82 1 31.77 359 ASP A O 1
ATOM 2888 N N . PRO A 1 360 ? -16.688 -17.625 12.57 1 31.84 360 PRO A N 1
ATOM 2889 C CA . PRO A 1 360 ? -16.891 -17.094 13.914 1 31.84 360 PRO A CA 1
ATOM 2890 C C . PRO A 1 360 ? -17.281 -15.617 13.914 1 31.84 360 PRO A C 1
ATOM 2892 O O . PRO A 1 360 ? -17.75 -15.094 14.93 1 31.84 360 PRO A O 1
ATOM 2895 N N . TYR A 1 361 ? -16.797 -14.867 12.922 1 30.58 361 TYR A N 1
ATOM 2896 C CA . TYR A 1 361 ? -17.031 -13.438 13.117 1 30.58 361 TYR A CA 1
ATOM 2897 C C . TYR A 1 361 ? -18.484 -13.086 12.805 1 30.58 361 TYR A C 1
ATOM 2899 O O . TYR A 1 361 ? -18.891 -11.922 12.922 1 30.58 361 TYR A O 1
ATOM 2907 N N . ARG A 1 362 ? -19.266 -13.938 12.086 1 29.81 362 ARG A N 1
ATOM 2908 C CA . ARG A 1 362 ? -20.625 -13.453 11.812 1 29.81 362 ARG A CA 1
ATOM 2909 C C . ARG A 1 362 ? -21.531 -13.656 13.016 1 29.81 362 ARG A C 1
ATOM 2911 O O . ARG A 1 362 ? -22.734 -13.414 12.938 1 29.81 362 ARG A O 1
ATOM 2918 N N . SER A 1 363 ? -21.25 -14.562 13.992 1 27.55 363 SER A N 1
ATOM 2919 C CA . SER A 1 363 ? -22.297 -14.898 14.953 1 27.55 363 SER A CA 1
ATOM 2920 C C . SER A 1 363 ? -22.875 -13.648 15.609 1 27.55 363 SER A C 1
ATOM 2922 O O . SER A 1 363 ? -24 -13.672 16.109 1 27.55 363 SER A O 1
ATOM 2924 N N . ALA A 1 364 ? -22.047 -12.82 16.234 1 26.16 364 ALA A N 1
ATOM 2925 C CA . ALA A 1 364 ? -22.5 -12.242 17.5 1 26.16 364 ALA A CA 1
ATOM 2926 C C . ALA A 1 364 ? -23.672 -11.281 17.266 1 26.16 364 ALA A C 1
ATOM 2928 O O . ALA A 1 364 ? -24.25 -10.766 18.234 1 26.16 364 ALA A O 1
ATOM 2929 N N . SER A 1 365 ? -23.969 -10.664 16.156 1 24.88 365 SER A N 1
ATOM 2930 C CA . SER A 1 365 ? -24.703 -9.445 16.484 1 24.88 365 SER A CA 1
ATOM 2931 C C . SER A 1 365 ? -26.188 -9.727 16.703 1 24.88 365 SER A C 1
ATOM 2933 O O . SER A 1 365 ? -26.984 -8.805 16.859 1 24.88 365 SER A O 1
ATOM 2935 N N . GLN A 1 366 ? -26.75 -10.93 16.453 1 25.62 366 GLN A N 1
ATOM 2936 C CA . GLN A 1 366 ? -28.188 -10.719 16.391 1 25.62 366 GLN A CA 1
ATOM 2937 C C . GLN A 1 366 ? -28.781 -10.547 17.781 1 25.62 366 GLN A C 1
ATOM 2939 O O . GLN A 1 366 ? -30 -10.539 17.953 1 25.62 366 GLN A O 1
ATOM 2944 N N . SER A 1 367 ? -28.156 -10.898 18.938 1 25.7 367 SER A N 1
ATOM 2945 C CA . SER A 1 367 ? -28.984 -10.875 20.141 1 25.7 367 SER A CA 1
ATOM 2946 C C . SER A 1 367 ? -29.562 -9.484 20.375 1 25.7 367 SER A C 1
ATOM 2948 O O . SER A 1 367 ? -28.859 -8.484 20.25 1 25.7 367 SER A O 1
ATOM 2950 N N . SER A 1 368 ? -30.891 -9.234 20.344 1 27.39 368 SER A N 1
ATOM 2951 C CA . SER A 1 368 ? -31.797 -8.172 20.766 1 27.39 368 SER A CA 1
ATOM 2952 C C . SER A 1 368 ? -31.594 -7.805 22.219 1 27.39 368 SER A C 1
ATOM 2954 O O . SER A 1 368 ? -32.375 -7.027 22.797 1 27.39 368 SER A O 1
ATOM 2956 N N . THR A 1 369 ? -30.828 -8.594 23.125 1 26.14 369 THR A N 1
ATOM 2957 C CA . THR A 1 369 ? -31.031 -8.281 24.547 1 26.14 369 THR A CA 1
ATOM 2958 C C . THR A 1 369 ? -30.844 -6.785 24.797 1 26.14 369 THR A C 1
ATOM 2960 O O . THR A 1 369 ? -29.984 -6.145 24.188 1 26.14 369 THR A O 1
ATOM 2963 N N . THR A 1 370 ? -31.906 -6.141 25.531 1 26.98 370 THR A N 1
ATOM 2964 C CA . THR A 1 370 ? -32.125 -4.902 26.281 1 26.98 370 THR A CA 1
ATOM 2965 C C . THR A 1 370 ? -30.953 -4.645 27.234 1 26.98 370 THR A C 1
ATOM 2967 O O . THR A 1 370 ? -30.719 -5.422 28.156 1 26.98 370 THR A O 1
ATOM 2970 N N . LEU A 1 371 ? -29.797 -4.312 26.766 1 23.23 371 LEU A N 1
ATOM 2971 C CA . LEU A 1 371 ? -28.609 -3.893 27.484 1 23.23 371 LEU A CA 1
ATOM 2972 C C . LEU A 1 371 ? -28.953 -2.859 28.562 1 23.23 371 LEU A C 1
ATOM 2974 O O . LEU A 1 371 ? -28.625 -1.679 28.406 1 23.23 371 LEU A O 1
ATOM 2978 N N . SER A 1 372 ? -30.141 -2.951 29.125 1 26.38 372 SER A N 1
ATOM 2979 C CA . SER A 1 372 ? -30.359 -2.072 30.266 1 26.38 372 SER A CA 1
ATOM 2980 C C . SER A 1 372 ? -29.234 -2.203 31.281 1 26.38 372 SER A C 1
ATOM 2982 O O . SER A 1 372 ? -28.641 -1.204 31.703 1 26.38 372 SER A O 1
ATOM 2984 N N . GLN A 1 373 ? -29.312 -3.186 32.344 1 25.16 373 GLN A N 1
ATOM 2985 C CA . GLN A 1 373 ? -28.859 -3.156 33.75 1 25.16 373 GLN A CA 1
ATOM 2986 C C . GLN A 1 373 ? -27.406 -3.607 33.844 1 25.16 373 GLN A C 1
ATOM 2988 O O . GLN A 1 373 ? -26.969 -4.078 34.906 1 25.16 373 GLN A O 1
ATOM 2993 N N . LEU A 1 374 ? -26.625 -3.988 32.844 1 23.16 374 LEU A N 1
ATOM 2994 C CA . LEU A 1 374 ? -25.391 -4.668 33.219 1 23.16 374 LEU A CA 1
ATOM 2995 C C . LEU A 1 374 ? -24.469 -3.734 34 1 23.16 374 LEU A C 1
ATOM 2997 O O . LEU A 1 374 ? -24.219 -2.602 33.594 1 23.16 374 LEU A O 1
ATOM 3001 N N . SER A 1 375 ? -24.219 -3.988 35.344 1 28.12 375 SER A N 1
ATOM 3002 C CA . SER A 1 375 ? -23.469 -3.24 36.344 1 28.12 375 SER A CA 1
ATOM 3003 C C . SER A 1 375 ? -22 -3.086 35.938 1 28.12 375 SER A C 1
ATOM 3005 O O . SER A 1 375 ? -21.516 -3.811 35.094 1 28.12 375 SER A O 1
ATOM 3007 N N . ALA A 1 376 ? -21.094 -2.074 36.562 1 30.08 376 ALA A N 1
ATOM 3008 C CA . ALA A 1 376 ? -19.75 -1.542 36.375 1 30.08 376 ALA A CA 1
ATOM 3009 C C . ALA A 1 376 ? -18.719 -2.666 36.375 1 30.08 376 ALA A C 1
ATOM 3011 O O . ALA A 1 376 ? -17.719 -2.59 35.625 1 30.08 376 ALA A O 1
ATOM 3012 N N . GLU A 1 377 ? -18.875 -3.732 37.156 1 28.75 377 GLU A N 1
ATOM 3013 C CA . GLU A 1 377 ? -17.891 -4.719 37.562 1 28.75 377 GLU A CA 1
ATOM 3014 C C . GLU A 1 377 ? -17.547 -5.68 36.438 1 28.75 377 GLU A C 1
ATOM 3016 O O . GLU A 1 377 ? -16.406 -6.094 36.281 1 28.75 377 GLU A O 1
ATOM 3021 N N . GLU A 1 378 ? -18.516 -6.18 35.688 1 27.58 378 GLU A N 1
ATOM 3022 C CA . GLU A 1 378 ? -18.281 -7.34 34.812 1 27.58 378 GLU A CA 1
ATOM 3023 C C . GLU A 1 378 ? -17.453 -6.961 33.594 1 27.58 378 GLU A C 1
ATOM 3025 O O . GLU A 1 378 ? -17.047 -7.832 32.812 1 27.58 378 GLU A O 1
ATOM 3030 N N . ILE A 1 379 ? -17.359 -5.746 33.25 1 25.91 379 ILE A N 1
ATOM 3031 C CA . ILE A 1 379 ? -16.594 -5.359 32.062 1 25.91 379 ILE A CA 1
ATOM 3032 C C . ILE A 1 379 ? -15.109 -5.637 32.312 1 25.91 379 ILE A C 1
ATOM 3034 O O . ILE A 1 379 ? -14.32 -5.688 31.359 1 25.91 379 ILE A O 1
ATOM 3038 N N . SER A 1 380 ? -14.523 -5.836 33.5 1 26.58 380 SER A N 1
ATOM 3039 C CA . SER A 1 380 ? -13.109 -5.93 33.875 1 26.58 380 SER A CA 1
ATOM 3040 C C . SER A 1 380 ? -12.516 -7.262 33.438 1 26.58 380 SER A C 1
ATOM 3042 O O . SER A 1 380 ? -11.305 -7.363 33.219 1 26.58 380 SER A O 1
ATOM 3044 N N . VAL A 1 381 ? -13.227 -8.391 33.562 1 28 381 VAL A N 1
ATOM 3045 C CA . VAL A 1 381 ? -12.594 -9.711 33.5 1 28 381 VAL A CA 1
ATOM 3046 C C . VAL A 1 381 ? -12.164 -10.023 32.094 1 28 381 VAL A C 1
ATOM 3048 O O . VAL A 1 381 ? -11.289 -10.867 31.859 1 28 381 VAL A O 1
ATOM 3051 N N . LEU A 1 382 ? -12.859 -9.609 31.094 1 25.25 382 LEU A N 1
ATOM 3052 C CA . LEU A 1 382 ? -12.602 -10.25 29.812 1 25.25 382 LEU A CA 1
ATOM 3053 C C . LEU A 1 382 ? -11.195 -9.945 29.328 1 25.25 382 LEU A C 1
ATOM 3055 O O . LEU A 1 382 ? -10.68 -10.617 28.438 1 25.25 382 LEU A O 1
ATOM 3059 N N . PHE A 1 383 ? -10.516 -8.859 29.688 1 25.28 383 PHE A N 1
ATOM 3060 C CA . PHE A 1 383 ? -9.164 -8.594 29.234 1 25.28 383 PHE A CA 1
ATOM 3061 C C . PHE A 1 383 ? -8.172 -9.555 29.875 1 25.28 383 PHE A C 1
ATOM 3063 O O . PHE A 1 383 ? -6.988 -9.57 29.531 1 25.28 383 PHE A O 1
ATOM 3070 N N . ARG A 1 384 ? -8.414 -10.234 30.953 1 24.78 384 ARG A N 1
ATOM 3071 C CA . ARG A 1 384 ? -7.359 -10.844 31.766 1 24.78 384 ARG A CA 1
ATOM 3072 C C . ARG A 1 384 ? -6.875 -12.148 31.125 1 24.78 384 ARG A C 1
ATOM 3074 O O . ARG A 1 384 ? -5.828 -12.68 31.5 1 24.78 384 ARG A O 1
ATOM 3081 N N . HIS A 1 385 ? -7.641 -12.953 30.547 1 23.59 385 HIS A N 1
ATOM 3082 C CA . HIS A 1 385 ? -7.184 -14.336 30.531 1 23.59 385 HIS A CA 1
ATOM 3083 C C . HIS A 1 385 ? -6.047 -14.531 29.531 1 23.59 385 HIS A C 1
ATOM 3085 O O . HIS A 1 385 ? -5.324 -15.531 29.594 1 23.59 385 HIS A O 1
ATOM 3091 N N . SER A 1 386 ? -6.129 -14.148 28.391 1 21.91 386 SER A N 1
ATOM 3092 C CA . SER A 1 386 ? -5.227 -14.922 27.547 1 21.91 386 SER A CA 1
ATOM 3093 C C . SER A 1 386 ? -3.775 -14.516 27.766 1 21.91 386 SER A C 1
ATOM 3095 O O . SER A 1 386 ? -3.002 -14.406 26.812 1 21.91 386 SER A O 1
ATOM 3097 N N . ALA A 1 387 ? -3.418 -13.758 28.891 1 22.77 387 ALA A N 1
ATOM 3098 C CA . ALA A 1 387 ? -2.02 -13.445 29.172 1 22.77 387 ALA A CA 1
ATOM 3099 C C . ALA A 1 387 ? -1.244 -14.695 29.562 1 22.77 387 ALA A C 1
ATOM 3101 O O . ALA A 1 387 ? -1.421 -15.227 30.656 1 22.77 387 ALA A O 1
ATOM 3102 N N . GLY A 1 388 ? -1.146 -15.789 28.844 1 21.58 388 GLY A N 1
ATOM 3103 C CA . GLY A 1 388 ? -0.164 -16.797 29.234 1 21.58 388 GLY A CA 1
ATOM 3104 C C . GLY A 1 388 ? 1.194 -16.203 29.547 1 21.58 388 GLY A C 1
ATOM 3105 O O . GLY A 1 388 ? 1.916 -15.758 28.656 1 21.58 388 GLY A O 1
ATOM 3106 N N . VAL A 1 389 ? 1.345 -15.406 30.703 1 22.25 389 VAL A N 1
ATOM 3107 C CA . VAL A 1 389 ? 2.561 -14.93 31.344 1 22.25 389 VAL A CA 1
ATOM 3108 C C . VAL A 1 389 ? 3.502 -16.094 31.609 1 22.25 389 VAL A C 1
ATOM 3110 O O . VAL A 1 389 ? 3.121 -17.078 32.281 1 22.25 389 VAL A O 1
ATOM 3113 N N . VAL A 1 390 ? 4.562 -16.375 30.766 1 20.31 390 VAL A N 1
ATOM 3114 C CA . VAL A 1 390 ? 5.773 -17.141 31.016 1 20.31 390 VAL A CA 1
ATOM 3115 C C . VAL A 1 390 ? 6.398 -16.688 32.344 1 20.31 390 VAL A C 1
ATOM 3117 O O . VAL A 1 390 ? 6.676 -15.508 32.531 1 20.31 390 VAL A O 1
ATOM 3120 N N . THR A 1 391 ? 6 -17.156 33.438 1 20.95 391 THR A N 1
ATOM 3121 C CA . THR A 1 391 ? 6.684 -17.031 34.75 1 20.95 391 THR A CA 1
ATOM 3122 C C . THR A 1 391 ? 8.141 -17.469 34.625 1 20.95 391 THR A C 1
ATOM 3124 O O . THR A 1 391 ? 8.438 -18.531 34.062 1 20.95 391 THR A O 1
ATOM 3127 N N . PRO A 1 392 ? 9.055 -16.469 34.5 1 22.36 392 PRO A N 1
ATOM 3128 C CA . PRO A 1 392 ? 10.43 -16.953 34.688 1 22.36 392 PRO A CA 1
ATOM 3129 C C . PRO A 1 392 ? 10.586 -17.844 35.906 1 22.36 392 PRO A C 1
ATOM 3131 O O . PRO A 1 392 ? 9.812 -17.734 36.875 1 22.36 392 PRO A O 1
ATOM 3134 N N . ASN A 1 393 ? 11.258 -19.031 35.875 1 20.36 393 ASN A N 1
ATOM 3135 C CA . ASN A 1 393 ? 11.945 -19.516 37.062 1 20.36 393 ASN A CA 1
ATOM 3136 C C . ASN A 1 393 ? 12.867 -18.453 37.656 1 20.36 393 ASN A C 1
ATOM 3138 O O . ASN A 1 393 ? 13.516 -17.703 36.906 1 20.36 393 ASN A O 1
ATOM 3142 N N . MET B 1 1 ? 40.062 -29.344 -21.188 1 22 1 MET B N 1
ATOM 3143 C CA . MET B 1 1 ? 38.969 -28.984 -20.297 1 22 1 MET B CA 1
ATOM 3144 C C . MET B 1 1 ? 38.688 -27.484 -20.344 1 22 1 MET B C 1
ATOM 3146 O O . MET B 1 1 ? 39.469 -26.672 -19.844 1 22 1 MET B O 1
ATOM 3150 N N . SER B 1 2 ? 38.094 -26.891 -21.406 1 23.78 2 SER B N 1
ATOM 3151 C CA . SER B 1 2 ? 38 -25.5 -21.844 1 23.78 2 SER B CA 1
ATOM 3152 C C . SER B 1 2 ? 37.188 -24.672 -20.844 1 23.78 2 SER B C 1
ATOM 3154 O O . SER B 1 2 ? 36.188 -25.125 -20.328 1 23.78 2 SER B O 1
ATOM 3156 N N . ASN B 1 3 ? 37.844 -23.828 -20 1 26.08 3 ASN B N 1
ATOM 3157 C CA . ASN B 1 3 ? 37.438 -22.75 -19.125 1 26.08 3 ASN B CA 1
ATOM 3158 C C . ASN B 1 3 ? 36.344 -21.875 -19.766 1 26.08 3 ASN B C 1
ATOM 3160 O O . ASN B 1 3 ? 36.688 -21.031 -20.609 1 26.08 3 ASN B O 1
ATOM 3164 N N . PHE B 1 4 ? 35.219 -22.375 -20.234 1 26.45 4 PHE B N 1
ATOM 3165 C CA . PHE B 1 4 ? 34.125 -21.516 -20.688 1 26.45 4 PHE B CA 1
ATOM 3166 C C . PHE B 1 4 ? 33.875 -20.391 -19.703 1 26.45 4 PHE B C 1
ATOM 3168 O O . PHE B 1 4 ? 33.25 -20.594 -18.656 1 26.45 4 PHE B O 1
ATOM 3175 N N . THR B 1 5 ? 34.844 -19.531 -19.484 1 32.28 5 THR B N 1
ATOM 3176 C CA . THR B 1 5 ? 34.688 -18.172 -19 1 32.28 5 THR B CA 1
ATOM 3177 C C . THR B 1 5 ? 33.438 -17.531 -19.625 1 32.28 5 THR B C 1
ATOM 3179 O O . THR B 1 5 ? 33.438 -17.172 -20.812 1 32.28 5 THR B O 1
ATOM 3182 N N . ASP B 1 6 ? 32.25 -18.109 -19.578 1 30.77 6 ASP B N 1
ATOM 3183 C CA . ASP B 1 6 ? 31.016 -17.5 -20.094 1 30.77 6 ASP B CA 1
ATOM 3184 C C . ASP B 1 6 ? 30.984 -16 -19.812 1 30.77 6 ASP B C 1
ATOM 3186 O O . ASP B 1 6 ? 30.828 -15.578 -18.656 1 30.77 6 ASP B O 1
ATOM 3190 N N . SER B 1 7 ? 31.859 -15.195 -20.406 1 33.66 7 SER B N 1
ATOM 3191 C CA . SER B 1 7 ? 31.875 -13.766 -20.688 1 33.66 7 SER B CA 1
ATOM 3192 C C . SER B 1 7 ? 30.5 -13.258 -21.078 1 33.66 7 SER B C 1
ATOM 3194 O O . SER B 1 7 ? 30.297 -12.781 -22.203 1 33.66 7 SER B O 1
ATOM 3196 N N . SER B 1 8 ? 29.391 -13.969 -21 1 36.19 8 SER B N 1
ATOM 3197 C CA . SER B 1 8 ? 28.172 -13.305 -21.469 1 36.19 8 SER B CA 1
ATOM 3198 C C . SER B 1 8 ? 28.125 -11.852 -21.016 1 36.19 8 SER B C 1
ATOM 3200 O O . SER B 1 8 ? 28.516 -11.531 -19.891 1 36.19 8 SER B O 1
ATOM 3202 N N . THR B 1 9 ? 28.219 -10.945 -21.969 1 38.41 9 THR B N 1
ATOM 3203 C CA . THR B 1 9 ? 28.234 -9.5 -22.156 1 38.41 9 THR B CA 1
ATOM 3204 C C . THR B 1 9 ? 27.219 -8.828 -21.234 1 38.41 9 THR B C 1
ATOM 3206 O O . THR B 1 9 ? 26.156 -8.383 -21.688 1 38.41 9 THR B O 1
ATOM 3209 N N . PHE B 1 10 ? 26.672 -9.414 -20.281 1 45.62 10 PHE B N 1
ATOM 3210 C CA . PHE B 1 10 ? 25.828 -8.523 -19.484 1 45.62 10 PHE B CA 1
ATOM 3211 C C . PHE B 1 10 ? 26.594 -7.273 -19.062 1 45.62 10 PHE B C 1
ATOM 3213 O O . PHE B 1 10 ? 27.766 -7.359 -18.656 1 45.62 10 PHE B O 1
ATOM 3220 N N . SER B 1 11 ? 26.406 -6.176 -19.734 1 51.94 11 SER B N 1
ATOM 3221 C CA . SER B 1 11 ? 26.938 -4.891 -19.297 1 51.94 11 SER B CA 1
ATOM 3222 C C . SER B 1 11 ? 27.094 -4.844 -17.781 1 51.94 11 SER B C 1
ATOM 3224 O O . SER B 1 11 ? 26.281 -5.391 -17.047 1 51.94 11 SER B O 1
ATOM 3226 N N . SER B 1 12 ? 28.25 -4.703 -17.312 1 65 12 SER B N 1
ATOM 3227 C CA . SER B 1 12 ? 28.641 -4.613 -15.914 1 65 12 SER B CA 1
ATOM 3228 C C . SER B 1 12 ? 27.656 -3.746 -15.125 1 65 12 SER B C 1
ATOM 3230 O O . SER B 1 12 ? 27.266 -2.674 -15.586 1 65 12 SER B O 1
ATOM 3232 N N . ALA B 1 13 ? 26.984 -4.34 -14.211 1 75.5 13 ALA B N 1
ATOM 3233 C CA . ALA B 1 13 ? 26.141 -3.59 -13.297 1 75.5 13 ALA B CA 1
ATOM 3234 C C . ALA B 1 13 ? 26.844 -2.332 -12.797 1 75.5 13 ALA B C 1
ATOM 3236 O O . ALA B 1 13 ? 28.062 -2.328 -12.609 1 75.5 13 ALA B O 1
ATOM 3237 N N . PRO B 1 14 ? 26.094 -1.245 -12.883 1 79.94 14 PRO B N 1
ATOM 3238 C CA . PRO B 1 14 ? 26.703 0.015 -12.445 1 79.94 14 PRO B CA 1
ATOM 3239 C C . PRO B 1 14 ? 27.094 -0.002 -10.969 1 79.94 14 PRO B C 1
ATOM 3241 O O . PRO B 1 14 ? 26.609 -0.838 -10.203 1 79.94 14 PRO B O 1
ATOM 3244 N N . SER B 1 15 ? 28.109 0.777 -10.664 1 84.62 15 SER B N 1
ATOM 3245 C CA . SER B 1 15 ? 28.438 1.086 -9.273 1 84.62 15 SER B CA 1
ATOM 3246 C C . SER B 1 15 ? 27.703 2.326 -8.789 1 84.62 15 SER B C 1
ATOM 3248 O O . SER B 1 15 ? 27.469 3.26 -9.562 1 84.62 15 SER B O 1
ATOM 3250 N N . CYS B 1 16 ? 27.234 2.127 -7.57 1 85.88 16 CYS B N 1
ATOM 3251 C CA . CYS B 1 16 ? 26.484 3.246 -7.016 1 85.88 16 CYS B CA 1
ATOM 3252 C C . CYS B 1 16 ? 27.078 3.705 -5.691 1 85.88 16 CYS B C 1
ATOM 3254 O O . CYS B 1 16 ? 27.953 3.035 -5.133 1 85.88 16 CYS B O 1
ATOM 3256 N N . ALA B 1 17 ? 26.781 4.973 -5.383 1 86.81 17 ALA B N 1
ATOM 3257 C CA . ALA B 1 17 ? 27.219 5.566 -4.121 1 86.81 17 ALA B CA 1
ATOM 3258 C C . ALA B 1 17 ? 26.188 6.555 -3.596 1 86.81 17 ALA B C 1
ATOM 3260 O O . ALA B 1 17 ? 25.297 6.988 -4.336 1 86.81 17 ALA B O 1
ATOM 3261 N N . LEU B 1 18 ? 26.25 6.773 -2.33 1 88.31 18 LEU B N 1
ATOM 3262 C CA . LEU B 1 18 ? 25.422 7.805 -1.723 1 88.31 18 LEU B CA 1
ATOM 3263 C C . LEU B 1 18 ? 26.172 9.141 -1.667 1 88.31 18 LEU B C 1
ATOM 3265 O O . LEU B 1 18 ? 27.328 9.188 -1.245 1 88.31 18 LEU B O 1
ATOM 3269 N N . HIS B 1 19 ? 25.531 10.102 -2.217 1 88.88 19 HIS B N 1
ATOM 3270 C CA . HIS B 1 19 ? 26.109 11.438 -2.248 1 88.88 19 HIS B CA 1
ATOM 3271 C C . HIS B 1 19 ? 25.172 12.453 -1.588 1 88.88 19 HIS B C 1
ATOM 3273 O O . HIS B 1 19 ? 23.969 12.391 -1.766 1 88.88 19 HIS B O 1
ATOM 3279 N N . PRO B 1 20 ? 25.812 13.391 -0.821 1 88.88 20 PRO B N 1
ATOM 3280 C CA . PRO B 1 20 ? 24.984 14.422 -0.208 1 88.88 20 PRO B CA 1
ATOM 3281 C C . PRO B 1 20 ? 24.328 15.344 -1.238 1 88.88 20 PRO B C 1
ATOM 3283 O O . PRO B 1 20 ? 25 15.805 -2.168 1 88.88 20 PRO B O 1
ATOM 3286 N N . ARG B 1 21 ? 23.094 15.617 -1.094 1 89.75 21 ARG B N 1
ATOM 3287 C CA . ARG B 1 21 ? 22.344 16.516 -1.97 1 89.75 21 ARG B CA 1
ATOM 3288 C C . ARG B 1 21 ? 22.641 17.984 -1.634 1 89.75 21 ARG B C 1
ATOM 3290 O O . ARG B 1 21 ? 22.672 18.359 -0.461 1 89.75 21 ARG B O 1
ATOM 3297 N N . SER B 1 22 ? 22.797 18.719 -2.682 1 91.38 22 SER B N 1
ATOM 3298 C CA . SER B 1 22 ? 23 20.156 -2.469 1 91.38 22 SER B CA 1
ATOM 3299 C C . SER B 1 22 ? 21.719 20.828 -2.025 1 91.38 22 SER B C 1
ATOM 3301 O O . SER B 1 22 ? 20.625 20.484 -2.488 1 91.38 22 SER B O 1
ATOM 3303 N N . SER B 1 23 ? 21.875 21.844 -1.162 1 92.75 23 SER B N 1
ATOM 3304 C CA . SER B 1 23 ? 20.719 22.562 -0.648 1 92.75 23 SER B CA 1
ATOM 3305 C C . SER B 1 23 ? 20.031 23.359 -1.748 1 92.75 23 SER B C 1
ATOM 3307 O O . SER B 1 23 ? 20.688 23.828 -2.684 1 92.75 23 SER B O 1
ATOM 3309 N N . ILE B 1 24 ? 18.766 23.562 -1.634 1 93.75 24 ILE B N 1
ATOM 3310 C CA . ILE B 1 24 ? 17.984 24.344 -2.586 1 93.75 24 ILE B CA 1
ATOM 3311 C C . ILE B 1 24 ? 18.391 25.812 -2.496 1 93.75 24 ILE B C 1
ATOM 3313 O O . ILE B 1 24 ? 18.578 26.469 -3.52 1 93.75 24 ILE B O 1
ATOM 3317 N N . LEU B 1 25 ? 18.469 26.359 -1.273 1 93.25 25 LEU B N 1
ATOM 3318 C CA . LEU B 1 25 ? 18.859 27.734 -1.022 1 93.25 25 LEU B CA 1
ATOM 3319 C C . LEU B 1 25 ? 20.234 27.812 -0.354 1 93.25 25 LEU B C 1
ATOM 3321 O O . LEU B 1 25 ? 20.516 27.031 0.557 1 93.25 25 LEU B O 1
ATOM 3325 N N . SER B 1 26 ? 21 28.719 -0.875 1 91 26 SER B N 1
ATOM 3326 C CA . SER B 1 26 ? 22.328 28.906 -0.293 1 91 26 SER B CA 1
ATOM 3327 C C . SER B 1 26 ? 22.234 29.375 1.154 1 91 26 SER B C 1
ATOM 3329 O O . SER B 1 26 ? 21.484 30.297 1.465 1 91 26 SER B O 1
ATOM 3331 N N . GLY B 1 27 ? 22.906 28.656 2.064 1 88.69 27 GLY B N 1
ATOM 3332 C CA . GLY B 1 27 ? 23 29.109 3.445 1 88.69 27 GLY B CA 1
ATOM 3333 C C . GLY B 1 27 ? 21.953 28.469 4.344 1 88.69 27 GLY B C 1
ATOM 3334 O O . GLY B 1 27 ? 21.984 28.641 5.566 1 88.69 27 GLY B O 1
ATOM 3335 N N . ILE B 1 28 ? 20.938 27.859 3.719 1 92 28 ILE B N 1
ATOM 3336 C CA . ILE B 1 28 ? 19.906 27.188 4.512 1 92 28 ILE B CA 1
ATOM 3337 C C . ILE B 1 28 ? 19.797 25.734 4.094 1 92 28 ILE B C 1
ATOM 3339 O O . ILE B 1 28 ? 19.672 25.422 2.906 1 92 28 ILE B O 1
ATOM 3343 N N . SER B 1 29 ? 19.938 24.859 5.055 1 92.06 29 SER B N 1
ATOM 3344 C CA . SER B 1 29 ? 19.812 23.453 4.734 1 92.06 29 SER B CA 1
ATOM 3345 C C . SER B 1 29 ? 18.391 23.094 4.309 1 92.06 29 SER B C 1
ATOM 3347 O O . SER B 1 29 ? 17.438 23.75 4.707 1 92.06 29 SER B O 1
ATOM 3349 N N . ASP B 1 30 ? 18.234 22.062 3.533 1 95 30 ASP B N 1
ATOM 3350 C CA . ASP B 1 30 ? 16.906 21.594 3.127 1 95 30 ASP B CA 1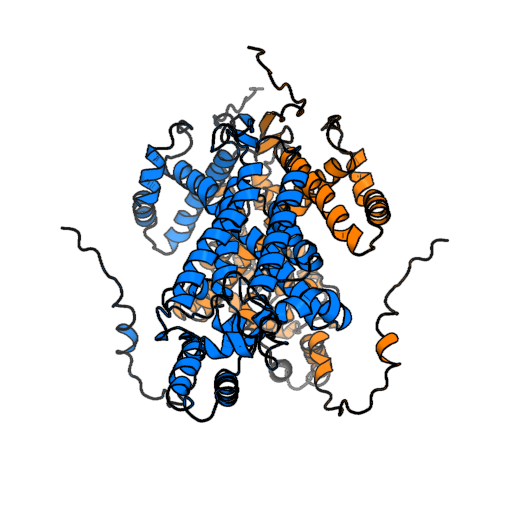
ATOM 3351 C C . ASP B 1 30 ? 16.078 21.188 4.34 1 95 30 ASP B C 1
ATOM 3353 O O . ASP B 1 30 ? 14.859 21.344 4.344 1 95 30 ASP B O 1
ATOM 3357 N N . HIS B 1 31 ? 16.734 20.672 5.348 1 92.44 31 HIS B N 1
ATOM 3358 C CA . HIS B 1 31 ? 16.016 20.297 6.566 1 92.44 31 HIS B CA 1
ATOM 3359 C C . HIS B 1 31 ? 15.398 21.531 7.238 1 92.44 31 HIS B C 1
ATOM 3361 O O . HIS B 1 31 ? 14.227 21.5 7.629 1 92.44 31 HIS B O 1
ATOM 3367 N N . THR B 1 32 ? 16.203 22.562 7.363 1 93.44 32 THR B N 1
ATOM 3368 C CA . THR B 1 32 ? 15.727 23.797 7.973 1 93.44 32 THR B CA 1
ATOM 3369 C C . THR B 1 32 ? 14.602 24.406 7.141 1 93.44 32 THR B C 1
ATOM 3371 O O . THR B 1 32 ? 13.586 24.844 7.691 1 93.44 32 THR B O 1
ATOM 3374 N N . LEU B 1 33 ? 14.812 24.391 5.883 1 95.56 33 LEU B N 1
ATOM 3375 C CA . LEU B 1 33 ? 13.773 24.906 4.988 1 95.56 33 LEU B CA 1
ATOM 3376 C C . LEU B 1 33 ? 12.484 24.109 5.152 1 95.56 33 LEU B C 1
ATOM 3378 O O . LEU B 1 33 ? 11.391 24.688 5.152 1 95.56 33 LEU B O 1
ATOM 3382 N N . GLY B 1 34 ? 12.578 22.812 5.27 1 95.44 34 GLY B N 1
ATOM 3383 C CA . GLY B 1 34 ? 11.422 21.953 5.457 1 95.44 34 GLY B CA 1
ATOM 3384 C C . GLY B 1 34 ? 10.672 22.234 6.742 1 95.44 34 GLY B C 1
ATOM 3385 O O . GLY B 1 34 ? 9.453 22.062 6.805 1 95.44 34 GLY B O 1
ATOM 3386 N N . VAL B 1 35 ? 11.375 22.688 7.719 1 94.06 35 VAL B N 1
ATOM 3387 C CA . VAL B 1 35 ? 10.773 22.984 9.016 1 94.06 35 VAL B CA 1
ATOM 3388 C C . VAL B 1 35 ? 10.016 24.312 8.945 1 94.06 35 VAL B C 1
ATOM 3390 O O . VAL B 1 35 ? 8.93 24.453 9.5 1 94.06 35 VAL B O 1
ATOM 3393 N N . ILE B 1 36 ? 10.484 25.281 8.195 1 95.56 36 ILE B N 1
ATOM 3394 C CA . ILE B 1 36 ? 9.969 26.641 8.211 1 95.56 36 ILE B CA 1
ATOM 3395 C C . ILE B 1 36 ? 8.852 26.781 7.176 1 95.56 36 ILE B C 1
ATOM 3397 O O . ILE B 1 36 ? 7.91 27.562 7.371 1 95.56 36 ILE B O 1
ATOM 3401 N N . LEU B 1 37 ? 8.922 26.031 6.152 1 96.56 37 LEU B N 1
ATOM 3402 C CA . LEU B 1 37 ? 8.055 26.219 4.988 1 96.56 37 LEU B CA 1
ATOM 3403 C C . LEU B 1 37 ? 6.59 26.047 5.367 1 96.56 37 LEU B C 1
ATOM 3405 O O . LEU B 1 37 ? 5.746 26.859 4.984 1 96.56 37 LEU B O 1
ATOM 3409 N N . PRO B 1 38 ? 6.219 25.031 6.121 1 96.31 38 PRO B N 1
ATOM 3410 C CA . PRO B 1 38 ? 4.805 24.906 6.473 1 96.31 38 PRO B CA 1
ATOM 3411 C C . PRO B 1 38 ? 4.273 26.125 7.23 1 96.31 38 PRO B C 1
ATOM 3413 O O . PRO B 1 38 ? 3.119 26.516 7.043 1 96.31 38 PRO B O 1
ATOM 3416 N N . THR B 1 39 ? 5.062 26.688 8.062 1 97.5 39 THR B N 1
ATOM 3417 C CA . THR B 1 39 ? 4.652 27.859 8.812 1 97.5 39 THR B CA 1
ATOM 3418 C C . THR B 1 39 ? 4.449 29.047 7.871 1 97.5 39 THR B C 1
ATOM 3420 O O . THR B 1 39 ? 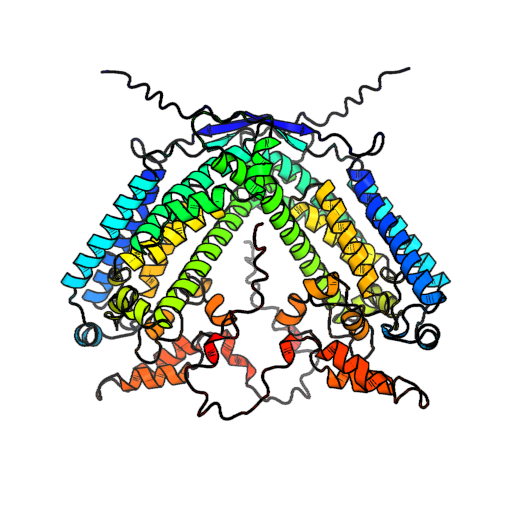3.467 29.781 8 1 97.5 39 THR B O 1
ATOM 3423 N N . LEU B 1 40 ? 5.363 29.234 6.949 1 97.88 40 LEU B N 1
ATOM 3424 C CA . LEU B 1 40 ? 5.219 30.297 5.973 1 97.88 40 LEU B CA 1
ATOM 3425 C C . LEU B 1 40 ? 3.939 30.125 5.16 1 97.88 40 LEU B C 1
ATOM 3427 O O . LEU B 1 40 ? 3.199 31.094 4.945 1 97.88 40 LEU B O 1
ATOM 3431 N N . ILE B 1 41 ? 3.707 28.953 4.758 1 98.06 41 ILE B N 1
ATOM 3432 C CA . ILE B 1 41 ? 2.502 28.641 3.992 1 98.06 41 ILE B CA 1
ATOM 3433 C C . ILE B 1 41 ? 1.266 28.906 4.852 1 98.06 41 ILE B C 1
ATOM 3435 O O . ILE B 1 41 ? 0.267 29.438 4.367 1 98.06 41 ILE B O 1
ATOM 3439 N N . TYR B 1 42 ? 1.328 28.516 6.078 1 98.5 42 TYR B N 1
ATOM 3440 C CA . TYR B 1 42 ? 0.221 28.75 7 1 98.5 42 TYR B CA 1
ATOM 3441 C C . TYR B 1 42 ? -0.085 30.234 7.121 1 98.5 42 TYR B C 1
ATOM 3443 O O . TYR B 1 42 ? -1.25 30.641 7.098 1 98.5 42 TYR B O 1
ATOM 3451 N N . ILE B 1 43 ? 0.928 31.047 7.258 1 98.38 43 ILE B N 1
ATOM 3452 C CA . ILE B 1 43 ? 0.766 32.5 7.426 1 98.38 43 ILE B CA 1
ATOM 3453 C C . ILE B 1 43 ? 0.13 33.094 6.172 1 98.38 43 ILE B C 1
ATOM 3455 O O . ILE B 1 43 ? -0.851 33.812 6.258 1 98.38 43 ILE B O 1
ATOM 3459 N N . ILE B 1 44 ? 0.629 32.688 5.039 1 98.25 44 ILE B N 1
ATOM 3460 C CA . ILE B 1 44 ? 0.136 33.219 3.775 1 98.25 44 ILE B CA 1
ATOM 3461 C C . ILE B 1 44 ? -1.317 32.812 3.568 1 98.25 44 ILE B C 1
ATOM 3463 O O . ILE B 1 44 ? -2.172 33.656 3.25 1 98.25 44 ILE B O 1
ATOM 3467 N N . GLY B 1 45 ? -1.561 31.516 3.764 1 97.56 45 GLY B N 1
ATOM 3468 C CA . GLY B 1 45 ? -2.922 31.031 3.604 1 97.56 45 GLY B CA 1
ATOM 3469 C C . GLY B 1 45 ? -3.893 31.641 4.598 1 97.56 45 GLY B C 1
ATOM 3470 O O . GLY B 1 45 ? -5.023 31.984 4.242 1 97.56 45 GLY B O 1
ATOM 3471 N N . SER B 1 46 ? -3.48 31.766 5.812 1 98 46 SER B N 1
ATOM 3472 C CA . SER B 1 46 ? -4.309 32.375 6.852 1 98 46 SER B CA 1
ATOM 3473 C C . SER B 1 46 ? -4.641 33.844 6.516 1 98 46 SER B C 1
ATOM 3475 O O . SER B 1 46 ? -5.777 34.281 6.703 1 98 46 SER B O 1
ATOM 3477 N N . LEU B 1 47 ? -3.629 34.531 6.07 1 97.5 47 LEU B N 1
ATOM 3478 C CA . LEU B 1 47 ? -3.846 35.938 5.703 1 97.5 47 LEU B CA 1
ATOM 3479 C C . LEU B 1 47 ? -4.832 36.031 4.547 1 97.5 47 LEU B C 1
ATOM 3481 O O . LEU B 1 47 ? -5.711 36.906 4.555 1 97.5 47 LEU B O 1
ATOM 3485 N N . PHE B 1 48 ? -4.664 35.219 3.611 1 96.81 48 PHE B N 1
ATOM 3486 C CA . PHE B 1 48 ? -5.57 35.188 2.471 1 96.81 48 PHE B CA 1
ATOM 3487 C C . PHE B 1 48 ? -7.012 35 2.928 1 96.81 48 PHE B C 1
ATOM 3489 O O . PHE B 1 48 ? -7.879 35.812 2.607 1 96.81 48 PHE B O 1
ATOM 3496 N N . PHE B 1 49 ? -7.297 34 3.699 1 96.38 49 PHE B N 1
ATOM 3497 C CA . PHE B 1 49 ? -8.664 33.719 4.109 1 96.38 49 PHE B CA 1
ATOM 3498 C C . PHE B 1 49 ? -9.172 34.75 5.094 1 96.38 49 PHE B C 1
ATOM 3500 O O . PHE B 1 49 ? -10.367 35.031 5.137 1 96.38 49 PHE B O 1
ATOM 3507 N N . HIS B 1 50 ? -8.234 35.281 5.863 1 94.88 50 HIS B N 1
ATOM 3508 C CA . HIS B 1 50 ? -8.625 36.375 6.766 1 94.88 50 HIS B CA 1
ATOM 3509 C C . HIS B 1 50 ? -9.141 37.562 5.992 1 94.88 50 HIS B C 1
ATOM 3511 O O . HIS B 1 50 ? -10.164 38.156 6.348 1 94.88 50 HIS B O 1
ATOM 3517 N N . ILE B 1 51 ? -8.453 37.906 4.953 1 95.69 51 ILE B N 1
ATOM 3518 C CA . ILE B 1 51 ? -8.859 39 4.102 1 95.69 51 ILE B CA 1
ATOM 3519 C C . ILE B 1 51 ? -10.211 38.719 3.457 1 95.69 51 ILE B C 1
ATOM 3521 O O . ILE B 1 51 ? -11.109 39.562 3.453 1 95.69 51 ILE B O 1
ATOM 3525 N N . VAL B 1 52 ? -10.344 37.531 3.006 1 94.44 52 VAL B N 1
ATOM 3526 C CA . VAL B 1 52 ? -11.586 37.094 2.377 1 94.44 52 VAL B CA 1
ATOM 3527 C C . VAL B 1 52 ? -12.734 37.219 3.379 1 94.44 52 VAL B C 1
ATOM 3529 O O . VAL B 1 52 ? -13.828 37.656 3.039 1 94.44 52 VAL B O 1
ATOM 3532 N N . ASN B 1 53 ? -12.492 36.812 4.539 1 92 53 ASN B N 1
ATOM 3533 C CA . ASN B 1 53 ? -13.5 36.844 5.594 1 92 53 ASN B CA 1
ATOM 3534 C C . ASN B 1 53 ? -13.852 38.281 5.988 1 92 53 ASN B C 1
ATOM 3536 O O . ASN B 1 53 ? -15.031 38.625 6.07 1 92 53 ASN B O 1
ATOM 3540 N N . GLU B 1 54 ? -12.898 39.125 6.195 1 90.69 54 GLU B N 1
ATOM 3541 C CA . GLU B 1 54 ? -13.102 40.5 6.684 1 90.69 54 GLU B CA 1
ATOM 3542 C C . GLU B 1 54 ? -13.773 41.375 5.625 1 90.69 54 GLU B C 1
ATOM 3544 O O . GLU B 1 54 ? -14.586 42.219 5.945 1 90.69 54 GLU B O 1
ATOM 3549 N N . LEU B 1 55 ? -13.453 41.062 4.387 1 94.31 55 LEU B N 1
ATOM 3550 C CA . LEU B 1 55 ? -14.039 41.812 3.301 1 94.31 55 LEU B CA 1
ATOM 3551 C C . LEU B 1 55 ? -15.336 41.188 2.814 1 94.31 55 LEU B C 1
ATOM 3553 O O . LEU B 1 55 ? -15.953 41.688 1.864 1 94.31 55 LEU B O 1
ATOM 3557 N N . GLU B 1 56 ? -15.695 40.062 3.418 1 92.31 56 GLU B N 1
ATOM 3558 C CA . GLU B 1 56 ? -16.922 39.344 3.096 1 92.31 56 GLU B CA 1
ATOM 3559 C C . GLU B 1 56 ? -17 39.031 1.607 1 92.31 56 GLU B C 1
ATOM 3561 O O . GLU B 1 56 ? -18.016 39.281 0.959 1 92.31 56 GLU B O 1
ATOM 3566 N N . LEU B 1 57 ? -15.852 38.625 1.156 1 93.38 57 LEU B N 1
ATOM 3567 C CA . LEU B 1 57 ? -15.805 38.156 -0.23 1 93.38 57 LEU B CA 1
ATOM 3568 C C . LEU B 1 57 ? -16.375 36.75 -0.363 1 93.38 57 LEU B C 1
ATOM 3570 O O . LEU B 1 57 ? -16.297 35.969 0.57 1 93.38 57 LEU B O 1
ATOM 3574 N N . PHE B 1 58 ? -17.047 36.438 -1.453 1 92.38 58 PHE B N 1
ATOM 3575 C CA . PHE B 1 58 ? -17.578 35.125 -1.796 1 92.38 58 PHE B CA 1
ATOM 3576 C C . PHE B 1 58 ? -18.594 34.656 -0.758 1 92.38 58 PHE B C 1
ATOM 3578 O O . PHE B 1 58 ? -18.562 33.5 -0.319 1 92.38 58 PHE B O 1
ATOM 3585 N N . SER B 1 59 ? -19.453 35.562 -0.338 1 90.5 59 SER B N 1
ATOM 3586 C CA . SER B 1 59 ? -20.422 35.281 0.722 1 90.5 59 SER B CA 1
ATOM 3587 C C . SER B 1 59 ? -21.375 34.156 0.34 1 90.5 59 SER B C 1
ATOM 3589 O O . SER B 1 59 ? -21.875 33.438 1.21 1 90.5 59 SER B O 1
ATOM 3591 N N . ASN B 1 60 ? -21.406 33.844 -0.922 1 90.31 60 ASN B N 1
ATOM 3592 C CA . ASN B 1 60 ? -22.297 32.781 -1.39 1 90.31 60 ASN B CA 1
ATOM 3593 C C . ASN B 1 60 ? -21.734 31.406 -1.066 1 90.31 60 ASN B C 1
ATOM 3595 O O . ASN B 1 60 ? -22.484 30.422 -1.048 1 90.31 60 ASN B O 1
ATOM 3599 N N . TYR B 1 61 ? -20.516 31.297 -0.854 1 93.19 61 TYR B N 1
ATOM 3600 C CA . TYR B 1 61 ? -19.891 30 -0.596 1 93.19 61 TYR B CA 1
ATOM 3601 C C . TYR B 1 61 ? -19.594 29.828 0.89 1 93.19 61 TYR B C 1
ATOM 3603 O O . TYR B 1 61 ? -19.016 28.812 1.301 1 93.19 61 TYR B O 1
ATOM 3611 N N . ARG B 1 62 ? -20.047 30.812 1.659 1 92.94 62 ARG B N 1
ATOM 3612 C CA . ARG B 1 62 ? -19.781 30.797 3.094 1 92.94 62 ARG B CA 1
ATOM 3613 C C . ARG B 1 62 ? -20.75 29.859 3.811 1 92.94 62 ARG B C 1
ATOM 3615 O O . ARG B 1 62 ? -21.938 29.828 3.488 1 92.94 62 ARG B O 1
ATOM 3622 N N . ILE B 1 63 ? -20.25 29.219 4.852 1 92.38 63 ILE B N 1
ATOM 3623 C CA . ILE B 1 63 ? -21.062 28.281 5.617 1 92.38 63 ILE B CA 1
ATOM 3624 C C . ILE B 1 63 ? -21.828 29.047 6.703 1 92.38 63 ILE B C 1
ATOM 3626 O O . ILE B 1 63 ? -23.062 28.953 6.785 1 92.38 63 ILE B O 1
ATOM 3630 N N . HIS B 1 64 ? -21.094 29.766 7.559 1 92.5 64 HIS B N 1
ATOM 3631 C CA . HIS B 1 64 ? -21.672 30.578 8.625 1 92.5 64 HIS B CA 1
ATOM 3632 C C . HIS B 1 64 ? -21.438 32.062 8.383 1 92.5 64 HIS B C 1
ATOM 3634 O O . HIS B 1 64 ? -20.344 32.469 7.973 1 92.5 64 HIS B O 1
ATOM 3640 N N . PRO B 1 65 ? -22.391 32.875 8.633 1 88.56 65 PRO B N 1
ATOM 3641 C CA . PRO B 1 65 ? -22.172 34.312 8.539 1 88.56 65 PRO B CA 1
ATOM 3642 C C . PRO B 1 65 ? -21.234 34.844 9.625 1 88.56 65 PRO B C 1
ATOM 3644 O O . PRO B 1 65 ? -21.062 34.188 10.664 1 88.56 65 PRO B O 1
ATOM 3647 N N . PRO B 1 66 ? -20.625 36 9.312 1 86.75 66 PRO B N 1
ATOM 3648 C CA . PRO B 1 66 ? -19.656 36.562 10.258 1 86.75 66 PRO B CA 1
ATOM 3649 C C . PRO B 1 66 ? -20.25 36.75 11.656 1 86.75 66 PRO B C 1
ATOM 3651 O O . PRO B 1 66 ? -19.547 36.594 12.656 1 86.75 66 PRO B O 1
ATOM 3654 N N . LYS B 1 67 ? -21.453 37.125 11.805 1 83.94 67 LYS B N 1
ATOM 3655 C CA . LYS B 1 67 ? -22.078 37.375 13.102 1 83.94 67 LYS B CA 1
ATOM 3656 C C . LYS B 1 67 ? -22.109 36.094 13.945 1 83.94 67 LYS B C 1
ATOM 3658 O O . LYS B 1 67 ? -21.922 36.156 15.164 1 83.94 67 LYS B O 1
ATOM 3663 N N . GLU B 1 68 ? -22.266 35 13.305 1 88 68 GLU B N 1
ATOM 3664 C CA . GLU B 1 68 ? -22.266 33.719 14.008 1 88 68 GLU B CA 1
ATOM 3665 C C . GLU B 1 68 ? -20.875 33.375 14.539 1 88 68 GLU B C 1
ATOM 3667 O O . GLU B 1 68 ? -20.75 32.812 15.625 1 88 68 GLU B O 1
ATOM 3672 N N . GLU B 1 69 ? -19.938 33.656 13.727 1 88.56 69 GLU B N 1
ATOM 3673 C CA . GLU B 1 69 ? -18.562 33.406 14.133 1 88.56 69 GLU B CA 1
ATOM 3674 C C . GLU B 1 69 ? -18.234 34.125 15.438 1 88.56 69 GLU B C 1
ATOM 3676 O O . GLU B 1 69 ? -17.641 33.562 16.344 1 88.56 69 GLU B O 1
ATOM 3681 N N . LEU B 1 70 ? -18.625 35.344 15.516 1 83.19 70 LEU B N 1
ATOM 3682 C CA . LEU B 1 70 ? -18.328 36.188 16.688 1 83.19 70 LEU B CA 1
ATOM 3683 C C . LEU B 1 70 ? -19.125 35.719 17.891 1 83.19 70 LEU B C 1
ATOM 3685 O O . LEU B 1 70 ? -18.609 35.719 19.016 1 83.19 70 LEU B O 1
ATOM 3689 N N . HIS B 1 71 ? -20.297 35.188 17.703 1 87.5 71 HIS B N 1
ATOM 3690 C CA . HIS B 1 71 ? -21.188 34.875 18.828 1 87.5 71 HIS B CA 1
ATOM 3691 C C . HIS B 1 71 ? -20.969 33.469 19.328 1 87.5 71 HIS B C 1
ATOM 3693 O O . HIS B 1 71 ? -21.109 33.188 20.516 1 87.5 71 HIS B O 1
ATOM 3699 N N . ARG B 1 72 ? -20.578 32.594 18.453 1 92.38 72 ARG B N 1
ATOM 3700 C CA . ARG B 1 72 ? -20.594 31.188 18.828 1 92.38 72 ARG B CA 1
ATOM 3701 C C . ARG B 1 72 ? -19.203 30.719 19.266 1 92.38 72 ARG B C 1
ATOM 3703 O O . ARG B 1 72 ? -19.078 29.719 19.969 1 92.38 72 ARG B O 1
ATOM 3710 N N . ASN B 1 73 ? -18.188 31.359 18.891 1 95.06 73 ASN B N 1
ATOM 3711 C CA . ASN B 1 73 ? -16.844 30.969 19.281 1 95.06 73 ASN B CA 1
ATOM 3712 C C . ASN B 1 73 ? -16.547 31.406 20.719 1 95.06 73 ASN B C 1
ATOM 3714 O O . ASN B 1 73 ? -16.938 32.5 21.141 1 95.06 73 ASN B O 1
ATOM 3718 N N . ARG B 1 74 ? -15.844 30.594 21.484 1 94.94 74 ARG B N 1
ATOM 3719 C CA . ARG B 1 74 ? -15.625 30.797 22.906 1 94.94 74 ARG B CA 1
ATOM 3720 C C . ARG B 1 74 ? -14.25 31.406 23.172 1 94.94 74 ARG B C 1
ATOM 3722 O O . ARG B 1 74 ? -13.812 31.5 24.312 1 94.94 74 ARG B O 1
ATOM 3729 N N . VAL B 1 75 ? -13.539 31.75 22.156 1 96.19 75 VAL B N 1
ATOM 3730 C CA . VAL B 1 75 ? -12.227 32.406 22.266 1 96.19 75 VAL B CA 1
ATOM 3731 C C . VAL B 1 75 ? -12.188 33.625 21.375 1 96.19 75 VAL B C 1
ATOM 3733 O O . VAL B 1 75 ? -12.773 33.656 20.297 1 96.19 75 VAL B O 1
ATOM 3736 N N . SER B 1 76 ? -11.492 34.656 21.922 1 94.62 76 SER B N 1
ATOM 3737 C CA . SER B 1 76 ? -11.32 35.844 21.125 1 94.62 76 SER B CA 1
ATOM 3738 C C . SER B 1 76 ? -10.352 35.625 19.984 1 94.62 76 SER B C 1
ATOM 3740 O O . SER B 1 76 ? -9.562 34.688 20 1 94.62 76 SER B O 1
ATOM 3742 N N . LYS B 1 77 ? -10.414 36.5 18.984 1 93.19 77 LYS B N 1
ATOM 3743 C CA . LYS B 1 77 ? -9.508 36.406 17.828 1 93.19 77 LYS B CA 1
ATOM 3744 C C . LYS B 1 77 ? -8.055 36.562 18.281 1 93.19 77 LYS B C 1
ATOM 3746 O O . LYS B 1 77 ? -7.18 35.844 17.766 1 93.19 77 LYS B O 1
ATOM 3751 N N . LEU B 1 78 ? -7.828 37.5 19.203 1 95.5 78 LEU B N 1
ATOM 3752 C CA . LEU B 1 78 ? -6.473 37.688 19.719 1 95.5 78 LEU B CA 1
ATOM 3753 C C . LEU B 1 78 ? -6.023 36.469 20.516 1 95.5 78 LEU B C 1
ATOM 3755 O O . LEU B 1 78 ? -4.871 36.031 20.406 1 95.5 78 LEU B O 1
ATOM 3759 N N . GLY B 1 79 ? -6.914 35.969 21.312 1 96.75 79 GLY B N 1
ATOM 3760 C CA . GLY B 1 79 ? -6.594 34.75 22.047 1 96.75 79 GLY B CA 1
ATOM 3761 C C . GLY B 1 79 ? -6.238 33.562 21.156 1 96.75 79 GLY B C 1
ATOM 3762 O O . GLY B 1 79 ? -5.289 32.844 21.422 1 96.75 79 GLY B O 1
ATOM 3763 N N . CYS B 1 80 ? -7.004 33.406 20.125 1 97.44 80 CYS B N 1
ATOM 3764 C CA . CYS B 1 80 ? -6.727 32.344 19.141 1 97.44 80 CYS B CA 1
ATOM 3765 C C . CYS B 1 80 ? -5.383 32.562 18.469 1 97.44 80 CYS B C 1
ATOM 3767 O O . CYS B 1 80 ? -4.582 31.641 18.344 1 97.44 80 CYS B O 1
ATOM 3769 N N . LEU B 1 81 ? -5.102 33.812 18.078 1 97.5 81 LEU B N 1
ATOM 3770 C CA . LEU B 1 81 ? -3.859 34.156 17.391 1 97.5 81 LEU B CA 1
ATOM 3771 C C . LEU B 1 81 ? -2.65 33.812 18.266 1 97.5 81 LEU B C 1
ATOM 3773 O O . LEU B 1 81 ? -1.644 33.312 17.766 1 97.5 81 LEU B O 1
ATOM 3777 N N . LEU B 1 82 ? -2.705 34.062 19.531 1 97.81 82 LEU B N 1
ATOM 3778 C CA . LEU B 1 82 ? -1.598 33.812 20.453 1 97.81 82 LEU B CA 1
ATOM 3779 C C . LEU B 1 82 ? -1.311 32.312 20.547 1 97.81 82 LEU B C 1
ATOM 3781 O O . LEU B 1 82 ? -0.15 31.891 20.594 1 97.81 82 LEU B O 1
ATOM 3785 N N . VAL B 1 83 ? -2.359 31.547 20.578 1 97.94 83 VAL B N 1
ATOM 3786 C CA . VAL B 1 83 ? -2.18 30.094 20.625 1 97.94 83 VAL B CA 1
ATOM 3787 C C . VAL B 1 83 ? -1.604 29.609 19.297 1 97.94 83 VAL B C 1
ATOM 3789 O O . VAL B 1 83 ? -0.777 28.688 19.266 1 97.94 83 VAL B O 1
ATOM 3792 N N . VAL B 1 84 ? -2.033 30.203 18.188 1 98.19 84 VAL B N 1
ATOM 3793 C CA . VAL B 1 84 ? -1.525 29.844 16.859 1 98.19 84 VAL B CA 1
ATOM 3794 C C . VAL B 1 84 ? -0.036 30.172 16.781 1 98.19 84 VAL B C 1
ATOM 3796 O O . VAL B 1 84 ? 0.749 29.391 16.25 1 98.19 84 VAL B O 1
ATOM 3799 N N . ILE B 1 85 ? 0.357 31.344 17.328 1 97.69 85 ILE B N 1
ATOM 3800 C CA . ILE B 1 85 ? 1.769 31.703 17.375 1 97.69 85 ILE B CA 1
ATOM 3801 C C . ILE B 1 85 ? 2.539 30.672 18.203 1 97.69 85 ILE B C 1
ATOM 3803 O O . ILE B 1 85 ? 3.611 30.219 17.812 1 97.69 85 ILE B O 1
ATOM 3807 N N . ARG B 1 86 ? 2.021 30.281 19.328 1 97.38 86 ARG B N 1
ATOM 3808 C CA . ARG B 1 86 ? 2.648 29.266 20.156 1 97.38 86 ARG B CA 1
ATOM 3809 C C . ARG B 1 86 ? 2.812 27.953 19.375 1 97.38 86 ARG B C 1
ATOM 3811 O O . ARG B 1 86 ? 3.859 27.312 19.469 1 97.38 86 ARG B O 1
ATOM 3818 N N . TYR B 1 87 ? 1.812 27.562 18.656 1 97.38 87 TYR B N 1
ATOM 3819 C CA . TYR B 1 87 ? 1.857 26.359 17.844 1 97.38 87 TYR B CA 1
ATOM 3820 C C . TYR B 1 87 ? 3.061 26.391 16.906 1 97.38 87 TYR B C 1
ATOM 3822 O O . TYR B 1 87 ? 3.832 25.422 16.844 1 97.38 87 TYR B O 1
ATOM 3830 N N . HIS B 1 88 ? 3.205 27.469 16.203 1 97.56 88 HIS B N 1
ATOM 3831 C CA . HIS B 1 88 ? 4.258 27.547 15.195 1 97.56 88 HIS B CA 1
ATOM 3832 C C . HIS B 1 88 ? 5.633 27.656 15.844 1 97.56 88 HIS B C 1
ATOM 3834 O O . HIS B 1 88 ? 6.621 27.141 15.312 1 97.56 88 HIS B O 1
ATOM 3840 N N . VAL B 1 89 ? 5.691 28.297 16.984 1 95.94 89 VAL B N 1
ATOM 3841 C CA . VAL B 1 89 ? 6.945 28.359 17.734 1 95.94 89 VAL B CA 1
ATOM 3842 C C . VAL B 1 89 ? 7.352 26.953 18.156 1 95.94 89 VAL B C 1
ATOM 3844 O O . VAL B 1 89 ? 8.5 26.547 17.969 1 95.94 89 VAL B O 1
ATOM 3847 N N . ILE B 1 90 ? 6.441 26.219 18.672 1 93.38 90 ILE B N 1
ATOM 3848 C CA . ILE B 1 90 ? 6.711 24.844 19.094 1 93.38 90 ILE B CA 1
ATOM 3849 C C . ILE B 1 90 ? 7.109 24 17.891 1 93.38 90 ILE B C 1
ATOM 3851 O O . ILE B 1 90 ? 8.094 23.25 17.953 1 93.38 90 ILE B O 1
ATOM 3855 N N . GLN B 1 91 ? 6.367 24.109 16.859 1 94.31 91 GLN B N 1
ATOM 3856 C CA . GLN B 1 91 ? 6.625 23.328 15.648 1 94.31 91 GLN B CA 1
ATOM 3857 C C . GLN B 1 91 ? 8.016 23.609 15.094 1 94.31 91 GLN B C 1
ATOM 3859 O O . GLN B 1 91 ? 8.75 22.688 14.734 1 94.31 91 GLN B O 1
ATOM 3864 N N . ILE B 1 92 ? 8.383 24.859 15.047 1 94.38 92 ILE B N 1
ATOM 3865 C CA . ILE B 1 92 ? 9.68 25.25 14.5 1 94.38 92 ILE B CA 1
ATOM 3866 C C . ILE B 1 92 ? 10.797 24.797 15.438 1 94.38 92 ILE B C 1
ATOM 3868 O O . ILE B 1 92 ? 11.797 24.234 15 1 94.38 92 ILE B O 1
ATOM 3872 N N . LEU B 1 93 ? 10.609 25.016 16.688 1 90.69 93 LEU B N 1
ATOM 3873 C CA . LEU B 1 93 ? 11.633 24.641 17.656 1 90.69 93 LEU B CA 1
ATOM 3874 C C . LEU B 1 93 ? 11.859 23.125 17.656 1 90.69 93 LEU B C 1
ATOM 3876 O O . LEU B 1 93 ? 13.008 22.672 17.578 1 90.69 93 LEU B O 1
ATOM 3880 N N . ILE B 1 94 ? 10.82 22.422 17.703 1 87.25 94 ILE B N 1
ATOM 3881 C CA . ILE B 1 94 ? 10.945 20.969 17.719 1 87.25 94 ILE B CA 1
ATOM 3882 C C . ILE B 1 94 ? 11.5 20.469 16.391 1 87.25 94 ILE B C 1
ATOM 3884 O O . ILE B 1 94 ? 12.336 19.578 16.344 1 87.25 94 ILE B O 1
ATOM 3888 N N . GLY B 1 95 ? 10.992 21.062 15.297 1 89.69 95 GLY B N 1
ATOM 3889 C CA . GLY B 1 95 ? 11.523 20.703 13.992 1 89.69 95 GLY B CA 1
ATOM 3890 C C . GLY B 1 95 ? 13.016 20.938 13.867 1 89.69 95 GLY B C 1
ATOM 3891 O O . GLY B 1 95 ? 13.742 20.094 13.352 1 89.69 95 GLY B O 1
ATOM 3892 N N . LEU B 1 96 ? 13.461 22.047 14.359 1 87.75 96 LEU B N 1
ATOM 3893 C CA . LEU B 1 96 ? 14.883 22.375 14.312 1 87.75 96 LEU B CA 1
ATOM 3894 C C . LEU B 1 96 ? 15.68 21.453 15.227 1 87.75 96 LEU B C 1
ATOM 3896 O O . LEU B 1 96 ? 16.781 21.031 14.875 1 87.75 96 LEU B O 1
ATOM 3900 N N . LEU B 1 97 ? 15.133 21.141 16.328 1 82.62 97 LEU B N 1
ATOM 3901 C CA . LEU B 1 97 ? 15.805 20.234 17.25 1 82.62 97 LEU B CA 1
ATOM 3902 C C . LEU B 1 97 ? 15.938 18.844 16.641 1 82.62 97 LEU B C 1
ATOM 3904 O O . LEU B 1 97 ? 16.984 18.188 16.797 1 82.62 97 LEU B O 1
ATOM 3908 N N . LEU B 1 98 ? 14.961 18.469 15.93 1 80.69 98 LEU B N 1
ATOM 3909 C CA . LEU B 1 98 ? 14.953 17.125 15.359 1 80.69 98 LEU B CA 1
ATOM 3910 C C . LEU B 1 98 ? 15.883 17.047 14.148 1 80.69 98 LEU B C 1
ATOM 3912 O O . LEU B 1 98 ? 16.328 15.961 13.773 1 80.69 98 LEU B O 1
ATOM 3916 N N . THR B 1 99 ? 16.156 18.172 13.57 1 83.31 99 THR B N 1
ATOM 3917 C CA . THR B 1 99 ? 16.906 18.125 12.32 1 83.31 99 THR B CA 1
ATOM 3918 C C . THR B 1 99 ? 18.281 18.766 12.484 1 83.31 99 THR B C 1
ATOM 3920 O O . THR B 1 99 ? 19.078 18.781 11.547 1 83.31 99 THR B O 1
ATOM 3923 N N . TYR B 1 100 ? 18.594 19.266 13.625 1 76.62 100 TYR B N 1
ATOM 3924 C CA . TYR B 1 100 ? 19.812 20.031 13.867 1 76.62 100 TYR B CA 1
ATOM 3925 C C . TYR B 1 100 ? 21.047 19.203 13.539 1 76.62 100 TYR B C 1
ATOM 3927 O O . TYR B 1 100 ? 22.016 19.719 12.961 1 76.62 100 TYR B O 1
ATOM 3935 N N . ASN B 1 101 ? 21.047 17.875 13.781 1 71.56 101 ASN B N 1
ATOM 3936 C CA . ASN B 1 101 ? 22.219 17.031 13.57 1 71.56 101 ASN B CA 1
ATOM 3937 C C . ASN B 1 101 ? 22.094 16.219 12.289 1 71.56 101 ASN B C 1
ATOM 3939 O O . ASN B 1 101 ? 22.922 15.344 12.031 1 71.56 101 ASN B O 1
ATOM 3943 N N . ASN B 1 102 ? 21.078 16.625 11.641 1 78.75 102 ASN B N 1
ATOM 3944 C CA . ASN B 1 102 ? 20.922 15.883 10.398 1 78.75 102 ASN B CA 1
ATOM 3945 C C . ASN B 1 102 ? 21.875 16.391 9.32 1 78.75 102 ASN B C 1
ATOM 3947 O O . ASN B 1 102 ? 21.984 17.594 9.094 1 78.75 102 ASN B O 1
ATOM 3951 N N . GLY B 1 103 ? 22.688 15.516 8.805 1 79.25 103 GLY B N 1
ATOM 3952 C CA . GLY B 1 103 ? 23.422 15.883 7.605 1 79.25 103 GLY B CA 1
ATOM 3953 C C . GLY B 1 103 ? 22.531 16 6.379 1 79.25 103 GLY B C 1
ATOM 3954 O O . GLY B 1 103 ? 21.328 15.781 6.453 1 79.25 103 GLY B O 1
ATOM 3955 N N . PRO B 1 104 ? 23.172 16.453 5.309 1 87 104 PRO B N 1
ATOM 3956 C CA . PRO B 1 104 ? 22.391 16.531 4.078 1 87 104 PRO B CA 1
ATOM 3957 C C . PRO B 1 104 ? 21.781 15.195 3.67 1 87 104 PRO B C 1
ATOM 3959 O O . PRO B 1 104 ? 22.297 14.141 4.051 1 87 104 PRO B O 1
ATOM 3962 N N . GLU B 1 105 ? 20.641 15.344 3.039 1 89 105 GLU B N 1
ATOM 3963 C CA . GLU B 1 105 ? 20.047 14.133 2.49 1 89 105 GLU B CA 1
ATOM 3964 C C . GLU B 1 105 ? 20.984 13.445 1.507 1 89 105 GLU B C 1
ATOM 3966 O O . GLU B 1 105 ? 21.656 14.109 0.717 1 89 105 GLU B O 1
ATOM 3971 N N . LEU B 1 106 ? 21.031 12.117 1.63 1 89.19 106 LEU B N 1
ATOM 3972 C CA . LEU B 1 106 ? 21.875 11.336 0.726 1 89.19 106 LEU B CA 1
ATOM 3973 C C . LEU B 1 106 ? 21.062 10.789 -0.439 1 89.19 106 LEU B C 1
ATOM 3975 O O . LEU B 1 106 ? 19.953 10.281 -0.243 1 89.19 106 LEU B O 1
ATOM 3979 N N . VAL B 1 107 ? 21.594 10.977 -1.569 1 88.81 107 VAL B N 1
ATOM 3980 C CA . VAL B 1 107 ? 20.938 10.477 -2.771 1 88.81 107 VAL B CA 1
ATOM 3981 C C . VAL B 1 107 ? 21.859 9.508 -3.5 1 88.81 107 VAL B C 1
ATOM 3983 O O . VAL B 1 107 ? 23.078 9.688 -3.502 1 88.81 107 VAL B O 1
ATOM 3986 N N . GLU B 1 108 ? 21.25 8.516 -3.988 1 87.31 108 GLU B N 1
ATOM 3987 C CA . GLU B 1 108 ? 22.031 7.535 -4.742 1 87.31 108 GLU B CA 1
ATOM 3988 C C . GLU B 1 108 ? 22.484 8.102 -6.086 1 87.31 108 GLU B C 1
ATOM 3990 O O . GLU B 1 108 ? 21.672 8.672 -6.82 1 87.31 108 GLU B O 1
ATOM 3995 N N . ILE B 1 109 ? 23.75 7.938 -6.285 1 86.56 109 ILE B N 1
ATOM 3996 C CA . ILE B 1 109 ? 24.281 8.273 -7.602 1 86.56 109 ILE B CA 1
ATOM 3997 C C . ILE B 1 109 ? 24.766 7 -8.297 1 86.56 109 ILE B C 1
ATOM 3999 O O . ILE B 1 109 ? 25.094 6.012 -7.641 1 86.56 109 ILE B O 1
ATOM 4003 N N . GLY B 1 110 ? 24.734 6.996 -9.664 1 86.19 110 GLY B N 1
ATOM 4004 C CA . GLY B 1 110 ? 25.188 5.832 -10.414 1 86.19 110 GLY B CA 1
ATOM 4005 C C . GLY B 1 110 ? 24.062 5.086 -11.094 1 86.19 110 GLY B C 1
ATOM 4006 O O . GLY B 1 110 ? 24.297 4.301 -12.016 1 86.19 110 GLY B O 1
ATOM 4007 N N . GLY B 1 111 ? 22.844 5.156 -10.562 1 86.56 111 GLY B N 1
ATOM 4008 C CA . GLY B 1 111 ? 21.672 4.668 -11.273 1 86.56 111 GLY B CA 1
ATOM 4009 C C . GLY B 1 111 ? 21.391 3.201 -11.016 1 86.56 111 GLY B C 1
ATOM 4010 O O . GLY B 1 111 ? 20.828 2.516 -11.875 1 86.56 111 GLY B O 1
ATOM 4011 N N . CYS B 1 112 ? 21.906 2.711 -9.867 1 86.88 112 CYS B N 1
ATOM 4012 C CA . CYS B 1 112 ? 21.672 1.306 -9.555 1 86.88 112 CYS B CA 1
ATOM 4013 C C . CYS B 1 112 ? 20.172 1.002 -9.469 1 86.88 112 CYS B C 1
ATOM 4015 O O . CYS B 1 112 ? 19.719 -0.018 -9.984 1 86.88 112 CYS B O 1
ATOM 4017 N N . GLU B 1 113 ? 19.438 1.874 -8.859 1 88.06 113 GLU B N 1
ATOM 4018 C CA . GLU B 1 113 ? 18 1.668 -8.766 1 88.06 113 GLU B CA 1
ATOM 4019 C C . GLU B 1 113 ? 17.344 1.673 -10.148 1 88.06 113 GLU B C 1
ATOM 4021 O O . GLU B 1 113 ? 16.516 0.812 -10.453 1 88.06 113 GLU B O 1
ATOM 4026 N N . THR B 1 114 ? 17.703 2.57 -10.961 1 89.69 114 THR B N 1
ATOM 4027 C CA . THR B 1 114 ? 17.141 2.67 -12.305 1 89.69 114 THR B CA 1
ATOM 4028 C C . THR B 1 114 ? 17.5 1.435 -13.125 1 89.69 114 THR B C 1
ATOM 4030 O O . THR B 1 114 ? 16.656 0.919 -13.867 1 89.69 114 THR B O 1
ATOM 4033 N N . TYR B 1 115 ? 18.688 1.001 -12.969 1 88.56 115 TYR B N 1
ATOM 4034 C CA . TYR B 1 115 ? 19.141 -0.176 -13.703 1 88.56 115 TYR B CA 1
ATOM 4035 C C . TYR B 1 115 ? 18.312 -1.401 -13.328 1 88.56 115 TYR B C 1
ATOM 4037 O O . TYR B 1 115 ? 17.953 -2.207 -14.188 1 88.56 115 TYR B O 1
ATOM 4045 N N . GLN B 1 116 ? 18.047 -1.546 -12.102 1 87.69 116 GLN B N 1
ATOM 4046 C CA . GLN B 1 116 ? 17.219 -2.674 -11.672 1 87.69 116 GLN B CA 1
ATOM 4047 C C . GLN B 1 116 ? 15.828 -2.598 -12.289 1 87.69 116 GLN B C 1
ATOM 4049 O O . GLN B 1 116 ? 15.266 -3.619 -12.695 1 87.69 116 GLN B O 1
ATOM 4054 N N . TRP B 1 117 ? 15.312 -1.427 -12.375 1 90.19 117 TRP B N 1
ATOM 4055 C CA . TRP B 1 117 ? 13.984 -1.265 -12.953 1 90.19 117 TRP B CA 1
ATOM 4056 C C . TRP B 1 117 ? 14.008 -1.514 -14.461 1 90.19 117 TRP B C 1
ATOM 4058 O O . TRP B 1 117 ? 13.039 -2.025 -15.031 1 90.19 117 TRP B O 1
ATOM 4068 N N . VAL B 1 118 ? 15.102 -1.119 -15.109 1 88.94 118 VAL B N 1
ATOM 4069 C CA . VAL B 1 118 ? 15.203 -1.381 -16.547 1 88.94 118 VAL B CA 1
ATOM 4070 C C . VAL B 1 118 ? 15.102 -2.883 -16.797 1 88.94 118 VAL B C 1
ATOM 4072 O O . VAL B 1 118 ? 14.438 -3.312 -17.75 1 88.94 118 VAL B O 1
ATOM 4075 N N . ARG B 1 119 ? 15.695 -3.617 -15.992 1 84.81 119 ARG B N 1
ATOM 4076 C CA . ARG B 1 119 ? 15.672 -5.07 -16.125 1 84.81 119 ARG B CA 1
ATOM 4077 C C . ARG B 1 119 ? 14.266 -5.621 -15.922 1 84.81 119 ARG B C 1
ATOM 4079 O O . ARG B 1 119 ? 13.844 -6.531 -16.641 1 84.81 119 ARG B O 1
ATOM 4086 N N . ARG B 1 120 ? 13.594 -5.09 -15.047 1 85.5 120 ARG B N 1
ATOM 4087 C CA . ARG B 1 120 ? 12.227 -5.535 -14.773 1 85.5 120 ARG B CA 1
ATOM 4088 C C . ARG B 1 120 ? 11.289 -5.156 -15.914 1 85.5 120 ARG B C 1
ATOM 4090 O O . ARG B 1 120 ? 10.414 -5.934 -16.281 1 85.5 120 ARG B O 1
ATOM 4097 N N . ILE B 1 121 ? 11.492 -3.979 -16.375 1 86.88 121 ILE B N 1
ATOM 4098 C CA . ILE B 1 121 ? 10.664 -3.486 -17.469 1 86.88 121 ILE B CA 1
ATOM 4099 C C . ILE B 1 121 ? 10.852 -4.363 -18.703 1 86.88 121 ILE B C 1
ATOM 4101 O O . ILE B 1 121 ? 9.891 -4.676 -19.406 1 86.88 121 ILE B O 1
ATOM 4105 N N . ARG B 1 122 ? 12.047 -4.676 -18.953 1 82.31 122 ARG B N 1
ATOM 4106 C CA . ARG B 1 122 ? 12.305 -5.559 -20.094 1 82.31 122 ARG B CA 1
ATOM 4107 C C . ARG B 1 122 ? 11.508 -6.852 -19.969 1 82.31 122 ARG B C 1
ATOM 4109 O O . ARG B 1 122 ? 10.961 -7.348 -20.953 1 82.31 122 ARG B O 1
ATOM 4116 N N . LYS B 1 123 ? 11.477 -7.363 -18.781 1 78.25 123 LYS B N 1
ATOM 4117 C CA . LYS B 1 123 ? 10.703 -8.586 -18.562 1 78.25 123 LYS B CA 1
ATOM 4118 C C . LYS B 1 123 ? 9.234 -8.375 -18.922 1 78.25 123 LYS B C 1
ATOM 4120 O O . LYS B 1 123 ? 8.633 -9.219 -19.594 1 78.25 123 LYS B O 1
ATOM 4125 N N . CYS B 1 124 ? 8.695 -7.297 -18.531 1 79.62 124 CYS B N 1
ATOM 4126 C CA . CYS B 1 124 ? 7.297 -6.996 -18.797 1 79.62 124 CYS B CA 1
ATOM 4127 C C . CYS B 1 124 ? 7.062 -6.789 -20.297 1 79.62 124 CYS B C 1
ATOM 4129 O O . CYS B 1 124 ? 6.078 -7.277 -20.844 1 79.62 124 CYS B O 1
ATOM 4131 N N . LEU B 1 125 ? 7.973 -6.086 -20.844 1 78.12 125 LEU B N 1
ATOM 4132 C CA . LEU B 1 125 ? 7.805 -5.746 -22.266 1 78.12 125 LEU B CA 1
ATOM 4133 C C . LEU B 1 125 ? 7.988 -6.98 -23.141 1 78.12 125 LEU B C 1
ATOM 4135 O O . LEU B 1 125 ? 7.535 -7 -24.281 1 78.12 125 LEU B O 1
ATOM 4139 N N . THR B 1 126 ? 8.609 -7.926 -22.625 1 74.38 126 THR B N 1
ATOM 4140 C CA . THR B 1 126 ? 8.773 -9.172 -23.359 1 74.38 126 THR B CA 1
ATOM 4141 C C . THR B 1 126 ? 7.527 -10.047 -23.219 1 74.38 126 THR B C 1
ATOM 4143 O O . THR B 1 126 ? 7.055 -10.633 -24.203 1 74.38 126 THR B O 1
ATOM 4146 N N . VAL B 1 127 ? 6.938 -10.016 -22.094 1 72.94 127 VAL B N 1
ATOM 4147 C CA . VAL B 1 127 ? 5.863 -10.961 -21.797 1 72.94 127 VAL B CA 1
ATOM 4148 C C . VAL B 1 127 ? 4.531 -10.398 -22.297 1 72.94 127 VAL B C 1
ATOM 4150 O O . VAL B 1 127 ? 3.693 -11.148 -22.812 1 72.94 127 VAL B O 1
ATOM 4153 N N . ILE B 1 128 ? 4.332 -9.156 -22.188 1 74.56 128 ILE B N 1
ATOM 4154 C CA . ILE B 1 128 ? 3.027 -8.555 -22.453 1 74.56 128 ILE B CA 1
ATOM 4155 C C . ILE B 1 128 ? 2.654 -8.758 -23.922 1 74.56 128 ILE B C 1
ATOM 4157 O O . ILE B 1 128 ? 1.565 -9.242 -24.234 1 74.56 128 ILE B O 1
ATOM 4161 N N . PRO B 1 129 ? 3.545 -8.414 -24.812 1 69.62 129 PRO B N 1
ATOM 4162 C CA . PRO B 1 129 ? 3.182 -8.672 -26.203 1 69.62 129 PRO B CA 1
ATOM 4163 C C . PRO B 1 129 ? 2.975 -10.156 -26.5 1 69.62 129 PRO B C 1
ATOM 4165 O O . PRO B 1 129 ? 2.096 -10.516 -27.281 1 69.62 129 PRO B O 1
ATOM 4168 N N . TRP B 1 130 ? 3.73 -10.945 -25.906 1 67.94 130 TRP B N 1
ATOM 4169 C CA . TRP B 1 130 ? 3.588 -12.383 -26.094 1 67.94 130 TRP B CA 1
ATOM 4170 C C . TRP B 1 130 ? 2.221 -12.867 -25.609 1 67.94 130 TRP B C 1
ATOM 4172 O O . TRP B 1 130 ? 1.582 -13.695 -26.266 1 67.94 130 TRP B O 1
ATOM 4182 N N . ALA B 1 131 ? 1.726 -12.328 -24.547 1 69 131 ALA B N 1
ATOM 4183 C CA . ALA B 1 131 ? 0.441 -12.719 -23.969 1 69 131 ALA B CA 1
ATOM 4184 C C . ALA B 1 131 ? -0.719 -12.156 -24.797 1 69 131 ALA B C 1
ATOM 4186 O O . ALA B 1 131 ? -1.785 -12.773 -24.875 1 69 131 ALA B O 1
ATOM 4187 N N . LEU B 1 132 ? -0.475 -11.117 -25.438 1 70.38 132 LEU B N 1
ATOM 4188 C CA . LEU B 1 132 ? -1.57 -10.438 -26.109 1 70.38 132 LEU B CA 1
ATOM 4189 C C . LEU B 1 132 ? -1.675 -10.891 -27.562 1 70.38 132 LEU B C 1
ATOM 4191 O O . LEU B 1 132 ? -2.729 -10.75 -28.188 1 70.38 132 LEU B O 1
ATOM 4195 N N . THR B 1 133 ? -0.669 -11.461 -28.094 1 70.06 133 THR B N 1
ATOM 4196 C CA . THR B 1 133 ? -0.636 -11.875 -29.484 1 70.06 133 THR B CA 1
ATOM 4197 C C . THR B 1 133 ? -1.706 -12.922 -29.766 1 70.06 133 THR B C 1
ATOM 4199 O O . THR B 1 133 ? -2.426 -12.828 -30.766 1 70.06 133 THR B O 1
ATOM 4202 N N . PRO B 1 134 ? -1.861 -13.82 -28.875 1 65.88 134 PRO B N 1
ATOM 4203 C CA . PRO B 1 134 ? -2.895 -14.82 -29.141 1 65.88 134 PRO B CA 1
ATOM 4204 C C . PRO B 1 134 ? -4.305 -14.234 -29.109 1 65.88 134 PRO B C 1
ATOM 4206 O O . PRO B 1 134 ? -5.234 -14.828 -29.656 1 65.88 134 PRO B O 1
ATOM 4209 N N . LEU B 1 135 ? -4.48 -13.133 -28.406 1 65.5 135 LEU B N 1
ATOM 4210 C CA . LEU B 1 135 ? -5.789 -12.492 -28.328 1 65.5 135 LEU B CA 1
ATOM 4211 C C . LEU B 1 135 ? -6.07 -11.664 -29.578 1 65.5 135 LEU B C 1
ATOM 4213 O O . LEU B 1 135 ? -7.125 -11.031 -29.703 1 65.5 135 LEU B O 1
ATOM 4217 N N . GLY B 1 136 ? -5.18 -11.766 -30.5 1 62.81 136 GLY B N 1
ATOM 4218 C CA . GLY B 1 136 ? -5.363 -11.047 -31.75 1 62.81 136 GLY B CA 1
ATOM 4219 C C . GLY B 1 136 ? -5.09 -9.562 -31.625 1 62.81 136 GLY B C 1
ATOM 4220 O O . GLY B 1 136 ? -5.516 -8.773 -32.469 1 62.81 136 GLY B O 1
ATOM 4221 N N . LEU B 1 137 ? -4.578 -9.305 -30.516 1 61.91 137 LEU B N 1
ATOM 4222 C CA . LEU B 1 137 ? -4.293 -7.887 -30.328 1 61.91 137 LEU B CA 1
ATOM 4223 C C . LEU B 1 137 ? -2.986 -7.496 -31.016 1 61.91 137 LEU B C 1
ATOM 4225 O O . LEU B 1 137 ? -2.033 -8.281 -31.031 1 61.91 137 LEU B O 1
ATOM 4229 N N . ASP B 1 138 ? -3.012 -6.539 -31.938 1 65.44 138 ASP B N 1
ATOM 4230 C CA . ASP B 1 138 ? -1.823 -6.023 -32.594 1 65.44 138 ASP B CA 1
ATOM 4231 C C . ASP B 1 138 ? -0.837 -5.434 -31.594 1 65.44 138 ASP B C 1
ATOM 4233 O O . ASP B 1 138 ? -0.876 -4.234 -31.312 1 65.44 138 ASP B O 1
ATOM 4237 N N . THR B 1 139 ? -0.016 -6.297 -31.031 1 63.38 139 THR B N 1
ATOM 4238 C CA . THR B 1 139 ? 0.908 -5.902 -29.984 1 63.38 139 THR B CA 1
ATOM 4239 C C . THR B 1 139 ? 1.996 -4.984 -30.531 1 63.38 139 THR B C 1
ATOM 4241 O O . THR B 1 139 ? 2.459 -4.078 -29.828 1 63.38 139 THR B O 1
ATOM 4244 N N . GLN B 1 140 ? 2.449 -5.262 -31.719 1 63.41 140 GLN B N 1
ATOM 4245 C CA . GLN B 1 140 ? 3.459 -4.402 -32.312 1 63.41 140 GLN B CA 1
ATOM 4246 C C . GLN B 1 140 ? 2.941 -2.975 -32.5 1 63.41 140 GLN B C 1
ATOM 4248 O O . GLN B 1 140 ? 3.662 -2.012 -32.219 1 63.41 140 GLN B O 1
ATOM 4253 N N . GLY B 1 141 ? 1.744 -2.955 -32.938 1 63 141 GLY B N 1
ATOM 4254 C CA . GLY B 1 141 ? 1.122 -1.647 -33.062 1 63 141 GLY B CA 1
ATOM 4255 C C . GLY B 1 141 ? 0.912 -0.949 -31.734 1 63 141 GLY B C 1
ATOM 4256 O O . GLY B 1 141 ? 1.157 0.253 -31.609 1 63 141 GLY B O 1
ATOM 4257 N N . LEU B 1 142 ? 0.635 -1.723 -30.781 1 63.34 142 LEU B N 1
ATOM 4258 C CA . LEU B 1 142 ? 0.394 -1.166 -29.453 1 63.34 142 LEU B CA 1
ATOM 4259 C C . LEU B 1 142 ? 1.691 -0.654 -28.844 1 63.34 142 LEU B C 1
ATOM 4261 O O . LEU B 1 142 ? 1.716 0.425 -28.25 1 63.34 142 LEU B O 1
ATOM 4265 N N . MET B 1 143 ? 2.707 -1.391 -29.047 1 64.44 143 MET B N 1
ATOM 4266 C CA . MET B 1 143 ? 4.004 -0.999 -28.5 1 64.44 143 MET B CA 1
ATOM 4267 C C . MET B 1 143 ? 4.562 0.212 -29.25 1 64.44 143 MET B C 1
ATOM 4269 O O . MET B 1 143 ? 5.172 1.092 -28.641 1 64.44 143 MET B O 1
ATOM 4273 N N . SER B 1 144 ? 4.363 0.209 -30.5 1 65 144 SER B N 1
ATOM 4274 C CA . SER B 1 144 ? 4.824 1.344 -31.297 1 65 144 SER B CA 1
ATOM 4275 C C . SER B 1 144 ? 4.094 2.623 -30.906 1 65 144 SER B C 1
ATOM 4277 O O . SER B 1 144 ? 4.695 3.697 -30.844 1 65 144 SER B O 1
ATOM 4279 N N . LYS B 1 145 ? 2.869 2.494 -30.625 1 61.72 145 LYS B N 1
ATOM 4280 C CA . LYS B 1 145 ? 2.078 3.648 -30.219 1 61.72 145 LYS B CA 1
ATOM 4281 C C . LYS B 1 145 ? 2.471 4.105 -28.812 1 61.72 145 LYS B C 1
ATOM 4283 O O . LYS B 1 145 ? 2.525 5.309 -28.547 1 61.72 145 LYS B O 1
ATOM 4288 N N . PHE B 1 146 ? 2.77 3.203 -28.078 1 62.94 146 PHE B N 1
ATOM 4289 C CA . PHE B 1 146 ? 3.139 3.514 -26.703 1 62.94 146 PHE B CA 1
ATOM 4290 C C . PHE B 1 146 ? 4.504 4.191 -26.656 1 62.94 146 PHE B C 1
ATOM 4292 O O . PHE B 1 146 ? 4.719 5.102 -25.859 1 62.94 146 PHE B O 1
ATOM 4299 N N . SER B 1 147 ? 5.383 3.688 -27.391 1 60.75 147 SER B N 1
ATOM 4300 C CA . SER B 1 147 ? 6.734 4.238 -27.406 1 60.75 147 SER B CA 1
ATOM 4301 C C . SER B 1 147 ? 6.738 5.68 -27.922 1 60.75 147 SER B C 1
ATOM 4303 O O . SER B 1 147 ? 7.652 6.449 -27.609 1 60.75 147 SER B O 1
ATOM 4305 N N . LYS B 1 148 ? 5.777 6.133 -28.656 1 57.62 148 LYS B N 1
ATOM 4306 C CA . LYS B 1 148 ? 5.727 7.465 -29.25 1 57.62 148 LYS B CA 1
ATOM 4307 C C . LYS B 1 148 ? 4.961 8.438 -28.359 1 57.62 148 LYS B C 1
ATOM 4309 O O . LYS B 1 148 ? 4.746 9.594 -28.734 1 57.62 148 LYS B O 1
ATOM 4314 N N . THR B 1 149 ? 4.605 7.977 -27.266 1 57.12 149 THR B N 1
ATOM 4315 C CA . THR B 1 149 ? 3.902 8.914 -26.406 1 57.12 149 THR B CA 1
ATOM 4316 C C . THR B 1 149 ? 4.848 10.008 -25.906 1 57.12 149 THR B C 1
ATOM 4318 O O . THR B 1 149 ? 5.988 9.727 -25.531 1 57.12 149 THR B O 1
ATOM 4321 N N . PRO B 1 150 ? 4.461 11.25 -26.031 1 50.62 150 PRO B N 1
ATOM 4322 C CA . PRO B 1 150 ? 5.289 12.414 -25.703 1 50.62 150 PRO B CA 1
ATOM 4323 C C . PRO B 1 150 ? 5.977 12.289 -24.344 1 50.62 150 PRO B C 1
ATOM 4325 O O . PRO B 1 150 ? 7.117 12.734 -24.188 1 50.62 150 PRO B O 1
ATOM 4328 N N . LEU B 1 151 ? 5.305 11.719 -23.453 1 51.56 151 LEU B N 1
ATOM 4329 C CA . LEU B 1 151 ? 5.93 11.664 -22.141 1 51.56 151 LEU B CA 1
ATOM 4330 C C . LEU B 1 151 ? 7.203 10.82 -22.172 1 51.56 151 LEU B C 1
ATOM 4332 O O . LEU B 1 151 ? 8.211 11.203 -21.578 1 51.56 151 LEU B O 1
ATOM 4336 N N . LEU B 1 152 ? 7.137 9.836 -22.891 1 53.72 152 LEU B N 1
ATOM 4337 C CA . LEU B 1 152 ? 8.297 8.953 -22.984 1 53.72 152 LEU B CA 1
ATOM 4338 C C . LEU B 1 152 ? 9.367 9.562 -23.891 1 53.72 152 LEU B C 1
ATOM 4340 O O . LEU B 1 152 ? 10.562 9.391 -23.641 1 53.72 152 LEU B O 1
ATOM 4344 N N . ALA B 1 153 ? 9.016 10.258 -24.797 1 49.31 153 ALA B N 1
ATOM 4345 C CA . ALA B 1 153 ? 9.945 10.914 -25.719 1 49.31 153 ALA B CA 1
ATOM 4346 C C . ALA B 1 153 ? 10.711 12.023 -25.016 1 49.31 153 ALA B C 1
ATOM 4348 O O . ALA B 1 153 ? 11.906 12.227 -25.266 1 49.31 153 ALA B O 1
ATOM 4349 N N . HIS B 1 154 ? 10.086 12.742 -24.172 1 45.75 154 HIS B N 1
ATOM 4350 C CA . HIS B 1 154 ? 10.727 13.844 -23.469 1 45.75 154 HIS B CA 1
ATOM 4351 C C . HIS B 1 154 ? 11.734 13.328 -22.438 1 45.75 154 HIS B C 1
ATOM 4353 O O . HIS B 1 154 ? 12.781 13.945 -22.234 1 45.75 154 HIS B O 1
ATOM 4359 N N . ILE B 1 155 ? 11.414 12.375 -21.812 1 45.28 155 ILE B N 1
ATOM 4360 C CA . ILE B 1 155 ? 12.312 11.828 -20.797 1 45.28 155 ILE B CA 1
ATOM 4361 C C . ILE B 1 155 ? 13.594 11.328 -21.453 1 45.28 155 ILE B C 1
ATOM 4363 O O . ILE B 1 155 ? 14.68 11.453 -20.891 1 45.28 155 ILE B O 1
ATOM 4367 N N . SER B 1 156 ? 13.469 10.875 -22.641 1 43.69 156 SER B N 1
ATOM 4368 C CA . SER B 1 156 ? 14.641 10.414 -23.391 1 43.69 156 SER B CA 1
ATOM 4369 C C . SER B 1 156 ? 15.648 11.539 -23.578 1 43.69 156 SER B C 1
ATOM 4371 O O . SER B 1 156 ? 16.859 11.328 -23.5 1 43.69 156 SER B O 1
ATOM 4373 N N . THR B 1 157 ? 15.18 12.703 -23.828 1 41.16 157 THR B N 1
ATOM 4374 C CA . THR B 1 157 ? 16.109 13.758 -24.219 1 41.16 157 THR B CA 1
ATOM 4375 C C . THR B 1 157 ? 16.891 14.266 -23 1 41.16 157 THR B C 1
ATOM 4377 O O . THR B 1 157 ? 18.047 14.68 -23.109 1 41.16 157 THR B O 1
ATOM 4380 N N . ASN B 1 158 ? 16.25 14.469 -21.984 1 36.31 158 ASN B N 1
ATOM 4381 C CA . ASN B 1 158 ? 16.922 15.188 -20.906 1 36.31 158 ASN B CA 1
ATOM 4382 C C . ASN B 1 158 ? 17.781 14.258 -20.062 1 36.31 158 ASN B C 1
ATOM 4384 O O . ASN B 1 158 ? 18.375 14.68 -19.062 1 36.31 158 ASN B O 1
ATOM 4388 N N . SER B 1 159 ? 17.609 13.109 -20.156 1 37.47 159 SER B N 1
ATOM 4389 C CA . S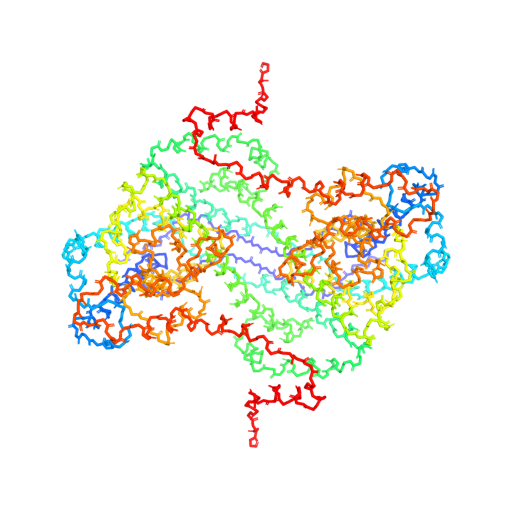ER B 1 159 ? 18.406 12.328 -19.219 1 37.47 159 SER B CA 1
ATOM 4390 C C . SER B 1 159 ? 19.812 12.102 -19.75 1 37.47 159 SER B C 1
ATOM 4392 O O . SER B 1 159 ? 20.016 11.367 -20.719 1 37.47 159 SER B O 1
ATOM 4394 N N . HIS B 1 160 ? 20.641 13.094 -19.781 1 34.47 160 HIS B N 1
ATOM 4395 C CA . HIS B 1 160 ? 22.062 13.062 -20.141 1 34.47 160 HIS B CA 1
ATOM 4396 C C . HIS B 1 160 ? 22.703 11.742 -19.734 1 34.47 160 HIS B C 1
ATOM 4398 O O . HIS B 1 160 ? 23.781 11.398 -20.219 1 34.47 160 HIS B O 1
ATOM 4404 N N . GLU B 1 161 ? 22.531 11.391 -18.5 1 34.97 161 GLU B N 1
ATOM 4405 C CA . GLU B 1 161 ? 23.625 10.664 -17.875 1 34.97 161 GLU B CA 1
ATOM 4406 C C . GLU B 1 161 ? 23.703 9.227 -18.391 1 34.97 161 GLU B C 1
ATOM 4408 O O . GLU B 1 161 ? 24.734 8.57 -18.234 1 34.97 161 GLU B O 1
ATOM 4413 N N . ILE B 1 162 ? 22.656 8.5 -18.266 1 38.09 162 ILE B N 1
ATOM 4414 C CA . ILE B 1 162 ? 23.016 7.09 -18.359 1 38.09 162 ILE B CA 1
ATOM 4415 C C . ILE B 1 162 ? 23.078 6.668 -19.812 1 38.09 162 ILE B C 1
ATOM 4417 O O . ILE B 1 162 ? 22.109 6.816 -20.562 1 38.09 162 ILE B O 1
ATOM 4421 N N . SER B 1 163 ? 24.188 6.637 -20.391 1 38.28 163 SER B N 1
ATOM 4422 C CA . SER B 1 163 ? 24.5 6.078 -21.703 1 38.28 163 SER B CA 1
ATOM 4423 C C . SER B 1 163 ? 23.719 4.797 -21.953 1 38.28 163 SER B C 1
ATOM 4425 O O . SER B 1 163 ? 23.656 3.912 -21.094 1 38.28 163 SER B O 1
ATOM 4427 N N . PRO B 1 164 ? 22.75 4.863 -22.828 1 39.78 164 PRO B N 1
ATOM 4428 C CA . PRO B 1 164 ? 22.109 3.635 -23.312 1 39.78 164 PRO B CA 1
ATOM 4429 C C . PRO B 1 164 ? 23.078 2.467 -23.422 1 39.78 164 PRO B C 1
ATOM 4431 O O . PRO B 1 164 ? 24.172 2.621 -23.984 1 39.78 164 PRO B O 1
ATOM 4434 N N . SER B 1 165 ? 23.422 1.781 -22.422 1 45.88 165 SER B N 1
ATOM 4435 C CA . SER B 1 165 ? 24.141 0.544 -22.703 1 45.88 165 SER B CA 1
ATOM 4436 C C . SER B 1 165 ? 23.531 -0.189 -23.891 1 45.88 165 SER B C 1
ATOM 4438 O O . SER B 1 165 ? 22.344 -0.054 -24.172 1 45.88 165 SER B O 1
ATOM 4440 N N . PRO B 1 166 ? 24.281 -0.598 -24.875 1 53.28 166 PRO B N 1
ATOM 4441 C CA . PRO B 1 166 ? 23.844 -1.335 -26.062 1 53.28 166 PRO B CA 1
ATOM 4442 C C . PRO B 1 166 ? 22.828 -2.432 -25.75 1 53.28 166 PRO B C 1
ATOM 4444 O O . PRO B 1 166 ? 22.188 -2.965 -26.656 1 53.28 166 PRO B O 1
ATOM 4447 N N . THR B 1 167 ? 22.547 -2.672 -24.422 1 69 167 THR B N 1
ATOM 4448 C CA . THR B 1 167 ? 21.781 -3.867 -24.109 1 69 167 THR B CA 1
ATOM 4449 C C . THR B 1 167 ? 20.297 -3.521 -23.938 1 69 167 THR B C 1
ATOM 4451 O O . THR B 1 167 ? 19.422 -4.32 -24.266 1 69 167 THR B O 1
ATOM 4454 N N . PHE B 1 168 ? 20.047 -2.26 -23.562 1 81.25 168 PHE B N 1
ATOM 4455 C CA . PHE B 1 168 ? 18.641 -1.921 -23.344 1 81.25 168 PHE B CA 1
ATOM 4456 C C . PHE B 1 168 ? 18.203 -0.803 -24.281 1 81.25 168 PHE B C 1
ATOM 4458 O O . PHE B 1 168 ? 19 0.066 -24.641 1 81.25 168 PHE B O 1
ATOM 4465 N N . THR B 1 169 ? 16.969 -0.86 -24.656 1 80.12 169 THR B N 1
ATOM 4466 C CA . THR B 1 169 ? 16.406 0.122 -25.578 1 80.12 169 THR B CA 1
ATOM 4467 C C . THR B 1 169 ? 16.125 1.438 -24.859 1 80.12 169 THR B C 1
ATOM 4469 O O . THR B 1 169 ? 16.094 1.488 -23.625 1 80.12 169 THR B O 1
ATOM 4472 N N . ALA B 1 170 ? 15.93 2.482 -25.656 1 81 170 ALA B N 1
ATOM 4473 C CA . ALA B 1 170 ? 15.586 3.793 -25.125 1 81 170 ALA B CA 1
ATOM 4474 C C . ALA B 1 170 ? 14.25 3.744 -24.375 1 81 170 ALA B C 1
ATOM 4476 O O . ALA B 1 170 ? 14.086 4.41 -23.344 1 81 170 ALA B O 1
ATOM 4477 N N . LEU B 1 171 ? 13.375 3.027 -24.891 1 82 171 LEU B N 1
ATOM 4478 C CA . LEU B 1 171 ? 12.07 2.9 -24.266 1 82 171 LEU B CA 1
ATOM 4479 C C . LEU B 1 171 ? 12.195 2.295 -22.859 1 82 171 LEU B C 1
ATOM 4481 O O . LEU B 1 171 ? 11.57 2.773 -21.922 1 82 171 LEU B O 1
ATOM 4485 N N . GLU B 1 172 ? 12.969 1.278 -22.766 1 85.56 172 GLU B N 1
ATOM 4486 C CA . GLU B 1 172 ? 13.18 0.61 -21.484 1 85.56 172 GLU B CA 1
ATOM 4487 C C . GLU B 1 172 ? 13.781 1.562 -20.453 1 85.56 172 GLU B C 1
ATOM 4489 O O . GLU B 1 172 ? 13.328 1.623 -19.312 1 85.56 172 GLU B O 1
ATOM 4494 N N . TRP B 1 173 ? 14.727 2.316 -20.859 1 86.19 173 TRP B N 1
ATOM 4495 C CA . TRP B 1 173 ? 15.391 3.258 -19.969 1 86.19 173 TRP B CA 1
ATOM 4496 C C . TRP B 1 173 ? 14.453 4.387 -19.562 1 86.19 173 TRP B C 1
ATOM 4498 O O . TRP B 1 173 ? 14.398 4.773 -18.391 1 86.19 173 TRP B O 1
ATOM 4508 N N . ASN B 1 174 ? 13.727 4.898 -20.531 1 86.25 174 ASN B N 1
ATOM 4509 C CA . ASN B 1 174 ? 12.805 5.988 -20.234 1 86.25 174 ASN B CA 1
ATOM 4510 C C . ASN B 1 174 ? 11.703 5.555 -19.266 1 86.25 174 ASN B C 1
ATOM 4512 O O . ASN B 1 174 ? 11.352 6.297 -18.359 1 86.25 174 ASN B O 1
ATOM 4516 N N . LEU B 1 175 ? 11.211 4.367 -19.453 1 87.38 175 LEU B N 1
ATOM 4517 C CA . LEU B 1 175 ? 10.188 3.855 -18.547 1 87.38 175 LEU B CA 1
ATOM 4518 C C . LEU B 1 175 ? 10.75 3.674 -17.141 1 87.38 175 LEU B C 1
ATOM 4520 O O . LEU B 1 175 ? 10.07 3.982 -16.156 1 87.38 175 LEU B O 1
ATOM 4524 N N . ALA B 1 176 ? 11.961 3.201 -17.062 1 90.25 176 ALA B N 1
ATOM 4525 C CA . ALA B 1 176 ? 12.602 3.025 -15.766 1 90.25 176 ALA B CA 1
ATOM 4526 C C . ALA B 1 176 ? 12.773 4.363 -15.055 1 90.25 176 ALA B C 1
ATOM 4528 O O . ALA B 1 176 ? 12.523 4.473 -13.852 1 90.25 176 ALA B O 1
ATOM 4529 N N . ARG B 1 177 ? 13.125 5.34 -15.773 1 89.62 177 ARG B N 1
ATOM 4530 C CA . ARG B 1 177 ? 13.289 6.672 -15.195 1 89.62 177 ARG B CA 1
ATOM 4531 C C . ARG B 1 177 ? 11.961 7.227 -14.703 1 89.62 177 ARG B C 1
ATOM 4533 O O . ARG B 1 177 ? 11.898 7.863 -13.656 1 89.62 177 ARG B O 1
ATOM 4540 N N . ILE B 1 178 ? 10.992 6.988 -15.461 1 89.81 178 ILE B N 1
ATOM 4541 C CA . ILE B 1 178 ? 9.664 7.434 -15.062 1 89.81 178 ILE B CA 1
ATOM 4542 C C . ILE B 1 178 ? 9.242 6.742 -13.773 1 89.81 178 ILE B C 1
ATOM 4544 O O . ILE B 1 178 ? 8.695 7.375 -12.867 1 89.81 178 ILE B O 1
ATOM 4548 N N . ILE B 1 179 ? 9.523 5.547 -13.695 1 91 179 ILE B N 1
ATOM 4549 C CA . ILE B 1 179 ? 9.148 4.793 -12.5 1 91 179 ILE B CA 1
ATOM 4550 C C . ILE B 1 179 ? 9.914 5.328 -11.289 1 91 179 ILE B C 1
ATOM 4552 O O . ILE B 1 179 ? 9.312 5.648 -10.266 1 91 179 ILE B O 1
ATOM 4556 N N . VAL B 1 180 ? 11.188 5.547 -11.414 1 90.25 180 VAL B N 1
ATOM 4557 C CA . VAL B 1 180 ? 12.031 5.949 -10.289 1 90.25 180 VAL B CA 1
ATOM 4558 C C . VAL B 1 180 ? 11.75 7.406 -9.93 1 90.25 180 VAL B C 1
ATOM 4560 O O . VAL B 1 180 ? 11.727 7.762 -8.75 1 90.25 180 VAL B O 1
ATOM 4563 N N . SER B 1 181 ? 11.422 8.188 -10.914 1 89.88 181 SER B N 1
ATOM 4564 C CA . SER B 1 181 ? 11.305 9.625 -10.68 1 89.88 181 SER B CA 1
ATOM 4565 C C . SER B 1 181 ? 9.867 10.008 -10.328 1 89.88 181 SER B C 1
ATOM 4567 O O . SER B 1 181 ? 9.641 11.047 -9.703 1 89.88 181 SER B O 1
ATOM 4569 N N . PHE B 1 182 ? 8.953 9.188 -10.703 1 90.25 182 PHE B N 1
ATOM 4570 C CA . PHE B 1 182 ? 7.574 9.625 -10.508 1 90.25 182 PHE B CA 1
ATOM 4571 C C . PHE B 1 182 ? 6.777 8.57 -9.742 1 90.25 182 PHE B C 1
ATOM 4573 O O . PHE B 1 182 ? 6.156 8.875 -8.719 1 90.25 182 PHE B O 1
ATOM 4580 N N . ALA B 1 183 ? 6.867 7.348 -10.164 1 90.12 183 ALA B N 1
ATOM 4581 C CA . ALA B 1 183 ? 6.043 6.309 -9.555 1 90.12 183 ALA B CA 1
ATOM 4582 C C . ALA B 1 183 ? 6.473 6.039 -8.117 1 90.12 183 ALA B C 1
ATOM 4584 O O . ALA B 1 183 ? 5.637 5.941 -7.219 1 90.12 183 ALA B O 1
ATOM 4585 N N . VAL B 1 184 ? 7.797 5.898 -7.957 1 89.38 184 VAL B N 1
ATOM 4586 C CA . VAL B 1 184 ? 8.305 5.605 -6.617 1 89.38 184 VAL B CA 1
ATOM 4587 C C . VAL B 1 184 ? 7.969 6.758 -5.676 1 89.38 184 VAL B C 1
ATOM 4589 O O . VAL B 1 184 ? 7.371 6.551 -4.617 1 89.38 184 VAL B O 1
ATOM 4592 N N . PRO B 1 185 ? 8.219 7.938 -6.086 1 92.69 185 PRO B N 1
ATOM 4593 C CA . PRO B 1 185 ? 7.828 9.055 -5.219 1 92.69 185 PRO B CA 1
ATOM 4594 C C . PRO B 1 185 ? 6.32 9.117 -4.988 1 92.69 185 PRO B C 1
ATOM 4596 O O . PRO B 1 185 ? 5.871 9.461 -3.893 1 92.69 185 PRO B O 1
ATOM 4599 N N . ALA B 1 186 ? 5.57 8.844 -5.93 1 92.94 186 ALA B N 1
ATOM 4600 C CA . ALA B 1 186 ? 4.117 8.852 -5.77 1 92.94 186 ALA B CA 1
ATOM 4601 C C . ALA B 1 186 ? 3.682 7.832 -4.719 1 92.94 186 ALA B C 1
ATOM 4603 O O . ALA B 1 186 ? 2.826 8.125 -3.879 1 92.94 186 ALA B O 1
ATOM 4604 N N . ILE B 1 187 ? 4.262 6.688 -4.766 1 90.19 187 ILE B N 1
ATOM 4605 C CA . ILE B 1 187 ? 3.947 5.656 -3.781 1 90.19 187 ILE B CA 1
ATOM 4606 C C . ILE B 1 187 ? 4.379 6.121 -2.391 1 90.19 187 ILE B C 1
ATOM 4608 O O . ILE B 1 187 ? 3.65 5.93 -1.414 1 90.19 187 ILE B O 1
ATOM 4612 N N . GLN B 1 188 ? 5.531 6.688 -2.357 1 92.62 188 GLN B N 1
ATOM 4613 C CA . GLN B 1 188 ? 6.02 7.23 -1.092 1 92.62 188 GLN B CA 1
ATOM 4614 C C . GLN B 1 188 ? 5.059 8.281 -0.538 1 92.62 188 GLN B C 1
ATOM 4616 O O . GLN B 1 188 ? 4.781 8.305 0.663 1 92.62 188 GLN B O 1
ATOM 4621 N N . PHE B 1 189 ? 4.582 9.125 -1.421 1 93.88 189 PHE B N 1
ATOM 4622 C CA . PHE B 1 189 ? 3.607 10.141 -1.031 1 93.88 189 PHE B CA 1
ATOM 4623 C C . PHE B 1 189 ? 2.346 9.492 -0.477 1 93.88 189 PHE B C 1
ATOM 4625 O O . PHE B 1 189 ? 1.821 9.922 0.554 1 93.88 189 PHE B O 1
ATOM 4632 N N . PHE B 1 190 ? 1.896 8.516 -1.121 1 91.56 190 PHE B N 1
ATOM 4633 C CA . PHE B 1 190 ? 0.684 7.828 -0.695 1 91.56 190 PHE B CA 1
ATOM 4634 C C . PHE B 1 190 ? 0.883 7.176 0.668 1 91.56 190 PHE B C 1
ATOM 4636 O O . PHE B 1 190 ? -0.006 7.223 1.521 1 91.56 190 PHE B O 1
ATOM 4643 N N . VAL B 1 191 ? 2.02 6.512 0.847 1 92.19 191 VAL B N 1
ATOM 4644 C CA . VAL B 1 191 ? 2.314 5.891 2.135 1 92.19 191 VAL B CA 1
ATOM 4645 C C . VAL B 1 191 ? 2.371 6.965 3.223 1 92.19 191 VAL B C 1
ATOM 4647 O O . VAL B 1 191 ? 1.843 6.77 4.32 1 92.19 191 VAL B O 1
ATOM 4650 N N . TYR B 1 192 ? 3.006 8.062 2.881 1 95.81 192 TYR B N 1
ATOM 4651 C CA . TYR B 1 192 ? 3.072 9.195 3.803 1 95.81 192 TYR B CA 1
ATOM 4652 C C . TYR B 1 192 ? 1.677 9.617 4.25 1 95.81 192 TYR B C 1
ATOM 4654 O O . TYR B 1 192 ? 1.404 9.711 5.449 1 95.81 192 TYR B O 1
ATOM 4662 N N . LEU B 1 193 ? 0.803 9.812 3.318 1 93.75 193 LEU B N 1
ATOM 4663 C CA . LEU B 1 193 ? -0.556 10.258 3.6 1 93.75 193 LEU B CA 1
ATOM 4664 C C . LEU B 1 193 ? -1.326 9.203 4.391 1 93.75 193 LEU B C 1
ATOM 4666 O O . LEU B 1 193 ? -2.08 9.539 5.305 1 93.75 193 LEU B O 1
ATOM 4670 N N . ALA B 1 194 ? -1.122 7.996 4.027 1 93.56 194 ALA B N 1
ATOM 4671 C CA . ALA B 1 194 ? -1.811 6.914 4.723 1 93.56 194 ALA B CA 1
ATOM 4672 C C . ALA B 1 194 ? -1.42 6.875 6.195 1 93.56 194 ALA B C 1
ATOM 4674 O O . ALA B 1 194 ? -2.273 6.688 7.066 1 93.56 194 ALA B O 1
ATOM 4675 N N . VAL B 1 195 ? -0.13 7.086 6.441 1 94.31 195 VAL B N 1
ATOM 4676 C CA . VAL B 1 195 ? 0.354 7.051 7.816 1 94.31 195 VAL B CA 1
ATOM 4677 C C . VAL B 1 195 ? -0.211 8.234 8.594 1 94.31 195 VAL B C 1
ATOM 4679 O O . VAL B 1 195 ? -0.756 8.07 9.688 1 94.31 195 VAL B O 1
ATOM 4682 N N . VAL B 1 196 ? -0.159 9.344 8.016 1 96.44 196 VAL B N 1
ATOM 4683 C CA . VAL B 1 196 ? -0.642 10.547 8.688 1 96.44 196 VAL B CA 1
ATOM 4684 C C . VAL B 1 196 ? -2.148 10.445 8.914 1 96.44 196 VAL B C 1
ATOM 4686 O O . VAL B 1 196 ? -2.637 10.711 10.016 1 96.44 196 VAL B O 1
ATOM 4689 N N . ASP B 1 197 ? -2.836 10.078 7.914 1 95.12 197 ASP B N 1
ATOM 4690 C CA . ASP B 1 197 ? -4.289 9.977 7.988 1 95.12 197 ASP B CA 1
ATOM 4691 C C . ASP B 1 197 ? -4.715 8.961 9.047 1 95.12 197 ASP B C 1
ATOM 4693 O O . ASP B 1 197 ? -5.637 9.211 9.82 1 95.12 197 ASP B O 1
ATOM 4697 N N . THR B 1 198 ? -4.051 7.863 9.031 1 96 198 THR B N 1
ATOM 4698 C CA . THR B 1 198 ? -4.363 6.812 9.992 1 96 198 THR B CA 1
ATOM 4699 C C . THR B 1 198 ? -4.094 7.289 11.414 1 96 198 THR B C 1
ATOM 4701 O O . THR B 1 198 ? -4.945 7.145 12.297 1 96 198 THR B O 1
ATOM 4704 N N . TRP B 1 199 ? -2.973 7.859 11.594 1 95.38 199 TRP B N 1
ATOM 4705 C CA . TRP B 1 199 ? -2.592 8.336 12.922 1 95.38 199 TRP B CA 1
ATOM 4706 C C . TRP B 1 199 ? -3.562 9.406 13.414 1 95.38 199 TRP B C 1
ATOM 4708 O O . TRP B 1 199 ? -4.09 9.312 14.523 1 95.38 199 TRP B O 1
ATOM 4718 N N . ILE B 1 200 ? -3.799 10.32 12.602 1 96 200 ILE B N 1
ATOM 4719 C CA . ILE B 1 200 ? -4.629 11.453 13.008 1 96 200 ILE B CA 1
ATOM 4720 C C . ILE B 1 200 ? -6.062 10.984 13.242 1 96 200 ILE B C 1
ATOM 4722 O O . ILE B 1 200 ? -6.703 11.383 14.211 1 96 200 ILE B O 1
ATOM 4726 N N . TYR B 1 201 ? -6.617 10.164 12.391 1 96.62 201 TYR B N 1
ATOM 4727 C CA . TYR B 1 201 ? -7.973 9.664 12.578 1 96.62 201 TYR B CA 1
ATOM 4728 C C . TYR B 1 201 ? -8.117 8.984 13.93 1 96.62 201 TYR B C 1
ATOM 4730 O O . TYR B 1 201 ? -9 9.336 14.719 1 96.62 201 TYR B O 1
ATOM 4738 N N . PHE B 1 202 ? -7.266 8.07 14.227 1 95.81 202 PHE B N 1
ATOM 4739 C CA . PHE B 1 202 ? -7.441 7.258 15.43 1 95.81 202 PHE B CA 1
ATOM 4740 C C . PHE B 1 202 ? -7.164 8.078 16.688 1 95.81 202 PHE B C 1
ATOM 4742 O O . PHE B 1 202 ? -7.848 7.922 17.703 1 95.81 202 PHE B O 1
ATOM 4749 N N . MET B 1 203 ? -6.203 8.914 16.656 1 94.44 203 MET B N 1
ATOM 4750 C CA . MET B 1 203 ? -5.926 9.766 17.812 1 94.44 203 MET B CA 1
ATOM 4751 C C . MET B 1 203 ? -7.047 10.781 18.016 1 94.44 203 MET B C 1
ATOM 4753 O O . MET B 1 203 ? -7.449 11.039 19.156 1 94.44 203 MET B O 1
ATOM 4757 N N . HIS B 1 204 ? -7.48 11.383 16.906 1 96.94 204 HIS B N 1
ATOM 4758 C CA . HIS B 1 204 ? -8.602 12.312 16.969 1 96.94 204 HIS B CA 1
ATOM 4759 C C . HIS B 1 204 ? -9.836 11.648 17.562 1 96.94 204 HIS B C 1
ATOM 4761 O O . HIS B 1 204 ? -10.438 12.164 18.516 1 96.94 204 HIS B O 1
ATOM 4767 N N . ARG B 1 205 ? -10.156 10.547 17.016 1 96.81 205 ARG B N 1
ATOM 4768 C CA . ARG B 1 205 ? -11.289 9.789 17.516 1 96.81 205 ARG B CA 1
ATOM 4769 C C . ARG B 1 205 ? -11.102 9.438 18.984 1 96.81 205 ARG B C 1
ATOM 4771 O O . ARG B 1 205 ? -12.031 9.578 19.797 1 96.81 205 ARG B O 1
ATOM 4778 N N . LEU B 1 206 ? -9.961 8.984 19.375 1 95.62 206 LEU B N 1
ATOM 4779 C CA . LEU B 1 206 ? -9.656 8.656 20.766 1 95.62 206 LEU B CA 1
ATOM 4780 C C . LEU B 1 206 ? -9.898 9.852 21.672 1 95.62 206 LEU B C 1
ATOM 4782 O O . LEU B 1 206 ? -10.453 9.711 22.766 1 95.62 206 LEU B O 1
ATOM 4786 N N . CYS B 1 207 ? -9.539 10.992 21.266 1 95.69 207 CYS B N 1
ATOM 4787 C CA . CYS B 1 207 ? -9.734 12.203 22.047 1 95.69 207 CYS B CA 1
ATOM 4788 C C . CYS B 1 207 ? -11.219 12.508 22.219 1 95.69 207 CYS B C 1
ATOM 4790 O O . CYS B 1 207 ? -11.625 13.031 23.266 1 95.69 207 CYS B O 1
ATOM 4792 N N . HIS B 1 208 ? -11.93 12.203 21.219 1 96.56 208 HIS B N 1
ATOM 4793 C CA . HIS B 1 208 ? -13.359 12.508 21.297 1 96.56 208 HIS B CA 1
ATOM 4794 C C . HIS B 1 208 ? -14.102 11.469 22.125 1 96.56 208 HIS B C 1
ATOM 4796 O O . HIS B 1 208 ? -15.086 11.789 22.797 1 96.56 208 HIS B O 1
ATOM 4802 N N . ILE B 1 209 ? -13.672 10.266 22.109 1 95.69 209 ILE B N 1
ATOM 4803 C CA . ILE B 1 209 ? -14.383 9.195 22.797 1 95.69 209 ILE B CA 1
ATOM 4804 C C . ILE B 1 209 ? -13.969 9.172 24.266 1 95.69 209 ILE B C 1
ATOM 4806 O O . ILE B 1 209 ? -14.781 8.836 25.141 1 95.69 209 ILE B O 1
ATOM 4810 N N . ASN B 1 210 ? -12.797 9.469 24.562 1 95.31 210 ASN B N 1
ATOM 4811 C CA . ASN B 1 210 ? -12.297 9.555 25.938 1 95.31 210 ASN B CA 1
ATOM 4812 C C . ASN B 1 210 ? -12.508 10.953 26.516 1 95.31 210 ASN B C 1
ATOM 4814 O O . ASN B 1 210 ? -11.852 11.906 26.109 1 95.31 210 ASN B O 1
ATOM 4818 N N . LYS B 1 211 ? -13.258 10.992 27.578 1 95.19 211 LYS B N 1
ATOM 4819 C CA . LYS B 1 211 ? -13.656 12.266 28.156 1 95.19 211 LYS B CA 1
ATOM 4820 C C . LYS B 1 211 ? -12.445 13.031 28.688 1 95.19 211 LYS B C 1
ATOM 4822 O O . LYS B 1 211 ? -12.367 14.25 28.547 1 95.19 211 LYS B O 1
ATOM 4827 N N . THR B 1 212 ? -11.555 12.32 29.281 1 94.62 212 THR B N 1
ATOM 4828 C CA . THR B 1 212 ? -10.367 12.953 29.844 1 94.62 212 THR B CA 1
ATOM 4829 C C . THR B 1 212 ? -9.492 13.539 28.734 1 94.62 212 THR B C 1
ATOM 4831 O O . THR B 1 212 ? -9.07 14.688 28.828 1 94.62 212 THR B O 1
ATOM 4834 N N . LEU B 1 213 ? -9.289 12.812 27.719 1 93.44 213 LEU B N 1
ATOM 4835 C CA . LEU B 1 213 ? -8.469 13.281 26.609 1 93.44 213 LEU B CA 1
ATOM 4836 C C . LEU B 1 213 ? -9.156 14.43 25.875 1 93.44 213 LEU B C 1
ATOM 4838 O O . LEU B 1 213 ? -8.5 15.367 25.422 1 93.44 213 LEU B O 1
ATOM 4842 N N . TYR B 1 214 ? -10.422 14.328 25.781 1 96 214 TYR B N 1
ATOM 4843 C CA . TYR B 1 214 ? -11.141 15.43 25.156 1 96 214 TYR B CA 1
ATOM 4844 C C . TYR B 1 214 ? -10.938 16.719 25.938 1 96 214 TYR B C 1
ATOM 4846 O O . TYR B 1 214 ? -10.555 17.75 25.359 1 96 214 TYR B O 1
ATOM 4854 N N . ARG B 1 215 ? -11.102 16.672 27.188 1 95.88 215 ARG B N 1
ATOM 4855 C CA . ARG B 1 215 ? -11.047 17.844 28.047 1 95.88 215 ARG B CA 1
ATOM 4856 C C . ARG B 1 215 ? -9.648 18.453 28.031 1 95.88 215 ARG B C 1
ATOM 4858 O O . ARG B 1 215 ? -9.5 19.672 27.969 1 95.88 215 ARG B O 1
ATOM 4865 N N . ILE B 1 216 ? -8.68 17.609 28.031 1 93.44 216 ILE B N 1
ATOM 4866 C CA . ILE B 1 216 ? -7.316 18.094 28.219 1 93.44 216 ILE B CA 1
ATOM 4867 C C . ILE B 1 216 ? -6.699 18.469 26.875 1 93.44 216 ILE B C 1
ATOM 4869 O O . ILE B 1 216 ? -5.973 19.453 26.766 1 93.44 216 ILE B O 1
ATOM 4873 N N . VAL B 1 217 ? -7.035 17.734 25.906 1 94.06 217 VAL B N 1
ATOM 4874 C CA . VAL B 1 217 ? -6.254 17.812 24.672 1 94.06 217 VAL B CA 1
ATOM 4875 C C . VAL B 1 217 ? -7.07 18.516 23.578 1 94.06 217 VAL B C 1
ATOM 4877 O O . VAL B 1 217 ? -6.582 19.422 22.922 1 94.06 217 VAL B O 1
ATOM 4880 N N . HIS B 1 218 ? -8.297 18.156 23.422 1 96.62 218 HIS B N 1
ATOM 4881 C CA . HIS B 1 218 ? -8.945 18.484 22.156 1 96.62 218 HIS B CA 1
ATOM 4882 C C . HIS B 1 218 ? -10.07 19.484 22.359 1 96.62 218 HIS B C 1
ATOM 4884 O O . HIS B 1 218 ? -10.531 20.109 21.406 1 96.62 218 HIS B O 1
ATOM 4890 N N . ALA B 1 219 ? -10.594 19.703 23.594 1 96.56 219 ALA B N 1
ATOM 4891 C CA . ALA B 1 219 ? -11.711 20.609 23.875 1 96.56 219 ALA B CA 1
ATOM 4892 C C . ALA B 1 219 ? -11.391 22.031 23.438 1 96.56 219 ALA B C 1
ATOM 4894 O O . ALA B 1 219 ? -12.266 22.75 22.938 1 96.56 219 ALA B O 1
ATOM 4895 N N . GLN B 1 220 ? -10.211 22.453 23.641 1 97.31 220 GLN B N 1
ATOM 4896 C CA . GLN B 1 220 ? -9.797 23.797 23.234 1 97.31 220 GLN B CA 1
ATOM 4897 C C . GLN B 1 220 ? -10.039 24.016 21.75 1 97.31 220 GLN B C 1
ATOM 4899 O O . GLN B 1 220 ? -10.523 25.078 21.344 1 97.31 220 GLN B O 1
ATOM 4904 N N . HIS B 1 221 ? -9.703 23.078 20.938 1 97.62 221 HIS B N 1
ATOM 4905 C CA . HIS B 1 221 ? -9.906 23.172 19.5 1 97.62 221 HIS B CA 1
ATOM 4906 C C . HIS B 1 221 ? -11.367 23.422 19.172 1 97.62 221 HIS B C 1
ATOM 4908 O O . HIS B 1 221 ? -11.68 24.234 18.281 1 97.62 221 HIS B O 1
ATOM 4914 N N . HIS B 1 222 ? -12.195 22.828 19.922 1 97 222 HIS B N 1
ATOM 4915 C CA . HIS B 1 222 ? -13.633 22.906 19.656 1 97 222 HIS B CA 1
ATOM 4916 C C . HIS B 1 222 ? -14.242 24.156 20.281 1 97 222 HIS B C 1
ATOM 4918 O O . HIS B 1 222 ? -15.453 24.375 20.203 1 97 222 HIS B O 1
ATOM 4924 N N . GLU B 1 223 ? -13.453 24.953 20.906 1 96.94 223 GLU B N 1
ATOM 4925 C CA . GLU B 1 223 ? -13.93 26.281 21.297 1 96.94 223 GLU B CA 1
ATOM 4926 C C . GLU B 1 223 ? -14.242 27.141 20.078 1 96.94 223 GLU B C 1
ATOM 4928 O O . GLU B 1 223 ? -14.938 28.156 20.188 1 96.94 223 GLU B O 1
ATOM 4933 N N . ILE B 1 224 ? -13.656 26.688 19 1 96.25 224 ILE B N 1
ATOM 4934 C CA . ILE B 1 224 ? -13.984 27.312 17.734 1 96.25 224 ILE B CA 1
ATOM 4935 C C . ILE B 1 224 ? -15.125 26.547 17.062 1 96.25 224 ILE B C 1
ATOM 4937 O O . ILE B 1 224 ? -14.891 25.688 16.219 1 96.25 224 ILE B O 1
ATOM 4941 N N . TYR B 1 225 ? -16.312 26.953 17.375 1 94.44 225 TYR B N 1
ATOM 4942 C CA . TYR B 1 225 ? -17.516 26.312 16.859 1 94.44 225 TYR B CA 1
ATOM 4943 C C . TYR B 1 225 ? -17.703 26.609 15.383 1 94.44 225 TYR B C 1
ATOM 4945 O O . TYR B 1 225 ? -18.156 25.766 14.617 1 94.44 225 TYR B O 1
ATOM 4953 N N . VAL B 1 226 ? -17.453 27.812 15.07 1 95.12 226 VAL B N 1
ATOM 4954 C CA . VAL B 1 226 ? -17.422 28.25 13.672 1 95.12 226 VAL B CA 1
ATOM 4955 C C . VAL B 1 226 ? -15.977 28.422 13.219 1 95.12 226 VAL B C 1
ATOM 4957 O O . VAL B 1 226 ? -15.367 29.469 13.453 1 95.12 226 VAL B O 1
ATOM 4960 N N . PRO B 1 227 ? -15.539 27.453 12.523 1 96 227 PRO B N 1
ATOM 4961 C CA . PRO B 1 227 ? -14.117 27.469 12.156 1 96 227 PRO B CA 1
ATOM 4962 C C . PRO B 1 227 ? -13.766 28.625 11.219 1 96 227 PRO B C 1
ATOM 4964 O O . PRO B 1 227 ? -14.609 29.062 10.438 1 96 227 PRO B O 1
ATOM 4967 N N . TYR B 1 228 ? -12.617 29.172 11.406 1 95.88 228 TYR B N 1
ATOM 4968 C CA . TYR B 1 228 ? -11.992 30.094 10.469 1 95.88 228 TYR B CA 1
ATOM 4969 C C . TYR B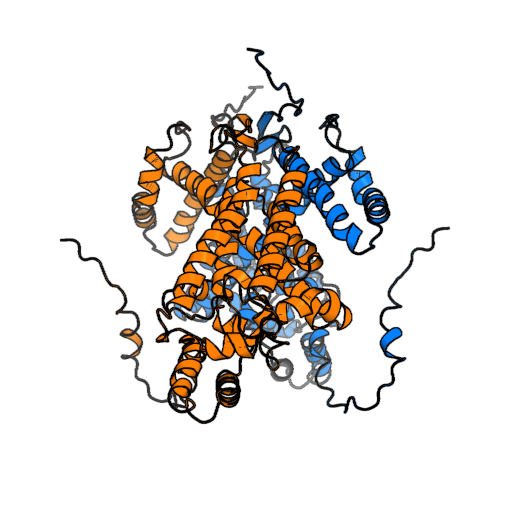 1 228 ? -10.523 29.734 10.25 1 95.88 228 TYR B C 1
ATOM 4971 O O . TYR B 1 228 ? -9.898 29.094 11.109 1 95.88 228 TYR B O 1
ATOM 4979 N N . ALA B 1 229 ? -9.953 30.125 9.195 1 96.5 229 ALA B N 1
ATOM 4980 C CA . ALA B 1 229 ? -8.75 29.547 8.617 1 96.5 229 ALA B CA 1
ATOM 4981 C C . ALA B 1 229 ? -7.594 29.578 9.609 1 96.5 229 ALA B C 1
ATOM 4983 O O . ALA B 1 229 ? -7.016 28.531 9.93 1 96.5 229 ALA B O 1
ATOM 4984 N N . TYR B 1 230 ? -7.129 30.719 10.109 1 96.38 230 TYR B N 1
ATOM 4985 C CA . TYR B 1 230 ? -5.914 30.734 10.922 1 96.38 230 TYR B CA 1
ATOM 4986 C C . TYR B 1 230 ? -6.156 30.078 12.273 1 96.38 230 TYR B C 1
ATOM 4988 O O . TYR B 1 230 ? -5.207 29.766 12.992 1 96.38 230 TYR B O 1
ATOM 4996 N N . GLY B 1 231 ? -7.434 29.781 12.656 1 97.62 231 GLY B N 1
ATOM 4997 C CA . GLY B 1 231 ? -7.727 29.062 13.875 1 97.62 231 GLY B CA 1
ATOM 4998 C C . GLY B 1 231 ? -7.574 27.562 13.727 1 97.62 231 GLY B C 1
ATO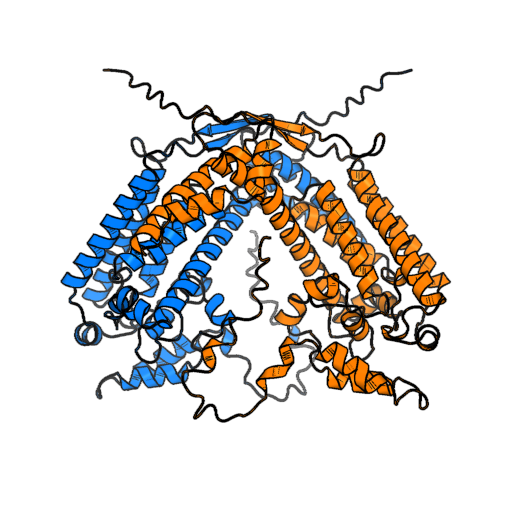M 4999 O O . GLY B 1 231 ? -7.812 26.797 14.672 1 97.62 231 GLY B O 1
ATOM 5000 N N . ALA B 1 232 ? -7.09 27.141 12.633 1 97.75 232 ALA B N 1
ATOM 5001 C CA . ALA B 1 232 ? -7.062 25.719 12.305 1 97.75 232 ALA B CA 1
ATOM 5002 C C . ALA B 1 232 ? -6.168 24.953 13.273 1 97.75 232 ALA B C 1
ATOM 5004 O O . ALA B 1 232 ? -6.426 23.781 13.57 1 97.75 232 ALA B O 1
ATOM 5005 N N . VAL B 1 233 ? -5.109 25.578 13.766 1 97.81 233 VAL B N 1
ATOM 5006 C CA . VAL B 1 233 ? -4.188 24.844 14.625 1 97.81 233 VAL B CA 1
ATOM 5007 C C . VAL B 1 233 ? -4.352 25.297 16.078 1 97.81 233 VAL B C 1
ATOM 5009 O O . VAL B 1 233 ? -3.486 25.047 16.922 1 97.81 233 VAL B O 1
ATOM 5012 N N . TYR B 1 234 ? -5.461 26.047 16.297 1 97.94 234 TYR B N 1
ATOM 5013 C CA . TYR B 1 234 ? -5.801 26.422 17.672 1 97.94 234 TYR B CA 1
ATOM 5014 C C . TYR B 1 234 ? -6.137 25.188 18.5 1 97.94 234 TYR B C 1
ATOM 5016 O O . TYR B 1 234 ? -7.215 24.594 18.344 1 97.94 234 TYR B O 1
ATOM 5024 N N . ALA B 1 235 ? -5.258 24.828 19.359 1 97 235 ALA B N 1
ATOM 5025 C CA . ALA B 1 235 ? -5.438 23.625 20.172 1 97 235 ALA B CA 1
ATOM 5026 C C . ALA B 1 235 ? -4.426 23.578 21.312 1 97 235 ALA B C 1
ATOM 5028 O O . ALA B 1 235 ? -3.496 24.391 21.359 1 97 235 ALA B O 1
ATOM 5029 N N . HIS B 1 236 ? -4.617 22.719 22.219 1 95.81 236 HIS B N 1
ATOM 5030 C CA . HIS B 1 236 ? -3.674 22.484 23.297 1 95.81 236 HIS B CA 1
ATOM 5031 C C . HIS B 1 236 ? -2.328 22 22.766 1 95.81 236 HIS B C 1
ATOM 5033 O O . HIS B 1 236 ? -2.268 21.328 21.734 1 95.81 236 HIS B O 1
ATOM 5039 N N . TRP B 1 237 ? -1.238 22.328 23.484 1 93.56 237 TRP B N 1
ATOM 5040 C CA . TRP B 1 237 ? 0.102 22.031 22.984 1 93.56 237 TRP B CA 1
ATOM 5041 C C . TRP B 1 237 ? 0.345 20.531 22.922 1 93.56 237 TRP B C 1
ATOM 5043 O O . TRP B 1 237 ? 1.125 20.062 22.078 1 93.56 237 TRP B O 1
ATOM 5053 N N . LEU B 1 238 ? -0.369 19.719 23.672 1 91.19 238 LEU B N 1
ATOM 5054 C CA . LEU B 1 238 ? -0.252 18.266 23.594 1 91.19 238 LEU B CA 1
ATOM 5055 C C . LEU B 1 238 ? -0.79 17.75 22.266 1 91.19 238 LEU B C 1
ATOM 5057 O O . LEU B 1 238 ? -0.29 16.75 21.734 1 91.19 238 LEU B O 1
ATOM 5061 N N . GLU B 1 239 ? -1.816 18.391 21.797 1 93.5 239 GLU B N 1
ATOM 5062 C CA . GLU B 1 239 ? -2.314 18.031 20.469 1 93.5 239 GLU B CA 1
ATOM 5063 C C . GLU B 1 239 ? -1.281 18.344 19.391 1 93.5 239 GLU B C 1
ATOM 5065 O O . GLU B 1 239 ? -1.086 17.547 18.469 1 93.5 239 GLU B O 1
ATOM 5070 N N . THR B 1 240 ? -0.617 19.469 19.516 1 92.19 240 THR B N 1
ATOM 5071 C CA . THR B 1 240 ? 0.451 19.828 18.594 1 92.19 240 THR B CA 1
ATOM 5072 C C . THR B 1 240 ? 1.521 18.75 18.547 1 92.19 240 THR B C 1
ATOM 5074 O O . THR B 1 240 ? 1.951 18.328 17.469 1 92.19 240 THR B O 1
ATOM 5077 N N . LEU B 1 241 ? 1.843 18.25 19.625 1 89.62 241 LEU B N 1
ATOM 5078 C CA . LEU B 1 241 ? 2.912 17.25 19.719 1 89.62 241 LEU B CA 1
ATOM 5079 C C . LEU B 1 241 ? 2.451 15.898 19.203 1 89.62 241 LEU B C 1
ATOM 5081 O O . LEU B 1 241 ? 3.076 15.32 18.312 1 89.62 241 LEU B O 1
ATOM 5085 N N . PHE B 1 242 ? 1.27 15.453 19.641 1 88.12 242 PHE B N 1
ATOM 5086 C CA . PHE B 1 242 ? 0.888 14.055 19.453 1 88.12 242 PHE B CA 1
ATOM 5087 C C . PHE B 1 242 ? 0.13 13.891 18.141 1 88.12 242 PHE B C 1
ATOM 5089 O O . PHE B 1 242 ? 0.274 12.867 17.453 1 88.12 242 PHE B O 1
ATOM 5096 N N . LEU B 1 243 ? -0.693 14.852 17.875 1 90.88 243 LEU B N 1
ATOM 5097 C CA . LEU B 1 243 ? -1.491 14.688 16.672 1 90.88 243 LEU B CA 1
ATOM 5098 C C . LEU B 1 243 ? -0.761 15.25 15.453 1 90.88 243 LEU B C 1
ATOM 5100 O O . LEU B 1 243 ? -0.728 14.625 14.398 1 90.88 243 LEU B O 1
ATOM 5104 N N . ASP B 1 244 ? -0.099 16.297 15.609 1 92.75 244 ASP B N 1
ATOM 5105 C CA . ASP B 1 244 ? 0.463 16.984 14.445 1 92.75 244 ASP B CA 1
ATOM 5106 C C . ASP B 1 244 ? 1.919 16.578 14.227 1 92.75 244 ASP B C 1
ATOM 5108 O O . ASP B 1 244 ? 2.229 15.836 13.289 1 92.75 244 ASP B O 1
ATOM 5112 N N . ILE B 1 245 ? 2.846 16.875 15.141 1 90.56 245 ILE B N 1
ATOM 5113 C CA . ILE B 1 245 ? 4.277 16.688 14.922 1 90.56 245 ILE B CA 1
ATOM 5114 C C . ILE B 1 245 ? 4.59 15.195 14.805 1 90.56 245 ILE B C 1
ATOM 5116 O O . ILE B 1 245 ? 5.246 14.766 13.852 1 90.56 245 ILE B O 1
ATOM 5120 N N . LEU B 1 246 ? 4.121 14.398 15.688 1 90.38 246 LEU B N 1
ATOM 5121 C CA . LEU B 1 246 ? 4.457 12.984 15.719 1 90.38 246 LEU B CA 1
ATOM 5122 C C . LEU B 1 246 ? 3.938 12.273 14.469 1 90.38 246 LEU B C 1
ATOM 5124 O O . LEU B 1 246 ? 4.629 11.43 13.898 1 90.38 246 LEU B O 1
ATOM 5128 N N . SER B 1 247 ? 2.736 12.555 14.055 1 93.88 247 SER B N 1
ATOM 5129 C CA . SER B 1 247 ? 2.174 11.914 12.875 1 93.88 247 SER B CA 1
ATOM 5130 C C . SER B 1 247 ? 3.035 12.164 11.641 1 93.88 247 SER B C 1
ATOM 5132 O O . SER B 1 247 ? 3.344 11.234 10.891 1 93.88 247 SER B O 1
ATOM 5134 N N . PHE B 1 248 ? 3.508 13.391 11.461 1 93.94 248 PHE B N 1
ATOM 5135 C CA . PHE B 1 248 ? 4.25 13.75 10.266 1 93.94 248 PHE B CA 1
ATOM 5136 C C . PHE B 1 248 ? 5.68 13.227 10.328 1 93.94 248 PHE B C 1
ATOM 5138 O O . PHE B 1 248 ? 6.254 12.836 9.312 1 93.94 248 PHE B O 1
ATOM 5145 N N . VAL B 1 249 ? 6.262 13.195 11.516 1 90.56 249 VAL B N 1
ATOM 5146 C CA . VAL B 1 249 ? 7.613 12.664 11.672 1 90.56 249 VAL B CA 1
ATOM 5147 C C . VAL B 1 249 ? 7.609 11.164 11.398 1 90.56 249 VAL B C 1
ATOM 5149 O O . VAL B 1 249 ? 8.477 10.656 10.68 1 90.56 249 VAL B O 1
ATOM 5152 N N . LEU B 1 250 ? 6.645 10.492 11.922 1 90.25 250 LEU B N 1
ATOM 5153 C CA . LEU B 1 250 ? 6.523 9.055 11.68 1 90.25 250 LEU B CA 1
ATOM 5154 C C . LEU B 1 250 ? 6.293 8.773 10.195 1 90.25 250 LEU B C 1
ATOM 5156 O O . LEU B 1 250 ? 6.891 7.855 9.633 1 90.25 250 LEU B O 1
ATOM 5160 N N . ALA B 1 251 ? 5.41 9.578 9.648 1 95 251 ALA B N 1
ATOM 5161 C CA . ALA B 1 251 ? 5.125 9.406 8.227 1 95 251 ALA B CA 1
ATOM 5162 C C . ALA B 1 251 ? 6.383 9.602 7.387 1 95 251 ALA B C 1
ATOM 5164 O O . ALA B 1 251 ? 6.625 8.852 6.438 1 95 251 ALA B O 1
ATOM 5165 N N . SER B 1 252 ? 7.172 10.547 7.73 1 92.88 252 SER B N 1
ATOM 5166 C CA . SER B 1 252 ? 8.406 10.805 7 1 92.88 252 SER B CA 1
ATOM 5167 C C . SER B 1 252 ? 9.383 9.641 7.125 1 92.88 252 SER B C 1
ATOM 5169 O O . SER B 1 252 ? 10.016 9.242 6.148 1 92.88 252 SER B O 1
ATOM 5171 N N . ALA B 1 253 ? 9.469 9.102 8.266 1 88.31 253 ALA B N 1
ATOM 5172 C CA . ALA B 1 253 ? 10.406 8.008 8.516 1 88.31 253 ALA B CA 1
ATOM 5173 C C . ALA B 1 253 ? 9.945 6.734 7.812 1 88.31 253 ALA B C 1
ATOM 5175 O O . ALA B 1 253 ? 10.758 6.016 7.223 1 88.31 253 ALA B O 1
ATOM 5176 N N . ILE B 1 254 ? 8.68 6.496 7.75 1 87.94 254 ILE B N 1
ATOM 5177 C CA . ILE B 1 254 ? 8.141 5.23 7.266 1 87.94 254 ILE B CA 1
ATOM 5178 C C . ILE B 1 254 ? 8.039 5.266 5.742 1 87.94 254 ILE B C 1
ATOM 5180 O O . ILE B 1 254 ? 8.297 4.266 5.07 1 87.94 254 ILE B O 1
ATOM 5184 N N . SER B 1 255 ? 7.703 6.355 5.195 1 91.56 255 SER B N 1
ATOM 5185 C CA . SER B 1 255 ? 7.398 6.453 3.77 1 91.56 255 SER B CA 1
ATOM 5186 C C . SER B 1 255 ? 8.672 6.457 2.93 1 91.56 255 SER B C 1
ATOM 5188 O O . SER B 1 255 ? 8.633 6.176 1.73 1 91.56 255 SER B O 1
ATOM 5190 N N . GLY B 1 256 ? 9.766 6.891 3.535 1 88.44 256 GLY B N 1
ATOM 5191 C CA . GLY B 1 256 ? 11.008 7.004 2.787 1 88.44 256 GLY B CA 1
ATOM 5192 C C . GLY B 1 256 ? 11.039 8.203 1.862 1 88.44 256 GLY B C 1
ATOM 5193 O O . GLY B 1 256 ? 11.828 8.25 0.917 1 88.44 256 GLY B O 1
ATOM 5194 N N . ILE B 1 257 ? 10.18 9.094 2.105 1 92.94 257 ILE B N 1
ATOM 5195 C CA . ILE B 1 257 ? 10.148 10.289 1.265 1 92.94 257 ILE B CA 1
ATOM 5196 C C . ILE B 1 257 ? 11.414 11.109 1.479 1 92.94 257 ILE B C 1
ATOM 5198 O O . ILE B 1 257 ? 12.031 11.039 2.543 1 92.94 257 ILE B O 1
ATOM 5202 N N . SER B 1 258 ? 11.812 11.82 0.41 1 93.31 258 SER B N 1
ATOM 5203 C CA . SER B 1 258 ? 12.922 12.766 0.53 1 93.31 258 SER B CA 1
ATOM 5204 C C . SER B 1 258 ? 12.5 14.008 1.305 1 93.31 258 SER B C 1
ATOM 5206 O O . SER B 1 258 ? 11.305 14.25 1.508 1 93.31 258 SER B O 1
ATOM 5208 N N . VAL B 1 259 ? 13.5 14.758 1.755 1 93.56 259 VAL B N 1
ATOM 5209 C CA . VAL B 1 259 ? 13.234 16 2.471 1 93.56 259 VAL B CA 1
ATOM 5210 C C . VAL B 1 259 ? 12.414 16.938 1.592 1 93.56 259 VAL B C 1
ATOM 5212 O O . VAL B 1 259 ? 11.461 17.562 2.059 1 93.56 259 VAL B O 1
ATOM 5215 N N . ARG B 1 260 ? 12.719 16.953 0.344 1 95 260 ARG B N 1
ATOM 5216 C CA . ARG B 1 260 ? 12.031 17.859 -0.575 1 95 260 ARG B CA 1
ATOM 5217 C C . ARG B 1 260 ? 10.602 17.391 -0.834 1 95 260 ARG B C 1
ATOM 5219 O O . ARG B 1 260 ? 9.688 18.203 -0.942 1 95 260 ARG B O 1
ATOM 5226 N N . GLN B 1 261 ? 10.461 16.109 -0.977 1 95 261 GLN B N 1
ATOM 5227 C CA . GLN B 1 261 ? 9.102 15.57 -1.053 1 95 261 GLN B CA 1
ATOM 5228 C C . GLN B 1 261 ? 8.312 15.898 0.21 1 95 261 GLN B C 1
ATOM 5230 O O . GLN B 1 261 ? 7.121 16.219 0.139 1 95 261 GLN B O 1
ATOM 5235 N N . GLY B 1 262 ? 9 15.805 1.293 1 95.38 262 GLY B N 1
ATOM 5236 C CA . GLY B 1 262 ? 8.375 16.156 2.561 1 95.38 262 GLY B CA 1
ATOM 5237 C C . GLY B 1 262 ? 7.902 17.594 2.619 1 95.38 262 GLY B C 1
ATOM 5238 O O . GLY B 1 262 ? 6.832 17.875 3.16 1 95.38 262 GLY B O 1
ATOM 5239 N N . MET B 1 263 ? 8.703 18.484 2.018 1 95.81 263 MET B N 1
ATOM 5240 C CA . MET B 1 263 ? 8.32 19.906 1.952 1 95.81 263 MET B CA 1
ATOM 5241 C C . MET B 1 263 ? 7 20.078 1.2 1 95.81 263 MET B C 1
ATOM 5243 O O . MET B 1 263 ? 6.129 20.828 1.634 1 95.81 263 MET B O 1
ATOM 5247 N N . ILE B 1 264 ? 6.91 19.344 0.2 1 95.56 264 ILE B N 1
ATOM 5248 C CA . ILE B 1 264 ? 5.719 19.453 -0.637 1 95.56 264 ILE B CA 1
ATOM 5249 C C . ILE B 1 264 ? 4.504 18.906 0.114 1 95.56 264 ILE B C 1
ATOM 5251 O O . ILE B 1 264 ? 3.473 19.578 0.2 1 95.56 264 ILE B O 1
ATOM 5255 N N . VAL B 1 265 ? 4.668 17.766 0.661 1 95.19 265 VAL B N 1
ATOM 5256 C CA . VAL B 1 265 ? 3.518 17.109 1.272 1 95.19 265 VAL B CA 1
ATOM 5257 C C . VAL B 1 265 ? 3.072 17.891 2.51 1 95.19 265 VAL B C 1
ATOM 5259 O O . VAL B 1 265 ? 1.874 18.047 2.75 1 95.19 265 VAL B O 1
ATOM 5262 N N . THR B 1 266 ? 3.977 18.344 3.301 1 95.94 266 THR B N 1
ATOM 5263 C CA . THR B 1 266 ? 3.609 19.094 4.496 1 95.94 266 THR B CA 1
ATOM 5264 C C . THR B 1 266 ? 2.977 20.438 4.121 1 95.94 266 THR B C 1
ATOM 5266 O O . THR B 1 266 ? 2.074 20.922 4.812 1 95.94 266 THR B O 1
ATOM 5269 N N . SER B 1 267 ? 3.453 21.047 3.051 1 95.81 267 SER B N 1
ATOM 5270 C CA . SER B 1 267 ? 2.848 22.266 2.559 1 95.81 267 SER B CA 1
ATOM 5271 C C . SER B 1 267 ? 1.414 22.031 2.096 1 95.81 267 SER B C 1
ATOM 5273 O O . SER B 1 267 ? 0.513 22.812 2.432 1 95.81 267 SER B O 1
ATOM 5275 N N . LEU B 1 268 ? 1.235 20.984 1.376 1 94.12 268 LEU B N 1
ATOM 5276 C CA . LEU B 1 268 ? -0.106 20.656 0.913 1 94.12 268 LEU B CA 1
ATOM 5277 C C . LEU B 1 268 ? -1.019 20.312 2.088 1 94.12 268 LEU B C 1
ATOM 5279 O O . LEU B 1 268 ? -2.193 20.688 2.092 1 94.12 268 LEU B O 1
ATOM 5283 N N . ALA B 1 269 ? -0.441 19.625 3.018 1 95.06 269 ALA B N 1
ATOM 5284 C CA . ALA B 1 269 ? -1.203 19.281 4.215 1 95.06 269 ALA B CA 1
ATOM 5285 C C . ALA B 1 269 ? -1.618 20.547 4.973 1 95.06 269 ALA B C 1
ATOM 5287 O O . ALA B 1 269 ? -2.727 20.625 5.508 1 95.06 269 ALA B O 1
ATOM 5288 N N . THR B 1 270 ? -0.737 21.469 5.02 1 96.5 270 THR B N 1
ATOM 5289 C CA . THR B 1 270 ? -1.024 22.75 5.676 1 96.5 270 THR B CA 1
ATOM 5290 C C . THR B 1 270 ? -2.152 23.484 4.957 1 96.5 270 THR B C 1
ATOM 5292 O O . THR B 1 270 ? -3.092 23.953 5.594 1 96.5 270 THR B O 1
ATOM 5295 N N . LEU B 1 271 ? -2.092 23.5 3.686 1 95.5 271 LEU B N 1
ATOM 5296 C CA . LEU B 1 271 ? -3.141 24.141 2.902 1 95.5 271 LEU B CA 1
ATOM 5297 C C . LEU B 1 271 ? -4.477 23.438 3.096 1 95.5 271 LEU B C 1
ATOM 5299 O O . LEU B 1 271 ? -5.52 24.078 3.197 1 95.5 271 LEU B O 1
ATOM 5303 N N . LYS B 1 272 ? -4.375 22.188 3.125 1 95.38 272 LYS B N 1
ATOM 5304 C CA . LYS B 1 272 ? -5.582 21.391 3.352 1 95.38 272 LYS B CA 1
ATOM 5305 C C . LYS B 1 272 ? -6.188 21.703 4.723 1 95.38 272 LYS B C 1
ATOM 5307 O O . LYS B 1 272 ? -7.406 21.797 4.855 1 95.38 272 LYS B O 1
ATOM 5312 N N . THR B 1 273 ? -5.391 21.766 5.676 1 95.81 273 THR B N 1
ATOM 5313 C CA . THR B 1 273 ? -5.844 22.078 7.027 1 95.81 273 THR B CA 1
ATOM 5314 C C . THR B 1 273 ? -6.516 23.438 7.066 1 95.81 273 THR B C 1
ATOM 5316 O O . THR B 1 273 ? -7.566 23.609 7.691 1 95.81 273 THR B O 1
ATOM 5319 N N . LEU B 1 274 ? -5.953 24.391 6.398 1 96.62 274 LEU B N 1
ATOM 5320 C CA . LEU B 1 274 ? -6.535 25.734 6.309 1 96.62 274 LEU B CA 1
ATOM 5321 C C . LEU B 1 274 ? -7.867 25.688 5.566 1 96.62 274 LEU B C 1
ATOM 5323 O O . LEU B 1 274 ? -8.844 26.297 6.008 1 96.62 274 LEU B O 1
ATOM 5327 N N . SER B 1 275 ? -7.852 24.984 4.496 1 94.69 275 SER B N 1
ATOM 5328 C CA . SER B 1 275 ? -9.055 24.875 3.676 1 94.69 275 SER B CA 1
ATOM 5329 C C . SER B 1 275 ? -10.203 24.25 4.457 1 94.69 275 SER B C 1
ATOM 5331 O O . SER B 1 275 ? -11.359 24.656 4.312 1 94.69 275 SER B O 1
ATOM 5333 N N . ASP B 1 276 ? -9.914 23.344 5.285 1 95.19 276 ASP B N 1
ATOM 5334 C CA . ASP B 1 276 ? -10.93 22.641 6.07 1 95.19 276 ASP B CA 1
ATOM 5335 C C . ASP B 1 276 ? -11.539 23.562 7.125 1 95.19 276 ASP B C 1
ATOM 5337 O O . ASP B 1 276 ? -12.641 23.297 7.617 1 95.19 276 ASP B O 1
ATOM 5341 N N . HIS B 1 277 ? -10.891 24.609 7.492 1 96.81 277 HIS B N 1
ATOM 5342 C CA . HIS B 1 277 ? -11.344 25.469 8.57 1 96.81 277 HIS B CA 1
ATOM 5343 C C . HIS B 1 277 ? -11.719 26.859 8.047 1 96.81 277 HIS B C 1
ATOM 5345 O O . HIS B 1 277 ? -11.953 27.781 8.828 1 96.81 277 HIS B O 1
ATOM 5351 N N . CYS B 1 278 ? -11.805 27 6.777 1 95.56 278 CYS B N 1
ATOM 5352 C CA . CYS B 1 278 ? -11.867 28.344 6.199 1 95.56 278 CYS B CA 1
ATOM 5353 C C . CYS B 1 278 ? -13.297 28.875 6.23 1 95.56 278 CYS B C 1
ATOM 5355 O O . CYS B 1 278 ? -13.523 30.062 5.98 1 95.56 278 CYS B O 1
ATOM 5357 N N . ASN B 1 279 ? -14.305 28.078 6.516 1 95.62 279 ASN B N 1
ATOM 5358 C CA . ASN B 1 279 ? -15.703 28.484 6.605 1 95.62 279 ASN B CA 1
ATOM 5359 C C . ASN B 1 279 ? -16.312 28.719 5.227 1 95.62 279 ASN B C 1
ATOM 5361 O O . ASN B 1 279 ? -17.344 29.375 5.102 1 95.62 279 ASN B O 1
ATOM 5365 N N . PHE B 1 280 ? -15.617 28.219 4.117 1 94.31 280 PHE B N 1
ATOM 5366 C CA . PHE B 1 280 ? -16.109 28.344 2.75 1 94.31 280 PHE B CA 1
ATOM 5367 C C . PHE B 1 280 ? -16.078 27 2.033 1 94.31 280 PHE B C 1
ATOM 5369 O O . PHE B 1 280 ? -15.133 26.219 2.199 1 94.31 280 PHE B O 1
ATOM 5376 N N . VAL B 1 281 ? -17.078 26.75 1.306 1 93.12 281 VAL B N 1
ATOM 5377 C CA . VAL B 1 281 ? -17.078 25.609 0.389 1 93.12 281 VAL B CA 1
ATOM 5378 C C . VAL B 1 281 ? -17 26.109 -1.052 1 93.12 281 VAL B C 1
ATOM 5380 O O . VAL B 1 281 ? -18.016 26.422 -1.661 1 93.12 281 VAL B O 1
ATOM 5383 N N . PHE B 1 282 ? -15.828 26.094 -1.547 1 90.44 282 PHE B N 1
ATOM 5384 C CA . PHE B 1 282 ? -15.633 26.547 -2.92 1 90.44 282 PHE B CA 1
ATOM 5385 C C . PHE B 1 282 ? -15.812 25.391 -3.898 1 90.44 282 PHE B C 1
ATOM 5387 O O . PHE B 1 282 ? -15.305 24.297 -3.672 1 90.44 282 PHE B O 1
ATOM 5394 N N . PRO B 1 283 ? -16.484 25.625 -4.984 1 85.31 283 PRO B N 1
ATOM 5395 C CA . PRO B 1 283 ? -16.688 24.562 -5.965 1 85.31 283 PRO B CA 1
ATOM 5396 C C . PRO B 1 283 ? -15.391 24.141 -6.648 1 85.31 283 PRO B C 1
ATOM 5398 O O . PRO B 1 283 ? -15.289 23.031 -7.172 1 85.31 283 PRO B O 1
ATOM 5401 N N . TRP B 1 284 ? -14.453 24.938 -6.621 1 84.62 284 TRP B N 1
ATOM 5402 C CA . TRP B 1 284 ? -13.211 24.625 -7.328 1 84.62 284 TRP B CA 1
ATOM 5403 C C . TRP B 1 284 ? -12.125 24.188 -6.359 1 84.62 284 TRP B C 1
ATOM 5405 O O . TRP B 1 284 ? -10.945 24.141 -6.715 1 84.62 284 TRP B O 1
ATOM 5415 N N . ASP B 1 285 ? -12.523 23.922 -5.113 1 85.88 285 ASP B N 1
ATOM 5416 C CA . ASP B 1 285 ? -11.562 23.438 -4.125 1 85.88 285 ASP B CA 1
ATOM 5417 C C . ASP B 1 285 ? -11.008 22.078 -4.512 1 85.88 285 ASP B C 1
ATOM 5419 O O . ASP B 1 285 ? -11.727 21.078 -4.449 1 85.88 285 ASP B O 1
ATOM 5423 N N . PRO B 1 286 ? -9.781 21.953 -4.906 1 83.62 286 PRO B N 1
ATOM 5424 C CA . PRO B 1 286 ? -9.227 20.672 -5.336 1 83.62 286 PRO B CA 1
ATOM 5425 C C . PRO B 1 286 ? -9.133 19.656 -4.199 1 83.62 286 PRO B C 1
ATOM 5427 O O . PRO B 1 286 ? -9.203 18.453 -4.434 1 83.62 286 PRO B O 1
ATOM 5430 N N . PHE B 1 287 ? -8.953 20.094 -3.01 1 82.12 287 PHE B N 1
ATOM 5431 C CA . PHE B 1 287 ? -8.805 19.203 -1.874 1 82.12 287 PHE B CA 1
ATOM 5432 C C . PHE B 1 287 ? -10.117 18.469 -1.594 1 82.12 287 PHE B C 1
ATOM 5434 O O . PHE B 1 287 ? -10.109 17.281 -1.23 1 82.12 287 PHE B O 1
ATOM 5441 N N . GLY B 1 288 ? -11.18 19.188 -1.769 1 77.31 288 GLY B N 1
ATOM 5442 C CA . GLY B 1 288 ? -12.477 18.578 -1.561 1 77.31 288 GLY B CA 1
ATOM 5443 C C . GLY B 1 288 ? -12.789 17.484 -2.574 1 77.31 288 GLY B C 1
ATOM 5444 O O . GLY B 1 288 ? -13.336 16.438 -2.221 1 77.31 288 GLY B O 1
ATOM 5445 N N . TYR B 1 289 ? -12.336 17.688 -3.742 1 75.06 289 TYR B N 1
ATOM 5446 C CA . TYR B 1 289 ? -12.625 16.75 -4.824 1 75.06 289 TYR B CA 1
ATOM 5447 C C . TYR B 1 289 ? -11.766 15.508 -4.715 1 75.06 289 TYR B C 1
ATOM 5449 O O . TYR B 1 289 ? -12.25 14.391 -4.914 1 75.06 289 TYR B O 1
ATOM 5457 N N . VAL B 1 290 ? -10.656 15.719 -4.277 1 75.19 290 VAL B N 1
ATOM 5458 C CA . VAL B 1 290 ? -9.688 14.625 -4.285 1 75.19 290 VAL B CA 1
ATOM 5459 C C . VAL B 1 290 ? -9.828 13.805 -3.006 1 75.19 290 VAL B C 1
ATOM 5461 O O . VAL B 1 290 ? -9.828 12.57 -3.049 1 75.19 290 VAL B O 1
ATOM 5464 N N . ASN B 1 291 ? -10.031 14.453 -1.914 1 78 291 ASN B N 1
ATOM 5465 C CA . ASN B 1 291 ? -9.969 13.789 -0.614 1 78 291 ASN B CA 1
ATOM 5466 C C . ASN B 1 291 ? -11.359 13.391 -0.122 1 78 291 ASN B C 1
ATOM 5468 O O . ASN B 1 291 ? -11.492 12.539 0.756 1 78 291 ASN B O 1
ATOM 5472 N N . GLY B 1 292 ? -12.391 14 -0.638 1 77.81 292 GLY B N 1
ATOM 5473 C CA . GLY B 1 292 ? -13.758 13.68 -0.251 1 77.81 292 GLY B CA 1
ATOM 5474 C C . GLY B 1 292 ? -14.219 14.43 0.983 1 77.81 292 GLY B C 1
ATOM 5475 O O . GLY B 1 292 ? -15.258 14.102 1.562 1 77.81 292 GLY B O 1
ATOM 5476 N N . ASN B 1 293 ? -13.352 15.203 1.462 1 86.31 293 ASN B N 1
ATOM 5477 C CA . ASN B 1 293 ? -13.75 16.031 2.596 1 86.31 293 ASN B CA 1
ATOM 5478 C C . ASN B 1 293 ? -13.438 17.516 2.348 1 86.31 293 ASN B C 1
ATOM 5480 O O . ASN B 1 293 ? -12.523 17.828 1.581 1 86.31 293 ASN B O 1
ATOM 5484 N N . ASN B 1 294 ? -14.336 18.375 2.793 1 91 294 ASN B N 1
ATOM 5485 C CA . ASN B 1 294 ? -14.203 19.828 2.635 1 91 294 ASN B CA 1
ATOM 5486 C C . ASN B 1 294 ? -14.57 20.562 3.92 1 91 294 ASN B C 1
ATOM 5488 O O . ASN B 1 294 ? -14.695 19.953 4.98 1 91 294 ASN B O 1
ATOM 5492 N N . ALA B 1 295 ? -14.648 21.875 3.773 1 94.25 295 ALA B N 1
ATOM 5493 C CA . ALA B 1 295 ? -14.891 22.703 4.949 1 94.25 295 ALA B CA 1
ATOM 5494 C C . ALA B 1 295 ? -16.219 22.359 5.598 1 94.25 295 ALA B C 1
ATOM 5496 O O . ALA B 1 295 ? -16.359 22.438 6.824 1 94.25 295 ALA B O 1
ATOM 5497 N N . ALA B 1 296 ? -17.219 22 4.836 1 92.44 296 ALA B N 1
ATOM 5498 C CA . ALA B 1 296 ? -18.516 21.625 5.379 1 92.44 296 ALA B CA 1
ATOM 5499 C C . ALA B 1 296 ? -18.422 20.344 6.195 1 92.44 296 ALA B C 1
ATOM 5501 O O . ALA B 1 296 ? -19.078 20.219 7.238 1 92.44 296 ALA B O 1
ATOM 5502 N N . PHE B 1 297 ? -17.656 19.406 5.68 1 92.94 297 PHE B N 1
ATOM 5503 C CA . PHE B 1 297 ? -17.406 18.156 6.375 1 92.94 297 PHE B CA 1
ATOM 5504 C C . PHE B 1 297 ? -16.828 18.406 7.762 1 92.94 297 PHE B C 1
ATOM 5506 O O . PHE B 1 297 ? -17.297 17.844 8.75 1 92.94 297 PHE B O 1
ATOM 5513 N N . HIS B 1 298 ? -15.867 19.266 7.809 1 95.44 298 HIS B N 1
ATOM 5514 C CA . HIS B 1 298 ? -15.188 19.562 9.062 1 95.44 298 HIS B CA 1
ATOM 5515 C C . HIS B 1 298 ? -16.047 20.438 9.969 1 95.44 298 HIS B C 1
ATOM 5517 O O . HIS B 1 298 ? -16.031 20.281 11.195 1 95.44 298 HIS B O 1
ATOM 5523 N N . ASP B 1 299 ? -16.734 21.344 9.367 1 95.69 299 ASP B N 1
ATOM 5524 C CA . ASP B 1 299 ? -17.641 22.203 10.133 1 95.69 299 ASP B CA 1
ATOM 5525 C C . ASP B 1 299 ? -18.656 21.375 10.898 1 95.69 299 ASP B C 1
ATOM 5527 O O . ASP B 1 299 ? -18.938 21.641 12.062 1 95.69 299 ASP B O 1
ATOM 5531 N N . LEU B 1 300 ? -19.203 20.406 10.203 1 94.81 300 LEU B N 1
ATOM 5532 C CA . LEU B 1 300 ? -20.172 19.531 10.844 1 94.81 300 LEU B CA 1
ATOM 5533 C C . LEU B 1 300 ? -19.578 18.875 12.094 1 94.81 300 LEU B C 1
ATOM 5535 O O . LEU B 1 300 ? -20.25 18.781 13.125 1 94.81 300 LEU B O 1
ATOM 5539 N N . HIS B 1 301 ? -18.391 18.531 12.062 1 96.5 301 HIS B N 1
ATOM 5540 C CA . HIS B 1 301 ? -17.672 17.938 13.188 1 96.5 301 HIS B CA 1
ATOM 5541 C C . HIS B 1 301 ? -17.562 18.922 14.352 1 96.5 301 HIS B C 1
ATOM 5543 O O . HIS B 1 301 ? -17.562 18.516 15.516 1 96.5 301 HIS B O 1
ATOM 5549 N N . HIS B 1 302 ? -17.469 20.141 14.086 1 96.38 302 HIS B N 1
ATOM 5550 C CA . HIS B 1 302 ? -17.297 21.172 15.109 1 96.38 302 HIS B CA 1
ATOM 5551 C C . HIS B 1 302 ? -18.625 21.547 15.742 1 96.38 302 HIS B C 1
ATOM 5553 O O . HIS B 1 302 ? -18.656 22.25 16.75 1 96.38 302 HIS B O 1
ATOM 5559 N N . GLN B 1 303 ? -19.719 21.016 15.109 1 93.94 303 GLN B N 1
ATOM 5560 C CA . GLN B 1 303 ? -21.016 21.266 15.711 1 93.94 303 GLN B CA 1
ATOM 5561 C C . GLN B 1 303 ? -21.281 20.312 16.875 1 93.94 303 GLN B C 1
ATOM 5563 O O . GLN B 1 303 ? -20.797 19.188 16.875 1 93.94 303 GLN B O 1
ATOM 5568 N N . SER B 1 304 ? -22.094 20.797 17.859 1 91.38 304 SER B N 1
ATOM 5569 C CA . SER B 1 304 ? -22.375 20.016 19.062 1 91.38 304 SER B CA 1
ATOM 5570 C C . SER B 1 304 ? -23.016 18.688 18.719 1 91.38 304 SER B C 1
ATOM 5572 O O . SER B 1 304 ? -22.75 17.672 19.375 1 91.38 304 SER B O 1
ATOM 5574 N N . TRP B 1 305 ? -23.812 18.641 17.672 1 90.62 305 TRP B N 1
ATOM 5575 C CA . TRP B 1 305 ? -24.516 17.438 17.297 1 90.62 305 TRP B CA 1
ATOM 5576 C C . TRP B 1 305 ? -23.688 16.578 16.344 1 90.62 305 TRP B C 1
ATOM 5578 O O . TRP B 1 305 ? -24.062 15.461 16 1 90.62 305 TRP B O 1
ATOM 5588 N N . GLY B 1 306 ? -22.531 17.078 15.93 1 93.94 306 GLY B N 1
ATOM 5589 C CA . GLY B 1 306 ? -21.688 16.359 14.984 1 93.94 306 GLY B CA 1
ATOM 5590 C C . GLY B 1 306 ? -20.375 15.898 15.602 1 93.94 306 GLY B C 1
ATOM 5591 O O . GLY B 1 306 ? -19.531 15.328 14.906 1 93.94 306 GLY B O 1
ATOM 5592 N N . LEU B 1 307 ? -20.219 16.016 16.875 1 93.5 307 LEU B N 1
ATOM 5593 C CA . LEU B 1 307 ? -18.953 15.82 17.594 1 93.5 307 LEU B CA 1
ATOM 5594 C C . LEU B 1 307 ? -18.469 14.383 17.453 1 93.5 307 LEU B C 1
ATOM 5596 O O . LEU B 1 307 ? -17.266 14.117 17.594 1 93.5 307 LEU B O 1
ATOM 5600 N N . LYS B 1 308 ? -19.312 13.523 17.172 1 94.5 308 LYS B N 1
ATOM 5601 C CA . LYS B 1 308 ? -18.938 12.109 17.156 1 94.5 308 LYS B CA 1
ATOM 5602 C C . LYS B 1 308 ? -18.766 11.602 15.727 1 94.5 308 LYS B C 1
ATOM 5604 O O . LYS B 1 308 ? -18.625 10.398 15.5 1 94.5 308 LYS B O 1
ATOM 5609 N N . PHE B 1 309 ? -18.812 12.531 14.883 1 95.38 309 PHE B N 1
ATOM 5610 C CA . PHE B 1 309 ? -18.719 12.148 13.477 1 95.38 309 PHE B CA 1
ATOM 5611 C C . PHE B 1 309 ? -17.594 12.898 12.789 1 95.38 309 PHE B C 1
ATOM 5613 O O . PHE B 1 309 ? -17.094 13.906 13.305 1 95.38 309 PHE B O 1
ATOM 5620 N N . ASN B 1 310 ? -17.125 12.391 11.648 1 96.06 310 ASN B N 1
ATOM 5621 C CA . ASN B 1 310 ? -16.188 13.055 10.742 1 96.06 310 ASN B CA 1
ATOM 5622 C C . ASN B 1 310 ? -14.859 13.352 11.43 1 96.06 310 ASN B C 1
ATOM 5624 O O . ASN B 1 310 ? -14.406 14.5 11.438 1 96.06 310 ASN B O 1
ATOM 5628 N N . TYR B 1 311 ? -14.156 12.32 11.844 1 96.19 311 TYR B N 1
ATOM 5629 C CA . TYR B 1 311 ? -12.898 12.461 12.555 1 96.19 311 TYR B CA 1
ATOM 5630 C C . TYR B 1 311 ? -11.734 12.648 11.578 1 96.19 311 TYR B C 1
ATOM 5632 O O . TYR B 1 311 ? -10.664 13.109 11.969 1 96.19 311 TYR B O 1
ATOM 5640 N N . SER B 1 312 ? -11.953 12.242 10.344 1 93.81 312 SER B N 1
ATOM 5641 C CA . SER B 1 312 ? -10.867 12.211 9.367 1 93.81 312 SER B CA 1
ATOM 5642 C C . SER B 1 312 ? -10.492 13.625 8.922 1 93.81 312 SER B C 1
ATOM 5644 O O . SER B 1 312 ? -11.336 14.523 8.906 1 93.81 312 SER B O 1
ATOM 5646 N N . THR B 1 313 ? -9.25 13.727 8.516 1 89.38 313 THR B N 1
ATOM 5647 C CA . THR B 1 313 ? -8.766 15.055 8.148 1 89.38 313 THR B CA 1
ATOM 5648 C C . THR B 1 313 ? -8.398 15.102 6.668 1 89.38 313 THR B C 1
ATOM 5650 O O . THR B 1 313 ? -8.797 16.016 5.949 1 89.38 313 THR B O 1
ATOM 5653 N N . TYR B 1 314 ? -7.695 14.188 6.18 1 91.75 314 TYR B N 1
ATOM 5654 C CA . TYR B 1 314 ? -7.168 14.312 4.828 1 91.75 314 TYR B CA 1
ATOM 5655 C C . TYR B 1 314 ? -7.973 13.477 3.844 1 91.75 314 TYR B C 1
ATOM 5657 O O . TYR B 1 314 ? -8.133 13.859 2.68 1 91.75 314 TYR B O 1
ATOM 5665 N N . THR B 1 315 ? -8.336 12.359 4.301 1 90.94 315 THR B N 1
ATOM 5666 C CA . THR B 1 315 ? -9.273 11.562 3.514 1 90.94 315 THR B CA 1
ATOM 5667 C C . THR B 1 315 ? -10.461 11.133 4.367 1 90.94 315 THR B C 1
ATOM 5669 O O . THR B 1 315 ? -10.477 11.344 5.582 1 90.94 315 THR B O 1
ATOM 5672 N N . VAL B 1 316 ? -11.5 10.57 3.664 1 92.56 316 VAL B N 1
ATOM 5673 C CA . VAL B 1 316 ? -12.664 10.109 4.414 1 92.56 316 VAL B CA 1
ATOM 5674 C C . VAL B 1 316 ? -12.633 8.594 4.555 1 92.56 316 VAL B C 1
ATOM 5676 O O . VAL B 1 316 ? -13.602 7.98 5.004 1 92.56 316 VAL B O 1
ATOM 5679 N N . PHE B 1 317 ? -11.531 7.969 4.23 1 89 317 PHE B N 1
ATOM 5680 C CA . PHE B 1 317 ? -11.398 6.52 4.188 1 89 317 PHE B CA 1
ATOM 5681 C C . PHE B 1 317 ? -11.773 5.898 5.527 1 89 317 PHE B C 1
ATOM 5683 O O . PHE B 1 317 ? -12.633 5.02 5.59 1 89 317 PHE B O 1
ATOM 5690 N N . TRP B 1 318 ? -11.164 6.395 6.578 1 92.44 318 TRP B N 1
ATOM 5691 C CA . TRP B 1 318 ? -11.359 5.777 7.887 1 92.44 318 TRP B CA 1
ATOM 5692 C C . TRP B 1 318 ? -12.758 6.047 8.422 1 92.44 318 TRP B C 1
ATOM 5694 O O . TRP B 1 318 ? -13.352 5.199 9.094 1 92.44 318 TRP B O 1
ATOM 5704 N N . ASP B 1 319 ? -13.297 7.203 8.117 1 94.06 319 ASP B N 1
ATOM 5705 C CA . ASP B 1 319 ? -14.672 7.484 8.539 1 94.06 319 ASP B CA 1
ATOM 5706 C C . ASP B 1 319 ? -15.656 6.543 7.848 1 94.06 319 ASP B C 1
ATOM 5708 O O . ASP B 1 319 ? -16.594 6.055 8.477 1 94.06 319 ASP B O 1
ATOM 5712 N N . LYS B 1 320 ? -15.469 6.312 6.629 1 87.5 320 LYS B N 1
ATOM 5713 C CA . LYS B 1 320 ? -16.312 5.387 5.887 1 87.5 320 LYS B CA 1
ATOM 5714 C C . LYS B 1 320 ? -16.125 3.951 6.371 1 87.5 320 LYS B C 1
ATOM 5716 O O . LYS B 1 320 ? -17.094 3.23 6.602 1 87.5 320 LYS B O 1
ATOM 5721 N N . PHE B 1 321 ? -14.883 3.564 6.555 1 85.44 321 PHE B N 1
ATOM 5722 C CA . PHE B 1 321 ? -14.547 2.199 6.945 1 85.44 321 PHE B CA 1
ATOM 5723 C C . PHE B 1 321 ? -15.055 1.899 8.352 1 85.44 321 PHE B C 1
ATOM 5725 O O . PHE B 1 321 ? -15.562 0.808 8.617 1 85.44 321 PHE B O 1
ATOM 5732 N N . CYS B 1 322 ? -14.953 2.896 9.266 1 91.5 322 CYS B N 1
ATOM 5733 C CA . CYS B 1 322 ? -15.312 2.684 10.656 1 91.5 322 CYS B CA 1
ATOM 5734 C C . CYS B 1 322 ? -16.75 3.141 10.922 1 91.5 322 CYS B C 1
ATOM 5736 O O . CYS B 1 322 ? -17.234 3.035 12.047 1 91.5 322 CYS B O 1
ATOM 5738 N N . GLY B 1 323 ? -17.375 3.754 9.945 1 90.06 323 GLY B N 1
ATOM 5739 C CA . GLY B 1 323 ? -18.766 4.152 10.062 1 90.06 323 GLY B CA 1
ATOM 5740 C C . GLY B 1 323 ? -18.953 5.41 10.891 1 90.06 323 GLY B C 1
ATOM 5741 O O . GLY B 1 323 ? -19.953 5.539 11.625 1 90.06 323 GLY B O 1
ATOM 5742 N N . THR B 1 324 ? -18.078 6.266 10.828 1 95.62 324 THR B N 1
ATOM 5743 C CA . THR B 1 324 ? -18.172 7.488 11.625 1 95.62 324 THR B CA 1
ATOM 5744 C C . THR B 1 324 ? -18.422 8.695 10.727 1 95.62 324 THR B C 1
ATOM 5746 O O . THR B 1 324 ? -18.359 9.836 11.188 1 95.62 324 THR B O 1
ATOM 5749 N N . GLU B 1 325 ? -18.719 8.438 9.508 1 93.44 325 GLU B N 1
ATOM 5750 C CA . GLU B 1 325 ? -19.078 9.531 8.609 1 93.44 325 GLU B CA 1
ATOM 5751 C C . GLU B 1 325 ? -20.531 9.953 8.812 1 93.44 325 GLU B C 1
ATOM 5753 O O . GLU B 1 325 ? -21.422 9.102 8.961 1 93.44 325 GLU B O 1
ATOM 5758 N N . TRP B 1 326 ? -20.766 11.219 8.875 1 93.19 326 TRP B N 1
ATOM 5759 C CA . TRP B 1 326 ? -22.141 11.695 8.883 1 93.19 326 TRP B CA 1
ATOM 5760 C C . TRP B 1 326 ? -22.797 11.492 7.52 1 93.19 326 TRP B C 1
ATOM 5762 O O . TRP B 1 326 ? -22.297 11.992 6.504 1 93.19 326 TRP B O 1
ATOM 5772 N N . THR B 1 327 ? -23.844 10.766 7.473 1 85.75 327 THR B N 1
ATOM 5773 C CA . THR B 1 327 ? -24.438 10.43 6.188 1 85.75 327 THR B CA 1
ATOM 5774 C C . THR B 1 327 ? -25.828 11.062 6.062 1 85.75 327 THR B C 1
ATOM 5776 O O . THR B 1 327 ? -26.391 11.117 4.965 1 85.75 327 THR B O 1
ATOM 5779 N N . ASP B 1 328 ? -26.406 11.562 7.195 1 84.88 328 ASP B N 1
ATOM 5780 C CA . ASP B 1 328 ? -27.734 12.172 7.195 1 84.88 328 ASP B CA 1
ATOM 5781 C C . ASP B 1 328 ? -27.672 13.641 6.77 1 84.88 328 ASP B C 1
ATOM 5783 O O . ASP B 1 328 ? -27.797 14.539 7.602 1 84.88 328 ASP B O 1
ATOM 5787 N N . THR B 1 329 ? -27.625 13.859 5.457 1 82 329 THR B N 1
ATOM 5788 C CA . THR B 1 329 ? -27.438 15.203 4.918 1 82 329 THR B CA 1
ATOM 5789 C C . THR B 1 329 ? -28.656 16.062 5.199 1 82 329 THR B C 1
ATOM 5791 O O . THR B 1 329 ? -28.531 17.203 5.664 1 82 329 THR B O 1
ATOM 5794 N N . PRO B 1 330 ? -29.797 15.531 4.965 1 75.88 330 PRO B N 1
ATOM 5795 C CA . PRO B 1 330 ? -30.969 16.344 5.289 1 75.88 330 PRO B CA 1
ATOM 5796 C C . PRO B 1 330 ? -31.047 16.703 6.773 1 75.88 330 PRO B C 1
ATOM 5798 O O . PRO B 1 330 ? -31.469 17.812 7.121 1 75.88 330 PRO B O 1
ATOM 5801 N N . GLY B 1 331 ? -30.734 15.766 7.543 1 77.12 331 GLY B N 1
ATOM 5802 C CA . GLY B 1 331 ? -30.719 16.047 8.969 1 77.12 331 GLY B CA 1
ATOM 5803 C C . GLY B 1 331 ? -29.766 17.156 9.359 1 77.12 331 GLY B C 1
ATOM 5804 O O . GLY B 1 331 ? -30.078 17.969 10.234 1 77.12 331 GLY B O 1
ATOM 5805 N N . ALA B 1 332 ? -28.703 17.188 8.758 1 82.69 332 ALA B N 1
ATOM 5806 C CA . ALA B 1 332 ? -27.734 18.25 9.016 1 82.69 332 ALA B CA 1
ATOM 5807 C C . ALA B 1 332 ? -28.297 19.609 8.602 1 82.69 332 ALA B C 1
ATOM 5809 O O . ALA B 1 332 ? -28.156 20.594 9.32 1 82.69 332 ALA B O 1
ATOM 5810 N N . ASP B 1 333 ? -28.922 19.562 7.508 1 81.44 333 ASP B N 1
ATOM 5811 C CA . ASP B 1 333 ? -29.516 20.812 7.004 1 81.44 333 ASP B CA 1
ATOM 5812 C C . ASP B 1 333 ? -30.531 21.375 7.984 1 81.44 333 ASP B C 1
ATOM 5814 O O . ASP B 1 333 ? -30.562 22.578 8.227 1 81.44 333 ASP B O 1
ATOM 5818 N N . ILE B 1 334 ? -31.312 20.516 8.508 1 77.38 334 ILE B N 1
ATOM 5819 C CA . ILE B 1 334 ? -32.344 20.922 9.469 1 77.38 334 ILE B CA 1
ATOM 5820 C C . ILE B 1 334 ? -31.672 21.484 10.719 1 77.38 334 ILE B C 1
ATOM 5822 O O . ILE B 1 334 ? -32.125 22.5 11.266 1 77.38 334 ILE B O 1
ATOM 5826 N N . ARG B 1 335 ? -30.703 20.891 11.094 1 80.56 335 ARG B N 1
ATOM 5827 C CA . ARG B 1 335 ? -30.016 21.312 12.312 1 80.56 335 ARG B CA 1
ATOM 5828 C C . ARG B 1 335 ? -29.312 22.656 12.109 1 80.56 335 ARG B C 1
ATOM 5830 O O . ARG B 1 335 ? -29.297 23.5 13.008 1 80.56 335 ARG B O 1
ATOM 5837 N N . TYR B 1 336 ? -28.781 22.859 11.008 1 84.19 336 TYR B N 1
ATOM 5838 C CA . TYR B 1 336 ? -28.156 24.141 10.688 1 84.19 336 TYR B CA 1
ATOM 5839 C C . TYR B 1 336 ? -29.203 25.234 10.609 1 84.19 336 TYR B C 1
ATOM 5841 O O . TYR B 1 336 ? -28.953 26.359 11.055 1 84.19 336 TYR B O 1
ATOM 5849 N N . ALA B 1 337 ? -30.328 24.922 10.117 1 75.5 337 ALA B N 1
ATOM 5850 C CA . ALA B 1 337 ? -31.406 25.891 9.984 1 75.5 337 ALA B CA 1
ATOM 5851 C C . ALA B 1 337 ? -31.922 26.312 11.352 1 75.5 337 ALA B C 1
ATOM 5853 O O . ALA B 1 337 ? -32.312 27.469 11.531 1 75.5 337 ALA B O 1
ATOM 5854 N N . ARG B 1 338 ? -31.953 25.422 12.203 1 72.88 338 ARG B N 1
ATOM 5855 C CA . ARG B 1 338 ? -32.469 25.719 13.547 1 72.88 338 ARG B CA 1
ATOM 5856 C C . ARG B 1 338 ? -31.547 26.688 14.281 1 72.88 338 ARG B C 1
ATOM 5858 O O . ARG B 1 338 ? -31.984 27.391 15.188 1 72.88 338 ARG B O 1
ATOM 5865 N N . THR B 1 339 ? -30.375 26.578 13.961 1 63.66 339 THR B N 1
ATOM 5866 C CA . THR B 1 339 ? -29.422 27.438 14.656 1 63.66 339 THR B CA 1
ATOM 5867 C C . THR B 1 339 ? -29.406 28.844 14.039 1 63.66 339 THR B C 1
ATOM 5869 O O . THR B 1 339 ? -28.797 29.766 14.602 1 63.66 339 THR B O 1
ATOM 5872 N N . LEU B 1 340 ? -30 28.906 12.812 1 58.19 340 LEU B N 1
ATOM 5873 C CA . LEU B 1 340 ? -30.078 30.219 12.188 1 58.19 340 LEU B CA 1
ATOM 5874 C C . LEU B 1 340 ? -31.156 31.078 12.836 1 58.19 340 LEU B C 1
ATOM 5876 O O . LEU B 1 340 ? -32.219 30.562 13.18 1 58.19 340 LEU B O 1
ATOM 5880 N N . PRO B 1 341 ? -30.984 32.125 13.453 1 47.84 341 PRO B N 1
ATOM 5881 C CA . PRO B 1 341 ? -32.094 32.969 13.938 1 47.84 341 PRO B CA 1
ATOM 5882 C C . PRO B 1 341 ? -33.219 33.125 12.922 1 47.84 341 PRO B C 1
ATOM 5884 O O . PRO B 1 341 ? -33 32.906 11.727 1 47.84 341 PRO B O 1
ATOM 5887 N N . ASP B 1 342 ? -34.656 33.5 13.375 1 41.19 342 ASP B N 1
ATOM 5888 C CA . ASP B 1 342 ? -35.938 33.75 12.758 1 41.19 342 ASP B CA 1
ATOM 5889 C C . ASP B 1 342 ? -35.781 34.438 11.406 1 41.19 342 ASP B C 1
ATOM 5891 O O . ASP B 1 342 ? -36.531 34.219 10.477 1 41.19 342 ASP B O 1
ATOM 5895 N N . CYS B 1 343 ? -35.031 35.469 11.195 1 36.25 343 CYS B N 1
ATOM 5896 C CA . CYS B 1 343 ? -35.125 36.281 9.992 1 36.25 343 CYS B CA 1
ATOM 5897 C C . CYS B 1 343 ? -34.562 35.562 8.789 1 36.25 343 CYS B C 1
ATOM 5899 O O . CYS B 1 343 ? -34.906 35.844 7.648 1 36.25 343 CYS B O 1
ATOM 5901 N N . TRP B 1 344 ? -33.312 34.938 8.742 1 37.62 344 TRP B N 1
ATOM 5902 C CA . TRP B 1 344 ? -32.625 34.5 7.539 1 37.62 344 TRP B CA 1
ATOM 5903 C C . TRP B 1 344 ? -32.938 33.031 7.238 1 37.62 344 TRP B C 1
ATOM 5905 O O . TRP B 1 344 ? -32.312 32.438 6.336 1 37.62 344 TRP B O 1
ATOM 5915 N N . ALA B 1 345 ? -33.812 32.344 7.777 1 37.94 345 ALA B N 1
ATOM 5916 C CA . ALA B 1 345 ? -34.188 30.938 7.562 1 37.94 345 ALA B CA 1
ATOM 5917 C C . ALA B 1 345 ? -34.406 30.656 6.082 1 37.94 345 ALA B C 1
ATOM 5919 O O . ALA B 1 345 ? -34.406 29.5 5.656 1 37.94 345 ALA B O 1
ATOM 5920 N N . ALA B 1 346 ? -35.094 31.5 5.254 1 34.78 346 ALA B N 1
ATOM 5921 C CA . ALA B 1 346 ? -35.625 31.188 3.92 1 34.78 346 ALA B CA 1
ATOM 5922 C C . ALA B 1 346 ? -34.469 30.828 2.971 1 34.78 346 ALA B C 1
ATOM 5924 O O . ALA B 1 346 ? -34.656 29.969 2.098 1 34.78 346 ALA B O 1
ATOM 5925 N N . VAL B 1 347 ? -33.344 31.5 2.92 1 35.31 347 VAL B N 1
ATOM 5926 C CA . VAL B 1 347 ? -32.438 31.406 1.8 1 35.31 347 VAL B CA 1
ATOM 5927 C C . VAL B 1 347 ? -31.578 30.156 1.938 1 35.31 347 VAL B C 1
ATOM 5929 O O . VAL B 1 347 ? -31.062 29.625 0.943 1 35.31 347 VAL B O 1
ATOM 5932 N N . ARG B 1 348 ? -31.281 29.547 3.111 1 39 348 ARG B N 1
ATOM 5933 C CA . ARG B 1 348 ? -30.188 28.594 3.307 1 39 348 ARG B CA 1
ATOM 5934 C C . ARG B 1 348 ? -30.641 27.172 3.021 1 39 348 ARG B C 1
ATOM 5936 O O . ARG B 1 348 ? -29.828 26.25 2.896 1 39 348 ARG B O 1
ATOM 5943 N N . THR B 1 349 ? -31.875 26.812 3.115 1 36.59 349 THR B N 1
ATOM 5944 C CA . THR B 1 349 ? -32.25 25.391 2.984 1 36.59 349 THR B CA 1
ATOM 5945 C C . THR B 1 349 ? -31.703 24.828 1.675 1 36.59 349 THR B C 1
ATOM 5947 O O . THR B 1 349 ? -31.375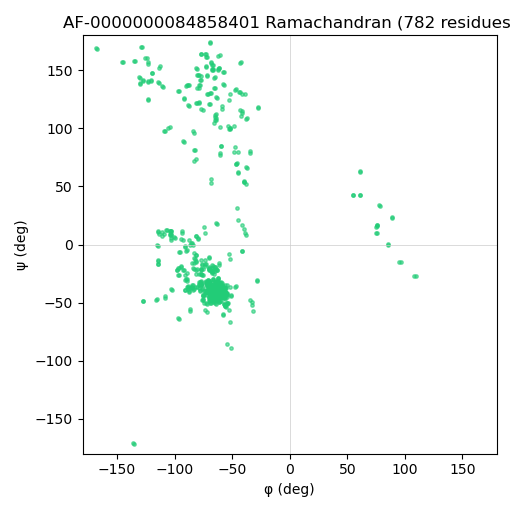 23.641 1.6 1 36.59 349 THR B O 1
ATOM 5950 N N . THR B 1 350 ? -31.828 25.562 0.639 1 35.12 350 THR B N 1
ATOM 5951 C CA . THR B 1 350 ? -31.531 25 -0.672 1 35.12 350 THR B CA 1
ATOM 5952 C C . THR B 1 350 ? -30.031 24.75 -0.826 1 35.12 350 THR B C 1
ATOM 5954 O O . THR B 1 350 ? -29.625 23.844 -1.569 1 35.12 350 THR B O 1
ATOM 5957 N N . LYS B 1 351 ? -29.188 25.578 -0.183 1 36.81 351 LYS B N 1
ATOM 5958 C CA . LYS B 1 351 ? -27.766 25.578 -0.53 1 36.81 351 LYS B CA 1
ATOM 5959 C C . LYS B 1 351 ? -27.031 24.469 0.203 1 36.81 351 LYS B C 1
ATOM 5961 O O . LYS B 1 351 ? -26.141 23.828 -0.358 1 36.81 351 LYS B O 1
ATOM 5966 N N . HIS B 1 352 ? -27.422 24.25 1.48 1 37.78 352 HIS B N 1
ATOM 5967 C CA . HIS B 1 352 ? -26.656 23.266 2.242 1 37.78 352 HIS B CA 1
ATOM 5968 C C . HIS B 1 352 ? -26.906 21.859 1.736 1 37.78 352 HIS B C 1
ATOM 5970 O O . HIS B 1 352 ? -25.969 21.047 1.628 1 37.78 352 HIS B O 1
ATOM 5976 N N . SER B 1 353 ? -28.25 21.516 1.522 1 36.19 353 SER B N 1
ATOM 5977 C CA . SER B 1 353 ? -28.562 20.172 1.029 1 36.19 353 SER B CA 1
ATOM 5978 C C . SER B 1 353 ? -27.859 19.891 -0.293 1 36.19 353 SER B C 1
ATOM 5980 O O . SER B 1 353 ? -27.422 18.766 -0.541 1 36.19 353 SER B O 1
ATOM 5982 N N . ALA B 1 354 ? -27.875 20.891 -1.069 1 36.25 354 ALA B N 1
ATOM 5983 C CA . ALA B 1 354 ? -27.25 20.703 -2.381 1 36.25 354 ALA B CA 1
ATOM 5984 C C . ALA B 1 354 ? -25.766 20.406 -2.252 1 36.25 354 ALA B C 1
ATOM 5986 O O . ALA B 1 354 ? -25.203 19.625 -3.031 1 36.25 354 ALA B O 1
ATOM 5987 N N . HIS B 1 355 ? -25.203 21.109 -1.247 1 37.97 355 HIS B N 1
ATOM 5988 C CA . HIS B 1 355 ? -23.766 21 -1.108 1 37.97 355 HIS B CA 1
ATOM 5989 C C . HIS B 1 355 ? -23.359 19.688 -0.423 1 37.97 355 HIS B C 1
ATOM 5991 O O . HIS B 1 355 ? -22.281 19.156 -0.675 1 37.97 355 HIS B O 1
ATOM 5997 N N . ILE B 1 356 ? -24.219 19.312 0.65 1 38.81 356 ILE B N 1
ATOM 5998 C CA . ILE B 1 356 ? -23.969 17.969 1.169 1 38.81 356 ILE B CA 1
ATOM 5999 C C . ILE B 1 356 ? -24.359 16.922 0.122 1 38.81 356 ILE B C 1
ATOM 6001 O O . ILE B 1 356 ? -23.672 15.922 -0.06 1 38.81 356 ILE B O 1
ATOM 6005 N N . ALA B 1 357 ? -25.656 17.062 -0.439 1 34.31 357 ALA B N 1
ATOM 6006 C CA . ALA B 1 357 ? -26.266 16.125 -1.376 1 34.31 357 ALA B CA 1
ATOM 6007 C C . ALA B 1 357 ? -25.469 16.047 -2.67 1 34.31 357 ALA B C 1
ATOM 6009 O O . ALA B 1 357 ? -25.531 15.039 -3.389 1 34.31 357 ALA B O 1
ATOM 6010 N N . ARG B 1 358 ? -25.062 17.188 -3.143 1 33.41 358 ARG B N 1
ATOM 6011 C CA . ARG B 1 358 ? -24.469 17.156 -4.473 1 33.41 358 ARG B CA 1
ATOM 6012 C C . ARG B 1 358 ? -23.188 16.312 -4.473 1 33.41 358 ARG B C 1
ATOM 6014 O O . ARG B 1 358 ? -22.109 16.812 -4.777 1 33.41 358 ARG B O 1
ATOM 6021 N N . ASP B 1 359 ? -23.156 15.555 -3.408 1 31.05 359 ASP B N 1
ATOM 6022 C CA . ASP B 1 359 ? -22.312 14.453 -3.84 1 31.05 359 ASP B CA 1
ATOM 6023 C C . ASP B 1 359 ? -22.922 13.719 -5.035 1 31.05 359 ASP B C 1
ATOM 6025 O O . ASP B 1 359 ? -24 13.141 -4.926 1 31.05 359 ASP B O 1
ATOM 6029 N N . PRO B 1 360 ? -22.844 14.242 -6.25 1 31.7 360 PRO B N 1
ATOM 6030 C CA . PRO B 1 360 ? -23.484 13.672 -7.438 1 31.7 360 PRO B CA 1
ATOM 6031 C C . PRO B 1 360 ? -23.641 12.156 -7.355 1 31.7 360 PRO B C 1
ATOM 6033 O O . PRO B 1 360 ? -24.391 11.562 -8.141 1 31.7 360 PRO B O 1
ATOM 6036 N N . TYR B 1 361 ? -22.719 11.477 -6.656 1 30.3 361 TYR B N 1
ATOM 6037 C CA . TYR B 1 361 ? -22.828 10.031 -6.82 1 30.3 361 TYR B CA 1
ATOM 6038 C C . TYR B 1 361 ? -23.984 9.469 -6.004 1 30.3 361 TYR B C 1
ATOM 6040 O O . TYR B 1 361 ? -24.203 8.258 -5.984 1 30.3 361 TYR B O 1
ATOM 6048 N N . ARG B 1 362 ? -24.578 10.227 -5.047 1 29.3 362 ARG B N 1
ATOM 6049 C CA . ARG B 1 362 ? -25.641 9.562 -4.312 1 29.3 362 ARG B CA 1
ATOM 6050 C C . ARG B 1 362 ? -26.953 9.602 -5.094 1 29.3 362 ARG B C 1
ATOM 6052 O O . ARG B 1 362 ? -28 9.188 -4.586 1 29.3 362 ARG B O 1
ATOM 6059 N N . SER B 1 363 ? -27.156 10.531 -6.055 1 26.83 363 SER B N 1
ATOM 6060 C CA . SER B 1 363 ? -28.531 10.719 -6.535 1 26.83 363 SER B CA 1
ATOM 6061 C C . SER B 1 363 ? -29.156 9.391 -6.957 1 26.83 363 SER B C 1
ATOM 6063 O O . SER B 1 363 ? -30.359 9.195 -6.809 1 26.83 363 SER B O 1
ATOM 6065 N N . ALA B 1 364 ? -28.625 8.781 -8.023 1 25.84 364 ALA B N 1
ATOM 6066 C CA . ALA B 1 364 ? -29.5 8.211 -9.047 1 25.84 364 ALA B CA 1
ATOM 6067 C C . ALA B 1 364 ? -30.25 6.996 -8.516 1 25.84 364 ALA B C 1
ATOM 6069 O O . ALA B 1 364 ? -31.094 6.426 -9.211 1 25.84 364 ALA B O 1
ATOM 6070 N N . SER B 1 365 ? -29.906 6.246 -7.5 1 24.53 365 SER B N 1
ATOM 6071 C CA . SER B 1 365 ? -30.484 4.922 -7.691 1 24.53 365 SER B CA 1
ATOM 6072 C C . SER B 1 365 ? -31.922 4.875 -7.203 1 24.53 365 SER B C 1
ATOM 6074 O O . SER B 1 365 ? -32.531 3.799 -7.102 1 24.53 365 SER B O 1
ATOM 6076 N N . GLN B 1 366 ? -32.531 5.957 -6.668 1 25.73 366 GLN B N 1
ATOM 6077 C CA . GLN B 1 366 ? -33.75 5.48 -6.055 1 25.73 366 GLN B CA 1
ATOM 6078 C C . GLN B 1 366 ? -34.812 5.129 -7.109 1 25.73 366 GLN B C 1
ATOM 6080 O O . GLN B 1 366 ? -35.969 4.895 -6.785 1 25.73 366 GLN B O 1
ATOM 6085 N N . SER B 1 367 ? -34.719 5.5 -8.414 1 25.48 367 SER B N 1
ATOM 6086 C CA . SER B 1 367 ? -35.906 5.254 -9.203 1 25.48 367 SER B CA 1
ATOM 6087 C C . SER B 1 367 ? -36.281 3.777 -9.188 1 25.48 367 SER B C 1
ATOM 6089 O O . SER B 1 367 ? -35.438 2.904 -9.266 1 25.48 367 SER B O 1
ATOM 6091 N N . SER B 1 368 ? -37.469 3.352 -8.703 1 27.75 368 SER B N 1
ATOM 6092 C CA . SER B 1 368 ? -38.281 2.143 -8.703 1 27.75 368 SER B CA 1
ATOM 6093 C C . SER B 1 368 ? -38.5 1.616 -10.125 1 27.75 368 SER B C 1
ATOM 6095 O O . SER B 1 368 ? -39.281 0.695 -10.344 1 27.75 368 SER B O 1
ATOM 6097 N N . THR B 1 369 ? -38.094 2.371 -11.297 1 26.39 369 THR B N 1
ATOM 6098 C CA . THR B 1 369 ? -38.656 1.877 -12.547 1 26.39 369 THR B CA 1
ATOM 6099 C C . THR B 1 369 ? -38.375 0.386 -12.719 1 26.39 369 THR B C 1
ATOM 6101 O O . THR B 1 369 ? -37.281 -0.082 -12.414 1 26.39 369 THR B O 1
ATOM 6104 N N . THR B 1 370 ? -39.531 -0.421 -12.914 1 27.39 370 THR B N 1
ATOM 6105 C CA . THR B 1 370 ? -39.75 -1.771 -13.414 1 27.39 370 THR B CA 1
ATOM 6106 C C . THR B 1 370 ? -38.938 -2.033 -14.672 1 27.39 370 THR B C 1
ATOM 6108 O O . THR B 1 370 ? -39.094 -1.329 -15.672 1 27.39 370 THR B O 1
ATOM 6111 N N . LEU B 1 371 ? -37.688 -2.322 -14.586 1 24.14 371 LEU B N 1
ATOM 6112 C CA . LEU B 1 371 ? -36.688 -2.701 -15.594 1 24.14 371 LEU B CA 1
ATOM 6113 C C . LEU B 1 371 ? -37.281 -3.74 -16.547 1 24.14 371 LEU B C 1
ATOM 6115 O O . LEU B 1 371 ? -36.531 -4.539 -17.125 1 24.14 371 LEU B O 1
ATOM 6119 N N . SER B 1 372 ? -38.594 -3.799 -16.625 1 26.91 372 SER B N 1
ATOM 6120 C CA . SER B 1 372 ? -39.062 -4.762 -17.625 1 26.91 372 SER B CA 1
ATOM 6121 C C . SER B 1 372 ? -38.438 -4.477 -18.984 1 26.91 372 SER B C 1
ATOM 6123 O O . SER B 1 372 ? -37.875 -5.375 -19.609 1 26.91 372 SER B O 1
ATOM 6125 N N . GLN B 1 373 ? -39.031 -3.52 -19.875 1 25.47 373 GLN B N 1
ATOM 6126 C CA . GLN B 1 373 ? -39.094 -3.498 -21.328 1 25.47 373 GLN B CA 1
ATOM 6127 C C . GLN B 1 373 ? -37.875 -2.82 -21.922 1 25.47 373 GLN B C 1
ATOM 6129 O O . GLN B 1 373 ? -37.906 -2.273 -23.016 1 25.47 373 GLN B O 1
ATOM 6134 N N . LEU B 1 374 ? -36.812 -2.352 -21.234 1 24.05 374 LEU B N 1
ATOM 6135 C CA . LEU B 1 374 ? -35.906 -1.486 -21.969 1 24.05 374 LEU B CA 1
ATOM 6136 C C . LEU B 1 374 ? -35.219 -2.25 -23.094 1 24.05 374 LEU B C 1
ATOM 6138 O O . LEU B 1 374 ? -34.688 -3.342 -22.875 1 24.05 374 LEU B O 1
ATOM 6142 N N . SER B 1 375 ? -35.531 -1.93 -24.406 1 28.53 375 SER B N 1
ATOM 6143 C CA . SER B 1 375 ? -35.094 -2.555 -25.641 1 28.53 375 SER B CA 1
ATOM 6144 C C . SER B 1 375 ? -33.562 -2.445 -25.812 1 28.53 375 SER B C 1
ATOM 6146 O O . SER B 1 375 ? -32.938 -1.63 -25.156 1 28.53 375 SER B O 1
ATOM 6148 N N . ALA B 1 376 ? -32.812 -3.295 -26.734 1 30.52 376 ALA B N 1
ATOM 6149 C CA . ALA B 1 376 ? -31.406 -3.562 -27.094 1 30.52 376 ALA B CA 1
ATOM 6150 C C . ALA B 1 376 ? -30.672 -2.27 -27.422 1 30.52 376 ALA B C 1
ATOM 6152 O O . ALA B 1 376 ? -29.484 -2.123 -27.094 1 30.52 376 ALA B O 1
ATOM 6153 N N . GLU B 1 377 ? -31.297 -1.285 -28.062 1 28.89 377 GLU B N 1
ATOM 6154 C CA . GLU B 1 377 ? -30.719 -0.157 -28.781 1 28.89 377 GLU B CA 1
ATOM 6155 C C . GLU B 1 377 ? -30.188 0.9 -27.812 1 28.89 377 GLU B C 1
ATOM 6157 O O . GLU B 1 377 ? -29.156 1.526 -28.078 1 28.89 377 GLU B O 1
ATOM 6162 N N . GLU B 1 378 ? -30.875 1.256 -26.75 1 28.03 378 GLU B N 1
ATOM 6163 C CA . GLU B 1 378 ? -30.562 2.461 -25.984 1 28.03 378 GLU B CA 1
ATOM 6164 C C . GLU B 1 378 ? -29.312 2.277 -25.156 1 28.03 378 GLU B C 1
ATOM 6166 O O . GLU B 1 378 ? -28.797 3.236 -24.562 1 28.03 378 GLU B O 1
ATOM 6171 N N . ILE B 1 379 ? -28.844 1.113 -24.922 1 26.02 379 ILE B N 1
ATOM 6172 C CA . ILE B 1 379 ? -27.641 0.91 -24.141 1 26.02 379 ILE B CA 1
ATOM 6173 C C . ILE B 1 379 ? -26.438 1.461 -24.875 1 26.02 379 ILE B C 1
ATOM 6175 O O . ILE B 1 379 ? -25.375 1.691 -24.281 1 26.02 379 ILE B O 1
ATOM 6179 N N . SER B 1 380 ? -26.391 1.726 -26.203 1 26.61 380 SER B N 1
ATOM 6180 C CA . SER B 1 380 ? -25.266 2.078 -27.047 1 26.61 380 SER B CA 1
ATOM 6181 C C . SER B 1 380 ? -24.812 3.518 -26.797 1 26.61 380 SER B C 1
ATOM 6183 O O . SER B 1 380 ? -23.656 3.855 -27.016 1 26.61 380 SER B O 1
ATOM 6185 N N . VAL B 1 381 ? -25.734 4.492 -26.594 1 28.17 381 VAL B N 1
ATOM 6186 C CA . VAL B 1 381 ? -25.391 5.902 -26.703 1 28.17 381 VAL B CA 1
ATOM 6187 C C . VAL B 1 381 ? -24.547 6.324 -25.5 1 28.17 381 VAL B C 1
ATOM 6189 O O . VAL B 1 381 ? -23.844 7.332 -25.547 1 28.17 381 VAL B O 1
ATOM 6192 N N . LEU B 1 382 ? -24.781 5.793 -24.359 1 24.89 382 LEU B N 1
ATOM 6193 C CA . LEU B 1 382 ? -24.203 6.453 -23.188 1 24.89 382 LEU B CA 1
ATOM 6194 C C . LEU B 1 382 ? -22.672 6.449 -23.266 1 24.89 382 LEU B C 1
ATOM 6196 O O . LEU B 1 382 ? -22.016 7.207 -22.547 1 24.89 382 LEU B O 1
ATOM 6200 N N . PHE B 1 383 ? -21.984 5.516 -23.891 1 24.95 383 PHE B N 1
ATOM 6201 C CA . PHE B 1 383 ? -20.516 5.531 -23.938 1 24.95 383 PHE B CA 1
ATOM 6202 C C . PHE B 1 383 ? -20.031 6.625 -24.875 1 24.95 383 PHE B C 1
ATOM 6204 O O . PHE B 1 383 ? -18.812 6.836 -25.016 1 24.95 383 PHE B O 1
ATOM 6211 N N . ARG B 1 384 ? -20.797 7.188 -25.75 1 25.3 384 ARG B N 1
ATOM 6212 C CA . ARG B 1 384 ? -20.219 7.965 -26.844 1 25.3 384 ARG B CA 1
ATOM 6213 C C . ARG B 1 384 ? -19.797 9.352 -26.375 1 25.3 384 ARG B C 1
ATOM 6215 O O . ARG B 1 384 ? -19.047 10.047 -27.062 1 25.3 384 ARG B O 1
ATOM 6222 N N . HIS B 1 385 ? -20.422 9.992 -25.5 1 23.3 385 HIS B N 1
ATOM 6223 C CA . HIS B 1 385 ? -20.25 11.438 -25.562 1 23.3 385 HIS B CA 1
ATOM 6224 C C . HIS B 1 385 ? -18.891 11.859 -25.016 1 23.3 385 HIS B C 1
ATOM 6226 O O . HIS B 1 385 ? -18.453 12.992 -25.234 1 23.3 385 HIS B O 1
ATOM 6232 N N . SER B 1 386 ? -18.484 11.414 -23.953 1 22.02 386 SER B N 1
ATOM 6233 C CA . SER B 1 386 ? -17.5 12.336 -23.391 1 22.02 386 SER B CA 1
ATOM 6234 C C . SER B 1 386 ? -16.188 12.258 -24.156 1 22.02 386 SER B C 1
ATOM 6236 O O . SER B 1 386 ? -15.117 12.516 -23.578 1 22.02 386 SER B O 1
ATOM 6238 N N . ALA B 1 387 ? -16.125 11.555 -25.344 1 23.42 387 ALA B N 1
ATOM 6239 C CA . ALA B 1 387 ? -14.898 11.531 -26.125 1 23.42 387 ALA B CA 1
ATOM 6240 C C . ALA B 1 387 ? -14.594 12.898 -26.719 1 23.42 387 ALA B C 1
ATOM 6242 O O . ALA B 1 387 ? -15.25 13.328 -27.672 1 23.42 387 ALA B O 1
ATOM 6243 N N . GLY B 1 388 ? -14.539 14.016 -26.016 1 21.77 388 GLY B N 1
ATOM 6244 C CA . GLY B 1 388 ? -14.008 15.211 -26.656 1 21.77 388 GLY B CA 1
ATOM 6245 C C . GLY B 1 388 ? -12.719 14.953 -27.406 1 21.77 388 GLY B C 1
ATOM 6246 O O . GLY B 1 388 ? -11.664 14.75 -26.812 1 21.77 388 GLY B O 1
ATOM 6247 N N . VAL B 1 389 ? -12.734 14.195 -28.562 1 22.05 389 VAL B N 1
ATOM 6248 C CA . VAL B 1 389 ? -11.672 14.062 -29.547 1 22.05 389 VAL B CA 1
ATOM 6249 C C . VAL B 1 389 ? -11.242 15.445 -30.031 1 22.05 389 VAL B C 1
ATOM 6251 O O . VAL B 1 389 ? -12.07 16.219 -30.516 1 22.05 389 VAL B O 1
ATOM 6254 N N . VAL B 1 390 ? -10.078 15.992 -29.531 1 21.69 390 VAL B N 1
ATOM 6255 C CA . VAL B 1 390 ? -9.273 17.062 -30.125 1 21.69 390 VAL B CA 1
ATOM 6256 C C . VAL B 1 390 ? -9.023 16.766 -31.594 1 21.69 390 VAL B C 1
ATOM 6258 O O . VAL B 1 390 ? -8.484 15.703 -31.953 1 21.69 390 VAL B O 1
ATOM 6261 N N . THR B 1 391 ? -9.93 17.016 -32.469 1 20.88 391 THR B N 1
ATOM 6262 C CA . THR B 1 391 ? -9.734 17.031 -33.906 1 20.88 391 THR B CA 1
ATOM 6263 C C . THR B 1 391 ? -8.508 17.859 -34.281 1 20.88 391 THR B C 1
ATOM 6265 O O . THR B 1 391 ? -8.359 19 -33.812 1 20.88 391 THR B O 1
ATOM 6268 N N . PRO B 1 392 ? -7.367 17.188 -34.594 1 22.39 392 PRO B N 1
ATOM 6269 C CA . PRO B 1 392 ? -6.324 18.016 -35.219 1 22.39 392 PRO B CA 1
ATOM 6270 C C . PRO B 1 392 ? -6.855 18.891 -36.344 1 22.39 392 PRO B C 1
ATOM 6272 O O . PRO B 1 392 ? -7.867 18.562 -36.969 1 22.39 392 PRO B O 1
ATOM 6275 N N . ASN B 1 393 ? -6.527 20.219 -36.406 1 20.72 393 ASN B N 1
ATOM 6276 C CA . ASN B 1 393 ? -6.508 20.875 -37.688 1 20.72 393 ASN B CA 1
ATOM 6277 C C . ASN B 1 393 ? -5.676 20.109 -38.719 1 20.72 393 ASN B C 1
ATOM 6279 O O . ASN B 1 393 ? -4.629 19.547 -38.375 1 20.72 393 ASN B O 1
#

Nearest PDB structures (foldseek):
  6wvg-assembly1_A  TM=1.599E-01  e=5.481E+00  Aequorea victoria
  6wvg-assembly1_A  TM=1.604E-01  e=5.974E+00  Aequorea victoria

Secondary structure (DSSP, 8-state):
--------------EEEEEEPPPSBTTB-HHHHHHHHHHHHHHHHHHHHHHHHHTTTTGGGBSS-HHHHHHH-SS-HHHHHHHHHHHHHHHHHHHHHHHTTPPPPEEEES-HHHHHHHHHHHHHHHHHHHHHGGGT--HHHHHHHHHT-HHHHHHHHH--SS---TTS-HHHHHHHHHIIIIIHHHHHHHHHHHHHHHHHHHHHHHHHHSHHHIIIIITTGGG-SS--GGGGG-S-HHHIIIIIIHHHHHHHHHH---HHHHHHHHHHHHHHHHHHTSSB--TT-HHHHHHS--HHHHHHHHSGGGTTS---SS-SHHHHHHT-S---HHHHHHHHHHHS-TTSHHHHHHHHHHHHH--GGGSGGG---------GGGGSGGGTTT-------/--------------EEEEEEPPPSBTTB-HHHHHHHHHHHHHHHHHHHHHHHHHTTTTGGGBSS-HHHHHHH-SS-HHHHHHHHHHHHHHHHHHHHHHHTT--PPEEEES-HHHHHHHHHHHHHHHHHHHHHGGGT--HHHHHHHHHT-HHHHHHHHH--SS---TTS-HHHHHHHHHIIIIIHHHHHHHHHHHHHHHHHHHHHHHHHHSHHHIIIIITTGGG-SS--GGGGG-S-HHHIIIIIIHHHHHHHHHH---HHHHHHHHHHHHHHHHHHTSSB--TT-HHHHHHS--HHHHHHHHSGGGTTS---SS-SHHHHHHT-S---HHHHHHHHHHHS-TTSTTTSHHHHHHHHH--GGGSGGG-----S---GGGGSGGGTTT-------

InterPro domains:
  IPR006694 Fatty acid hydroxylase [PF04116] (189-324)
  IPR050307 Sterol desaturase-related [PTHR11863] (35-326)

Radius of gyration: 30.9 Å; Cα contacts (8 Å, |Δi|>4): 898; chains: 2; bounding box: 79×86×75 Å

pLDDT: mean 77.41, std 24.32, range [20.31, 98.5]

Foldseek 3Di:
DDPCPVPVPPPPQWDKDWDFDDAPDPPDRLLLCLQCLLVVLLVVLQVVLVVCLVVVPPVVQFQDHPVCQVPQFQDDPVRLVVLLVVLSVVSSVVSCVVCVPPGGDIDMDGCNQLVVQLVVVVVVLVVVLVVCVVVVDPSVVVVVVVCPDVQLVVLLPPPPPDPPDPPGDSSSSSVSCCCVVPVLQVQLLVLLCVQLQVQQLVVLLVLLVDVVSVVQWPVQLLSRLQFAQSSLPRIDVVCSVRNNNVSNVVSCVPSVHHSVSSSVSSSVLSSQSRQLRHSGDDPPPPQCVVAVDGVLQSSLCSHPVLVQANSTRRHCVCCVVVVRHDDPQLVVLVVSLVVDPPPPSPPRSVPSSCVSVVPVVVPPDPDPPPPPPDDPPPVPPPVPPPPPPPPDD/DDPCPVPVPPPPQWDKDWDFDDAPDPPDRLLLCLQCLLVVLLVVLQVVLVVCLVVVPPVVQFQDHPVCQVPQFQDDPVRLVVLLVVLSVVSSVVSCVVCVPPGGDIDMDGCNQLVVQLVVVVVVLVVVLVVCVVVVDPSVVVVVVVCPDVQLVVLLPPPPPDPPDPPGDSSSSSVSCCCVVPVLQVQLLVLLCVQLQVQQLVVLLVLLVDVVSVVQWPVQLLSRLQFAQSSLPRIDVVCSVRNPNVSNVVSCVPSVHHSVSSSVSSSVLSSQSSQLRHSGDDPPPPQCVVAVDGVVQSSLCSHPVLVQANSTRRHCVCCVVVVRHDDPQLVVLVVSLVVDPPPPSPPRSVPSSCVSVVVVVVPPDPPPPPPPPDDPPPVPPPPPPPPPPPPDD

Solvent-accessible surface area (backbone atoms only — not comparable to full-atom values): 43335 Å² total; per-residue (Å²): 135,83,81,76,72,77,69,73,78,64,76,75,64,46,58,23,34,49,40,71,51,78,54,87,46,89,97,42,50,51,64,59,48,42,43,48,45,36,54,54,50,43,52,54,52,22,49,52,49,48,50,35,57,77,68,56,51,67,61,87,36,41,73,66,57,71,70,52,38,67,69,58,26,75,60,51,71,67,59,40,48,54,41,30,51,49,45,51,50,50,50,39,52,52,40,45,65,70,40,65,84,55,69,66,59,70,38,79,40,64,48,48,69,40,52,56,38,26,55,33,43,46,53,49,63,55,46,51,42,63,62,34,42,81,74,67,43,65,38,68,59,49,50,54,54,56,59,64,32,64,71,48,52,53,48,53,68,69,55,74,72,75,69,73,52,96,85,53,54,68,64,38,49,29,53,18,47,46,39,60,70,43,51,48,50,49,51,20,49,49,46,24,49,49,43,28,41,51,45,35,26,54,51,47,43,47,23,64,71,35,67,67,44,18,63,68,30,47,43,58,36,50,33,40,36,50,47,36,26,62,52,54,64,27,47,31,69,64,34,48,43,60,50,48,50,45,23,51,53,50,15,44,48,72,30,66,49,49,67,66,55,45,36,51,52,47,38,50,50,41,52,48,48,30,46,32,16,45,37,39,55,59,93,79,43,63,59,34,71,72,26,68,42,38,15,63,51,43,39,42,25,37,31,87,91,24,54,83,24,40,52,42,80,63,40,42,61,65,18,60,75,71,64,29,48,80,75,59,44,66,59,50,40,53,53,54,46,67,71,42,61,91,85,66,51,80,75,52,64,66,55,49,34,44,62,60,50,57,39,73,83,68,61,72,73,73,75,76,75,80,81,72,79,82,65,90,70,72,74,63,60,76,78,58,64,85,64,81,73,81,72,76,130,135,82,80,76,71,78,69,72,77,65,75,75,64,46,57,22,34,49,39,71,50,80,52,86,46,90,97,41,51,52,64,58,48,43,43,48,45,37,54,54,50,43,52,53,52,22,50,52,48,47,50,36,58,77,67,57,53,67,62,86,35,40,74,65,57,72,70,50,38,68,68,58,27,75,61,52,71,67,59,40,49,53,42,30,51,50,45,50,50,50,51,38,52,51,40,45,64,72,40,67,82,55,68,65,58,68,39,80,41,61,49,47,70,42,51,54,39,26,56,33,44,49,52,50,65,54,46,50,42,62,62,33,42,81,74,67,42,64,38,67,60,49,49,54,54,55,59,65,33,63,71,49,50,52,49,53,68,69,54,75,72,73,68,75,50,96,84,53,54,68,63,38,50,28,52,16,46,47,39,62,69,44,50,48,50,50,50,21,50,50,46,23,49,51,41,30,41,51,46,36,25,54,52,45,41,48,24,64,73,35,66,68,44,18,65,68,32,47,45,58,36,52,34,41,36,52,46,38,25,62,51,54,62,28,50,31,70,63,36,48,42,60,49,49,51,45,24,52,54,50,15,45,49,70,30,65,50,50,66,67,55,43,37,50,52,47,36,51,50,40,52,49,48,29,46,33,16,46,36,39,54,59,92,80,43,63,60,34,71,72,27,67,43,38,16,62,51,42,40,43,24,38,32,87,90,24,55,83,23,39,52,43,81,64,41,44,61,64,18,60,75,72,64,31,47,80,76,60,44,66,59,49,41,53,55,54,46,68,71,42,62,90,84,65,54,81,73,52,63,66,55,48,36,45,63,59,52,58,40,71,83,69,62,72,74,73,72,77,75,78,78,72,78,82,66,89,70,71,72,64,59,76,78,58,65,84,67,77,70,82,70,79,132

Sequence (786 aa):
MSNFTDSSTFSSAPSCALHPRSSILSGISDHTLGVILPTLIYIIGSLFFHIVNELELFSNYRIHPPKEELHRNRVSKLGCLLVVIRYHVIQILIGLLLTYNNGPELVEIGGCETYQWVRRIRKCLTVIPWALTPLGLDTQGLMSKFSKTPLLAHISTNSHEISPSPTFTALEWNLARIIVSFAVPAIQFFVYLAVVDTWIYFMHRLCHINKTLYRIVHAQHHEIYVPYAYGAVYAHWLETLFLDILSFVLASAISGISVRQGMIVTSLATLKTLSDHCNFVFPWDPFGYVNGNNAAFHDLHHQSWGLKFNYSTYTVFWDKFCGTEWTDTPGADIRYARTLPDCWAAVRTTKHSAHIARDPYRSASQSSTTLSQLSAEEISVLFRHSAGVVTPNMSNFTDSSTFSSAPSCALHPRSSILSGISDHTLGVILPTLIYIIGSLFFHIVNELELFSNYRIHPPKEELHRNRVSKLGCLLVVIRYHVIQILIGLLLTYNNGPELVEIGGCETYQWVRRIRKCLTVIPWALTPLGLDTQGLMSKFSKTPLLAHISTNSHEISPSPTFTALEWNLARIIVSFAVPAIQFFVYLAVVDTWIYFMHRLCHINKTLYRIVHAQHHEIYVPYAYGAVYAHWLETLFLDILSFVLASAISGISVRQGMIVTSLATLKTLSDHCNFVFPWDPFGYVNGNNAAFHDLHHQSWGLKFNYSTYTVFWDKFCGTEWTDTPGADIRYARTLPDCWAAVRTTKHSAHIARDPYRSASQSSTTLSQLSAEEISVLFRHSAGVVTPN

Organism: Botryotinia fuckeliana (strain T4) (NCBI:txid999810)